Protein AF-A0A6S7LS67-F1 (afdb_monomer)

Radius of gyration: 45.43 Å; Cα contacts (8 Å, |Δi|>4): 1052; chains: 1; bounding box: 84×125×100 Å

Organism: Paramuricea clavata (NCBI:txid317549)

InterPro domains:
  IPR006612 THAP-type zinc finger [PF05485] (11-89)
  IPR006612 THAP-type zinc finger [PS50950] (1-91)
  IPR006612 THAP-type zinc finger [SM00980] (9-97)
  IPR036691 Endonuclease/exonuclease/phosphatase superfamily [SSF56219] (691-821)
  IPR048365 Transposable element P transposase-like, RNase H domain, N-terminal [PF21787] (461-597)

Nearest PDB structures (foldseek):
  3mpr-assembly2_D  TM=6.914E-01  e=7.877E-04  Bacteroides thetaiotaomicron
  6bt2-assembly1_A  TM=7.097E-01  e=1.365E-03  Homo sapiens
  3mpr-assembly2_C  TM=7.191E-01  e=2.119E-03  Bacteroides thetaiotaomicron
  6bt1-assembly1_A  TM=6.677E-01  e=7.099E-03  Homo sapiens
  6bt2-assembly2_B  TM=6.216E-01  e=4.329E-03  Homo sapiens

Secondary structure (DSSP, 8-state):
-PPP--TT----EEEPPPP----S-HHHHHHHHHHHHHHHHHHHHS---HHHHHHHHTT--EEEGGGS-GGGEEEETTEEEE-TT----S---SSPPPPPP-----S-------------PPP--TT----------HHHHHHHHHHHPPTT-EEEEEETTEEEEEEE-TTBSSEEEEEEEETTS-EEEEETTEEPPTT-HHHHHTTT---HHHHHHHHHHHHTTSEEEP-TTGGGHHHHHHHTT-TT-TTSSS-TTSEEEEEEPBP--SSS----EEEEEETT--SEEETTS-SSSS-HHHHHHHHHHHHHHHHHHHHHHSPPPTT--GGGS-HHHIIIIIHHHHHHHHHHHHHHHHHHHHHHHHH-----HHHHHHHHHHHHH------HHHHHHHHHHHHHHHS-TTS----HHHHHHHHHHHHH-HHHHHHHHHTSSS----HHHHHHHHTTS-PPSB--HHHHHHHHHHHHT--GGGGEEEEEEEEEE-----EE-TTT--EE-B-B-SSHHHHSTT-SS--PBP-EEEEEEEEESSS--EEEEEEEEESS--HHHHHHHHHHHHHIIIIII--EEEEEEE-S-HHHHHHHHHTHHHH---TTS---EEEETTEEEEEEEEEE-HHHHHHHHHHHHHTTTTTTS---S---TTHHHHHHHHHHH----------S--EEE--HHHHTS-TTSEEEEEEEE-SSGGG-EEEEEEE-----HHHHHHHHHHHHHHHHHHHHH--SEEEEEEE----SSS--HHHHHHHHHHHHTT-EE---S-SBTTTB--EEEEES-GGGEEEEEEE--TTT-SB-EEEEEE----PPPP-PPPPPP-GGG--HHHHHHHHHTS-GGGGGG---HHHHHHHH-

Mean predicted aligned error: 24.57 Å

Solvent-accessible surface area (backbone atoms only — not comparable to full-atom values): 52464 Å² total; per-residue (Å²): 128,88,72,83,77,63,88,89,69,92,80,55,72,46,66,63,57,69,92,67,80,92,81,83,50,70,74,56,52,40,38,41,52,26,33,53,50,45,49,52,55,51,59,72,43,32,76,92,42,73,66,57,54,50,31,62,75,68,63,66,47,70,46,52,54,86,32,36,58,71,92,44,49,49,79,49,102,88,49,74,44,69,46,94,52,58,62,69,75,51,91,61,74,64,71,81,83,80,74,78,78,83,76,76,82,68,95,70,84,83,88,80,88,81,85,86,84,84,88,79,82,84,88,79,54,101,80,80,58,87,73,81,80,74,84,74,46,50,84,57,32,55,60,52,38,65,74,63,62,57,87,80,53,45,78,44,76,78,54,103,52,34,41,37,39,35,32,73,42,89,66,33,72,47,43,45,37,35,42,37,34,36,60,84,31,34,59,51,50,23,49,63,82,42,72,56,51,90,85,37,66,72,42,60,76,44,71,46,43,58,51,45,68,51,48,50,52,50,54,47,41,62,70,72,54,48,45,41,67,40,56,45,45,57,96,44,44,71,68,53,55,64,55,73,75,53,91,80,58,82,85,52,96,68,60,80,82,54,51,40,79,49,71,44,53,48,45,86,73,89,84,93,70,98,65,46,53,72,35,38,28,34,68,75,42,56,56,58,40,56,57,87,81,50,102,57,64,50,42,67,59,31,49,55,50,48,54,52,53,54,56,46,54,56,49,52,62,54,60,56,69,48,63,69,60,92,89,59,62,70,92,78,52,56,70,64,33,49,64,52,49,39,47,49,55,49,51,52,51,49,53,54,49,52,52,49,51,51,52,50,51,53,46,50,63,71,71,50,77,77,78,52,76,63,57,61,50,47,53,51,46,57,65,67,67,51,87,62,93,61,52,74,64,55,52,54,51,51,54,50,43,53,55,49,67,75,36,55,89,90,68,61,79,82,52,69,69,57,50,51,52,50,44,55,44,35,74,75,35,54,65,61,42,47,50,44,39,73,70,60,81,40,92,62,83,54,69,67,58,50,47,55,65,67,54,67,65,77,88,61,67,21,78,44,70,70,58,51,51,54,50,27,59,61,42,69,78,44,61,78,71,41,29,33,26,32,40,38,44,56,75,42,83,51,82,71,54,79,46,75,40,85,84,82,71,46,78,45,36,50,51,34,66,64,40,70,73,76,56,57,72,82,53,89,90,63,86,55,62,15,35,27,36,39,37,37,34,39,35,32,73,69,39,90,51,72,47,76,61,30,36,28,32,25,68,72,77,46,31,78,61,48,51,59,53,51,50,54,51,51,45,46,34,48,71,73,40,60,33,43,70,41,34,38,36,31,57,85,46,73,39,53,54,47,38,40,52,68,36,28,88,71,41,45,58,46,97,87,71,51,42,51,44,29,55,31,92,89,46,71,93,40,57,31,34,57,43,64,41,60,70,58,51,51,52,49,50,47,45,44,36,71,63,64,38,36,91,87,56,91,53,94,62,72,46,76,71,56,60,70,65,55,56,65,53,41,74,76,65,82,58,92,80,91,85,89,76,84,66,60,77,56,60,76,45,72,59,67,83,63,60,74,74,55,85,85,60,57,63,48,60,43,36,39,40,39,97,46,81,78,51,21,35,38,39,37,38,40,50,47,86,66,88,49,69,71,57,44,52,57,49,48,57,52,50,51,52,52,49,53,56,47,62,75,73,52,90,44,48,44,36,37,35,38,42,54,71,47,44,74,78,54,93,40,79,65,38,55,51,51,53,50,53,31,53,75,69,54,36,41,76,65,67,85,62,45,25,33,79,78,70,40,29,26,57,46,41,31,27,57,56,67,90,34,53,77,47,64,52,67,45,86,33,84,93,82,37,70,48,31,50,71,50,75,41,67,60,84,75,75,79,77,82,76,90,78,87,80,87,78,88,74,71,89,78,69,55,68,70,61,54,53,49,58,56,71,70,54,72,64,68,63,44,71,74,52,87,54,71,68,59,33,53,57,74,75,103

pLDDT: mean 71.91, std 17.72, range [23.47, 96.38]

Foldseek 3Di:
DDDPDPPDDDWDKDFQQDQDDPPPDPLNVLSNVQNVQQCVLVPVQEDPDPVVVVCVVVSNDIDIPVQFDPVQWDDDPPDIDGHRNTHRHDRDHHDDDDDDPPDPDDPDDDDDDDDDDDDDDDDDDPPGDDDDPPPQFPVNLVVLLVVLDDPPWDWDDPDPFKIKIFACDQFFPATQWIWMATRQQFIWIAGLNRTADPPAPLCVVCVRHAGSVRVSVVVVCVVVCQKFFAQFPVVCVVVVVVCVPDQPPPVDPDHPQQKDWDWTFTDDDDDDDRDTDTGIHGPPFSRIDGCPPDVHSHDPSRVVVNVVVVVVVVVVVVVLPDADDPPDDPVPHDPCNCPPDHVVVVVVVVVVVVVVVVVVVVVCVVVDDPPDPVVVVVVVCVVVVDPPVQPPLRVVQVVLQVVQVPDDPVGRDDDVSLLVVLLVVCVVPVPVSCCCCVVVVTPHDDVVVNVCVVVVDPDDAAADPVQLVVLLVVLVPDDDLQLEKEKEKDKAFDDFDWDQDPVVRDIDFFWFLPDPCLQPPDDDPDGDGFGIKMWIWIQGPPDRDTGTRGMTGHNDDALVSVQVSVLVSLCSSCPPSVRHAAEYEYAPDPRVQVNQLVQCVAQNADPVSGRFWGQRPVHRVGIYGYYHDVVNVVVVVCCCQPPVCDPPDDRDGFADPDPPVVVVVCVVPVDDDDDDDTDHDWDKDQPPVLCPLDVPFPKGWIWTDDPDLQLIEIEMEGDDDDPDPVVLVVNLVVVLVSLVVCLVPHPYKYKYWYQSVDFPVDDDPSNVSNVVSCVVSCKDWDEDFPFAQRPGNGITIIINCPVQWPDWDWAQDVVNDSTTRTDTDGHSDDDDDDDDDDDDDDCPPPDVVVVVVVVVPQPLVVLVVDDDPVVSVVSVD

Structure (mmCIF, N/CA/C/O backbone):
data_AF-A0A6S7LS67-F1
#
_entry.id   AF-A0A6S7LS67-F1
#
loop_
_atom_site.group_PDB
_atom_site.id
_atom_site.type_symbol
_atom_site.label_atom_id
_atom_site.label_alt_id
_atom_site.label_comp_id
_atom_site.label_asym_id
_atom_site.label_entity_id
_atom_site.label_seq_id
_atom_site.pdbx_PDB_ins_code
_atom_site.Cartn_x
_atom_site.Cartn_y
_atom_site.Cartn_z
_atom_site.occupancy
_atom_site.B_iso_or_equiv
_atom_site.auth_seq_id
_atom_site.auth_comp_id
_atom_site.auth_asym_id
_atom_site.auth_atom_id
_atom_site.pdbx_PDB_model_num
ATOM 1 N N . MET A 1 1 ? 5.496 38.142 -1.225 1.00 28.14 1 MET A N 1
ATOM 2 C CA . MET A 1 1 ? 6.024 38.949 -2.343 1.00 28.14 1 MET A CA 1
ATOM 3 C C . MET A 1 1 ? 5.472 40.348 -2.179 1.00 28.14 1 MET A C 1
ATOM 5 O O . MET A 1 1 ? 4.275 40.529 -2.359 1.00 28.14 1 MET A O 1
ATOM 9 N N . ALA A 1 2 ? 6.316 41.277 -1.734 1.00 23.47 2 ALA A N 1
ATOM 10 C CA . ALA A 1 2 ? 6.026 42.700 -1.813 1.00 23.47 2 ALA A CA 1
ATOM 11 C C . ALA A 1 2 ? 5.934 43.073 -3.298 1.00 23.47 2 ALA A C 1
ATOM 13 O O . ALA A 1 2 ? 6.828 42.735 -4.071 1.00 23.47 2 ALA A O 1
ATOM 14 N N . VAL A 1 3 ? 4.818 43.677 -3.687 1.00 25.31 3 VAL A N 1
ATOM 15 C CA . VAL A 1 3 ? 4.699 44.409 -4.946 1.00 25.31 3 VAL A CA 1
ATOM 16 C C . VAL A 1 3 ? 5.182 45.816 -4.615 1.00 25.31 3 VAL A C 1
ATOM 18 O O . VAL A 1 3 ? 4.707 46.391 -3.635 1.00 25.31 3 VAL A O 1
ATOM 21 N N . GLU A 1 4 ? 6.161 46.325 -5.361 1.00 27.48 4 GLU A N 1
ATOM 22 C CA . GLU A 1 4 ? 6.509 47.746 -5.339 1.00 27.48 4 GLU A CA 1
ATOM 23 C C . GLU A 1 4 ? 5.219 48.552 -5.505 1.00 27.48 4 GLU A C 1
ATOM 25 O O . GLU A 1 4 ? 4.473 48.366 -6.468 1.00 27.48 4 GLU A O 1
ATOM 30 N N . GLN A 1 5 ? 4.921 49.390 -4.513 1.00 27.31 5 GLN A N 1
ATOM 31 C CA . GLN A 1 5 ? 3.849 50.363 -4.608 1.00 27.31 5 GLN A CA 1
ATOM 32 C C . GLN A 1 5 ? 4.203 51.320 -5.744 1.00 27.31 5 GLN A C 1
ATOM 34 O O . GLN A 1 5 ? 5.010 52.228 -5.579 1.00 27.31 5 GLN A O 1
ATOM 39 N N . VAL A 1 6 ? 3.567 51.120 -6.895 1.00 30.20 6 VAL A N 1
ATOM 40 C CA . VAL A 1 6 ? 3.140 52.258 -7.700 1.00 30.20 6 VAL A CA 1
ATOM 41 C C . VAL A 1 6 ? 2.162 53.022 -6.810 1.00 30.20 6 VAL A C 1
ATOM 43 O O . VAL A 1 6 ? 1.200 52.439 -6.299 1.00 30.20 6 VAL A O 1
ATOM 46 N N . GLU A 1 7 ? 2.482 54.278 -6.525 1.00 34.25 7 GLU A N 1
ATOM 47 C CA . GLU A 1 7 ? 1.733 55.148 -5.622 1.00 34.25 7 GLU A CA 1
ATOM 48 C C . GLU A 1 7 ? 0.216 55.067 -5.886 1.00 34.25 7 GLU A C 1
ATOM 50 O O . GLU A 1 7 ? -0.257 55.303 -6.996 1.00 34.25 7 GLU A O 1
ATOM 55 N N . GLY A 1 8 ? -0.556 54.713 -4.850 1.00 40.22 8 GLY A N 1
ATOM 56 C CA . GLY A 1 8 ? -1.996 54.994 -4.792 1.00 40.22 8 GLY A CA 1
ATOM 57 C C . GLY A 1 8 ? -3.000 53.853 -5.017 1.00 40.22 8 GLY A C 1
ATOM 58 O O . GLY A 1 8 ? -4.190 54.110 -4.852 1.00 40.22 8 GLY A O 1
ATOM 59 N N . VAL A 1 9 ? -2.612 52.602 -5.320 1.00 42.06 9 VAL A N 1
ATOM 60 C CA . VAL A 1 9 ? -3.598 51.510 -5.549 1.00 42.06 9 VAL A CA 1
ATOM 61 C C . VAL A 1 9 ? -3.317 50.264 -4.693 1.00 42.06 9 VAL A C 1
ATOM 63 O O . VAL A 1 9 ? -2.388 49.503 -4.951 1.00 42.06 9 VAL A O 1
ATOM 66 N N . SER A 1 10 ? -4.145 50.006 -3.669 1.00 54.41 10 SER A N 1
ATOM 67 C CA . SER A 1 10 ? -4.054 48.791 -2.839 1.00 54.41 10 SER A CA 1
ATOM 68 C C . SER A 1 10 ? -4.706 47.587 -3.536 1.00 54.41 10 SER A C 1
ATOM 70 O O . SER A 1 10 ? -5.931 47.451 -3.521 1.00 54.41 10 SER A O 1
ATOM 72 N N . LEU A 1 11 ? -3.898 46.703 -4.125 1.00 65.38 11 LEU A N 1
ATOM 73 C CA . LEU A 1 11 ? -4.381 45.496 -4.805 1.00 65.38 11 LEU A CA 1
ATOM 74 C C . LEU A 1 11 ? -4.604 44.327 -3.833 1.00 65.38 11 LEU A C 1
ATOM 76 O O . LEU A 1 11 ? -3.712 43.954 -3.070 1.00 65.38 11 LEU A O 1
ATOM 80 N N . SER A 1 12 ? -5.783 43.702 -3.889 1.00 75.00 12 SER A N 1
ATOM 81 C CA . SER A 1 12 ? -6.094 42.485 -3.120 1.00 75.00 12 SER A CA 1
ATOM 82 C C . SER A 1 12 ? -5.545 41.217 -3.788 1.00 75.00 12 SER A C 1
ATOM 84 O O . SER A 1 12 ? -5.610 41.069 -5.008 1.00 75.00 12 SER A O 1
ATOM 86 N N . LEU A 1 13 ? -5.020 40.283 -2.986 1.00 78.44 13 LEU A N 1
ATOM 87 C CA . LEU A 1 13 ? -4.517 38.979 -3.439 1.00 78.44 13 LEU A CA 1
ATOM 88 C C . LEU A 1 13 ? -5.443 37.845 -2.979 1.00 78.44 13 LEU A C 1
ATOM 90 O O . LEU A 1 13 ? -5.731 37.709 -1.790 1.00 78.44 13 LEU A O 1
ATOM 94 N N . PHE A 1 14 ? -5.849 36.985 -3.910 1.00 81.06 14 PHE A N 1
ATOM 95 C CA . PHE A 1 14 ? -6.697 35.822 -3.667 1.00 81.06 14 PHE A CA 1
ATOM 96 C C . PHE A 1 14 ? -5.894 34.526 -3.763 1.00 81.06 14 PHE A C 1
ATOM 98 O O . PHE A 1 14 ? -5.186 34.284 -4.740 1.00 81.06 14 PHE A O 1
ATOM 105 N N . LYS A 1 15 ? -5.999 33.679 -2.736 1.00 82.00 15 LYS A N 1
ATOM 106 C CA . LYS A 1 15 ? -5.326 32.376 -2.674 1.00 82.00 15 LYS A CA 1
ATOM 107 C C . LYS A 1 15 ? -6.132 31.321 -3.430 1.00 82.00 15 LYS A C 1
ATOM 109 O O . LYS A 1 15 ? -7.355 31.298 -3.313 1.00 82.00 15 LYS A O 1
ATOM 114 N N . ILE A 1 16 ? -5.450 30.421 -4.138 1.00 80.12 16 ILE A N 1
ATOM 115 C CA . ILE A 1 16 ? -6.113 29.304 -4.823 1.00 80.12 16 ILE A CA 1
ATOM 116 C C . ILE A 1 16 ? -6.926 28.432 -3.830 1.00 80.12 16 ILE A C 1
ATOM 118 O O . ILE A 1 16 ? -6.422 28.149 -2.735 1.00 80.12 16 ILE A O 1
ATOM 122 N N . PRO A 1 17 ? -8.158 27.989 -4.170 1.00 77.69 17 PRO A N 1
ATOM 123 C CA . PRO A 1 17 ? -8.986 27.177 -3.271 1.00 77.69 17 PRO A CA 1
ATOM 124 C C . PRO A 1 17 ? -8.310 25.857 -2.868 1.00 77.69 17 PRO A C 1
ATOM 126 O O . PRO A 1 17 ? -7.596 25.261 -3.671 1.00 77.69 17 PRO A O 1
ATOM 129 N N . PHE A 1 18 ? -8.529 25.379 -1.638 1.00 71.81 18 PHE A N 1
ATOM 130 C CA . PHE A 1 18 ? -7.940 24.126 -1.136 1.00 71.81 18 PHE A CA 1
ATOM 131 C C . PHE A 1 18 ? -8.537 22.879 -1.823 1.00 71.81 18 PHE A C 1
ATOM 133 O O . PHE A 1 18 ? -9.718 22.889 -2.164 1.00 71.81 18 PHE A O 1
ATOM 140 N N . PRO A 1 19 ? -7.760 21.791 -1.999 1.00 62.00 19 PRO A N 1
ATOM 141 C CA . PRO A 1 19 ? -8.287 20.521 -2.486 1.00 62.00 19 PRO A CA 1
ATOM 142 C C . PRO A 1 19 ? -9.201 19.908 -1.418 1.00 62.00 19 PRO A C 1
ATOM 144 O O . PRO A 1 19 ? -8.767 19.676 -0.290 1.00 62.00 19 PRO A O 1
ATOM 147 N N . ALA A 1 20 ? -10.461 19.664 -1.767 1.00 62.62 20 ALA A N 1
ATOM 148 C CA . ALA A 1 20 ? -11.433 19.010 -0.897 1.00 62.62 20 ALA A CA 1
ATOM 149 C C . ALA A 1 20 ? -11.747 17.592 -1.401 1.00 62.62 20 ALA A C 1
ATOM 151 O O . ALA A 1 20 ? -11.623 17.322 -2.597 1.00 62.62 20 ALA A O 1
ATOM 152 N N . ARG A 1 21 ? -12.117 16.685 -0.485 1.00 54.84 21 ARG A N 1
ATOM 153 C CA . ARG A 1 21 ? -12.666 15.363 -0.827 1.00 54.84 21 ARG A CA 1
ATOM 154 C C . ARG A 1 21 ? -14.152 15.523 -1.157 1.00 54.84 21 ARG A C 1
ATOM 156 O O . ARG A 1 21 ? -14.821 16.368 -0.566 1.00 54.84 21 ARG A O 1
ATOM 163 N N . ASP A 1 22 ? -14.608 14.796 -2.172 1.00 52.28 22 ASP A N 1
ATOM 164 C CA . ASP A 1 22 ? -15.964 14.917 -2.706 1.00 52.28 22 ASP A CA 1
ATOM 165 C C . ASP A 1 22 ? -16.938 14.146 -1.804 1.00 52.28 22 ASP A C 1
ATOM 167 O O . ASP A 1 22 ? -17.139 12.944 -1.957 1.00 52.28 22 ASP A O 1
ATOM 171 N N . ASP A 1 23 ? -17.466 14.842 -0.797 1.00 50.75 23 ASP A N 1
ATOM 172 C CA . ASP A 1 23 ? -18.316 14.265 0.251 1.00 50.75 23 ASP A CA 1
ATOM 173 C C . ASP A 1 23 ? -19.825 14.502 -0.023 1.00 50.75 23 ASP A C 1
ATOM 175 O O . ASP A 1 23 ? -20.658 14.277 0.854 1.00 50.75 23 ASP A O 1
ATOM 179 N N . GLY A 1 24 ? -20.191 14.966 -1.230 1.00 54.31 24 GLY A N 1
ATOM 180 C CA . GLY A 1 24 ? -21.584 15.199 -1.652 1.00 54.31 24 GLY A CA 1
ATOM 181 C C . GLY A 1 24 ? -22.171 16.583 -1.324 1.00 54.31 24 GLY A C 1
ATOM 182 O O . GLY A 1 24 ? -23.358 16.800 -1.549 1.00 54.31 24 GLY A O 1
ATOM 183 N N . ASP A 1 25 ? -21.367 17.526 -0.816 1.00 62.59 25 ASP A N 1
ATOM 184 C CA . ASP A 1 25 ? -21.768 18.923 -0.567 1.00 62.59 25 ASP A CA 1
ATOM 185 C C . ASP A 1 25 ? -21.530 19.798 -1.815 1.00 62.59 25 ASP A C 1
ATOM 187 O O . ASP A 1 25 ? -20.404 19.948 -2.303 1.00 62.59 25 ASP A O 1
ATOM 191 N N . GLU A 1 26 ? -22.599 20.408 -2.326 1.00 62.31 26 GLU A N 1
ATOM 192 C CA . GLU A 1 26 ? -22.621 21.219 -3.549 1.00 62.31 26 GLU A CA 1
ATOM 193 C C . GLU A 1 26 ? -21.647 22.415 -3.490 1.00 62.31 26 GLU A C 1
ATOM 195 O O . GLU A 1 26 ? -20.997 22.762 -4.480 1.00 62.31 26 GLU A O 1
ATOM 200 N N . THR A 1 27 ? -21.427 22.988 -2.301 1.00 59.75 27 THR A N 1
ATOM 201 C CA . THR A 1 27 ? -20.481 24.101 -2.107 1.00 59.75 27 THR A CA 1
ATOM 202 C C . THR A 1 27 ? -19.014 23.664 -2.136 1.00 59.75 27 THR A C 1
ATOM 204 O O . THR A 1 27 ? -18.122 24.457 -2.465 1.00 59.75 27 THR A O 1
ATOM 207 N N . VAL A 1 28 ? -18.744 22.400 -1.802 1.00 64.06 28 VAL A N 1
ATOM 208 C CA . VAL A 1 28 ? -17.410 21.792 -1.849 1.00 64.06 28 VAL A CA 1
ATOM 209 C C . VAL A 1 28 ? -17.049 21.436 -3.289 1.00 64.06 28 VAL A C 1
ATOM 211 O O . VAL A 1 28 ? -15.925 21.708 -3.724 1.00 64.06 28 VAL A O 1
ATOM 214 N N . LYS A 1 29 ? -18.027 20.936 -4.053 1.00 67.31 29 LYS A N 1
ATOM 215 C CA . LYS A 1 29 ? -17.901 20.653 -5.486 1.00 67.31 29 LYS A CA 1
ATOM 216 C C . LYS A 1 29 ? -17.548 21.912 -6.284 1.00 67.31 29 LYS A C 1
ATOM 218 O O . LYS A 1 29 ? -16.528 21.932 -6.971 1.00 67.31 29 LYS A O 1
ATOM 223 N N . LEU A 1 30 ? -18.267 23.016 -6.054 1.00 65.50 30 LEU A N 1
ATOM 224 C CA . LEU A 1 30 ? -17.998 24.318 -6.685 1.00 65.50 30 LEU A CA 1
ATOM 225 C C . LEU A 1 30 ? -16.577 24.849 -6.409 1.00 65.50 30 LEU A C 1
ATOM 227 O O . LEU A 1 30 ? -15.935 25.417 -7.292 1.00 65.50 30 LEU A O 1
ATOM 231 N N . LYS A 1 31 ? -16.036 24.642 -5.200 1.00 68.19 31 LYS A N 1
ATOM 232 C CA . LYS A 1 31 ? -14.656 25.043 -4.854 1.00 68.19 31 LYS A CA 1
ATOM 233 C C . LYS A 1 31 ? -13.598 24.138 -5.487 1.00 68.19 31 LYS A C 1
ATOM 235 O O . LYS A 1 31 ? -12.523 24.621 -5.845 1.00 68.19 31 LYS A O 1
ATOM 240 N N . SER A 1 32 ? -13.892 22.845 -5.612 1.00 73.38 32 SER A N 1
ATOM 241 C CA . SER A 1 32 ? -13.029 21.871 -6.288 1.00 73.38 32 SER A CA 1
ATOM 242 C C . SER A 1 32 ? -12.934 22.166 -7.786 1.00 73.38 32 SER A C 1
ATOM 244 O O . SER A 1 32 ? -11.836 22.192 -8.348 1.00 73.38 32 SER A O 1
ATOM 246 N N . ASP A 1 33 ? -14.060 22.496 -8.416 1.00 74.44 33 ASP A N 1
ATOM 247 C CA . ASP A 1 33 ? -14.115 22.842 -9.834 1.00 74.44 33 ASP A CA 1
ATOM 248 C C . ASP A 1 33 ? -13.475 24.210 -10.109 1.00 74.44 33 ASP A C 1
ATOM 250 O O . ASP A 1 33 ? -12.658 24.328 -11.025 1.00 74.44 33 ASP A O 1
ATOM 254 N N . ALA A 1 34 ? -13.679 25.198 -9.228 1.00 73.38 34 ALA A N 1
ATOM 255 C CA . ALA A 1 34 ? -12.944 26.463 -9.279 1.00 73.38 34 ALA A CA 1
ATOM 256 C C . ALA A 1 34 ? -11.423 26.253 -9.184 1.00 73.38 34 ALA A C 1
ATOM 258 O O . ALA A 1 34 ? -10.662 26.853 -9.940 1.00 73.38 34 ALA A O 1
ATOM 259 N N . ARG A 1 35 ? -10.945 25.359 -8.304 1.00 81.69 35 ARG A N 1
ATOM 260 C CA . ARG A 1 35 ? -9.511 25.038 -8.202 1.00 81.69 35 ARG A CA 1
ATOM 261 C C . ARG A 1 35 ? -8.964 24.454 -9.506 1.00 81.69 35 ARG A C 1
ATOM 263 O O . ARG A 1 35 ? -7.878 24.852 -9.931 1.00 81.69 35 ARG A O 1
ATOM 270 N N . LYS A 1 36 ? -9.681 23.506 -10.121 1.00 80.00 36 LYS A N 1
ATOM 271 C CA . LYS A 1 36 ? -9.275 22.895 -11.398 1.00 80.00 36 LYS A CA 1
ATOM 272 C C . LYS A 1 36 ? -9.177 23.949 -12.497 1.00 80.00 36 LYS A C 1
ATOM 274 O O . LYS A 1 36 ? -8.191 23.959 -13.231 1.00 80.00 36 LYS A O 1
ATOM 279 N N . GLU A 1 37 ? -10.136 24.867 -12.555 1.00 77.44 37 GLU A N 1
ATOM 280 C CA . GLU A 1 37 ? -10.159 25.908 -13.578 1.00 77.44 37 GLU A CA 1
ATOM 281 C C . GLU A 1 37 ? -9.065 26.965 -13.369 1.00 77.44 37 GLU A C 1
ATOM 283 O O . GLU A 1 37 ? -8.381 27.344 -14.317 1.00 77.44 37 GLU A O 1
ATOM 288 N N . TRP A 1 38 ? -8.780 27.358 -12.121 1.00 83.25 38 TRP A N 1
ATOM 289 C CA . TRP A 1 38 ? -7.640 28.234 -11.818 1.00 83.25 38 TRP A CA 1
ATOM 290 C C . TRP A 1 38 ? -6.313 27.602 -12.246 1.00 83.25 38 TRP A C 1
ATOM 292 O O . TRP A 1 38 ? -5.482 28.272 -12.858 1.00 83.25 38 TRP A O 1
ATOM 302 N N . LEU A 1 39 ? -6.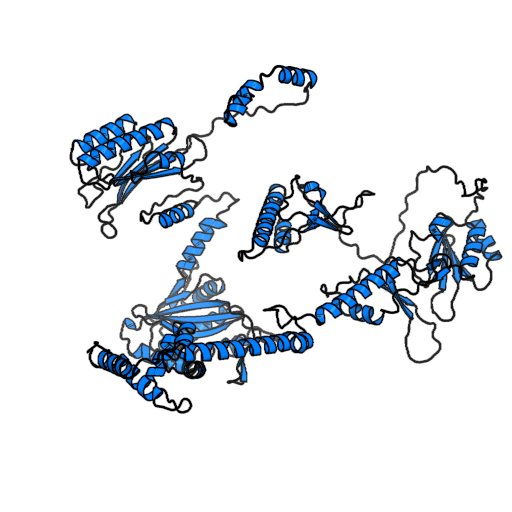102 26.311 -11.955 1.00 79.81 39 LEU A N 1
ATOM 303 C CA . LEU A 1 39 ? -4.893 25.598 -12.380 1.00 79.81 39 LEU A CA 1
ATOM 304 C C . LEU A 1 39 ? -4.813 25.472 -13.903 1.00 79.81 39 LEU A C 1
ATOM 306 O O . LEU A 1 39 ? -3.729 25.656 -14.453 1.00 79.81 39 LEU A O 1
ATOM 310 N N . ARG A 1 40 ? -5.937 25.218 -14.586 1.00 78.81 40 ARG A N 1
ATOM 311 C CA . ARG A 1 40 ? -6.010 25.182 -16.053 1.00 78.81 40 ARG A CA 1
ATOM 312 C C . ARG A 1 40 ? -5.570 26.516 -16.659 1.00 78.81 40 ARG A C 1
ATOM 314 O O . ARG A 1 40 ? -4.726 26.512 -17.551 1.00 78.81 40 ARG A O 1
ATOM 321 N N . VAL A 1 41 ? -6.069 27.646 -16.152 1.00 75.75 41 VAL A N 1
ATOM 322 C CA . VAL A 1 41 ? -5.686 28.986 -16.635 1.00 75.75 41 VAL A CA 1
ATOM 323 C C . VAL A 1 41 ? -4.212 29.288 -16.338 1.00 75.75 41 VAL A C 1
ATOM 325 O O . VAL A 1 41 ? -3.478 29.689 -17.239 1.00 75.75 41 VAL A O 1
ATOM 328 N N . ILE A 1 42 ? -3.735 29.017 -15.117 1.00 76.00 42 ILE A N 1
ATOM 329 C CA . ILE A 1 42 ? -2.338 29.270 -14.720 1.00 76.00 42 ILE A CA 1
ATOM 330 C C . ILE A 1 42 ? -1.357 28.454 -15.572 1.00 76.00 42 ILE A C 1
ATOM 332 O O . ILE A 1 42 ? -0.395 29.017 -16.098 1.00 76.00 42 ILE A O 1
ATOM 336 N N . LEU A 1 43 ? -1.607 27.151 -15.736 1.00 74.81 43 LEU A N 1
ATOM 337 C CA . LEU A 1 43 ? -0.745 26.239 -16.496 1.00 74.81 43 LEU A CA 1
ATOM 338 C C . LEU A 1 43 ? -0.825 26.462 -18.012 1.00 74.81 43 LEU A C 1
ATOM 340 O O . LEU A 1 43 ? 0.104 26.093 -18.721 1.00 74.81 43 LEU A O 1
ATOM 344 N N . ARG A 1 44 ? -1.897 27.086 -18.517 1.00 72.19 44 ARG A N 1
ATOM 345 C CA . ARG A 1 44 ? -2.008 27.485 -19.929 1.00 72.19 44 ARG A CA 1
ATOM 346 C C . ARG A 1 44 ? -1.073 28.645 -20.278 1.00 72.19 44 ARG A C 1
ATOM 348 O O . ARG A 1 44 ? -0.590 28.718 -21.401 1.00 72.19 44 ARG A O 1
ATOM 355 N N . THR A 1 45 ? -0.839 29.552 -19.331 1.00 63.72 45 THR A N 1
ATOM 356 C CA . THR A 1 45 ? -0.076 30.799 -19.548 1.00 63.72 45 THR A CA 1
ATOM 357 C C . THR A 1 45 ? 1.363 30.781 -19.016 1.00 63.72 45 THR A C 1
ATOM 359 O O . THR A 1 45 ? 2.131 31.685 -19.337 1.00 63.72 45 THR A O 1
ATOM 362 N N . ARG A 1 46 ? 1.747 29.785 -18.200 1.00 68.75 46 ARG A N 1
ATOM 363 C CA . ARG A 1 46 ? 3.072 29.696 -17.555 1.00 68.75 46 ARG A CA 1
ATOM 364 C C . ARG A 1 46 ? 3.817 28.418 -17.925 1.00 68.75 46 ARG A C 1
ATOM 366 O O . ARG A 1 46 ? 3.214 27.357 -18.052 1.00 68.75 46 ARG A O 1
ATOM 373 N N . GLU A 1 47 ? 5.143 28.507 -18.010 1.00 64.25 47 GLU A N 1
ATOM 374 C CA . GLU A 1 47 ? 6.006 27.333 -18.164 1.00 64.25 47 GLU A CA 1
ATOM 375 C C . GLU A 1 47 ? 5.945 26.430 -16.920 1.00 64.25 47 GLU A C 1
ATOM 377 O O . GLU A 1 47 ? 5.915 26.895 -15.778 1.00 64.25 47 GLU A O 1
ATOM 382 N N . ASN A 1 48 ? 5.921 25.114 -17.140 1.00 67.50 48 ASN A N 1
ATOM 383 C CA . ASN A 1 48 ? 5.747 24.109 -16.092 1.00 67.50 48 ASN A CA 1
ATOM 384 C C . ASN A 1 48 ? 7.062 23.822 -15.339 1.00 67.50 48 ASN A C 1
ATOM 386 O O . ASN A 1 48 ? 7.635 22.736 -15.463 1.00 67.50 48 ASN A O 1
ATOM 390 N N . THR A 1 49 ? 7.552 24.802 -14.578 1.00 73.19 49 THR A N 1
ATOM 391 C CA . THR A 1 49 ? 8.815 24.703 -13.830 1.00 73.19 49 THR A CA 1
ATOM 392 C C . THR A 1 49 ? 8.686 23.877 -12.534 1.00 73.19 49 THR A C 1
ATOM 394 O O . THR A 1 49 ? 7.590 23.773 -11.962 1.00 73.19 49 THR A O 1
ATOM 397 N N . PRO A 1 50 ? 9.785 23.278 -12.026 1.00 66.75 50 PRO A N 1
ATOM 398 C CA . PRO A 1 50 ? 9.799 22.553 -10.749 1.00 66.75 50 PRO A CA 1
ATOM 399 C C . PRO A 1 50 ? 9.308 23.396 -9.560 1.00 66.75 50 PRO A C 1
ATOM 401 O O . PRO A 1 50 ? 8.595 22.894 -8.689 1.00 66.75 50 PRO A O 1
ATOM 404 N N . GLU A 1 51 ? 9.621 24.691 -9.548 1.00 68.25 51 GLU A N 1
ATOM 405 C CA . GLU A 1 51 ? 9.228 25.642 -8.507 1.00 68.25 51 GLU A CA 1
ATOM 406 C C . GLU A 1 51 ? 7.717 25.891 -8.523 1.00 68.25 51 GLU A C 1
ATOM 408 O O . GLU A 1 51 ? 7.084 25.948 -7.465 1.00 68.25 51 GLU A O 1
ATOM 413 N N . LEU A 1 52 ? 7.108 25.990 -9.713 1.00 72.69 52 LEU A N 1
ATOM 414 C CA . LEU A 1 52 ? 5.660 26.128 -9.846 1.00 72.69 52 LEU A CA 1
ATOM 415 C C . LEU A 1 52 ? 4.950 24.867 -9.339 1.00 72.69 52 LEU A C 1
ATOM 417 O O . LEU A 1 52 ? 4.002 24.983 -8.564 1.00 72.69 52 LEU A O 1
ATOM 421 N N . LYS A 1 53 ? 5.447 23.670 -9.684 1.00 74.19 53 LYS A N 1
ATOM 422 C CA . LYS A 1 53 ? 4.915 22.396 -9.162 1.00 74.19 53 LYS A CA 1
ATOM 423 C C . LYS A 1 53 ? 5.007 22.320 -7.638 1.00 74.19 53 LYS A C 1
ATOM 425 O O . LYS A 1 53 ? 4.030 21.947 -6.989 1.00 74.19 53 LYS A O 1
ATOM 430 N N . LYS A 1 54 ? 6.138 22.735 -7.056 1.00 76.69 54 LYS A N 1
ATOM 431 C CA . LYS A 1 54 ? 6.317 22.810 -5.599 1.00 76.69 54 LYS A CA 1
ATOM 432 C C . LYS A 1 54 ? 5.289 23.750 -4.956 1.00 76.69 54 LYS A C 1
ATOM 434 O O . LYS A 1 54 ? 4.604 23.349 -4.020 1.00 76.69 54 LYS A O 1
ATOM 439 N N . ARG A 1 55 ? 5.077 24.946 -5.519 1.00 76.06 55 ARG A N 1
ATOM 440 C CA . ARG A 1 55 ? 4.078 25.913 -5.020 1.00 76.06 55 ARG A CA 1
ATOM 441 C C . ARG A 1 55 ? 2.630 25.442 -5.184 1.00 76.06 55 ARG A C 1
ATOM 443 O O . ARG A 1 55 ? 1.808 25.760 -4.325 1.00 76.06 55 ARG A O 1
ATOM 450 N N . ILE A 1 56 ? 2.306 24.694 -6.246 1.00 77.44 56 ILE A N 1
ATOM 451 C CA . ILE A 1 56 ? 0.986 24.055 -6.425 1.00 77.44 56 ILE A CA 1
ATOM 452 C C . ILE A 1 56 ? 0.756 23.017 -5.317 1.00 77.44 56 ILE A C 1
ATOM 454 O O . ILE A 1 56 ? -0.305 23.025 -4.689 1.00 77.44 56 ILE A O 1
ATOM 458 N N . ASN A 1 57 ? 1.755 22.171 -5.046 1.00 74.69 57 ASN A N 1
ATOM 459 C CA . ASN A 1 57 ? 1.685 21.130 -4.017 1.00 74.69 57 ASN A CA 1
ATOM 460 C C . ASN A 1 57 ? 1.579 21.721 -2.601 1.00 74.69 57 ASN A C 1
ATOM 462 O O . ASN A 1 57 ? 0.815 21.224 -1.780 1.00 74.69 57 ASN A O 1
ATOM 466 N N . GLU A 1 58 ? 2.278 22.826 -2.337 1.00 77.62 58 GLU A N 1
ATOM 467 C CA . GLU A 1 58 ? 2.240 23.559 -1.062 1.00 77.62 58 GLU A CA 1
ATOM 468 C C . GLU A 1 58 ? 1.022 24.500 -0.928 1.00 77.62 58 GLU A C 1
ATOM 470 O O . GLU A 1 58 ? 0.879 25.200 0.076 1.00 77.62 58 GLU A O 1
ATOM 475 N N . ASN A 1 59 ? 0.123 24.550 -1.924 1.00 74.44 59 ASN A N 1
ATOM 476 C CA . ASN A 1 59 ? -1.011 25.486 -1.986 1.00 74.44 59 ASN A CA 1
ATOM 477 C C . ASN A 1 59 ? -0.618 26.962 -1.816 1.00 74.44 59 ASN A C 1
ATOM 479 O O . ASN A 1 59 ? -1.384 27.763 -1.281 1.00 74.44 59 ASN A O 1
ATOM 483 N N . ASN A 1 60 ? 0.567 27.350 -2.276 1.00 75.31 60 ASN A N 1
ATOM 484 C CA . ASN A 1 60 ? 1.143 28.670 -2.034 1.00 75.31 60 ASN A CA 1
ATOM 485 C C . ASN A 1 60 ? 1.123 29.552 -3.297 1.00 75.31 60 ASN A C 1
ATOM 487 O O . ASN A 1 60 ? 2.150 30.075 -3.754 1.00 75.31 60 ASN A O 1
ATOM 491 N N . ILE A 1 61 ? -0.068 29.675 -3.895 1.00 79.69 61 ILE A N 1
ATOM 492 C CA . ILE A 1 61 ? -0.322 30.451 -5.115 1.00 79.69 61 ILE A CA 1
ATOM 493 C C . ILE A 1 61 ? -1.404 31.490 -4.847 1.00 79.69 61 ILE A C 1
ATOM 495 O O . ILE A 1 61 ? -2.475 31.170 -4.326 1.00 79.69 61 ILE A O 1
ATOM 499 N N . PHE A 1 62 ? -1.107 32.725 -5.249 1.00 80.69 62 PHE A N 1
ATOM 500 C CA . PHE A 1 62 ? -1.991 33.875 -5.137 1.00 80.69 62 PHE A CA 1
ATOM 501 C C . PHE A 1 62 ? -2.130 34.554 -6.497 1.00 80.69 62 PHE A C 1
ATOM 503 O O . PHE A 1 62 ? -1.148 34.660 -7.235 1.00 80.69 62 PHE A O 1
ATOM 510 N N . LEU A 1 63 ? -3.334 35.027 -6.801 1.00 79.75 63 LEU A N 1
ATOM 511 C CA . LEU A 1 63 ? -3.640 35.861 -7.959 1.00 79.75 63 LEU A CA 1
ATOM 512 C C . LEU A 1 63 ? -4.148 37.216 -7.474 1.00 79.75 63 LEU A C 1
ATOM 514 O O . LEU A 1 63 ? -4.887 37.277 -6.494 1.00 79.75 63 LEU A O 1
ATOM 518 N N . CYS A 1 64 ? -3.740 38.302 -8.127 1.00 77.56 64 CYS A N 1
ATOM 519 C CA . CYS A 1 64 ? -4.260 39.621 -7.792 1.00 77.56 64 CYS A CA 1
ATOM 520 C C . CYS A 1 64 ? -5.674 39.823 -8.343 1.00 77.56 64 CYS A C 1
ATOM 522 O O . CYS A 1 64 ? -6.095 39.160 -9.292 1.00 77.56 64 CYS A O 1
ATOM 524 N N . GLU A 1 65 ? -6.397 40.762 -7.739 1.00 78.12 65 GLU A N 1
ATOM 525 C CA . GLU A 1 65 ? -7.772 41.083 -8.110 1.00 78.12 65 GLU A CA 1
ATOM 526 C C . GLU A 1 65 ? -7.945 41.554 -9.559 1.00 78.12 65 GLU A C 1
ATOM 528 O O . GLU A 1 65 ? -9.008 41.340 -10.127 1.00 78.12 65 GLU A O 1
ATOM 533 N N . LEU A 1 66 ? -6.894 42.089 -10.194 1.00 76.69 66 LEU A N 1
ATOM 534 C CA . LEU A 1 66 ? -6.922 42.512 -11.602 1.00 76.69 66 LEU A CA 1
ATOM 535 C C . LEU A 1 66 ? -7.206 41.354 -12.570 1.00 76.69 66 LEU A C 1
ATOM 537 O O . LEU A 1 66 ? -7.668 41.582 -13.681 1.00 76.69 66 LEU A O 1
ATOM 541 N N . HIS A 1 67 ? -6.942 40.109 -12.161 1.00 78.50 67 HIS A N 1
ATOM 542 C CA . HIS A 1 67 ? -7.159 38.937 -13.008 1.00 78.50 67 HIS A CA 1
ATOM 543 C C . HIS A 1 67 ? -8.592 38.395 -12.966 1.00 78.50 67 HIS A C 1
ATOM 545 O O . HIS A 1 67 ? -8.887 37.422 -13.660 1.00 78.50 67 HIS A O 1
ATOM 551 N N . PHE A 1 68 ? -9.478 39.012 -12.186 1.00 79.75 68 PHE A N 1
ATOM 552 C CA . PHE A 1 68 ? -10.887 38.648 -12.081 1.00 79.75 68 PHE A CA 1
ATOM 553 C C . PHE A 1 68 ? -11.749 39.794 -12.595 1.00 79.7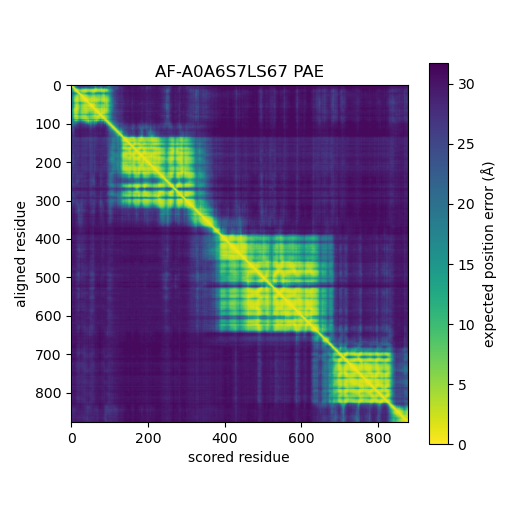5 68 PHE A C 1
ATOM 555 O O . PHE A 1 68 ? -11.384 40.964 -12.479 1.00 79.75 68 PHE A O 1
ATOM 562 N N . LYS A 1 69 ? -12.913 39.472 -13.164 1.00 78.94 69 LYS A N 1
ATOM 563 C CA . LYS A 1 69 ? -13.872 40.514 -13.526 1.00 78.94 69 LYS A CA 1
ATOM 564 C C . LYS A 1 69 ? -14.343 41.250 -12.259 1.00 78.94 69 LYS A C 1
ATOM 566 O O . LYS A 1 69 ? -14.622 40.574 -11.265 1.00 78.94 69 LYS A O 1
ATOM 571 N N . PRO A 1 70 ? -14.486 42.589 -12.285 1.00 75.69 70 PRO A N 1
ATOM 572 C CA . PRO A 1 70 ? -14.937 43.367 -11.128 1.00 75.69 70 PRO A CA 1
ATOM 573 C C . PRO A 1 70 ? -16.271 42.887 -10.538 1.00 75.69 70 PRO A C 1
ATOM 575 O O . PRO A 1 70 ? -16.442 42.901 -9.326 1.00 75.69 70 PRO A O 1
ATOM 578 N N . GLU A 1 71 ? -17.177 42.396 -11.388 1.00 77.81 71 GLU A N 1
ATOM 579 C CA . GLU A 1 71 ? -18.486 41.836 -11.012 1.00 77.81 71 GLU A CA 1
ATOM 580 C C . GLU A 1 71 ? -18.410 40.579 -10.130 1.00 77.81 71 GLU A C 1
ATOM 582 O O . GLU A 1 71 ? -19.340 40.301 -9.384 1.00 77.81 71 GLU A O 1
ATOM 587 N N . LEU A 1 72 ? -17.285 39.855 -10.155 1.00 77.44 72 LEU A N 1
ATOM 588 C CA . LEU A 1 72 ? -17.069 38.642 -9.357 1.00 77.44 72 LEU A CA 1
ATOM 589 C C . LEU A 1 72 ? -16.402 38.934 -8.003 1.00 77.44 72 LEU A C 1
ATOM 591 O O . LEU A 1 72 ? -16.089 38.003 -7.253 1.00 77.44 72 LEU A O 1
ATOM 595 N N . ILE A 1 73 ? -16.131 40.208 -7.695 1.00 79.62 73 ILE A N 1
ATOM 596 C CA . ILE A 1 73 ? -15.452 40.645 -6.474 1.00 79.62 73 ILE A CA 1
ATOM 597 C C . ILE A 1 73 ? -16.448 41.372 -5.568 1.00 79.62 73 ILE A C 1
ATOM 599 O O . ILE A 1 73 ? -16.851 42.504 -5.818 1.00 79.62 73 ILE A O 1
ATOM 603 N N . TYR A 1 74 ? -16.762 40.758 -4.433 1.00 78.31 74 TYR A N 1
ATOM 604 C CA . TYR A 1 74 ? -17.539 41.380 -3.370 1.00 78.31 74 TYR A CA 1
ATOM 605 C C . TYR A 1 74 ? -16.626 42.183 -2.441 1.00 78.31 74 TYR A C 1
ATOM 607 O O . TYR A 1 74 ? -15.745 41.636 -1.767 1.00 78.31 74 TYR A O 1
ATOM 615 N N . GLN A 1 75 ? -16.837 43.498 -2.382 1.00 77.75 75 GLN A N 1
ATOM 616 C CA . GLN A 1 75 ? -16.099 44.389 -1.492 1.00 77.75 75 GLN A CA 1
ATOM 617 C C . GLN A 1 75 ? -16.819 44.529 -0.147 1.00 77.75 75 GLN A C 1
ATOM 619 O O . GLN A 1 75 ? -17.900 45.099 -0.046 1.00 77.75 75 GLN A O 1
ATOM 624 N N . HIS A 1 76 ? -16.191 44.028 0.915 1.00 74.44 76 HIS A N 1
ATOM 625 C CA . HIS A 1 76 ? -16.616 44.246 2.294 1.00 74.44 76 HIS A CA 1
ATOM 626 C C . HIS A 1 76 ? -15.773 45.351 2.942 1.00 74.44 76 HIS A C 1
ATOM 628 O O . HIS A 1 76 ? -14.644 45.609 2.529 1.00 74.44 76 HIS A O 1
ATOM 634 N N . ALA A 1 77 ? -16.270 45.935 4.037 1.00 59.19 77 ALA A N 1
ATOM 635 C CA . ALA A 1 77 ? -15.668 47.090 4.718 1.00 59.19 77 ALA A CA 1
ATOM 636 C C . ALA A 1 77 ? -14.167 46.968 5.078 1.00 59.19 77 ALA A C 1
ATOM 638 O O . ALA A 1 77 ? -13.515 47.980 5.308 1.00 59.19 77 ALA A O 1
ATOM 639 N N . LYS A 1 78 ? -13.608 45.750 5.160 1.00 58.44 78 LYS A N 1
ATOM 640 C CA . LYS A 1 78 ? -12.182 45.504 5.472 1.00 58.44 78 LYS A CA 1
ATOM 641 C C . LYS A 1 78 ? -11.488 44.489 4.556 1.00 58.44 78 LYS A C 1
ATOM 643 O O . LYS A 1 78 ? -10.324 44.175 4.786 1.00 58.44 78 LYS A O 1
ATOM 648 N N . ARG A 1 79 ? -12.191 43.905 3.580 1.00 68.69 79 ARG A N 1
ATOM 649 C CA . ARG A 1 79 ? -11.638 42.870 2.690 1.00 68.69 79 ARG A CA 1
ATOM 650 C C . ARG A 1 79 ? -12.460 42.740 1.420 1.00 68.69 79 ARG A C 1
ATOM 652 O O . ARG A 1 79 ? -13.673 42.910 1.460 1.00 68.69 79 ARG A O 1
ATOM 659 N N . LYS A 1 80 ? -11.821 42.327 0.336 1.00 79.12 80 LYS A N 1
ATOM 660 C CA . LYS A 1 80 ? -12.505 41.865 -0.871 1.00 79.12 80 LYS A CA 1
ATOM 661 C C . LYS A 1 80 ? -12.562 40.337 -0.856 1.00 79.12 80 LYS A C 1
ATOM 663 O O . LYS A 1 80 ? -11.641 39.694 -0.350 1.00 79.12 80 LYS A O 1
ATOM 668 N N . THR A 1 81 ? -13.639 39.748 -1.358 1.00 81.38 81 THR A N 1
ATOM 669 C CA . THR A 1 81 ? -13.789 38.295 -1.520 1.00 81.38 81 THR A CA 1
ATOM 670 C C . THR A 1 81 ? -14.340 37.984 -2.898 1.00 81.38 81 THR A C 1
ATOM 672 O O . THR A 1 81 ? -15.155 38.739 -3.411 1.00 81.38 81 THR A O 1
ATOM 675 N N . LEU A 1 82 ? -13.912 36.871 -3.483 1.00 80.88 82 LEU A N 1
ATOM 676 C CA . LEU A 1 82 ? -14.451 36.405 -4.754 1.00 80.88 82 LEU A CA 1
ATOM 677 C C . LEU A 1 82 ? -15.762 35.648 -4.551 1.00 80.88 82 LEU A C 1
ATOM 679 O O . LEU A 1 82 ? -15.948 34.982 -3.528 1.00 80.88 82 LEU A O 1
ATOM 683 N N . GLU A 1 83 ? -16.634 35.727 -5.548 1.00 79.00 83 GLU A N 1
ATOM 684 C CA . GLU A 1 83 ? -17.805 34.869 -5.658 1.00 79.00 83 GLU A CA 1
ATOM 685 C C . GLU A 1 83 ? -17.418 33.381 -5.646 1.00 79.00 83 GLU A C 1
ATOM 687 O O . GLU A 1 83 ? -16.348 32.976 -6.116 1.00 79.00 83 GLU A O 1
ATOM 692 N N . THR A 1 84 ? -18.289 32.543 -5.080 1.00 70.25 84 THR A N 1
ATOM 693 C CA . THR A 1 84 ? -18.040 31.099 -5.007 1.00 70.25 84 THR A CA 1
ATOM 694 C C . THR A 1 84 ? -18.079 30.519 -6.418 1.00 70.25 84 THR A C 1
ATOM 696 O O . THR A 1 84 ? -19.131 30.508 -7.042 1.00 70.25 84 THR A O 1
ATOM 699 N N . GLY A 1 85 ? -16.938 30.037 -6.916 1.00 67.62 85 GLY A N 1
ATOM 700 C CA . GLY A 1 85 ? -16.821 29.535 -8.290 1.00 67.62 85 GLY A CA 1
ATOM 701 C C . GLY A 1 85 ? -16.158 30.503 -9.276 1.00 67.62 85 GLY A C 1
ATOM 702 O O . GLY A 1 85 ? -15.959 30.125 -10.425 1.00 67.62 85 GLY A O 1
ATOM 703 N N . ALA A 1 86 ? -15.777 31.717 -8.854 1.00 74.94 86 ALA A N 1
ATOM 704 C CA . ALA A 1 86 ? -15.152 32.705 -9.734 1.00 74.94 86 ALA A CA 1
ATOM 705 C C . ALA A 1 86 ? -13.862 32.177 -10.384 1.00 74.94 86 ALA A C 1
ATOM 707 O O . ALA A 1 86 ? -13.012 31.596 -9.707 1.00 74.94 86 ALA A O 1
ATOM 708 N N . VAL A 1 87 ? -13.689 32.430 -11.684 1.00 75.19 87 VAL A N 1
ATOM 709 C CA . VAL A 1 87 ? -12.539 31.991 -12.493 1.00 75.19 87 VAL A CA 1
ATOM 710 C C . VAL A 1 87 ? -11.740 33.218 -12.960 1.00 75.19 87 VAL A C 1
ATOM 712 O O . VAL A 1 87 ? -12.355 34.232 -13.291 1.00 75.19 87 VAL A O 1
ATOM 715 N N . PRO A 1 88 ? -10.392 33.177 -13.001 1.00 76.06 88 PRO A N 1
ATOM 716 C CA . PRO A 1 88 ? -9.592 34.283 -13.511 1.00 76.06 88 PRO A CA 1
ATOM 717 C C . PRO A 1 88 ? -9.802 34.418 -15.022 1.00 76.06 88 PRO A C 1
ATOM 719 O O . PRO A 1 88 ? -9.669 33.444 -15.760 1.00 76.06 88 PRO A O 1
ATOM 722 N N . THR A 1 89 ? -10.116 35.622 -15.490 1.00 67.19 89 THR A N 1
ATOM 723 C CA . THR A 1 89 ? -10.529 35.881 -16.878 1.00 67.19 89 THR A CA 1
ATOM 724 C C . THR A 1 89 ? -9.470 36.578 -17.729 1.00 67.19 89 THR A C 1
ATOM 726 O O . THR A 1 89 ? -9.660 36.689 -18.936 1.00 67.19 89 THR A O 1
ATOM 729 N N . GLN A 1 90 ? -8.368 37.064 -17.146 1.00 57.59 90 GLN A N 1
ATOM 730 C CA . GLN A 1 90 ? -7.325 37.795 -17.882 1.00 57.59 90 GLN A CA 1
ATOM 731 C C . GLN A 1 90 ? -6.023 36.995 -18.034 1.00 57.59 90 GLN A C 1
ATOM 733 O O . GLN A 1 90 ? -5.616 36.269 -17.126 1.00 57.59 90 GLN A O 1
ATOM 738 N N . ASN A 1 91 ? -5.352 37.172 -19.180 1.00 55.84 91 ASN A N 1
ATOM 739 C CA . ASN A 1 91 ? -4.061 36.559 -19.503 1.00 55.84 91 ASN A CA 1
ATOM 740 C C . ASN A 1 91 ? -3.018 36.871 -18.419 1.00 55.84 91 ASN A C 1
ATOM 742 O O . ASN A 1 91 ? -2.620 38.020 -18.229 1.00 55.84 91 ASN A O 1
ATOM 746 N N . LEU A 1 92 ? -2.571 35.836 -17.707 1.00 65.44 92 LEU A N 1
ATOM 747 C CA . LEU A 1 92 ? -1.532 35.955 -16.689 1.00 65.44 92 LEU A CA 1
ATOM 748 C C . LEU A 1 92 ? -0.164 36.215 -17.353 1.00 65.44 92 LEU A C 1
ATOM 750 O O . LEU A 1 92 ? 0.110 35.652 -18.415 1.00 65.44 92 LEU A O 1
ATOM 754 N N . PRO A 1 93 ? 0.728 37.007 -16.731 1.00 59.97 93 PRO A N 1
ATOM 755 C CA . PRO A 1 93 ? 2.081 37.211 -17.243 1.00 59.97 93 PRO A CA 1
ATOM 756 C C . PRO A 1 93 ? 2.899 35.907 -17.229 1.00 59.97 93 PRO A C 1
ATOM 758 O O . PRO A 1 93 ? 2.759 35.075 -16.324 1.00 59.97 93 PRO A O 1
ATOM 761 N N . SER A 1 94 ? 3.779 35.749 -18.225 1.00 56.78 94 SER A N 1
ATOM 762 C CA . SER A 1 94 ? 4.524 34.512 -18.514 1.00 56.78 94 SER A CA 1
ATOM 763 C C . SER A 1 94 ? 5.666 34.197 -17.534 1.00 56.78 94 SER A C 1
ATOM 765 O O . SER A 1 94 ? 6.095 33.046 -17.464 1.00 56.78 94 SER A O 1
ATOM 767 N N . LYS A 1 95 ? 6.137 35.169 -16.734 1.00 54.34 95 LYS A N 1
ATOM 768 C CA . LYS A 1 95 ? 7.171 34.986 -15.693 1.00 54.34 95 LYS A CA 1
ATOM 769 C C . LYS A 1 95 ? 6.783 35.681 -14.383 1.00 54.34 95 LYS A C 1
ATOM 771 O O . LYS A 1 95 ? 6.178 36.749 -14.398 1.00 54.34 95 LYS A O 1
ATOM 776 N N . SER A 1 96 ? 7.125 35.080 -13.241 1.00 53.66 96 SER A N 1
ATOM 777 C CA . SER A 1 96 ? 7.001 35.715 -11.920 1.00 53.66 96 SER A CA 1
ATOM 778 C C . SER A 1 96 ? 8.243 36.549 -11.612 1.00 53.66 96 SER A C 1
ATOM 780 O O . SER A 1 96 ? 9.346 36.037 -11.764 1.00 53.66 96 SER A O 1
ATOM 782 N N . HIS A 1 97 ? 8.075 37.789 -11.146 1.00 47.28 97 HIS A N 1
ATOM 783 C CA . HIS A 1 97 ? 9.188 38.587 -10.625 1.00 47.28 97 HIS A CA 1
ATOM 784 C C . HIS A 1 97 ? 9.820 37.902 -9.406 1.00 47.28 97 HIS A C 1
ATOM 786 O O . HIS A 1 97 ? 9.103 37.475 -8.493 1.00 47.28 97 HIS A O 1
ATOM 792 N N . ASP A 1 98 ? 11.150 37.821 -9.388 1.00 35.59 98 ASP A N 1
ATOM 793 C CA . ASP A 1 98 ? 11.904 37.324 -8.242 1.00 35.59 98 ASP A CA 1
ATOM 794 C C . ASP A 1 98 ? 11.781 38.295 -7.063 1.00 35.59 98 ASP A C 1
ATOM 796 O O . ASP A 1 98 ? 11.980 39.504 -7.191 1.00 35.59 98 ASP A O 1
ATOM 800 N N . SER A 1 99 ? 11.474 37.769 -5.878 1.00 39.47 99 SER A N 1
ATOM 801 C CA . SER A 1 99 ? 11.644 38.526 -4.641 1.00 39.47 99 SER A CA 1
ATOM 802 C C . SER A 1 99 ? 13.134 38.620 -4.322 1.00 39.47 99 SER A C 1
ATOM 804 O O . SER A 1 99 ? 13.771 37.583 -4.126 1.00 39.47 99 SER A O 1
ATOM 806 N N . LYS A 1 100 ? 13.681 39.841 -4.229 1.00 32.34 100 LYS A N 1
ATOM 807 C CA . LYS A 1 100 ? 15.054 40.058 -3.744 1.00 32.34 100 LYS A CA 1
ATOM 808 C C . LYS A 1 100 ? 15.258 39.347 -2.390 1.00 32.34 100 LYS A C 1
ATOM 810 O O . LYS A 1 100 ? 14.367 39.431 -1.537 1.00 32.34 100 LYS A O 1
ATOM 815 N N . PRO A 1 101 ? 16.405 38.677 -2.163 1.00 31.22 101 PRO A N 1
ATOM 816 C CA . PRO A 1 101 ? 16.729 38.120 -0.857 1.00 31.22 101 PRO A CA 1
ATOM 817 C C . PRO A 1 101 ? 16.769 39.238 0.188 1.00 31.22 101 PRO A C 1
ATOM 819 O O . PRO A 1 101 ? 17.292 40.321 -0.076 1.00 31.22 101 PRO A O 1
ATOM 822 N N . SER A 1 102 ? 16.235 38.977 1.384 1.00 29.88 102 SER A N 1
ATOM 823 C CA . SER A 1 102 ? 16.349 39.898 2.513 1.00 29.88 102 SER A CA 1
ATOM 824 C C . SER A 1 102 ? 17.827 40.114 2.834 1.00 29.88 102 SER A C 1
ATOM 826 O O . SER A 1 102 ? 18.506 39.191 3.292 1.00 29.88 102 SER A O 1
ATOM 828 N N . SER A 1 103 ? 18.337 41.323 2.610 1.00 29.53 103 SER A N 1
ATOM 829 C CA . SER A 1 103 ? 19.667 41.690 3.077 1.00 29.53 103 SER A CA 1
ATOM 830 C C . SER A 1 103 ? 19.681 41.597 4.603 1.00 29.53 103 SER A C 1
ATOM 832 O O . SER A 1 103 ? 19.007 42.380 5.279 1.00 29.53 103 SER A O 1
ATOM 834 N N . ARG A 1 104 ? 20.467 40.668 5.160 1.00 27.48 104 ARG A N 1
ATOM 835 C CA . ARG A 1 104 ? 20.997 40.840 6.518 1.00 27.48 104 ARG A CA 1
ATOM 836 C C . ARG A 1 104 ? 21.624 42.232 6.556 1.00 27.48 104 ARG A C 1
ATOM 838 O O . ARG A 1 104 ? 22.487 42.527 5.731 1.00 27.48 104 ARG A O 1
ATOM 845 N N . ARG A 1 105 ? 21.158 43.102 7.458 1.00 28.97 105 ARG A N 1
ATOM 846 C CA . ARG A 1 105 ? 21.800 44.399 7.691 1.00 28.97 105 ARG A CA 1
ATOM 847 C C . ARG A 1 105 ? 23.244 44.136 8.110 1.00 28.97 105 ARG A C 1
ATOM 849 O O . ARG A 1 105 ? 23.496 43.668 9.215 1.00 28.97 105 ARG A O 1
ATOM 856 N N . SER A 1 106 ? 24.160 44.430 7.195 1.00 26.64 106 SER A N 1
ATOM 857 C CA . SER A 1 106 ? 25.547 44.749 7.497 1.00 26.64 106 SER A CA 1
ATOM 858 C C . SER A 1 106 ? 25.556 45.928 8.472 1.00 26.64 106 SER A C 1
ATOM 860 O O . SER A 1 106 ? 25.033 47.000 8.161 1.00 26.64 106 SER A O 1
ATOM 862 N N . LEU A 1 107 ? 26.111 45.718 9.663 1.00 30.67 107 LEU A N 1
ATOM 863 C CA . LEU A 1 107 ? 26.561 46.787 10.549 1.00 30.67 107 LEU A CA 1
ATOM 864 C C . LEU A 1 107 ? 27.873 47.325 9.975 1.00 30.67 107 LEU A C 1
ATOM 866 O O . LEU A 1 107 ? 28.923 46.900 10.419 1.00 30.67 107 LEU A O 1
ATOM 870 N N . VAL A 1 108 ? 27.779 48.159 8.940 1.00 27.31 108 VAL A N 1
ATOM 871 C CA . VAL A 1 108 ? 28.727 49.195 8.481 1.00 27.31 108 VAL A CA 1
ATOM 872 C C . VAL A 1 108 ? 28.099 49.746 7.197 1.00 27.31 108 VAL A C 1
ATOM 874 O O . VAL A 1 108 ? 27.842 48.989 6.258 1.00 27.31 108 VAL A O 1
ATOM 877 N N . ARG A 1 109 ? 27.799 51.049 7.160 1.00 31.19 109 ARG A N 1
ATOM 878 C CA . ARG A 1 109 ? 27.405 51.749 5.931 1.00 31.19 109 ARG A CA 1
ATOM 879 C C . ARG A 1 109 ? 28.560 52.656 5.526 1.00 31.19 109 ARG A C 1
ATOM 881 O O . ARG A 1 109 ? 28.803 53.670 6.172 1.00 31.19 109 ARG A O 1
ATOM 888 N N . GLU A 1 110 ? 29.264 52.250 4.476 1.00 26.98 110 GLU A N 1
ATOM 889 C CA . GLU A 1 110 ? 30.109 53.138 3.684 1.00 26.98 110 GLU A CA 1
ATOM 890 C C . GLU A 1 110 ? 29.229 54.184 2.991 1.00 26.98 110 GLU A C 1
ATOM 892 O O . GLU A 1 110 ? 28.135 53.887 2.502 1.00 26.98 110 GLU A O 1
ATOM 897 N N . ILE A 1 111 ? 29.709 55.425 2.995 1.00 31.45 111 ILE A N 1
ATOM 898 C CA . ILE A 1 111 ? 29.095 56.571 2.333 1.00 31.45 111 ILE A CA 1
ATOM 899 C C . ILE A 1 111 ? 29.631 56.592 0.901 1.00 31.45 111 ILE A C 1
ATOM 901 O O . ILE A 1 111 ? 30.802 56.896 0.690 1.00 31.45 111 ILE A O 1
ATOM 905 N N . SER A 1 112 ? 28.782 56.304 -0.083 1.00 27.89 112 SER A N 1
ATOM 906 C CA . SER A 1 112 ? 29.047 56.627 -1.487 1.00 27.89 112 SER A CA 1
ATOM 907 C C . SER A 1 112 ? 28.085 57.728 -1.915 1.00 27.89 112 SER A C 1
ATOM 909 O O . SER A 1 112 ? 26.867 57.545 -1.880 1.00 27.89 112 SER A O 1
ATOM 911 N N . GLY A 1 113 ? 28.654 58.889 -2.228 1.00 28.78 113 GLY A N 1
ATOM 912 C CA . GLY A 1 113 ? 27.920 60.091 -2.585 1.00 28.78 113 GLY A CA 1
ATOM 913 C C . GLY A 1 113 ? 27.319 60.037 -3.980 1.00 28.78 113 GLY A C 1
ATOM 914 O O . GLY A 1 113 ? 27.864 59.395 -4.866 1.00 28.78 113 GLY A O 1
ATOM 915 N N . GLU A 1 114 ? 26.234 60.783 -4.152 1.00 27.67 114 GLU A N 1
ATOM 916 C CA . GLU A 1 114 ? 25.790 61.327 -5.429 1.00 27.67 114 GLU A CA 1
ATOM 917 C C . GLU A 1 114 ? 24.939 62.580 -5.157 1.00 27.67 114 GLU A C 1
ATOM 919 O O . GLU A 1 114 ? 24.128 62.643 -4.232 1.00 27.67 114 GLU A O 1
ATOM 924 N N . THR A 1 115 ? 25.240 63.620 -5.924 1.00 25.47 115 THR A N 1
ATOM 925 C CA . THR A 1 115 ? 24.770 65.012 -5.860 1.00 25.47 115 THR A CA 1
ATOM 926 C C . THR A 1 115 ? 23.296 65.195 -6.264 1.00 25.47 115 THR A C 1
ATOM 928 O O . THR A 1 115 ? 22.875 64.570 -7.235 1.00 25.47 115 THR A O 1
ATOM 931 N N . PRO A 1 116 ? 22.524 66.114 -5.641 1.00 29.11 116 PRO A N 1
ATOM 932 C CA . PRO A 1 116 ? 21.169 66.444 -6.084 1.00 29.11 116 PRO A CA 1
ATOM 933 C C . PRO A 1 116 ? 21.153 67.614 -7.088 1.00 29.11 116 PRO A C 1
ATOM 935 O O . PRO A 1 116 ? 21.586 68.726 -6.786 1.00 29.11 116 PRO A O 1
ATOM 938 N N . SER A 1 117 ? 20.594 67.382 -8.277 1.00 27.92 117 SER A N 1
ATOM 939 C CA . SER A 1 117 ? 20.244 68.416 -9.257 1.00 27.92 117 SER A CA 1
ATOM 940 C C . SER A 1 117 ? 18.881 69.046 -8.932 1.00 27.92 117 SER A C 1
ATOM 942 O O . SER A 1 117 ? 17.834 68.433 -9.116 1.00 27.92 117 SER A O 1
ATOM 944 N N . THR A 1 118 ? 18.941 70.273 -8.414 1.00 27.48 118 THR A N 1
ATOM 945 C CA . THR A 1 118 ? 18.062 71.443 -8.639 1.00 27.48 118 THR A CA 1
ATOM 946 C C . THR A 1 118 ? 16.684 71.252 -9.302 1.00 27.48 118 THR A C 1
ATOM 948 O O . THR A 1 118 ? 16.616 71.055 -10.511 1.00 27.48 118 THR A O 1
ATOM 951 N N . SER A 1 119 ? 15.606 71.530 -8.552 1.00 29.81 119 SER A N 1
ATOM 952 C CA . SER A 1 119 ? 14.585 72.552 -8.888 1.00 29.81 119 SER A CA 1
ATOM 953 C C . SER A 1 119 ? 13.490 72.596 -7.806 1.00 29.81 119 SER A C 1
ATOM 955 O O . SER A 1 119 ? 12.577 71.774 -7.811 1.00 29.81 119 SER A O 1
ATOM 957 N N . ALA A 1 120 ? 13.549 73.556 -6.881 1.00 31.84 120 ALA A N 1
ATOM 958 C CA . ALA A 1 120 ? 12.410 73.890 -6.024 1.00 31.84 120 ALA A CA 1
ATOM 959 C C . ALA A 1 120 ? 12.374 75.405 -5.770 1.00 31.84 120 ALA A C 1
ATOM 961 O O . ALA A 1 120 ? 13.380 76.005 -5.396 1.00 31.84 120 ALA A O 1
ATOM 962 N N . LEU A 1 121 ? 11.207 75.997 -6.034 1.00 36.06 121 LEU A N 1
ATOM 963 C CA . LEU A 1 121 ? 10.825 77.393 -5.779 1.00 36.06 121 LEU A CA 1
ATOM 964 C C . LEU A 1 121 ? 10.986 77.770 -4.285 1.00 36.06 121 LEU A C 1
ATOM 966 O O . LEU A 1 121 ? 10.983 76.873 -3.436 1.00 36.06 121 LEU A O 1
ATOM 970 N N . PRO A 1 122 ? 11.126 79.066 -3.932 1.00 31.44 122 PRO A N 1
ATOM 971 C CA . PRO A 1 122 ? 11.445 79.473 -2.562 1.00 31.44 122 PRO A CA 1
ATOM 972 C C . PRO A 1 122 ? 10.283 79.211 -1.576 1.00 31.44 122 PRO A C 1
ATOM 974 O O . PRO A 1 122 ? 9.123 79.190 -1.993 1.00 31.44 122 PRO A O 1
ATOM 977 N N . PRO A 1 123 ? 10.555 79.015 -0.267 1.00 36.56 123 PRO A N 1
ATOM 978 C CA . PRO A 1 123 ? 9.527 78.692 0.723 1.00 36.56 123 PRO A CA 1
ATOM 979 C C . PRO A 1 123 ? 8.666 79.908 1.098 1.00 36.56 123 PRO A C 1
ATOM 981 O O . PRO A 1 123 ? 9.184 81.007 1.277 1.00 36.56 123 PRO A O 1
ATOM 984 N N . VAL A 1 124 ? 7.368 79.676 1.301 1.00 34.25 124 VAL A N 1
ATOM 985 C CA . VAL A 1 124 ? 6.415 80.592 1.949 1.00 34.25 124 VAL A CA 1
ATOM 986 C C . VAL A 1 124 ? 5.910 79.903 3.222 1.00 34.25 124 VAL A C 1
ATOM 988 O O . VAL A 1 124 ? 5.589 78.713 3.166 1.00 34.25 124 VAL A O 1
ATOM 991 N N . ASP A 1 125 ? 5.856 80.625 4.345 1.00 39.31 125 ASP A N 1
ATOM 992 C CA . ASP A 1 125 ? 5.287 80.143 5.613 1.00 39.31 125 ASP A CA 1
ATOM 993 C C . ASP A 1 125 ? 3.786 80.452 5.742 1.00 39.31 125 ASP A C 1
ATOM 995 O O . ASP A 1 125 ? 3.226 81.281 5.020 1.00 39.31 125 ASP A O 1
ATOM 999 N N . ILE A 1 126 ? 3.144 79.778 6.701 1.00 50.78 126 ILE A N 1
ATOM 1000 C CA . ILE A 1 126 ? 1.687 79.653 6.909 1.00 50.78 126 ILE A CA 1
ATOM 1001 C C . ILE A 1 126 ? 0.981 80.987 7.277 1.00 50.78 126 ILE A C 1
ATOM 1003 O O . ILE A 1 126 ? -0.243 81.039 7.331 1.00 50.78 126 ILE A O 1
ATOM 1007 N N . GLU A 1 127 ? 1.711 82.102 7.400 1.00 46.84 127 GLU A N 1
ATOM 1008 C CA . GLU A 1 127 ? 1.147 83.454 7.602 1.00 46.84 127 GLU A CA 1
ATOM 1009 C C . GLU A 1 127 ? 1.561 84.495 6.537 1.00 46.84 127 GLU A C 1
ATOM 1011 O O . GLU A 1 127 ? 1.355 85.696 6.715 1.00 46.84 127 GLU A O 1
ATOM 1016 N N . GLY A 1 128 ? 2.121 84.076 5.396 1.00 42.19 128 GLY A N 1
ATOM 1017 C CA . GLY A 1 128 ? 2.257 84.952 4.221 1.00 42.19 128 GLY A CA 1
ATOM 1018 C C . GLY A 1 128 ? 3.231 86.135 4.356 1.00 42.19 128 GLY A C 1
ATOM 1019 O O . GLY A 1 128 ? 3.112 87.108 3.612 1.00 42.19 128 GLY A O 1
ATOM 1020 N N . LYS A 1 129 ? 4.220 86.064 5.257 1.00 37.03 129 LYS A N 1
ATOM 1021 C CA . LYS A 1 129 ? 5.366 86.993 5.304 1.00 37.03 129 LYS A CA 1
ATOM 1022 C C . LYS A 1 129 ? 6.648 86.298 4.838 1.00 37.03 129 LYS A C 1
ATOM 1024 O O . LYS A 1 129 ? 6.897 85.145 5.173 1.00 37.03 129 LYS A O 1
ATOM 1029 N N . SER A 1 130 ? 7.461 87.012 4.058 1.00 31.69 130 SER A N 1
ATOM 1030 C CA . SER A 1 130 ? 8.751 86.547 3.541 1.00 31.69 130 SER A CA 1
ATOM 1031 C C . SER A 1 130 ? 9.747 86.321 4.681 1.00 31.69 130 SER A C 1
ATOM 1033 O O . SER A 1 130 ? 10.208 87.286 5.296 1.00 31.69 130 SER A O 1
ATOM 1035 N N . VAL A 1 131 ? 10.107 85.068 4.957 1.00 37.41 131 VAL A N 1
ATOM 1036 C CA . VAL A 1 131 ? 11.226 84.764 5.855 1.00 37.41 131 VAL A CA 1
ATOM 1037 C C . VAL A 1 131 ? 12.517 85.016 5.084 1.00 37.41 131 VAL A C 1
ATOM 1039 O O . VAL A 1 131 ? 12.797 84.357 4.083 1.00 37.41 131 VAL A O 1
ATOM 1042 N N . ASN A 1 132 ? 13.296 85.997 5.540 1.00 36.59 132 ASN A N 1
ATOM 1043 C CA . ASN A 1 132 ? 14.675 86.172 5.106 1.00 36.59 132 ASN A CA 1
ATOM 1044 C C . ASN A 1 132 ? 15.425 84.871 5.410 1.00 36.59 132 ASN A C 1
ATOM 1046 O O . ASN A 1 132 ? 15.678 84.558 6.572 1.00 36.59 132 ASN A O 1
ATOM 1050 N N . VAL A 1 133 ? 15.757 84.106 4.369 1.00 43.53 133 VAL A N 1
ATOM 1051 C CA . VAL A 1 133 ? 16.643 82.948 4.481 1.00 43.53 133 VAL A CA 1
ATOM 1052 C C . VAL A 1 133 ? 18.025 83.490 4.829 1.00 43.53 133 VAL A C 1
ATOM 1054 O O . VAL A 1 133 ? 18.810 83.858 3.958 1.00 43.53 133 VAL A O 1
ATOM 1057 N N . VAL A 1 134 ? 18.310 83.593 6.124 1.00 48.19 134 VAL A N 1
ATOM 1058 C CA . VAL A 1 134 ? 19.682 83.692 6.605 1.00 48.19 134 VAL A CA 1
ATOM 1059 C C . VAL A 1 134 ? 20.324 82.360 6.226 1.00 48.19 134 VAL A C 1
ATOM 1061 O O . VAL A 1 134 ? 19.982 81.323 6.790 1.00 48.19 134 VAL A O 1
ATOM 1064 N N . ASN A 1 135 ? 21.192 82.370 5.211 1.00 56.16 135 ASN A N 1
ATOM 1065 C CA . ASN A 1 135 ? 22.055 81.236 4.882 1.00 56.16 135 ASN A CA 1
ATOM 1066 C C . ASN A 1 135 ? 23.099 81.098 5.998 1.00 56.16 135 ASN A C 1
ATOM 1068 O O . ASN A 1 135 ? 24.250 81.480 5.825 1.00 56.16 135 ASN A O 1
ATOM 1072 N N . GLU A 1 136 ? 22.670 80.620 7.163 1.00 68.44 136 GLU A N 1
ATOM 1073 C CA . GLU A 1 136 ? 23.564 80.258 8.255 1.00 68.44 136 GLU A CA 1
ATOM 1074 C C . GLU A 1 136 ? 24.421 79.073 7.800 1.00 68.44 136 GLU A C 1
ATOM 1076 O O . GLU A 1 136 ? 23.901 78.078 7.295 1.00 68.44 136 GLU A O 1
ATOM 1081 N N . SER A 1 137 ? 25.741 79.196 7.915 1.00 75.50 137 SER A N 1
ATOM 1082 C CA . SER A 1 137 ? 26.674 78.098 7.650 1.00 75.50 137 SER A CA 1
ATOM 1083 C C . SER A 1 137 ? 26.824 77.213 8.891 1.00 75.50 137 SER A C 1
ATOM 1085 O O . SER A 1 137 ? 26.521 77.631 10.011 1.00 75.50 137 SER A O 1
ATOM 1087 N N . PHE A 1 138 ? 27.304 75.979 8.723 1.00 78.19 138 PHE A N 1
ATOM 1088 C CA . PHE A 1 138 ? 27.579 75.103 9.866 1.00 78.19 138 PHE A CA 1
ATOM 1089 C C . PHE A 1 138 ? 28.606 75.742 10.814 1.00 78.19 138 PHE A C 1
ATOM 1091 O O . PHE A 1 138 ? 28.452 75.687 12.031 1.00 78.19 138 PHE A O 1
ATOM 1098 N N . GLU A 1 139 ? 29.600 76.437 10.261 1.00 78.62 139 GLU A N 1
ATOM 1099 C CA . GLU A 1 139 ? 30.627 77.176 10.991 1.00 78.62 139 GLU A CA 1
ATOM 1100 C C . GLU A 1 139 ? 30.054 78.334 11.828 1.00 78.62 139 GLU A C 1
ATOM 1102 O O . GLU A 1 139 ? 30.596 78.642 12.890 1.00 78.62 139 GLU A O 1
ATOM 1107 N N . GLU A 1 140 ? 28.942 78.940 11.398 1.00 78.12 140 GLU A N 1
ATOM 1108 C CA . GLU A 1 140 ? 28.204 79.961 12.155 1.00 78.12 140 GLU A CA 1
ATOM 1109 C C . GLU A 1 140 ? 27.246 79.362 13.198 1.00 78.12 140 GLU A C 1
ATOM 1111 O O . GLU A 1 140 ? 27.070 79.939 14.275 1.00 78.12 140 GLU A O 1
ATOM 1116 N N . LEU A 1 141 ? 26.652 78.197 12.915 1.00 81.38 141 LEU A N 1
ATOM 1117 C CA . LEU A 1 141 ? 25.685 77.536 13.796 1.00 81.38 141 LEU A CA 1
ATOM 1118 C C . LEU A 1 141 ? 26.333 77.040 15.097 1.00 81.38 141 LEU A C 1
ATOM 1120 O O . LEU A 1 141 ? 25.779 77.242 16.179 1.00 81.38 141 LEU A O 1
ATOM 1124 N N . VAL A 1 142 ? 27.511 76.408 15.018 1.00 80.25 142 VAL A N 1
ATOM 1125 C CA . VAL A 1 142 ? 28.187 75.797 16.181 1.00 80.25 142 VAL A CA 1
ATOM 1126 C C . VAL A 1 142 ? 28.447 76.784 17.332 1.00 80.25 142 VAL A C 1
ATOM 1128 O O . VAL A 1 142 ? 28.063 76.467 18.462 1.00 80.25 142 VAL A O 1
ATOM 1131 N N . PRO A 1 143 ? 29.083 77.956 17.124 1.00 80.00 143 PRO A N 1
ATOM 1132 C CA . PRO A 1 143 ? 29.326 78.906 18.210 1.00 80.00 143 PRO A CA 1
ATOM 1133 C C . PRO A 1 143 ? 28.026 79.504 18.768 1.00 80.00 143 PRO A C 1
ATOM 1135 O O . PRO A 1 143 ? 27.890 79.598 19.985 1.00 80.00 143 PRO A O 1
ATOM 1138 N N . ARG A 1 144 ? 27.035 79.812 17.919 1.00 81.12 144 ARG A N 1
ATOM 1139 C CA . ARG A 1 144 ? 25.739 80.367 18.358 1.00 81.12 144 ARG A CA 1
ATOM 1140 C C . ARG A 1 144 ? 24.947 79.400 19.230 1.00 81.12 144 ARG A C 1
ATOM 1142 O O . ARG A 1 144 ? 24.393 79.795 20.254 1.00 81.12 144 ARG A O 1
ATOM 1149 N N . VAL A 1 145 ? 24.923 78.123 18.853 1.00 80.88 145 VAL A N 1
ATOM 1150 C CA . VAL A 1 145 ? 24.298 77.068 19.658 1.00 80.88 145 VAL A CA 1
ATOM 1151 C C . VAL A 1 145 ? 25.086 76.858 20.955 1.00 80.88 145 VAL A C 1
ATOM 1153 O O . VAL A 1 145 ? 24.477 76.733 22.012 1.00 80.88 145 VAL A O 1
ATOM 1156 N N . LYS A 1 146 ? 26.426 76.914 20.925 1.00 81.25 146 LYS A N 1
ATOM 1157 C CA . LYS A 1 146 ? 27.260 76.821 22.138 1.00 81.25 146 LYS A CA 1
ATOM 1158 C C . LYS A 1 146 ? 26.950 77.908 23.166 1.00 81.25 146 LYS A C 1
ATOM 1160 O O . LYS A 1 146 ? 26.939 77.615 24.355 1.00 81.25 146 LYS A O 1
ATOM 1165 N N . GLU A 1 147 ? 26.740 79.139 22.708 1.00 81.44 147 GLU A N 1
ATOM 1166 C CA . GLU A 1 147 ? 26.426 80.288 23.565 1.00 81.44 147 GLU A CA 1
ATOM 1167 C C . GLU A 1 147 ? 24.983 80.260 24.086 1.00 81.44 147 GLU A C 1
ATOM 1169 O O . GLU A 1 147 ? 24.715 80.775 25.168 1.00 81.44 147 GLU A O 1
ATOM 1174 N N . SER A 1 148 ? 24.065 79.634 23.342 1.00 78.62 148 SER A N 1
ATOM 1175 C CA . SER A 1 148 ? 22.624 79.650 23.633 1.00 78.62 148 SER A CA 1
ATOM 1176 C C . SER A 1 148 ? 22.108 78.403 24.362 1.00 78.62 148 SER A C 1
ATOM 1178 O O . SER A 1 148 ? 20.954 78.379 24.790 1.00 78.62 148 SER A O 1
ATOM 1180 N N . ILE A 1 149 ? 22.919 77.348 24.498 1.00 79.06 149 ILE A N 1
ATOM 1181 C CA . ILE A 1 149 ? 22.527 76.131 25.216 1.00 79.06 149 ILE A CA 1
ATOM 1182 C C . ILE A 1 149 ? 22.459 76.396 26.727 1.00 79.06 149 ILE A C 1
ATOM 1184 O O . ILE A 1 149 ? 23.451 76.753 27.361 1.00 79.06 149 ILE A O 1
ATOM 1188 N N . ALA A 1 150 ? 21.287 76.148 27.314 1.00 75.75 150 ALA A N 1
ATOM 1189 C CA . ALA A 1 150 ? 21.078 76.162 28.757 1.00 75.75 150 ALA A CA 1
ATOM 1190 C C . ALA A 1 150 ? 21.332 74.778 29.387 1.00 75.75 150 ALA A C 1
ATOM 1192 O O . ALA A 1 150 ? 21.111 73.736 28.764 1.00 75.75 150 ALA A O 1
ATOM 1193 N N . LEU A 1 151 ? 21.755 74.758 30.658 1.00 71.31 151 LEU A N 1
ATOM 1194 C CA . LEU A 1 151 ? 21.791 73.528 31.462 1.00 71.31 151 LEU A CA 1
ATOM 1195 C C . LEU A 1 151 ? 20.375 72.914 31.529 1.00 71.31 151 LEU A C 1
ATOM 1197 O O . LEU A 1 151 ? 19.418 73.668 31.724 1.00 71.31 151 LEU A O 1
ATOM 1201 N N . PRO A 1 152 ? 20.220 71.579 31.377 1.00 79.19 152 PRO A N 1
ATOM 1202 C CA . PRO A 1 152 ? 21.222 70.518 31.578 1.00 79.19 152 PRO A CA 1
ATOM 1203 C C . PRO A 1 152 ? 21.870 69.967 30.293 1.00 79.19 152 PRO A C 1
ATOM 1205 O O . PRO A 1 152 ? 22.518 68.919 30.332 1.00 79.19 152 PRO A O 1
ATOM 1208 N N . TRP A 1 153 ? 21.682 70.620 29.147 1.00 84.44 153 TRP A N 1
ATOM 1209 C CA . TRP A 1 153 ? 22.167 70.113 27.865 1.00 84.44 153 TRP A CA 1
ATOM 1210 C C . TRP A 1 153 ? 23.688 70.245 27.726 1.00 84.44 153 TRP A C 1
ATOM 1212 O O . TRP A 1 153 ? 24.283 71.265 28.069 1.00 84.44 153 TRP A O 1
ATOM 1222 N N . VAL A 1 154 ? 24.322 69.211 27.172 1.00 84.56 154 VAL A N 1
ATOM 1223 C CA . VAL A 1 154 ? 25.768 69.164 26.927 1.00 84.56 154 VAL A CA 1
ATOM 1224 C C . VAL A 1 154 ? 26.022 69.021 25.434 1.00 84.56 154 VAL A C 1
ATOM 1226 O O . VAL A 1 154 ? 25.673 68.006 24.833 1.00 84.56 154 VAL A O 1
ATOM 1229 N N . MET A 1 155 ? 26.669 70.018 24.832 1.00 83.94 155 MET A N 1
ATOM 1230 C CA . MET A 1 155 ? 27.103 69.943 23.438 1.00 83.94 155 MET A CA 1
ATOM 1231 C C . MET A 1 155 ? 28.519 69.377 23.331 1.00 83.94 155 MET A C 1
ATOM 1233 O O . MET A 1 155 ? 29.462 69.888 23.936 1.00 83.94 155 MET A O 1
ATOM 1237 N N . LYS A 1 156 ? 28.675 68.348 22.504 1.00 82.88 156 LYS A N 1
ATOM 1238 C CA . LYS A 1 156 ? 29.946 67.744 22.113 1.00 82.88 156 LYS A CA 1
ATOM 1239 C C . LYS A 1 156 ? 30.140 67.945 20.613 1.00 82.88 156 LYS A C 1
ATOM 1241 O O . LYS A 1 156 ? 29.270 67.608 19.812 1.00 82.88 156 LYS A O 1
ATOM 1246 N N . LYS A 1 157 ? 31.299 68.473 20.221 1.00 76.56 157 LYS A N 1
ATOM 1247 C CA . LYS A 1 157 ? 31.729 68.435 18.819 1.00 76.56 157 LYS A CA 1
ATOM 1248 C C . LYS A 1 157 ? 32.272 67.032 18.559 1.00 76.56 157 LYS A C 1
ATOM 1250 O O . LYS A 1 157 ? 33.253 66.652 19.193 1.00 76.56 157 LYS A O 1
ATOM 1255 N N . CYS A 1 158 ? 31.611 66.258 17.701 1.00 70.44 158 CYS A N 1
ATOM 1256 C CA . CYS A 1 158 ? 32.049 64.894 17.402 1.00 70.44 158 CYS A CA 1
ATOM 1257 C C . CYS A 1 158 ? 33.189 64.906 16.380 1.00 70.44 158 CYS A C 1
ATOM 1259 O O . CYS A 1 158 ? 34.211 64.285 16.638 1.00 70.44 158 CYS A O 1
ATOM 1261 N N . ASN A 1 159 ? 33.043 65.672 15.291 1.00 69.50 159 ASN A N 1
ATOM 1262 C CA . ASN A 1 159 ? 34.042 65.899 14.238 1.00 69.50 159 ASN A CA 1
ATOM 1263 C C . ASN A 1 159 ? 33.828 67.290 13.597 1.00 69.50 159 ASN A C 1
ATOM 1265 O O . ASN A 1 159 ? 32.881 67.994 13.942 1.00 69.50 159 ASN A O 1
ATOM 1269 N N . ASP A 1 160 ? 34.649 67.695 12.619 1.00 70.38 160 ASP A N 1
ATOM 1270 C CA . ASP A 1 160 ? 34.447 68.953 11.862 1.00 70.38 160 ASP A CA 1
ATOM 1271 C C . ASP A 1 160 ? 33.183 68.967 10.982 1.00 70.38 160 ASP A C 1
ATOM 1273 O O . ASP A 1 160 ? 32.879 69.975 10.354 1.00 70.38 160 ASP A O 1
ATOM 1277 N N . LEU A 1 161 ? 32.432 67.864 10.946 1.00 74.00 161 LEU A N 1
ATOM 1278 C CA . LEU A 1 161 ? 31.272 67.672 10.075 1.00 74.00 161 LEU A CA 1
ATOM 1279 C C . LEU A 1 161 ? 29.947 67.509 10.840 1.00 74.00 161 LEU A C 1
ATOM 1281 O O . LEU A 1 161 ? 28.907 67.408 10.193 1.00 74.00 161 LEU A O 1
ATOM 1285 N N . GLU A 1 162 ? 29.966 67.441 12.178 1.00 83.19 162 GLU A N 1
ATOM 1286 C CA . GLU A 1 162 ? 28.764 67.207 12.994 1.00 83.19 162 GLU A CA 1
ATOM 1287 C C . GLU A 1 162 ? 28.900 67.698 14.447 1.00 83.19 162 GLU A C 1
ATOM 1289 O O . GLU A 1 162 ? 29.958 67.591 15.080 1.00 83.19 162 GLU A O 1
ATOM 1294 N N . ILE A 1 163 ? 27.789 68.190 14.998 1.00 86.88 163 ILE A N 1
ATOM 1295 C CA . ILE A 1 163 ? 27.627 68.477 16.426 1.00 86.88 163 ILE A CA 1
ATOM 1296 C C . ILE A 1 163 ? 26.579 67.562 17.050 1.00 86.88 163 ILE A C 1
ATOM 1298 O O . ILE A 1 163 ? 25.591 67.185 16.419 1.00 86.88 163 ILE A O 1
ATOM 1302 N N . ARG A 1 164 ? 26.799 67.225 18.321 1.00 88.31 164 ARG A N 1
ATOM 1303 C CA . ARG A 1 164 ? 25.922 66.372 19.115 1.00 88.31 164 ARG A CA 1
ATOM 1304 C C . ARG A 1 164 ? 25.552 67.079 20.411 1.00 88.31 164 ARG A C 1
ATOM 1306 O O . ARG A 1 164 ? 26.433 67.386 21.209 1.00 88.31 164 ARG A O 1
ATOM 1313 N N . THR A 1 165 ? 24.265 67.287 20.649 1.00 89.00 165 THR A N 1
ATOM 1314 C CA . THR A 1 165 ? 23.747 67.888 21.885 1.00 89.00 165 THR A CA 1
ATOM 1315 C C . THR A 1 165 ? 22.970 66.838 22.669 1.00 89.00 165 THR A C 1
ATOM 1317 O O . THR A 1 165 ? 22.036 66.230 22.150 1.00 89.00 165 THR A O 1
ATOM 1320 N N . GLU A 1 166 ? 23.386 66.579 23.906 1.00 90.00 166 GLU A N 1
ATOM 1321 C CA . GLU A 1 166 ? 22.896 65.478 24.739 1.00 90.00 166 GLU A CA 1
ATOM 1322 C C . GLU A 1 166 ? 22.200 66.011 25.998 1.00 90.00 166 GLU A C 1
ATOM 1324 O O . GLU A 1 166 ? 22.741 66.879 26.683 1.00 90.00 166 GLU A O 1
ATOM 1329 N N . LEU A 1 167 ? 21.045 65.438 26.342 1.00 88.69 167 LEU A N 1
ATOM 1330 C CA . LEU A 1 167 ? 20.406 65.578 27.651 1.00 88.69 167 LEU A CA 1
ATOM 1331 C C . LEU A 1 167 ? 20.452 64.232 28.370 1.00 88.69 167 LEU A C 1
ATOM 1333 O O . LEU A 1 167 ? 19.963 63.230 27.843 1.00 88.69 167 LEU A O 1
ATOM 1337 N N . TRP A 1 168 ? 21.015 64.207 29.574 1.00 85.12 168 TRP A N 1
ATOM 1338 C CA . TRP A 1 168 ? 21.155 62.993 30.377 1.00 85.12 168 TRP A CA 1
ATOM 1339 C C . TRP A 1 168 ? 20.051 62.886 31.431 1.00 85.12 168 TRP A C 1
ATOM 1341 O O . TRP A 1 168 ? 19.617 63.885 31.997 1.00 85.12 168 TRP A O 1
ATOM 1351 N N . ASP A 1 169 ? 19.603 61.657 31.685 1.00 80.81 169 ASP A N 1
ATOM 1352 C CA . ASP A 1 169 ? 18.739 61.310 32.814 1.00 80.81 169 ASP A CA 1
ATOM 1353 C C . ASP A 1 169 ? 19.563 60.437 33.763 1.00 80.81 169 ASP A C 1
ATOM 1355 O O . ASP A 1 169 ? 20.056 59.383 33.359 1.00 80.81 169 ASP A O 1
ATOM 1359 N N . ASN A 1 170 ? 19.728 60.880 35.012 1.00 76.69 170 ASN A N 1
ATOM 1360 C CA . ASN A 1 170 ? 20.598 60.230 35.996 1.00 76.69 170 ASN A CA 1
ATOM 1361 C C . ASN A 1 170 ? 20.173 58.795 36.338 1.00 76.69 170 ASN A C 1
ATOM 1363 O O . ASN A 1 170 ? 20.964 58.079 36.942 1.00 76.69 170 ASN A O 1
ATOM 1367 N N . ASN A 1 171 ? 18.968 58.363 35.949 1.00 78.06 171 ASN A N 1
ATOM 1368 C CA . ASN A 1 171 ? 18.462 57.007 36.172 1.00 78.06 171 ASN A CA 1
ATOM 1369 C C . ASN A 1 171 ? 18.931 55.981 35.126 1.00 78.06 171 ASN A C 1
ATOM 1371 O O . ASN A 1 171 ? 18.757 54.775 35.327 1.00 78.06 171 ASN A O 1
ATOM 1375 N N . TYR A 1 172 ? 19.488 56.425 33.994 1.00 81.75 172 TYR A N 1
ATOM 1376 C CA . TYR A 1 172 ? 19.821 55.558 32.863 1.00 81.75 172 TYR A CA 1
ATOM 1377 C C . TYR A 1 172 ? 21.252 55.775 32.371 1.00 81.75 172 TYR A C 1
ATOM 1379 O O . TYR A 1 172 ? 21.795 56.872 32.416 1.00 81.75 172 TYR A O 1
ATOM 1387 N N . SER A 1 173 ? 21.875 54.718 31.846 1.00 80.12 173 SER A N 1
ATOM 1388 C CA . SER A 1 173 ? 23.234 54.786 31.280 1.00 80.12 173 SER A CA 1
ATOM 1389 C C . SER A 1 173 ? 23.281 55.369 29.862 1.00 80.12 173 SER A C 1
ATOM 1391 O O . SER A 1 173 ? 24.342 55.388 29.241 1.00 80.12 173 SER A O 1
ATOM 1393 N N . LEU A 1 174 ? 22.137 55.799 29.321 1.00 84.38 174 LEU A N 1
ATOM 1394 C CA . LEU A 1 174 ? 22.007 56.386 27.991 1.00 84.38 174 LEU A CA 1
ATOM 1395 C C . LEU A 1 174 ? 21.437 57.805 28.104 1.00 84.38 174 LEU A C 1
ATOM 1397 O O . LEU A 1 174 ? 20.536 58.021 28.918 1.00 84.38 174 LEU A O 1
ATOM 1401 N N . PRO A 1 175 ? 21.889 58.751 27.261 1.00 85.50 175 PRO A N 1
ATOM 1402 C CA . PRO A 1 175 ? 21.274 60.070 27.191 1.00 85.50 175 PRO A CA 1
ATOM 1403 C C . PRO A 1 175 ? 19.792 59.944 26.807 1.00 85.50 175 PRO A C 1
ATOM 1405 O O . PRO A 1 175 ? 19.434 59.208 25.880 1.00 85.50 175 PRO A O 1
ATOM 1408 N N . LYS A 1 176 ? 18.934 60.673 27.530 1.00 85.69 176 LYS A N 1
ATOM 1409 C CA . LYS A 1 176 ? 17.481 60.725 27.321 1.00 85.69 176 LYS A CA 1
ATOM 1410 C C . LYS A 1 176 ? 17.163 61.276 25.937 1.00 85.69 176 LYS A C 1
ATOM 1412 O O . LYS A 1 176 ? 16.415 60.639 25.199 1.00 85.69 176 LYS A O 1
ATOM 1417 N N . PHE A 1 177 ? 17.788 62.394 25.568 1.00 89.25 177 PHE A N 1
ATOM 1418 C CA . PHE A 1 177 ? 17.689 62.991 24.238 1.00 89.25 177 PHE A CA 1
ATOM 1419 C C . PHE A 1 177 ? 19.072 63.242 23.653 1.00 89.25 177 PHE A C 1
ATOM 1421 O O . PHE A 1 177 ? 19.986 63.681 24.350 1.00 89.25 177 PHE A O 1
ATOM 1428 N N . VAL A 1 178 ? 19.216 62.982 22.358 1.00 88.94 178 VAL A N 1
ATOM 1429 C CA . VAL A 1 178 ? 20.423 63.290 21.596 1.00 88.94 178 VAL A CA 1
ATOM 1430 C C . VAL A 1 178 ? 20.018 63.905 20.270 1.00 88.94 178 VAL A C 1
ATOM 1432 O O . VAL A 1 178 ? 19.421 63.232 19.430 1.00 88.94 178 VAL A O 1
ATOM 1435 N N . LEU A 1 179 ? 20.366 65.170 20.081 1.00 88.88 179 LEU A N 1
ATOM 1436 C CA . LEU A 1 179 ? 20.209 65.876 18.821 1.00 88.88 179 LEU A CA 1
ATOM 1437 C C . LEU A 1 179 ? 21.544 65.859 18.076 1.00 88.88 179 LEU A C 1
ATOM 1439 O O . LEU A 1 179 ? 22.539 66.384 18.572 1.00 88.88 179 LEU A O 1
ATOM 1443 N N . HIS A 1 180 ? 21.561 65.253 16.896 1.00 87.75 180 HIS A N 1
ATOM 1444 C CA . HIS A 1 180 ? 22.678 65.333 15.960 1.00 87.75 180 HIS A CA 1
ATOM 1445 C C . HIS A 1 180 ? 22.352 66.370 14.892 1.00 87.75 180 HIS A C 1
ATOM 1447 O O . HIS A 1 180 ? 21.240 66.344 14.370 1.00 87.75 180 HIS A O 1
ATOM 1453 N N . VAL A 1 181 ? 23.302 67.248 14.569 1.00 85.81 181 VAL A N 1
ATOM 1454 C CA . VAL A 1 181 ? 23.208 68.190 13.444 1.00 85.81 181 VAL A CA 1
ATOM 1455 C C . VAL A 1 181 ? 24.475 68.076 12.605 1.00 85.81 181 VAL A C 1
ATOM 1457 O O . VAL A 1 181 ? 25.581 68.199 13.135 1.00 85.81 181 VAL A O 1
ATOM 1460 N N . ASP A 1 182 ? 24.319 67.830 11.308 1.00 85.06 182 ASP A N 1
ATOM 1461 C CA . ASP A 1 182 ? 25.431 67.687 10.370 1.00 85.06 182 ASP A CA 1
ATOM 1462 C C . ASP A 1 182 ? 25.818 69.014 9.688 1.00 85.06 182 ASP A C 1
ATOM 1464 O O . ASP A 1 182 ? 25.146 70.041 9.816 1.00 85.06 182 ASP A O 1
ATOM 1468 N N . LYS A 1 183 ? 26.906 68.987 8.910 1.00 80.44 183 LYS A N 1
ATOM 1469 C CA . LYS A 1 183 ? 27.395 70.127 8.113 1.00 80.44 183 LYS A CA 1
ATOM 1470 C C . LYS A 1 183 ? 26.397 70.676 7.086 1.00 80.44 183 LYS A C 1
ATOM 1472 O O . LYS A 1 183 ? 26.568 71.789 6.599 1.00 80.44 183 LYS A O 1
ATOM 1477 N N . CYS A 1 184 ? 25.387 69.895 6.708 1.00 79.19 184 CYS A N 1
ATOM 1478 C CA . CYS A 1 184 ? 24.320 70.297 5.794 1.00 79.19 184 CYS A CA 1
ATOM 1479 C C . CYS A 1 184 ? 23.123 70.920 6.540 1.00 79.19 184 CYS A C 1
ATOM 1481 O O . CYS A 1 184 ? 22.116 71.267 5.908 1.00 79.19 184 CYS A O 1
ATOM 1483 N N . LEU A 1 185 ? 23.257 71.108 7.861 1.00 81.50 185 LEU A N 1
ATOM 1484 C CA . LEU A 1 185 ? 22.230 71.545 8.808 1.00 81.50 185 LEU A CA 1
ATOM 1485 C C . LEU A 1 185 ? 21.073 70.551 8.946 1.00 81.50 185 LEU A C 1
ATOM 1487 O O . LEU A 1 185 ? 20.009 70.914 9.452 1.00 81.50 185 LEU A O 1
ATOM 1491 N N . GLN A 1 186 ? 21.244 69.314 8.476 1.00 83.19 186 GLN A N 1
ATOM 1492 C CA . GLN A 1 186 ? 20.262 68.263 8.690 1.00 83.19 186 GLN A CA 1
ATOM 1493 C C . GLN A 1 186 ? 20.386 67.758 10.116 1.00 83.19 186 GLN A C 1
ATOM 1495 O O . GLN A 1 186 ? 21.491 67.628 10.642 1.00 83.19 186 GLN A O 1
ATOM 1500 N N . PHE A 1 187 ? 19.247 67.478 10.745 1.00 87.06 187 PHE A N 1
ATOM 1501 C CA . PHE A 1 187 ? 19.228 67.021 12.124 1.00 87.06 187 PHE A CA 1
ATOM 1502 C C . PHE A 1 187 ? 18.501 65.693 12.288 1.00 87.06 187 PHE A C 1
ATOM 1504 O O . PHE A 1 187 ? 17.518 65.411 11.600 1.00 87.06 187 PHE A O 1
ATOM 1511 N N . SER A 1 188 ? 18.971 64.901 13.247 1.00 87.38 188 SER A N 1
ATOM 1512 C CA . SER A 1 188 ? 18.330 63.664 13.681 1.00 87.38 188 SER A CA 1
ATOM 1513 C C . SER A 1 188 ? 18.243 63.609 15.201 1.00 87.38 188 SER A C 1
ATOM 1515 O O . SER A 1 188 ? 19.217 63.882 15.904 1.00 87.38 188 SER A O 1
ATOM 1517 N N . LEU A 1 189 ? 17.071 63.234 15.713 1.00 88.44 189 LEU A N 1
ATOM 1518 C CA . LEU A 1 189 ? 16.803 63.124 17.142 1.00 88.44 189 LEU A CA 1
ATOM 1519 C C . LEU A 1 189 ? 16.775 61.652 17.561 1.00 88.44 189 LEU A C 1
ATOM 1521 O O . LEU A 1 189 ? 16.049 60.844 16.978 1.00 88.44 189 LEU A O 1
ATOM 1525 N N . HIS A 1 190 ? 17.535 61.310 18.598 1.00 88.31 190 HIS A N 1
ATOM 1526 C CA . HIS A 1 190 ? 17.502 59.999 19.236 1.00 88.31 190 HIS A CA 1
ATOM 1527 C C . HIS A 1 190 ? 16.980 60.112 20.668 1.00 88.31 190 HIS A C 1
ATOM 1529 O O . HIS A 1 190 ? 17.407 60.984 21.424 1.00 88.31 190 HIS A O 1
ATOM 1535 N N . ILE A 1 191 ? 16.096 59.194 21.056 1.00 88.31 191 ILE A N 1
ATOM 1536 C CA . ILE A 1 191 ? 15.526 59.096 22.402 1.00 88.31 191 ILE A CA 1
ATOM 1537 C C . ILE A 1 191 ? 15.980 57.776 23.015 1.00 88.31 191 ILE A C 1
ATOM 1539 O O . ILE A 1 191 ? 15.615 56.719 22.502 1.00 88.31 191 ILE A O 1
ATOM 1543 N N . PHE A 1 192 ? 16.803 57.809 24.066 1.00 85.94 192 PHE A N 1
ATOM 1544 C CA . PHE A 1 192 ? 17.469 56.613 24.610 1.00 85.94 192 PHE A CA 1
ATOM 1545 C C . PHE A 1 192 ? 18.106 55.733 23.514 1.00 85.94 192 PHE A C 1
ATOM 1547 O O . PHE A 1 192 ? 17.923 54.520 23.463 1.00 85.94 192 PHE A O 1
ATOM 1554 N N . ASN A 1 193 ? 18.846 56.371 22.600 1.00 84.00 193 ASN A N 1
ATOM 1555 C CA . ASN A 1 193 ? 19.480 55.756 21.424 1.00 84.00 193 ASN A CA 1
ATOM 1556 C C . ASN A 1 193 ? 18.515 55.227 20.335 1.00 84.00 193 ASN A C 1
ATOM 1558 O O . ASN A 1 193 ? 18.954 54.652 19.340 1.00 84.00 193 ASN A O 1
ATOM 1562 N N . TRP A 1 194 ? 17.209 55.461 20.466 1.00 85.31 194 TRP A N 1
ATOM 1563 C CA . TRP A 1 194 ? 16.227 55.152 19.431 1.00 85.31 194 TRP A CA 1
ATOM 1564 C C . TRP A 1 194 ? 16.052 56.326 18.466 1.00 85.31 194 TRP A C 1
ATOM 1566 O O . TRP A 1 194 ? 15.591 57.389 18.876 1.00 85.31 194 TRP A O 1
ATOM 1576 N N . LEU A 1 195 ? 16.389 56.133 17.188 1.00 84.75 195 LEU A N 1
ATOM 1577 C CA . LEU A 1 195 ? 16.227 57.154 16.148 1.00 84.75 195 LEU A CA 1
ATOM 1578 C C . LEU A 1 195 ? 14.741 57.440 15.888 1.00 84.75 195 LEU A C 1
ATOM 1580 O O . LEU A 1 195 ? 13.960 56.520 15.634 1.00 84.75 195 LEU A O 1
ATOM 1584 N N . LEU A 1 196 ? 14.362 58.715 15.937 1.00 84.19 196 LEU A N 1
ATOM 1585 C CA . LEU A 1 196 ? 13.003 59.156 15.642 1.00 84.19 196 LEU A CA 1
ATOM 1586 C C . LEU A 1 196 ? 12.622 58.794 14.190 1.00 84.19 196 LEU A C 1
ATOM 1588 O O . LEU A 1 196 ? 13.451 58.997 13.301 1.00 84.19 196 LEU A O 1
ATOM 1592 N N . PRO A 1 197 ? 11.404 58.279 13.922 1.00 82.25 197 PRO A N 1
ATOM 1593 C CA . PRO A 1 197 ? 11.002 57.892 12.572 1.00 82.25 197 PRO A CA 1
ATOM 1594 C C . PRO A 1 197 ? 11.060 59.044 11.568 1.00 82.25 197 PRO A C 1
ATOM 1596 O O . PRO A 1 197 ? 10.694 60.174 11.879 1.00 82.25 197 PRO A O 1
ATOM 1599 N N . ASP A 1 198 ? 11.438 58.721 10.335 1.00 78.94 198 ASP A N 1
ATOM 1600 C CA . ASP A 1 198 ? 11.591 59.649 9.213 1.00 78.94 198 ASP A CA 1
ATOM 1601 C C . ASP A 1 198 ? 10.374 60.552 8.939 1.00 78.94 198 ASP A C 1
ATOM 1603 O O . ASP A 1 198 ? 10.549 61.688 8.495 1.00 78.94 198 ASP A O 1
ATOM 1607 N N . GLU A 1 199 ? 9.167 60.052 9.210 1.00 76.50 199 GLU A N 1
ATOM 1608 C CA . GLU A 1 199 ? 7.878 60.726 8.985 1.00 76.50 199 GLU A CA 1
ATOM 1609 C C . GLU A 1 199 ? 7.386 61.527 10.206 1.00 76.50 199 GLU A C 1
ATOM 1611 O O . GLU A 1 199 ? 6.255 62.008 10.231 1.00 76.50 199 GLU A O 1
ATOM 1616 N N . HIS A 1 200 ? 8.196 61.656 11.262 1.00 81.75 200 HIS A N 1
ATOM 1617 C CA . HIS A 1 200 ? 7.770 62.341 12.479 1.00 81.75 200 HIS A CA 1
ATOM 1618 C C . HIS A 1 200 ? 7.490 63.838 12.238 1.00 81.75 200 HIS A C 1
ATOM 1620 O O . HIS A 1 200 ? 8.184 64.514 11.469 1.00 81.75 200 HIS A O 1
ATOM 1626 N N . SER A 1 201 ? 6.493 64.385 12.943 1.00 78.62 201 SER A N 1
ATOM 1627 C CA . SER A 1 201 ? 6.032 65.773 12.784 1.00 78.62 201 SER A CA 1
ATOM 1628 C C . SER A 1 201 ? 7.145 66.803 12.995 1.00 78.62 201 SER A C 1
ATOM 1630 O O . SER A 1 201 ? 7.210 67.775 12.255 1.00 78.62 201 SER A O 1
ATOM 1632 N N . ILE A 1 202 ? 8.069 66.547 13.927 1.00 81.88 202 ILE A N 1
ATOM 1633 C CA . ILE A 1 202 ? 9.274 67.369 14.165 1.00 81.88 202 ILE A CA 1
ATOM 1634 C C . ILE A 1 202 ? 10.118 67.536 12.889 1.00 81.88 202 ILE A C 1
ATOM 1636 O O . ILE A 1 202 ? 10.500 68.651 12.542 1.00 81.88 202 ILE A O 1
ATOM 1640 N N . TYR A 1 203 ? 10.385 66.456 12.146 1.00 82.81 203 TYR A N 1
ATOM 1641 C CA . TYR A 1 203 ? 11.165 66.555 10.908 1.00 82.81 203 TYR A CA 1
ATOM 1642 C C . TYR A 1 203 ? 10.410 67.290 9.805 1.00 82.81 203 TYR A C 1
ATOM 1644 O O . TYR A 1 203 ? 11.023 68.007 9.014 1.00 82.81 203 TYR A O 1
ATOM 1652 N N . THR A 1 204 ? 9.086 67.132 9.773 1.00 78.75 204 THR A N 1
ATOM 1653 C CA . THR A 1 204 ? 8.215 67.812 8.808 1.00 78.75 204 THR A CA 1
ATOM 1654 C C . THR A 1 204 ? 8.136 69.314 9.097 1.00 78.75 204 THR A C 1
ATOM 1656 O O . THR A 1 204 ? 8.275 70.112 8.174 1.00 78.75 204 THR A O 1
ATOM 1659 N N . ALA A 1 205 ? 8.000 69.702 10.370 1.00 77.12 205 ALA A N 1
ATOM 1660 C CA . ALA A 1 205 ? 7.923 71.095 10.814 1.00 77.12 205 ALA A CA 1
ATOM 1661 C C . ALA A 1 205 ? 9.178 71.893 10.434 1.00 77.12 205 ALA A C 1
ATOM 1663 O O . ALA A 1 205 ? 9.075 72.993 9.904 1.00 77.12 205 ALA A O 1
ATOM 1664 N N . HIS A 1 206 ? 10.359 71.299 10.613 1.00 72.75 206 HIS A N 1
ATOM 1665 C CA . HIS A 1 206 ? 11.635 71.934 10.273 1.00 72.75 206 HIS A CA 1
ATOM 1666 C C . HIS A 1 206 ? 12.156 71.554 8.870 1.00 72.75 206 HIS A C 1
ATOM 1668 O O . HIS A 1 206 ? 13.297 71.847 8.535 1.00 72.75 206 HIS A O 1
ATOM 1674 N N . ARG A 1 207 ? 11.373 70.853 8.031 1.00 72.19 207 ARG A N 1
ATOM 1675 C CA . ARG A 1 207 ? 11.792 70.354 6.697 1.00 72.19 207 ARG A CA 1
ATOM 1676 C C . ARG A 1 207 ? 13.183 69.685 6.679 1.00 72.19 207 ARG A C 1
ATOM 1678 O O . ARG A 1 207 ? 13.938 69.830 5.717 1.00 72.19 207 ARG A O 1
ATOM 1685 N N . ARG A 1 208 ? 13.531 68.968 7.755 1.00 72.44 208 ARG A N 1
ATOM 1686 C CA . ARG A 1 208 ? 14.846 68.330 7.983 1.00 72.44 208 ARG A CA 1
ATOM 1687 C C . ARG A 1 208 ? 16.063 69.265 7.862 1.00 72.44 208 ARG A C 1
ATOM 1689 O O . ARG A 1 208 ? 17.158 68.782 7.589 1.00 72.44 208 ARG A O 1
ATOM 1696 N N . ARG A 1 209 ? 15.910 70.575 8.074 1.00 77.62 209 ARG A N 1
ATOM 1697 C CA . ARG A 1 209 ? 17.025 71.525 8.219 1.00 77.62 209 ARG A CA 1
ATOM 1698 C C . ARG A 1 209 ? 16.777 72.420 9.424 1.00 77.62 209 ARG A C 1
ATOM 1700 O O . ARG A 1 209 ? 15.657 72.869 9.625 1.00 77.62 209 ARG A O 1
ATOM 1707 N N . ILE A 1 210 ? 17.800 72.681 10.226 1.00 80.00 210 ILE A N 1
ATOM 1708 C CA . ILE A 1 210 ? 17.644 73.446 11.466 1.00 80.00 210 ILE A CA 1
ATOM 1709 C C . ILE A 1 210 ? 18.603 74.636 11.498 1.00 80.00 210 ILE A C 1
ATOM 1711 O O . ILE A 1 210 ? 19.755 74.525 11.089 1.00 80.00 210 ILE A O 1
ATOM 1715 N N . THR A 1 211 ? 18.110 75.786 11.950 1.00 82.75 211 THR A N 1
ATOM 1716 C CA . THR A 1 211 ? 18.922 76.981 12.231 1.00 82.75 211 THR A CA 1
ATOM 1717 C C . THR A 1 211 ? 19.337 76.982 13.700 1.00 82.75 211 THR A C 1
ATOM 1719 O O . THR A 1 211 ? 18.757 76.255 14.504 1.00 82.75 211 THR A O 1
ATOM 1722 N N . SER A 1 212 ? 20.293 77.817 14.096 1.00 77.56 212 SER A N 1
ATOM 1723 C CA . SER A 1 212 ? 20.690 77.980 15.500 1.00 77.56 212 SER A CA 1
ATOM 1724 C C . SER A 1 212 ? 19.502 78.338 16.403 1.00 77.56 212 SER A C 1
ATOM 1726 O O . SER A 1 212 ? 19.350 77.739 17.466 1.00 77.56 212 SER A O 1
ATOM 1728 N N . ALA A 1 213 ? 18.603 79.220 15.948 1.00 77.50 213 ALA A N 1
ATOM 1729 C CA . ALA A 1 213 ? 17.350 79.533 16.641 1.00 77.50 213 ALA A CA 1
ATOM 1730 C C . ALA A 1 213 ? 16.418 78.312 16.742 1.00 77.50 213 ALA A C 1
ATOM 1732 O O . ALA A 1 213 ? 15.896 78.029 17.817 1.00 77.50 213 ALA A O 1
ATOM 1733 N N . GLY A 1 214 ? 16.277 77.543 15.655 1.00 80.25 214 GLY A N 1
ATOM 1734 C CA . GLY A 1 214 ? 15.478 76.316 15.646 1.00 80.25 214 GLY A CA 1
ATOM 1735 C C . GLY A 1 214 ? 16.045 75.217 16.549 1.00 80.25 214 GLY A C 1
ATOM 1736 O O . GLY A 1 214 ? 15.279 74.473 17.151 1.00 80.25 214 GLY A O 1
ATOM 1737 N N . VAL A 1 215 ? 17.375 75.125 16.694 1.00 82.06 215 VAL A N 1
ATOM 1738 C CA . VAL A 1 215 ? 18.017 74.210 17.651 1.00 82.06 215 VAL A CA 1
ATOM 1739 C C . VAL A 1 215 ? 17.624 74.606 19.068 1.00 82.06 215 VAL A C 1
ATOM 1741 O O . VAL A 1 215 ? 17.176 73.754 19.825 1.00 82.06 215 VAL A O 1
ATOM 1744 N N . VAL A 1 216 ? 17.749 75.884 19.429 1.00 82.12 216 VAL A N 1
ATOM 1745 C CA . VAL A 1 216 ? 17.416 76.364 20.780 1.00 82.12 216 VAL A CA 1
ATOM 1746 C C . VAL A 1 216 ? 15.933 76.158 21.094 1.00 82.12 216 VAL A C 1
ATOM 1748 O O . VAL A 1 216 ? 15.615 75.631 22.158 1.00 82.12 216 VAL A O 1
ATOM 1751 N N . GLU A 1 217 ? 15.040 76.485 20.158 1.00 82.38 217 GLU A N 1
ATOM 1752 C CA . GLU A 1 217 ? 13.592 76.273 20.295 1.00 82.38 217 GLU A CA 1
ATOM 1753 C C . GLU A 1 217 ? 13.247 74.786 20.468 1.00 82.38 217 GLU A C 1
ATOM 1755 O O . GLU A 1 217 ? 12.490 74.414 21.366 1.00 82.38 217 GLU A O 1
ATOM 1760 N N . LEU A 1 218 ? 13.857 73.904 19.668 1.00 83.81 218 LEU A N 1
ATOM 1761 C CA . LEU A 1 218 ? 13.642 72.464 19.781 1.00 83.81 218 LEU A CA 1
ATOM 1762 C C . LEU A 1 218 ? 14.145 71.926 21.129 1.00 83.81 218 LEU A C 1
ATOM 1764 O O . LEU A 1 218 ? 13.439 71.150 21.772 1.00 83.81 218 LEU A O 1
ATOM 1768 N N . LEU A 1 219 ? 15.328 72.347 21.586 1.00 85.38 219 LEU A N 1
ATOM 1769 C CA . LEU A 1 219 ? 15.879 71.935 22.882 1.00 85.38 219 LEU A CA 1
ATOM 1770 C C . LEU A 1 219 ? 15.015 72.422 24.056 1.00 85.38 219 LEU A C 1
ATOM 1772 O O . LEU A 1 219 ? 14.809 71.657 24.998 1.00 85.38 219 LEU A O 1
ATOM 1776 N N . GLN A 1 220 ? 14.472 73.643 23.977 1.00 83.06 220 GLN A N 1
ATOM 1777 C CA . GLN A 1 220 ? 13.518 74.176 24.956 1.00 83.06 220 GLN A CA 1
ATOM 1778 C C . GLN A 1 220 ? 12.214 73.371 24.954 1.00 83.06 220 GLN A C 1
ATOM 1780 O O . GLN A 1 220 ? 11.819 72.874 26.001 1.00 83.06 220 GLN A O 1
ATOM 1785 N N . SER A 1 221 ? 11.619 73.100 23.787 1.00 82.69 221 SER A N 1
ATOM 1786 C CA . SER A 1 221 ? 10.383 72.301 23.700 1.00 82.69 221 SER A CA 1
ATOM 1787 C C . SER A 1 221 ? 10.541 70.867 24.239 1.00 82.69 221 SER A C 1
ATOM 1789 O O . SER A 1 221 ? 9.618 70.296 24.821 1.00 82.69 221 SER A O 1
ATOM 1791 N N . LEU A 1 222 ? 11.728 70.267 24.084 1.00 83.69 222 LEU A N 1
ATOM 1792 C CA . LEU A 1 222 ? 12.049 68.951 24.649 1.00 83.69 222 LEU A CA 1
ATOM 1793 C C . LEU A 1 222 ? 12.288 69.000 26.166 1.00 83.69 222 LEU A C 1
ATOM 1795 O O . LEU A 1 222 ? 12.123 67.979 26.835 1.00 83.69 222 LEU A O 1
ATOM 1799 N N . GLN A 1 223 ? 12.705 70.151 26.695 1.00 82.25 223 GLN A N 1
ATOM 1800 C CA . GLN A 1 223 ? 12.939 70.376 28.120 1.00 82.25 223 GLN A CA 1
ATOM 1801 C C . GLN A 1 223 ? 11.653 70.760 28.869 1.00 82.25 223 GLN A C 1
ATOM 1803 O O . GLN A 1 223 ? 11.475 70.318 30.001 1.00 82.25 223 GLN A O 1
ATOM 1808 N N . ASP A 1 224 ? 10.743 71.497 28.229 1.00 78.31 224 ASP A N 1
ATOM 1809 C CA . ASP A 1 224 ? 9.468 71.966 28.796 1.00 78.31 224 ASP A CA 1
ATOM 1810 C C . ASP A 1 224 ? 8.355 70.888 28.780 1.00 78.31 224 ASP A C 1
ATOM 1812 O O . ASP A 1 224 ? 7.188 71.157 29.078 1.00 78.31 224 ASP A O 1
ATOM 1816 N N . ASP A 1 225 ? 8.714 69.634 28.469 1.00 72.12 225 ASP A N 1
ATOM 1817 C CA . ASP A 1 225 ? 7.816 68.474 28.363 1.00 72.12 225 ASP A CA 1
ATOM 1818 C C . ASP A 1 225 ? 6.630 68.686 27.390 1.00 72.12 225 ASP A C 1
ATOM 1820 O O . ASP A 1 225 ? 5.564 68.072 27.541 1.00 72.12 225 ASP A O 1
ATOM 1824 N N . ASP A 1 226 ? 6.804 69.503 26.340 1.00 78.69 226 ASP A N 1
ATOM 1825 C CA . ASP A 1 226 ? 5.830 69.611 25.237 1.00 78.69 226 ASP A CA 1
ATOM 1826 C C . ASP A 1 226 ? 5.675 68.285 24.480 1.00 78.69 226 ASP A C 1
ATOM 1828 O O . ASP A 1 226 ? 4.663 68.024 23.817 1.00 78.69 226 ASP A O 1
ATOM 1832 N N . PHE A 1 227 ? 6.680 67.424 24.612 1.00 81.56 227 PHE A N 1
ATOM 1833 C CA . PHE A 1 227 ? 6.765 66.112 24.011 1.00 81.56 227 PHE A CA 1
ATOM 1834 C C . PHE A 1 227 ? 6.908 65.021 25.080 1.00 81.56 227 PHE A C 1
ATOM 1836 O O . PHE A 1 227 ? 7.854 65.006 25.862 1.00 81.56 227 PHE A O 1
ATOM 1843 N N . LEU A 1 228 ? 5.992 64.055 25.074 1.00 83.94 228 LEU A N 1
ATOM 1844 C CA . LEU A 1 228 ? 5.996 62.893 25.958 1.00 83.94 228 LEU A CA 1
ATOM 1845 C C . LEU A 1 228 ? 6.604 61.676 25.254 1.00 83.94 228 LEU A C 1
ATOM 1847 O O . LEU A 1 228 ? 6.311 61.396 24.089 1.00 83.94 228 LEU A O 1
ATOM 1851 N N . ILE A 1 229 ? 7.425 60.907 25.974 1.00 85.38 229 ILE A N 1
ATOM 1852 C CA . ILE A 1 229 ? 7.947 59.631 25.475 1.00 85.38 229 ILE A CA 1
ATOM 1853 C C . ILE A 1 229 ? 6.830 58.593 25.563 1.00 85.38 229 ILE A C 1
ATOM 1855 O O . ILE A 1 229 ? 6.273 58.355 26.629 1.00 85.38 229 ILE A O 1
ATOM 1859 N N . CYS A 1 230 ? 6.527 57.933 24.448 1.00 86.38 230 CYS A N 1
ATOM 1860 C CA . CYS A 1 230 ? 5.486 56.918 24.395 1.00 86.38 230 CYS A CA 1
ATOM 1861 C C . CYS A 1 230 ? 5.771 55.779 25.398 1.00 86.38 230 CYS A C 1
ATOM 1863 O O . CYS A 1 230 ? 6.877 55.237 25.410 1.00 86.38 230 CYS A O 1
ATOM 1865 N N . GLU A 1 231 ? 4.781 55.335 26.171 1.00 82.75 231 GLU A N 1
ATOM 1866 C CA . GLU A 1 231 ? 4.931 54.225 27.135 1.00 82.75 231 GLU A CA 1
ATOM 1867 C C . GLU A 1 231 ? 4.905 52.822 26.500 1.00 82.75 231 GLU A C 1
ATOM 1869 O O . GLU A 1 231 ? 5.174 51.818 27.160 1.00 82.75 231 GLU A O 1
ATOM 1874 N N . GLY A 1 232 ? 4.591 52.724 25.205 1.00 84.88 232 GLY A N 1
ATOM 1875 C CA . GLY A 1 232 ? 4.509 51.450 24.489 1.00 84.88 232 GLY A CA 1
ATOM 1876 C C . GLY A 1 232 ? 3.404 50.523 25.016 1.00 84.88 232 GLY A C 1
ATOM 1877 O O . GLY A 1 232 ? 2.338 50.971 25.422 1.00 84.88 232 GLY A O 1
ATOM 1878 N N . LEU A 1 233 ? 3.650 49.212 24.967 1.00 81.19 233 LEU A N 1
ATOM 1879 C CA . LEU A 1 233 ? 2.718 48.130 25.316 1.00 81.19 233 LEU A CA 1
ATOM 1880 C C . LEU A 1 233 ? 3.015 47.526 26.703 1.00 81.19 233 LEU A C 1
ATOM 1882 O O . LEU A 1 233 ? 2.977 46.306 26.875 1.00 81.19 233 LEU A O 1
ATOM 1886 N N . HIS A 1 234 ? 3.343 48.356 27.695 1.00 74.50 234 HIS A N 1
ATOM 1887 C CA . HIS A 1 234 ? 3.807 47.893 29.009 1.00 74.50 234 HIS A CA 1
ATOM 1888 C C . HIS A 1 234 ? 2.799 46.973 29.733 1.00 74.50 234 HIS A C 1
ATOM 1890 O O . HIS A 1 234 ? 3.201 45.968 30.312 1.00 74.50 234 HIS A O 1
ATOM 1896 N N . GLN A 1 235 ? 1.489 47.232 29.615 1.00 73.94 235 GLN A N 1
ATOM 1897 C CA . GLN A 1 235 ? 0.422 46.420 30.236 1.00 73.94 235 GLN A CA 1
ATOM 1898 C C . GLN A 1 235 ? 0.337 44.982 29.697 1.00 73.94 235 GLN A C 1
ATOM 1900 O O . GLN A 1 235 ? -0.295 44.121 30.304 1.00 73.94 235 GLN A O 1
ATOM 1905 N N . HIS A 1 236 ? 0.968 44.707 28.554 1.00 74.81 236 HIS A N 1
ATOM 1906 C CA . HIS A 1 236 ? 1.000 43.385 27.933 1.00 74.81 236 HIS A CA 1
ATOM 1907 C C . HIS A 1 236 ? 2.414 42.793 27.897 1.00 74.81 236 HIS A C 1
ATOM 1909 O O . HIS A 1 236 ? 2.648 41.827 27.175 1.00 74.81 236 HIS A O 1
ATOM 1915 N N . ALA A 1 237 ? 3.361 43.338 28.669 1.00 69.31 237 ALA A N 1
ATOM 1916 C CA . ALA A 1 237 ? 4.757 42.907 28.650 1.00 69.31 237 ALA A CA 1
ATOM 1917 C C . ALA A 1 237 ? 4.931 41.408 28.964 1.00 69.31 237 ALA A C 1
ATOM 1919 O O . ALA A 1 237 ? 5.693 40.739 28.272 1.00 69.31 237 ALA A O 1
ATOM 1920 N N . GLU A 1 238 ? 4.199 40.841 29.929 1.00 69.19 238 GLU A N 1
ATOM 1921 C CA . GLU A 1 238 ? 4.262 39.398 30.239 1.00 69.19 238 GLU A CA 1
ATOM 1922 C C . GLU A 1 238 ? 3.741 38.523 29.087 1.00 69.19 238 GLU A C 1
ATOM 1924 O O . GLU A 1 238 ? 4.368 37.528 28.707 1.00 69.19 238 GLU A O 1
ATOM 1929 N N . TYR A 1 239 ? 2.627 38.942 28.479 1.00 70.75 239 TYR A N 1
ATOM 1930 C CA . TYR A 1 239 ? 2.046 38.291 27.304 1.00 70.75 239 TYR A CA 1
ATOM 1931 C C . TYR A 1 239 ? 2.989 38.363 26.094 1.00 70.75 239 TYR A C 1
ATOM 1933 O O . TYR A 1 239 ? 3.114 37.400 25.353 1.00 70.75 239 TYR A O 1
ATOM 1941 N N . LEU A 1 240 ? 3.708 39.473 25.910 1.00 68.75 240 LEU A N 1
ATOM 1942 C CA . LEU A 1 240 ? 4.681 39.631 24.824 1.00 68.75 240 LEU A CA 1
ATOM 1943 C C . LEU A 1 240 ? 6.006 38.896 25.101 1.00 68.75 240 LEU A C 1
ATOM 1945 O O . LEU A 1 240 ? 6.665 38.431 24.173 1.00 68.75 240 LEU A O 1
ATOM 1949 N N . THR A 1 241 ? 6.388 38.731 26.369 1.00 65.19 241 THR A N 1
ATOM 1950 C CA . THR A 1 241 ? 7.623 38.030 26.767 1.00 65.19 241 THR A CA 1
ATOM 1951 C C . THR A 1 241 ? 7.512 36.513 26.591 1.00 65.19 241 THR A C 1
ATOM 1953 O O . THR A 1 241 ? 8.514 35.852 26.327 1.00 65.19 241 THR A O 1
ATOM 1956 N N . THR A 1 242 ? 6.305 35.947 26.688 1.00 62.66 242 THR A N 1
ATOM 1957 C CA . THR A 1 242 ? 6.057 34.528 26.373 1.00 62.66 242 THR A CA 1
ATOM 1958 C C . THR A 1 242 ? 6.196 34.230 24.877 1.00 62.66 242 THR A C 1
ATOM 1960 O O . THR A 1 242 ? 6.694 33.164 24.531 1.00 62.66 242 THR A O 1
ATOM 1963 N N . ILE A 1 243 ? 5.871 35.190 24.003 1.00 60.19 243 ILE A N 1
ATOM 1964 C CA . ILE A 1 243 ? 6.024 35.081 22.537 1.00 60.19 243 ILE A CA 1
ATOM 1965 C C . ILE A 1 243 ? 7.506 35.049 22.128 1.00 60.19 243 ILE A C 1
ATOM 1967 O O . ILE A 1 243 ? 7.886 34.334 21.210 1.00 60.19 243 ILE A O 1
ATOM 1971 N N . ALA A 1 244 ? 8.370 35.792 22.826 1.00 51.09 244 ALA A N 1
ATOM 1972 C CA . ALA A 1 244 ? 9.790 35.918 22.482 1.00 51.09 244 ALA A CA 1
ATOM 1973 C C . ALA A 1 244 ? 10.649 34.667 22.783 1.00 51.09 244 ALA A C 1
ATOM 1975 O O . ALA A 1 244 ? 11.845 34.682 22.492 1.00 51.09 244 ALA A O 1
ATOM 1976 N N . LYS A 1 245 ? 10.084 33.612 23.394 1.00 52.09 245 LYS A N 1
ATOM 1977 C CA . LYS A 1 245 ? 10.823 32.389 23.763 1.00 52.09 245 LYS A CA 1
ATOM 1978 C C . LYS A 1 245 ? 10.915 31.348 22.643 1.00 52.09 245 LYS A C 1
ATOM 1980 O O . LYS A 1 245 ? 11.802 30.506 22.722 1.00 52.09 245 LYS A O 1
ATOM 1985 N N . ASP A 1 246 ? 10.054 31.417 21.629 1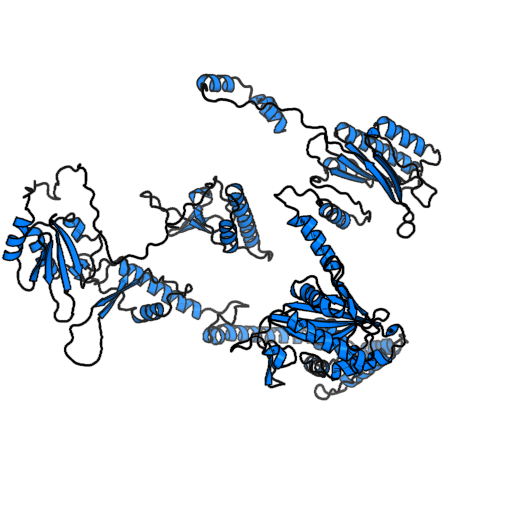.00 50.47 246 ASP A N 1
ATOM 1986 C CA . ASP A 1 246 ? 10.080 30.504 20.480 1.00 50.47 246 ASP A CA 1
ATOM 1987 C C . ASP A 1 246 ? 9.760 31.271 19.177 1.00 50.47 246 ASP A C 1
ATOM 1989 O O . ASP A 1 246 ? 8.592 31.481 18.843 1.00 50.47 246 ASP A O 1
ATOM 1993 N N . PRO A 1 247 ? 10.784 31.777 18.463 1.00 50.53 247 PRO A N 1
ATOM 1994 C CA . PRO A 1 247 ? 10.594 32.582 17.258 1.00 50.53 247 PRO A CA 1
ATOM 1995 C C . PRO A 1 247 ? 10.025 31.806 16.057 1.00 50.53 247 PRO A C 1
ATOM 1997 O O . PRO A 1 247 ? 9.593 32.446 15.097 1.00 50.53 247 PRO A O 1
ATOM 2000 N N . ASP A 1 248 ? 10.021 30.468 16.099 1.00 46.56 248 ASP A N 1
ATOM 2001 C CA . ASP A 1 248 ? 9.618 29.599 14.985 1.00 46.56 248 ASP A CA 1
ATOM 2002 C C . ASP A 1 248 ? 8.166 29.085 15.096 1.00 46.56 248 ASP A C 1
ATOM 2004 O O . ASP A 1 248 ? 7.670 28.414 14.181 1.00 46.56 248 ASP A O 1
ATOM 2008 N N . ASP A 1 249 ? 7.433 29.439 16.161 1.00 50.47 249 ASP A N 1
ATOM 2009 C CA . ASP A 1 249 ? 6.022 29.070 16.309 1.00 50.47 249 ASP A CA 1
ATOM 2010 C C . ASP A 1 249 ? 5.104 29.903 15.389 1.00 50.47 249 ASP A C 1
ATOM 2012 O O . ASP A 1 249 ? 4.516 30.923 15.761 1.00 50.47 249 ASP A O 1
ATOM 2016 N N . GLN A 1 250 ? 4.922 29.417 14.158 1.00 48.88 250 GLN A N 1
ATOM 2017 C CA . GLN A 1 250 ? 4.014 29.992 13.154 1.00 48.88 250 GLN A CA 1
ATOM 2018 C C . GLN A 1 250 ? 2.524 29.914 13.535 1.00 48.88 250 GLN A C 1
ATOM 2020 O O . GLN A 1 250 ? 1.674 30.427 12.801 1.00 48.88 250 GLN A O 1
ATOM 2025 N N . SER A 1 251 ? 2.169 29.251 14.641 1.00 46.16 251 SER A N 1
ATOM 2026 C CA . SER A 1 251 ? 0.788 29.197 15.128 1.00 46.16 251 SER A CA 1
ATOM 2027 C C . SER A 1 251 ? 0.395 30.438 15.937 1.00 46.16 251 SER A C 1
ATOM 2029 O O . SER A 1 251 ? -0.801 30.675 16.153 1.00 46.16 251 SER A O 1
ATOM 2031 N N . HIS A 1 252 ? 1.373 31.270 16.324 1.00 50.94 252 HIS A N 1
ATOM 2032 C CA . HIS A 1 252 ? 1.126 32.481 17.088 1.00 50.94 252 HIS A CA 1
ATOM 2033 C C . HIS A 1 252 ? 0.645 33.644 16.181 1.00 50.94 252 HIS A C 1
ATOM 2035 O O . HIS A 1 252 ? 1.318 34.000 15.216 1.00 50.94 252 HIS A O 1
ATOM 2041 N N . PRO A 1 253 ? -0.505 34.295 16.451 1.00 51.91 253 PRO A N 1
ATOM 2042 C CA . PRO A 1 253 ? -1.111 35.248 15.502 1.00 51.91 253 PRO A CA 1
ATOM 2043 C C . PRO A 1 253 ? -0.476 36.652 15.420 1.00 51.91 253 PRO A C 1
ATOM 2045 O O . PRO A 1 253 ? -0.984 37.494 14.679 1.00 51.91 253 PRO A O 1
ATOM 2048 N N . LEU A 1 254 ? 0.586 36.919 16.184 1.00 55.59 254 LEU A N 1
ATOM 2049 C CA . LEU A 1 254 ? 1.385 38.153 16.137 1.00 55.59 254 LEU A CA 1
ATOM 2050 C C . LEU A 1 254 ? 2.779 37.783 15.643 1.00 55.59 254 LEU A C 1
ATOM 2052 O O . LEU A 1 254 ? 3.429 36.946 16.270 1.00 55.59 254 LEU A O 1
ATOM 2056 N N . HIS A 1 255 ? 3.225 38.381 14.538 1.00 59.62 255 HIS A N 1
ATOM 2057 C CA . HIS A 1 255 ? 4.541 38.076 13.989 1.00 59.62 255 HIS A CA 1
ATOM 2058 C C . HIS A 1 255 ? 5.617 38.754 14.857 1.00 59.62 255 HIS A C 1
ATOM 2060 O O . HIS A 1 255 ? 5.435 39.918 15.229 1.00 59.62 255 HIS A O 1
ATOM 2066 N N . PRO A 1 256 ? 6.772 38.114 15.133 1.00 58.78 256 PRO A N 1
ATOM 2067 C CA . PRO A 1 256 ? 7.885 38.748 15.855 1.00 58.78 256 PRO A CA 1
ATOM 2068 C C . PRO A 1 256 ? 8.362 40.069 15.227 1.00 58.78 256 PRO A C 1
ATOM 2070 O O . PRO A 1 256 ? 9.039 40.863 15.867 1.00 58.78 256 PRO A O 1
ATOM 2073 N N . SER A 1 257 ? 7.999 40.313 13.966 1.00 63.12 257 SER A N 1
ATOM 2074 C CA . SER A 1 257 ? 8.315 41.536 13.225 1.00 63.12 257 SER A CA 1
ATOM 2075 C C . SER A 1 257 ? 7.371 42.708 13.478 1.00 63.12 257 SER A C 1
ATOM 2077 O O . SER A 1 257 ? 7.631 43.756 12.905 1.00 63.12 257 SER A O 1
ATOM 2079 N N . ASP A 1 258 ? 6.304 42.557 14.271 1.00 72.31 258 ASP A N 1
ATOM 2080 C CA . ASP A 1 258 ? 5.341 43.636 14.564 1.00 72.31 258 ASP A CA 1
ATOM 2081 C C . ASP A 1 258 ? 5.682 44.410 15.856 1.00 72.31 258 ASP A C 1
ATOM 2083 O O . ASP A 1 258 ? 5.228 45.541 16.060 1.00 72.31 258 ASP A O 1
ATOM 2087 N N . VAL A 1 259 ? 6.500 43.817 16.732 1.00 76.88 259 VAL A N 1
ATOM 2088 C CA . VAL A 1 259 ? 6.869 44.359 18.046 1.00 76.88 259 VAL A CA 1
ATOM 2089 C C . VAL A 1 259 ? 8.387 44.401 18.175 1.00 76.88 259 VAL A C 1
ATOM 2091 O O . VAL A 1 259 ? 9.075 43.449 17.825 1.00 76.88 259 VAL A O 1
ATOM 2094 N N . VAL A 1 260 ? 8.918 45.479 18.745 1.00 79.44 260 VAL A N 1
ATOM 2095 C CA . VAL A 1 260 ? 10.337 45.598 19.088 1.00 79.44 260 VAL A CA 1
ATOM 2096 C C . VAL A 1 260 ? 10.489 45.863 20.581 1.00 79.44 260 VAL A C 1
ATOM 2098 O O . VAL A 1 260 ? 9.755 46.658 21.172 1.00 79.44 260 VAL A O 1
ATOM 2101 N N . ARG A 1 261 ? 11.465 45.197 21.202 1.00 82.00 261 ARG A N 1
ATOM 2102 C CA . ARG A 1 261 ? 11.853 45.425 22.597 1.00 82.00 261 ARG A CA 1
ATOM 2103 C C . ARG A 1 261 ? 12.893 46.545 22.664 1.00 82.00 261 ARG A C 1
ATOM 2105 O O . ARG A 1 261 ? 14.032 46.354 22.253 1.00 82.00 261 ARG A O 1
ATOM 2112 N N . HIS A 1 262 ? 12.505 47.697 23.199 1.00 83.00 262 HIS A N 1
ATOM 2113 C CA . HIS A 1 262 ? 13.404 48.806 23.507 1.00 83.00 262 HIS A CA 1
ATOM 2114 C C . HIS A 1 262 ? 13.930 48.627 24.939 1.00 83.00 262 HIS A C 1
ATOM 2116 O O . HIS A 1 262 ? 13.190 48.823 25.901 1.00 83.00 262 HIS A O 1
ATOM 2122 N N . SER A 1 263 ? 15.193 48.218 25.078 1.00 81.25 263 SER A N 1
ATOM 2123 C CA . SER A 1 263 ? 15.851 48.010 26.375 1.00 81.25 263 SER A CA 1
ATOM 2124 C C . SER A 1 263 ? 16.712 49.217 26.746 1.00 81.25 263 SER A C 1
ATOM 2126 O O . SER A 1 263 ? 17.665 49.522 26.034 1.00 81.25 263 SER A O 1
ATOM 2128 N N . ILE A 1 264 ? 16.402 49.867 27.868 1.00 81.81 264 ILE A N 1
ATOM 2129 C CA . ILE A 1 264 ? 17.112 51.039 28.390 1.00 81.81 264 ILE A CA 1
ATOM 2130 C C . ILE A 1 264 ? 17.858 50.616 29.667 1.00 81.81 264 ILE A C 1
ATOM 2132 O O . ILE A 1 264 ? 17.215 50.301 30.675 1.00 81.81 264 ILE A O 1
ATOM 2136 N N . PRO A 1 265 ? 19.200 50.553 29.652 1.00 78.94 265 PRO A N 1
ATOM 2137 C CA . PRO A 1 265 ? 19.986 50.195 30.830 1.00 78.94 265 PRO A CA 1
ATOM 2138 C C . PRO A 1 265 ? 19.873 51.273 31.914 1.00 78.94 265 PRO A C 1
ATOM 2140 O O . PRO A 1 265 ? 20.012 52.461 31.616 1.00 78.94 265 PRO A O 1
ATOM 2143 N N . LYS A 1 266 ? 19.637 50.867 33.166 1.00 78.31 266 LYS A N 1
ATOM 2144 C CA . LYS A 1 266 ? 19.694 51.776 34.321 1.00 78.31 266 LYS A CA 1
ATOM 2145 C C . LYS A 1 266 ? 21.145 52.077 34.701 1.00 78.31 266 LYS A C 1
ATOM 2147 O O . LYS A 1 266 ? 21.990 51.190 34.597 1.00 78.31 266 LYS A O 1
ATOM 2152 N N . SER A 1 267 ? 21.415 53.303 35.144 1.00 69.69 267 SER A N 1
ATOM 2153 C CA . SER A 1 267 ? 22.692 53.674 35.765 1.00 69.69 267 SER A CA 1
ATOM 2154 C C . SER A 1 267 ? 22.847 52.905 37.085 1.00 69.69 267 SER A C 1
ATOM 2156 O O . SER A 1 267 ? 21.911 52.796 37.873 1.00 69.69 267 SER A O 1
ATOM 2158 N N . VAL A 1 268 ? 23.999 52.264 37.286 1.00 63.62 268 VAL A N 1
ATOM 2159 C CA . VAL A 1 268 ? 24.224 51.362 38.425 1.00 63.62 268 VAL A CA 1
ATOM 2160 C C . VAL A 1 268 ? 24.746 52.167 39.613 1.00 63.62 268 VAL A C 1
ATOM 2162 O O . VAL A 1 268 ? 25.906 52.569 39.608 1.00 63.62 268 VAL A O 1
ATOM 2165 N N . GLU A 1 269 ? 23.923 52.334 40.645 1.00 53.19 269 GLU A N 1
ATOM 2166 C CA . GLU A 1 269 ? 24.397 52.330 42.033 1.00 53.19 269 GLU A CA 1
ATOM 2167 C C . GLU A 1 269 ? 23.960 51.002 42.673 1.00 53.19 269 GLU A C 1
ATOM 2169 O O . GLU A 1 269 ? 22.995 50.376 42.239 1.00 53.19 269 GLU A O 1
ATOM 2174 N N . MET A 1 270 ? 24.778 50.515 43.600 1.00 45.69 270 MET A N 1
ATOM 2175 C CA . MET A 1 270 ? 24.926 49.118 44.016 1.00 45.69 270 MET A CA 1
ATOM 2176 C C . MET A 1 270 ? 23.627 48.359 44.382 1.00 45.69 270 MET A C 1
ATOM 2178 O O . MET A 1 270 ? 22.671 48.921 44.900 1.00 45.69 270 MET A O 1
ATOM 2182 N N . ASP A 1 271 ? 23.699 47.037 44.165 1.00 41.81 271 ASP A N 1
ATOM 2183 C CA . ASP A 1 271 ? 22.865 45.945 44.702 1.00 41.81 271 ASP A CA 1
ATOM 2184 C C . ASP A 1 271 ? 21.718 45.344 43.851 1.00 41.81 271 ASP A C 1
ATOM 2186 O O . ASP A 1 271 ? 20.560 45.749 43.838 1.00 41.81 271 ASP A O 1
ATOM 2190 N N . THR A 1 272 ? 22.060 44.197 43.241 1.00 46.22 272 THR A N 1
ATOM 2191 C CA . THR A 1 272 ? 21.199 43.016 43.011 1.00 46.22 272 THR A CA 1
ATOM 2192 C C . THR A 1 272 ? 19.939 43.180 42.149 1.00 46.22 272 THR A C 1
ATOM 2194 O O . THR A 1 272 ? 18.834 42.868 42.573 1.00 46.22 272 THR A O 1
ATOM 2197 N N . ASN A 1 273 ? 20.110 43.593 40.891 1.00 47.06 273 ASN A N 1
ATOM 2198 C CA . ASN A 1 273 ? 19.428 43.046 39.702 1.00 47.06 273 ASN A CA 1
ATOM 2199 C C . ASN A 1 273 ? 19.876 43.857 38.476 1.00 47.06 273 ASN A C 1
ATOM 2201 O O . ASN A 1 273 ? 19.742 45.077 38.476 1.00 47.06 273 ASN A O 1
ATOM 2205 N N . PHE A 1 274 ? 20.356 43.214 37.402 1.00 48.84 274 PHE A N 1
ATOM 2206 C CA . PHE A 1 274 ? 20.554 43.865 36.091 1.00 48.84 274 PHE A CA 1
ATOM 2207 C C . PHE A 1 274 ? 19.180 44.199 35.467 1.00 48.84 274 PHE A C 1
ATOM 2209 O O . PHE A 1 274 ? 18.742 43.600 34.486 1.00 48.84 274 PHE A O 1
ATOM 2216 N N . GLY A 1 275 ? 18.445 45.117 36.093 1.00 56.62 275 GLY A N 1
ATOM 2217 C CA . GLY A 1 275 ? 17.094 45.521 35.728 1.00 56.62 275 GLY A CA 1
ATOM 2218 C C . GLY A 1 275 ? 17.111 46.731 34.804 1.00 56.62 275 GLY A C 1
ATOM 2219 O O . GLY A 1 275 ? 16.903 47.853 35.257 1.00 56.62 275 GLY A O 1
ATOM 2220 N N . GLY A 1 276 ? 17.343 46.520 33.508 1.00 65.38 276 GLY A N 1
ATOM 2221 C CA . GLY A 1 276 ? 17.054 47.539 32.493 1.00 65.38 276 GLY A CA 1
ATOM 2222 C C . GLY A 1 276 ? 15.542 47.722 32.309 1.00 65.38 276 GLY A C 1
ATOM 2223 O O . GLY A 1 276 ? 14.780 46.759 32.423 1.00 65.38 276 GLY A O 1
ATOM 2224 N N . LEU A 1 277 ? 15.088 48.941 32.004 1.00 74.31 277 LEU A N 1
ATOM 2225 C CA . LEU A 1 277 ? 13.698 49.176 31.610 1.00 74.31 277 LEU A CA 1
ATOM 2226 C C . LEU A 1 277 ? 13.490 48.599 30.202 1.00 74.31 277 LEU A C 1
ATOM 2228 O O . LEU A 1 277 ? 14.068 49.087 29.235 1.00 74.31 277 LEU A O 1
ATOM 2232 N N . ALA A 1 278 ? 12.682 47.547 30.078 1.00 76.19 278 ALA A N 1
ATOM 2233 C CA . ALA A 1 278 ? 12.324 46.961 28.790 1.00 76.19 278 ALA A CA 1
ATOM 2234 C C . ALA A 1 278 ? 10.913 47.399 28.389 1.00 76.19 278 ALA A C 1
ATOM 2236 O O . ALA A 1 278 ? 9.927 46.930 28.952 1.00 76.19 278 ALA A O 1
ATOM 2237 N N . VAL A 1 279 ? 10.820 48.272 27.388 1.00 80.62 279 VAL A N 1
ATOM 2238 C CA . VAL A 1 279 ? 9.544 48.739 26.838 1.00 80.62 279 VAL A CA 1
ATOM 2239 C C . VAL A 1 279 ? 9.291 48.055 25.501 1.00 80.62 279 VAL A C 1
ATOM 2241 O O . VAL A 1 279 ? 10.069 48.202 24.558 1.00 80.62 279 VAL A O 1
ATOM 2244 N N . PHE A 1 280 ? 8.187 47.319 25.388 1.00 83.38 280 PHE A N 1
ATOM 2245 C CA . PHE A 1 280 ? 7.743 46.769 24.107 1.00 83.38 280 PHE A CA 1
ATOM 2246 C C . PHE A 1 280 ? 7.005 47.841 23.308 1.00 83.38 280 PHE A C 1
ATOM 2248 O O . PHE A 1 280 ? 6.096 48.492 23.819 1.00 83.38 280 PHE A O 1
ATOM 2255 N N . ARG A 1 281 ? 7.396 48.040 22.052 1.00 85.00 281 ARG A N 1
ATOM 2256 C CA . ARG A 1 281 ? 6.857 49.076 21.162 1.00 85.00 281 ARG A CA 1
ATOM 2257 C C . ARG A 1 281 ? 6.436 48.450 19.837 1.00 85.00 281 ARG A C 1
ATOM 2259 O O . ARG A 1 281 ? 7.004 47.445 19.424 1.00 85.00 281 ARG A O 1
ATOM 2266 N N . CYS A 1 282 ? 5.464 49.052 19.157 1.00 83.00 282 CYS A N 1
ATOM 2267 C CA . CYS A 1 282 ? 5.214 48.743 17.748 1.00 83.00 282 CYS A CA 1
ATOM 2268 C C . CYS A 1 282 ? 6.455 49.113 16.916 1.00 83.00 282 CYS A C 1
ATOM 2270 O O . CYS A 1 282 ? 7.140 50.082 17.245 1.00 83.00 282 CYS A O 1
ATOM 2272 N N . VAL A 1 283 ? 6.732 48.399 15.824 1.00 82.75 283 VAL A N 1
ATOM 2273 C CA . VAL A 1 283 ? 7.857 48.732 14.918 1.00 82.75 283 VAL A CA 1
ATOM 2274 C C . VAL A 1 283 ? 7.737 50.151 14.359 1.00 82.75 283 VAL A C 1
ATOM 2276 O O . VAL A 1 283 ? 8.735 50.840 14.186 1.00 82.75 283 VAL A O 1
ATOM 2279 N N . THR A 1 284 ? 6.506 50.610 14.137 1.00 81.56 284 THR A N 1
ATOM 2280 C CA . THR A 1 284 ? 6.172 51.957 13.650 1.00 81.56 284 THR A CA 1
ATOM 2281 C C . THR A 1 284 ? 5.867 52.947 14.782 1.00 81.56 284 THR A C 1
ATOM 2283 O O . THR A 1 284 ? 5.171 53.939 14.583 1.00 81.56 284 THR A O 1
ATOM 2286 N N . CYS A 1 285 ? 6.334 52.674 16.005 1.00 84.62 285 CYS A N 1
ATOM 2287 C CA . CYS A 1 285 ? 6.148 53.562 17.151 1.00 84.62 285 CYS A CA 1
ATOM 2288 C C . CYS A 1 285 ? 6.776 54.937 16.885 1.00 84.62 285 CYS A C 1
ATOM 2290 O O . CYS A 1 285 ? 7.949 55.026 16.533 1.00 84.62 285 CYS A O 1
ATOM 2292 N N . GLN A 1 286 ? 6.018 56.007 17.140 1.00 82.12 286 GLN A N 1
ATOM 2293 C CA . GLN A 1 286 ? 6.498 57.389 16.994 1.00 82.12 286 GLN A CA 1
ATOM 2294 C C . GLN A 1 286 ? 7.536 57.774 18.056 1.00 82.12 286 GLN A C 1
ATOM 2296 O O . GLN A 1 286 ? 8.310 58.694 17.837 1.00 82.12 286 GLN A O 1
ATOM 2301 N N . VAL A 1 287 ? 7.596 57.022 19.167 1.00 84.38 287 VAL A N 1
ATOM 2302 C CA . VAL A 1 287 ? 8.511 57.170 20.322 1.00 84.38 287 VAL A CA 1
ATOM 2303 C C . VAL A 1 287 ? 8.308 58.456 21.111 1.00 84.38 287 VAL A C 1
ATOM 2305 O O . VAL A 1 287 ? 8.304 58.388 22.336 1.00 84.38 287 VAL A O 1
ATOM 2308 N N . LEU A 1 288 ? 8.061 59.569 20.438 1.00 85.19 288 LEU A N 1
ATOM 2309 C CA . LEU A 1 288 ? 7.780 60.873 20.997 1.00 85.19 288 LEU A CA 1
ATOM 2310 C C . LEU A 1 288 ? 6.386 61.327 20.524 1.00 85.19 288 LEU A C 1
ATOM 2312 O O . LEU A 1 288 ? 6.007 61.071 19.385 1.00 85.19 288 LEU A O 1
ATOM 2316 N N . VAL A 1 289 ? 5.585 61.921 21.407 1.00 82.62 289 VAL A N 1
ATOM 2317 C CA . VAL A 1 289 ? 4.199 62.339 21.130 1.00 82.62 289 VAL A CA 1
ATOM 2318 C C . VAL A 1 289 ? 3.996 63.742 21.685 1.00 82.62 289 VAL A C 1
ATOM 2320 O O . VAL A 1 289 ? 4.399 64.013 22.811 1.00 82.62 289 VAL A O 1
ATOM 2323 N N . ARG A 1 290 ? 3.379 64.648 20.922 1.00 77.81 290 ARG A N 1
ATOM 2324 C CA . ARG A 1 290 ? 3.114 66.015 21.390 1.00 77.81 290 ARG A CA 1
ATOM 2325 C C . ARG A 1 290 ? 1.985 66.007 22.424 1.00 77.81 290 ARG A C 1
ATOM 2327 O O . ARG A 1 290 ? 0.945 65.393 22.195 1.00 77.81 290 ARG A O 1
ATOM 2334 N N . ARG A 1 291 ? 2.157 66.719 23.542 1.00 73.69 291 ARG A N 1
ATOM 2335 C CA . ARG A 1 291 ? 1.206 66.749 24.673 1.00 73.69 291 ARG A CA 1
ATOM 2336 C C . ARG A 1 291 ? -0.208 67.213 24.275 1.00 73.69 291 ARG A C 1
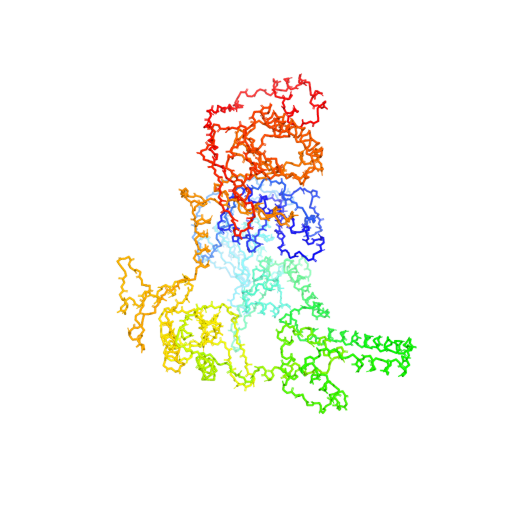ATOM 2338 O O . ARG A 1 291 ? -1.175 66.839 24.930 1.00 73.69 291 ARG A O 1
ATOM 2345 N N . GLN A 1 292 ? -0.342 67.989 23.199 1.00 63.12 292 GLN A N 1
ATOM 2346 C CA . GLN A 1 292 ? -1.622 68.532 22.726 1.00 63.12 292 GLN A CA 1
ATOM 2347 C C . GLN A 1 292 ? -2.485 67.525 21.932 1.00 63.12 292 GLN A C 1
ATOM 2349 O O . GLN A 1 292 ? -3.688 67.744 21.811 1.00 63.12 292 GLN A O 1
ATOM 2354 N N . ASP A 1 293 ? -1.925 66.408 21.442 1.00 58.22 293 ASP A N 1
ATOM 2355 C CA . ASP A 1 293 ? -2.600 65.558 20.442 1.00 58.22 293 ASP A CA 1
ATOM 2356 C C . ASP A 1 293 ? -3.452 64.406 21.013 1.00 58.22 293 ASP A C 1
ATOM 2358 O O . ASP A 1 293 ? -4.167 63.764 20.243 1.00 58.22 293 ASP A O 1
ATOM 2362 N N . GLN A 1 294 ? -3.413 64.133 22.328 1.00 53.59 294 GLN A N 1
ATOM 2363 C CA . GLN A 1 294 ? -4.323 63.238 23.077 1.00 53.59 294 GLN A CA 1
ATOM 2364 C C . GLN A 1 294 ? -3.817 63.090 24.523 1.00 53.59 294 GLN A C 1
ATOM 2366 O O . GLN A 1 294 ? -2.629 62.869 24.723 1.00 53.59 294 GLN A O 1
ATOM 2371 N N . GLY A 1 295 ? -4.695 63.113 25.532 1.00 57.03 295 GLY A N 1
ATOM 2372 C CA . GLY A 1 295 ? -4.341 62.918 26.955 1.00 57.03 295 GLY A CA 1
ATOM 2373 C C . GLY A 1 295 ? -3.769 61.538 27.337 1.00 57.03 295 GLY A C 1
ATOM 2374 O O . GLY A 1 295 ? -3.708 61.218 28.519 1.00 57.03 295 GLY A O 1
ATOM 2375 N N . ASP A 1 296 ? -3.349 60.728 26.363 1.00 60.41 296 ASP A N 1
ATOM 2376 C CA . ASP A 1 296 ? -2.790 59.391 26.551 1.00 60.41 296 ASP A CA 1
ATOM 2377 C C . ASP A 1 296 ? -1.297 59.370 26.187 1.00 60.41 296 ASP A C 1
ATOM 2379 O O . ASP A 1 296 ? -0.908 59.760 25.087 1.00 60.41 296 ASP A O 1
ATOM 2383 N N . VAL A 1 297 ? -0.466 58.776 27.046 1.00 75.00 297 VAL A N 1
ATOM 2384 C CA . VAL A 1 297 ? 1.000 58.649 26.879 1.00 75.00 297 VAL A CA 1
ATOM 2385 C C . VAL A 1 297 ? 1.399 57.579 25.831 1.00 75.00 297 VAL A C 1
ATOM 2387 O O . VAL A 1 297 ? 2.549 57.154 25.737 1.00 75.00 297 VAL A O 1
ATOM 2390 N N . ILE A 1 298 ? 0.464 57.087 25.012 1.00 82.12 298 ILE A N 1
ATOM 2391 C CA . ILE A 1 298 ? 0.691 56.012 24.029 1.00 82.12 298 ILE A CA 1
ATOM 2392 C C . ILE A 1 298 ? 0.404 56.537 22.616 1.00 82.12 298 ILE A C 1
ATOM 2394 O O . ILE A 1 298 ? -0.684 57.035 22.350 1.00 82.12 298 ILE A O 1
ATOM 2398 N N . CYS A 1 299 ? 1.351 56.389 21.682 1.00 84.75 299 CYS A N 1
ATOM 2399 C CA . CYS A 1 299 ? 1.141 56.794 20.286 1.00 84.75 299 CYS A CA 1
ATOM 2400 C C . CYS A 1 299 ? 0.080 55.924 19.581 1.00 84.75 299 CYS A C 1
ATOM 2402 O O . CYS A 1 299 ? -0.090 54.744 19.905 1.00 84.75 299 CYS A O 1
ATOM 2404 N N . GLU A 1 300 ? -0.599 56.476 18.571 1.00 83.19 300 GLU A N 1
ATOM 2405 C CA . GLU A 1 300 ? -1.676 55.783 17.845 1.00 83.19 300 GLU A CA 1
ATOM 2406 C C . GLU A 1 300 ? -1.249 54.424 17.239 1.00 83.19 300 GLU A C 1
ATOM 2408 O O . GLU A 1 300 ? -1.995 53.454 17.401 1.00 83.19 300 GLU A O 1
ATOM 2413 N N . PRO A 1 301 ? -0.044 54.257 16.645 1.00 84.88 301 PRO A N 1
ATOM 2414 C CA . PRO A 1 301 ? 0.425 52.941 16.197 1.00 84.88 301 PRO A CA 1
ATOM 2415 C C . PRO A 1 301 ? 0.465 51.888 17.317 1.00 84.88 301 PRO A C 1
ATOM 2417 O O . PRO A 1 301 ? 0.032 50.747 17.129 1.00 84.88 301 PRO A O 1
ATOM 2420 N N . CYS A 1 302 ? 0.927 52.268 18.512 1.00 84.25 302 CYS A N 1
ATOM 2421 C CA . CYS A 1 302 ? 0.936 51.382 19.676 1.00 84.25 302 CYS A CA 1
ATOM 2422 C C . CYS A 1 302 ? -0.489 51.099 20.183 1.00 84.25 302 CYS A C 1
ATOM 2424 O O . CYS A 1 302 ? -0.790 49.946 20.494 1.00 84.25 302 CYS A O 1
ATOM 2426 N N . LYS A 1 303 ? -1.397 52.088 20.183 1.00 84.38 303 LYS A N 1
ATOM 2427 C CA . LYS A 1 303 ? -2.817 51.883 20.538 1.00 84.38 303 LYS A CA 1
ATOM 2428 C C . LYS A 1 303 ? -3.512 50.901 19.596 1.00 84.38 303 LYS A C 1
ATOM 2430 O O . LYS A 1 303 ? -4.257 50.026 20.039 1.00 84.38 303 LYS A O 1
ATOM 2435 N N . GLN A 1 304 ? -3.269 51.005 18.290 1.00 83.69 304 GLN A N 1
ATOM 2436 C CA . GLN A 1 304 ? -3.852 50.089 17.306 1.00 83.69 304 GLN A CA 1
ATOM 2437 C C . GLN A 1 304 ? -3.393 48.649 17.531 1.00 83.69 304 GLN A C 1
ATOM 2439 O O . GLN A 1 304 ? -4.209 47.723 17.468 1.00 83.69 304 GLN A O 1
ATOM 2444 N N . LEU A 1 305 ? -2.108 48.454 17.831 1.00 82.38 305 LEU A N 1
ATOM 2445 C CA . LEU A 1 305 ? -1.573 47.136 18.148 1.00 82.38 305 LEU A CA 1
ATOM 2446 C C . LEU A 1 305 ? -2.132 46.600 19.477 1.00 82.38 305 LEU A C 1
ATOM 2448 O O . LEU A 1 305 ? -2.532 45.439 19.542 1.00 82.38 305 LEU A O 1
ATOM 2452 N N . GLN A 1 306 ? -2.283 47.455 20.492 1.00 83.81 306 GLN A N 1
ATOM 2453 C CA . GLN A 1 306 ? -2.925 47.103 21.762 1.00 83.81 306 GLN A CA 1
ATOM 2454 C C . GLN A 1 306 ? -4.369 46.616 21.562 1.00 83.81 306 GLN A C 1
ATOM 2456 O O . GLN A 1 306 ? -4.745 45.555 22.061 1.00 83.81 306 GLN A O 1
ATOM 2461 N N . ARG A 1 307 ? -5.176 47.329 20.760 1.00 83.12 307 ARG A N 1
ATOM 2462 C CA . ARG A 1 307 ? -6.557 46.918 20.441 1.00 83.12 307 ARG A CA 1
ATOM 2463 C C . ARG A 1 307 ? -6.604 45.542 19.767 1.00 83.12 307 ARG A C 1
ATOM 2465 O O . ARG A 1 307 ? -7.504 44.754 20.060 1.00 83.12 307 ARG A O 1
ATOM 2472 N N . LYS A 1 308 ? -5.639 45.230 18.889 1.00 79.88 308 LYS A N 1
ATOM 2473 C CA . LYS A 1 308 ? -5.522 43.902 18.256 1.00 79.88 308 LYS A CA 1
ATOM 2474 C C . LYS A 1 308 ? -5.218 42.809 19.286 1.00 79.88 308 LYS A C 1
ATOM 2476 O O . LYS A 1 308 ? -5.895 41.782 19.269 1.00 79.88 308 LYS A O 1
ATOM 2481 N N . ILE A 1 309 ? -4.270 43.053 20.196 1.00 78.81 309 ILE A N 1
ATOM 2482 C CA . ILE A 1 309 ? -3.900 42.119 21.274 1.00 78.81 309 ILE A CA 1
ATOM 2483 C C . ILE A 1 309 ? -5.122 41.799 22.150 1.00 78.81 309 ILE A C 1
ATOM 2485 O O . ILE A 1 309 ? -5.469 40.630 22.326 1.00 78.81 309 ILE A O 1
ATOM 2489 N N . VAL A 1 310 ? -5.842 42.822 22.619 1.00 80.38 310 VAL A N 1
ATOM 2490 C CA . VAL A 1 310 ? -7.020 42.654 23.490 1.00 80.38 310 VAL A CA 1
ATOM 2491 C C . VAL A 1 310 ? -8.159 41.911 22.779 1.00 80.38 310 VAL A C 1
ATOM 2493 O O . VAL A 1 310 ? -8.749 40.980 23.332 1.00 80.38 310 VAL A O 1
ATOM 2496 N N . ALA A 1 311 ? -8.464 42.269 21.527 1.00 75.81 311 ALA A N 1
ATOM 2497 C CA . ALA A 1 311 ? -9.502 41.588 20.750 1.00 75.81 311 ALA A CA 1
ATOM 2498 C C . ALA A 1 311 ? -9.198 40.091 20.557 1.00 75.81 311 ALA A C 1
ATOM 2500 O O . ALA A 1 311 ? -10.108 39.256 20.560 1.00 75.81 311 ALA A O 1
ATOM 2501 N N . GLN A 1 312 ? -7.921 39.740 20.414 1.00 69.88 312 GLN A N 1
ATOM 2502 C CA . GLN A 1 312 ? -7.478 38.363 20.257 1.00 69.88 312 GLN A CA 1
ATOM 2503 C C . GLN A 1 312 ? -7.535 37.573 21.566 1.00 69.88 312 GLN A C 1
ATOM 2505 O O . GLN A 1 312 ? -8.034 36.446 21.557 1.00 69.88 312 GLN A O 1
ATOM 2510 N N . GLN A 1 313 ? -7.090 38.158 22.681 1.00 70.69 313 GLN A N 1
ATOM 2511 C CA . GLN A 1 313 ? -7.224 37.544 24.005 1.00 70.69 313 GLN A CA 1
ATOM 2512 C C . GLN A 1 313 ? -8.695 37.208 24.288 1.00 70.69 313 GLN A C 1
ATOM 2514 O O . GLN A 1 313 ? -9.020 36.063 24.597 1.00 70.69 313 GLN A O 1
ATOM 2519 N N . ASN A 1 314 ? -9.607 38.142 24.004 1.00 73.38 314 ASN A N 1
ATOM 2520 C CA . ASN A 1 314 ? -11.050 37.919 24.122 1.00 73.38 314 ASN A CA 1
ATOM 2521 C C . ASN A 1 314 ? -11.575 36.800 23.202 1.00 73.38 314 ASN A C 1
ATOM 2523 O O . ASN A 1 314 ? -12.487 36.057 23.576 1.00 73.38 314 ASN A O 1
ATOM 2527 N N . ARG A 1 315 ? -11.014 36.643 21.996 1.00 65.00 315 ARG A N 1
ATOM 2528 C CA . ARG A 1 315 ? -11.386 35.562 21.068 1.00 65.00 315 ARG A CA 1
ATOM 2529 C C . ARG A 1 315 ? -10.907 34.193 21.553 1.00 65.00 315 ARG A C 1
ATOM 2531 O O . ARG A 1 315 ? -11.657 33.226 21.422 1.00 65.00 315 ARG A O 1
ATOM 2538 N N . SER A 1 316 ? -9.705 34.116 22.122 1.00 62.03 316 SER A N 1
ATOM 2539 C CA . SER A 1 316 ? -9.146 32.885 22.695 1.00 62.03 316 SER A CA 1
ATOM 2540 C C . SER A 1 316 ? -10.000 32.381 23.865 1.00 62.03 316 SER A C 1
ATOM 2542 O O . SER A 1 316 ? -10.442 31.232 23.861 1.00 62.03 316 SER A O 1
ATOM 2544 N N . THR A 1 317 ? -10.378 33.276 24.786 1.00 63.28 317 THR A N 1
ATOM 2545 C CA . THR A 1 317 ? -11.258 32.963 25.929 1.00 63.28 317 THR A CA 1
ATOM 2546 C C . THR A 1 317 ? -12.654 32.487 25.495 1.00 63.28 317 THR A C 1
ATOM 2548 O O . THR A 1 317 ? -13.269 31.630 26.131 1.00 63.28 317 THR A O 1
ATOM 2551 N N . ARG A 1 318 ? -13.172 32.990 24.366 1.00 62.72 318 ARG A N 1
ATOM 2552 C CA . ARG A 1 318 ? -14.437 32.502 23.779 1.00 62.72 318 ARG A CA 1
ATOM 2553 C C . ARG A 1 318 ? -14.300 31.134 23.098 1.00 62.72 318 ARG A C 1
ATOM 2555 O O . ARG A 1 318 ? -15.254 30.365 23.070 1.00 62.72 318 ARG A O 1
ATOM 2562 N N . GLN A 1 319 ? -13.139 30.804 22.533 1.00 59.28 319 GLN A N 1
ATOM 2563 C CA . GLN A 1 319 ? -12.913 29.509 21.873 1.00 59.28 319 GLN A CA 1
ATOM 2564 C C . GLN A 1 319 ? -12.652 28.355 22.849 1.00 59.28 319 GLN A C 1
ATOM 2566 O O . GLN A 1 319 ? -12.931 27.198 22.506 1.00 59.28 319 GLN A O 1
ATOM 2571 N N . SER A 1 320 ? -12.130 28.641 24.043 1.00 57.06 320 SER A N 1
ATOM 2572 C CA . SER A 1 320 ? -11.930 27.646 25.101 1.00 57.06 320 SER A CA 1
ATOM 2573 C C . SER A 1 320 ? -13.237 27.229 25.791 1.00 57.06 320 SER A C 1
ATOM 2575 O O . SER A 1 320 ? -13.329 26.094 26.248 1.00 57.06 320 SER A O 1
ATOM 2577 N N . SER A 1 321 ? -14.257 28.096 25.802 1.00 57.59 321 SER A N 1
ATOM 2578 C CA . SER A 1 321 ? -15.558 27.863 26.456 1.00 57.59 321 SER A CA 1
ATOM 2579 C C . SER A 1 321 ? -16.614 27.162 25.581 1.00 57.59 321 SER A C 1
ATOM 2581 O O . SER A 1 321 ? -17.539 26.554 26.114 1.00 57.59 321 SER A O 1
ATOM 2583 N N . ALA A 1 322 ? -16.488 27.190 24.251 1.00 60.50 322 ALA A N 1
ATOM 2584 C CA . ALA A 1 322 ? -17.425 26.514 23.343 1.00 60.50 322 ALA A CA 1
ATOM 2585 C C . ALA A 1 322 ? -17.224 24.977 23.313 1.00 60.50 322 ALA A C 1
ATOM 2587 O O . ALA A 1 322 ? -16.082 24.533 23.420 1.00 60.50 322 ALA A O 1
ATOM 2588 N N . PRO A 1 323 ? -18.268 24.146 23.107 1.00 61.66 323 PRO A N 1
ATOM 2589 C CA . PRO A 1 323 ? -18.121 22.690 22.988 1.00 61.66 323 PRO A CA 1
ATOM 2590 C C . PRO A 1 323 ? -17.199 22.269 21.834 1.00 61.66 323 PRO A C 1
ATOM 2592 O O . PRO A 1 323 ? -17.084 22.957 20.812 1.00 61.66 323 PRO A O 1
ATOM 2595 N N . ALA A 1 324 ? -16.509 21.135 21.988 1.00 64.06 324 ALA A N 1
ATOM 2596 C CA . ALA A 1 324 ? -15.731 20.556 20.896 1.00 64.06 324 ALA A CA 1
ATOM 2597 C C . ALA A 1 324 ? -16.670 20.000 19.812 1.00 64.06 324 ALA A C 1
ATOM 2599 O O . ALA A 1 324 ? -17.717 19.435 20.113 1.00 64.06 324 ALA A O 1
ATOM 2600 N N . LYS A 1 325 ? -16.294 20.158 18.539 1.00 63.44 325 LYS A N 1
ATOM 2601 C CA . LYS A 1 325 ? -17.053 19.577 17.423 1.00 63.44 325 LYS A CA 1
ATOM 2602 C C . LYS A 1 325 ? -16.935 18.050 17.438 1.00 63.44 325 LYS A C 1
ATOM 2604 O O . LYS A 1 325 ? -15.888 17.520 17.816 1.00 63.44 325 LYS A O 1
ATOM 2609 N N . ASP A 1 326 ? -17.967 17.361 16.953 1.00 54.28 326 ASP A N 1
ATOM 2610 C CA . ASP A 1 326 ? -17.935 15.906 16.780 1.00 54.28 326 ASP A CA 1
ATOM 2611 C C . ASP A 1 326 ? -16.707 15.483 15.954 1.00 54.28 326 ASP A C 1
ATOM 2613 O O . ASP A 1 326 ? -16.426 16.047 14.895 1.00 54.28 326 ASP A O 1
ATOM 2617 N N . LYS A 1 327 ? -15.961 14.488 16.463 1.00 61.25 327 LYS A N 1
ATOM 2618 C CA . LYS A 1 327 ? -14.689 13.967 15.911 1.00 61.25 327 LYS A CA 1
ATOM 2619 C C . LYS A 1 327 ? -13.496 14.941 15.931 1.00 61.25 327 LYS A C 1
ATOM 2621 O O . LYS A 1 327 ? -12.532 14.737 15.192 1.00 61.25 327 LYS A O 1
ATOM 2626 N N . ALA A 1 328 ? -13.510 15.976 16.773 1.00 59.72 328 ALA A N 1
ATOM 2627 C CA . ALA A 1 328 ? -12.334 16.825 16.956 1.00 59.72 328 ALA A CA 1
ATOM 2628 C C . ALA A 1 328 ? -11.115 16.010 17.463 1.00 59.72 328 ALA A C 1
ATOM 2630 O O . ALA A 1 328 ? -11.274 15.161 18.344 1.00 59.72 328 ALA A O 1
ATOM 2631 N N . PRO A 1 329 ? -9.890 16.257 16.950 1.00 57.78 329 PRO A N 1
ATOM 2632 C CA . PRO A 1 329 ? -8.692 15.554 17.404 1.00 57.78 329 PRO A CA 1
ATOM 2633 C C . PRO A 1 329 ? -8.428 15.815 18.891 1.00 57.78 329 PRO A C 1
ATOM 2635 O O . PRO A 1 329 ? -8.306 16.969 19.311 1.00 57.78 329 PRO A O 1
ATOM 2638 N N . LEU A 1 330 ? -8.283 14.745 19.679 1.00 57.06 330 LEU A N 1
ATOM 2639 C CA . LEU A 1 330 ? -8.015 14.827 21.123 1.00 57.06 330 LEU A CA 1
ATOM 2640 C C . LEU A 1 330 ? -6.690 15.535 21.433 1.00 57.06 330 LEU A C 1
ATOM 2642 O O . LEU A 1 330 ? -6.590 16.240 22.428 1.00 57.06 330 LEU A O 1
ATOM 2646 N N . THR A 1 331 ? -5.709 15.422 20.538 1.00 56.44 331 THR A N 1
ATOM 2647 C CA . THR A 1 331 ? -4.403 16.092 20.636 1.00 56.44 331 THR A CA 1
ATOM 2648 C C . THR A 1 331 ? -4.483 17.617 20.567 1.00 56.44 331 THR A C 1
ATOM 2650 O O . THR A 1 331 ? -3.526 18.287 20.934 1.00 56.44 331 THR A O 1
ATOM 2653 N N . ARG A 1 332 ? -5.607 18.181 20.101 1.00 54.78 332 ARG A N 1
ATOM 2654 C CA . ARG A 1 332 ? -5.811 19.632 19.949 1.00 54.78 332 ARG A CA 1
ATOM 2655 C C . ARG A 1 332 ? -6.889 20.201 20.876 1.00 54.78 332 ARG A C 1
ATOM 2657 O O . ARG A 1 332 ? -7.234 21.373 20.749 1.00 54.78 332 ARG A O 1
ATOM 2664 N N . CYS A 1 333 ? -7.451 19.395 21.778 1.00 57.00 333 CYS A N 1
ATOM 2665 C CA . CYS A 1 333 ? -8.488 19.834 22.714 1.00 57.00 333 CYS A CA 1
ATOM 2666 C C . CYS A 1 333 ? -7.921 19.904 24.134 1.00 57.00 333 CYS A C 1
ATOM 2668 O O . CYS A 1 333 ? -7.348 18.932 24.617 1.00 57.00 333 CYS A O 1
ATOM 2670 N N . SER A 1 334 ? -8.100 21.035 24.821 1.00 62.88 334 SER A N 1
ATOM 2671 C CA . SER A 1 334 ? -7.679 21.155 26.219 1.00 62.88 334 SER A CA 1
ATOM 2672 C C . SER A 1 334 ? -8.518 20.255 27.132 1.00 62.88 334 SER A C 1
ATOM 2674 O O . SER A 1 334 ? -9.696 19.984 26.868 1.00 62.88 334 SER A O 1
ATOM 2676 N N . ALA A 1 335 ? -7.912 19.802 28.232 1.00 59.72 335 ALA A N 1
ATOM 2677 C CA . ALA A 1 335 ? -8.564 18.927 29.204 1.00 59.72 335 ALA A CA 1
ATOM 2678 C C . ALA A 1 335 ? -9.857 19.541 29.773 1.00 59.72 335 ALA A C 1
ATOM 2680 O O . ALA A 1 335 ? -10.849 18.830 29.937 1.00 59.72 335 ALA A O 1
ATOM 2681 N N . ASP A 1 336 ? -9.878 20.857 29.991 1.00 59.88 336 ASP A N 1
ATOM 2682 C CA . ASP A 1 336 ? -11.045 21.570 30.522 1.00 59.88 336 ASP A CA 1
ATOM 2683 C C . ASP A 1 336 ? -12.202 21.633 29.516 1.00 59.88 336 ASP A C 1
ATOM 2685 O O . ASP A 1 336 ? -13.361 21.442 29.884 1.00 59.88 336 ASP A O 1
ATOM 2689 N N . LYS A 1 337 ? -11.896 21.786 28.220 1.00 62.00 337 LYS A N 1
ATOM 2690 C CA . LYS A 1 337 ? -12.887 21.782 27.129 1.00 62.00 337 LYS A CA 1
ATOM 2691 C C . LYS A 1 337 ? -13.555 20.413 26.950 1.00 62.00 337 LYS A C 1
ATOM 2693 O O . LYS A 1 337 ? -14.730 20.319 26.588 1.00 62.00 337 LYS A O 1
ATOM 2698 N N . LEU A 1 338 ? -12.806 19.343 27.220 1.00 61.25 338 LEU A N 1
ATOM 2699 C CA . LEU A 1 338 ? -13.313 17.971 27.203 1.00 61.25 338 LEU A CA 1
ATOM 2700 C C . LEU A 1 338 ? -14.166 17.672 28.443 1.00 61.25 338 LEU A C 1
ATOM 2702 O O . LEU A 1 338 ? -15.257 17.124 28.307 1.00 61.25 338 LEU A O 1
ATOM 2706 N N . ARG A 1 339 ? -13.698 18.046 29.643 1.00 60.03 339 ARG A N 1
ATOM 2707 C CA . ARG A 1 339 ? -14.386 17.744 30.913 1.00 60.03 339 ARG A CA 1
ATOM 2708 C C . ARG A 1 339 ? -15.640 18.589 31.150 1.00 60.03 339 ARG A C 1
ATOM 2710 O O . ARG A 1 339 ? -16.585 18.069 31.734 1.00 60.03 339 ARG A O 1
ATOM 2717 N N . GLY A 1 340 ? -15.643 19.850 30.712 1.00 60.56 340 GLY A N 1
ATOM 2718 C CA . GLY A 1 340 ? -16.717 20.815 30.956 1.00 60.56 340 GLY A CA 1
ATOM 2719 C C . GLY A 1 340 ? -17.949 20.604 30.073 1.00 60.56 340 GLY A C 1
ATOM 2720 O O . GLY A 1 340 ? -18.886 19.919 30.465 1.00 60.56 340 GLY A O 1
ATOM 2721 N N . SER A 1 341 ? -17.980 21.204 28.880 1.00 57.16 341 SER A N 1
ATOM 2722 C CA . SER A 1 341 ? -19.195 21.261 28.047 1.00 57.16 341 SER A CA 1
ATOM 2723 C C . SER A 1 341 ? -19.473 19.969 27.273 1.00 57.16 341 SER A C 1
ATOM 2725 O O . SER A 1 341 ? -20.596 19.473 27.283 1.00 57.16 341 SER A O 1
ATOM 2727 N N . THR A 1 342 ? -18.447 19.361 26.668 1.00 59.31 342 THR A N 1
ATOM 2728 C CA . THR A 1 342 ? -18.625 18.223 25.744 1.00 59.31 342 THR A CA 1
ATOM 2729 C C . THR A 1 342 ? -19.133 16.955 26.449 1.00 59.31 342 THR A C 1
ATOM 2731 O O . THR A 1 342 ? -20.071 16.307 25.980 1.00 59.31 342 THR A O 1
ATOM 2734 N N . VAL A 1 343 ? -18.545 16.584 27.596 1.00 62.44 343 VAL A N 1
ATOM 2735 C CA . VAL A 1 343 ? -18.952 15.381 28.351 1.00 62.44 343 VAL A CA 1
ATOM 2736 C C . VAL A 1 343 ? -20.299 15.577 29.045 1.00 62.44 343 VAL A C 1
ATOM 2738 O O . VAL A 1 343 ? -21.091 14.635 29.099 1.00 62.44 343 VAL A O 1
ATOM 2741 N N . VAL A 1 344 ? -20.587 16.777 29.553 1.00 66.06 344 VAL A N 1
ATOM 2742 C CA . VAL A 1 344 ? -21.860 17.069 30.226 1.00 66.06 344 VAL A CA 1
ATOM 2743 C C . VAL A 1 344 ? -23.020 17.049 29.229 1.00 66.06 344 VAL A C 1
ATOM 2745 O O . VAL A 1 344 ? -23.987 16.325 29.461 1.00 66.06 344 VAL A O 1
ATOM 2748 N N . GLU A 1 345 ? -22.904 17.726 28.082 1.00 64.19 345 GLU A N 1
ATOM 2749 C CA . GLU A 1 345 ? -23.929 17.688 27.026 1.00 64.19 345 GLU A CA 1
ATOM 2750 C C . GLU A 1 345 ? -24.135 16.269 26.481 1.00 64.19 345 GLU A C 1
ATOM 2752 O O . GLU A 1 345 ? -25.272 15.823 26.304 1.00 64.19 345 GLU A O 1
ATOM 2757 N N . SER A 1 346 ? -23.047 15.514 26.296 1.00 64.19 346 SER A N 1
ATOM 2758 C CA . SER A 1 346 ? -23.125 14.118 25.853 1.00 64.19 346 SER A CA 1
ATOM 2759 C C . SER A 1 346 ? -23.848 13.230 26.869 1.00 64.19 346 SER A C 1
ATOM 2761 O O . SER A 1 346 ? -24.678 12.413 26.481 1.00 64.19 346 SER A O 1
ATOM 2763 N N . ARG A 1 347 ? -23.597 13.404 28.175 1.00 73.75 347 ARG A N 1
ATOM 2764 C CA . ARG A 1 347 ? -24.289 12.652 29.238 1.00 73.75 347 ARG A CA 1
ATOM 2765 C C . ARG A 1 347 ? -25.782 12.968 29.288 1.00 73.75 347 ARG A C 1
ATOM 2767 O O . ARG A 1 347 ? -26.586 12.049 29.425 1.00 73.75 347 ARG A O 1
ATOM 2774 N N . VAL A 1 348 ? -26.157 14.237 29.130 1.00 74.50 348 VAL A N 1
ATOM 2775 C CA . VAL A 1 348 ? -27.568 14.658 29.074 1.00 74.50 348 VAL A CA 1
ATOM 2776 C C . VAL A 1 348 ? -28.261 14.060 27.848 1.00 74.50 348 VAL A C 1
ATOM 2778 O O . VAL A 1 348 ? -29.352 13.501 27.965 1.00 74.50 348 VAL A O 1
ATOM 2781 N N . LYS A 1 349 ? -27.604 14.091 26.682 1.00 75.00 349 LYS A N 1
ATOM 2782 C CA . LYS A 1 349 ? -28.127 13.496 25.445 1.00 75.00 349 LYS A CA 1
ATOM 2783 C C . LYS A 1 349 ? -28.270 11.973 25.548 1.00 75.00 349 LYS A C 1
ATOM 2785 O O . LYS A 1 349 ? -29.298 11.444 25.132 1.00 75.00 349 LYS A O 1
ATOM 2790 N N . CYS A 1 350 ? -27.295 11.277 26.138 1.00 71.81 350 CYS A N 1
ATOM 2791 C CA . CYS A 1 350 ? -27.389 9.838 26.403 1.00 71.81 350 CYS A CA 1
ATOM 2792 C C . CYS A 1 350 ? -28.551 9.513 27.346 1.00 71.81 350 CYS A C 1
ATOM 2794 O O . CYS A 1 350 ? -29.339 8.630 27.032 1.00 71.81 350 CYS A O 1
ATOM 2796 N N . SER A 1 351 ? -28.723 10.271 28.433 1.00 76.81 351 SER A N 1
ATOM 2797 C CA . SER A 1 351 ? -29.835 10.083 29.376 1.00 76.81 351 SER A CA 1
ATOM 2798 C C . SER A 1 351 ? -31.209 10.241 28.702 1.00 76.81 351 SER A C 1
ATOM 2800 O O . SER A 1 351 ? -32.097 9.403 28.870 1.00 76.81 351 SER A O 1
ATOM 2802 N N . LEU A 1 352 ? -31.375 11.262 27.852 1.00 80.69 352 LEU A N 1
ATOM 2803 C CA . LEU A 1 352 ? -32.600 11.474 27.067 1.00 80.69 352 LEU A CA 1
ATOM 2804 C C . LEU A 1 352 ? -32.873 10.331 26.079 1.00 80.69 352 LEU A C 1
ATOM 2806 O O . LEU A 1 352 ? -34.012 9.879 25.945 1.00 80.69 352 LEU A O 1
ATOM 2810 N N . LEU A 1 353 ? -31.838 9.852 25.385 1.00 76.81 353 LEU A N 1
ATOM 2811 C CA . LEU A 1 353 ? -31.961 8.736 24.446 1.00 76.81 353 LEU A CA 1
ATOM 2812 C C . LEU A 1 353 ? -32.270 7.420 25.166 1.00 76.81 353 LEU A C 1
ATOM 2814 O O . LEU A 1 353 ? -33.130 6.677 24.704 1.00 76.81 353 LEU A O 1
ATOM 2818 N N . GLU A 1 354 ? -31.648 7.152 26.314 1.00 78.25 354 GLU A N 1
ATOM 2819 C CA . GLU A 1 354 ? -31.941 5.983 27.151 1.00 78.25 354 GLU A CA 1
ATOM 2820 C C . GLU A 1 354 ? -33.385 5.999 27.667 1.00 78.25 354 GLU A C 1
ATOM 2822 O O . GLU A 1 354 ? -34.065 4.970 27.636 1.00 78.25 354 GLU A O 1
ATOM 2827 N N . ALA A 1 355 ? -33.890 7.167 28.078 1.00 81.62 355 ALA A N 1
ATOM 2828 C CA . ALA A 1 355 ? -35.289 7.338 28.460 1.00 81.62 355 ALA A CA 1
ATOM 2829 C C . ALA A 1 355 ? -36.234 7.067 27.277 1.00 81.62 355 ALA A C 1
ATOM 2831 O O . ALA A 1 355 ? -37.236 6.363 27.426 1.00 81.62 355 ALA A O 1
ATOM 2832 N N . LYS A 1 356 ? -35.886 7.552 26.078 1.00 83.62 356 LYS A N 1
ATOM 2833 C CA . LYS A 1 356 ? -36.670 7.319 24.859 1.00 83.62 356 LYS A CA 1
ATOM 2834 C C . LYS A 1 356 ? -36.657 5.848 24.439 1.00 83.62 356 LYS A C 1
ATOM 2836 O O . LYS A 1 356 ? -37.719 5.307 24.142 1.00 83.62 356 LYS A O 1
ATOM 2841 N N . VAL A 1 357 ? -35.505 5.177 24.496 1.00 80.38 357 VAL A N 1
ATOM 2842 C CA . VAL A 1 357 ? -35.376 3.732 24.240 1.00 80.38 357 VAL A CA 1
ATOM 2843 C C . VAL A 1 357 ? -36.207 2.931 25.237 1.00 80.38 357 VAL A C 1
ATOM 2845 O O . VAL A 1 357 ? -36.945 2.049 24.814 1.00 80.38 357 VAL A O 1
ATOM 2848 N N . LYS A 1 358 ? -36.170 3.262 26.534 1.00 81.00 358 LYS A N 1
ATOM 2849 C CA . LYS A 1 358 ? -37.051 2.631 27.530 1.00 81.00 358 LYS A CA 1
ATOM 2850 C C . LYS A 1 358 ? -38.527 2.838 27.203 1.00 81.00 358 LYS A C 1
ATOM 2852 O O . LYS A 1 358 ? -39.288 1.880 27.283 1.00 81.00 358 LYS A O 1
ATOM 2857 N N . SER A 1 359 ? -38.930 4.047 26.803 1.00 82.31 359 SER A N 1
ATOM 2858 C CA . SER A 1 359 ? -40.325 4.313 26.423 1.00 82.31 359 SER A CA 1
ATOM 2859 C C . SER A 1 359 ? -40.755 3.474 25.216 1.00 82.31 359 SER A C 1
ATOM 2861 O O . SER A 1 359 ? -41.797 2.829 25.265 1.00 82.31 359 SER A O 1
ATOM 2863 N N . LEU A 1 360 ? -39.900 3.376 24.192 1.00 79.81 360 LEU A N 1
ATOM 2864 C CA . LEU A 1 360 ? -40.147 2.574 22.997 1.00 79.81 360 LEU A CA 1
ATOM 2865 C C . LEU A 1 360 ? -40.154 1.077 23.311 1.00 79.81 360 LEU A C 1
ATOM 2867 O O . LEU A 1 360 ? -40.990 0.357 22.789 1.00 79.81 360 LEU A O 1
ATOM 2871 N N . GLN A 1 361 ? -39.278 0.596 24.195 1.00 78.62 361 GLN A N 1
ATOM 2872 C CA . GLN A 1 361 ? -39.285 -0.797 24.645 1.00 78.62 361 GLN A CA 1
ATOM 2873 C C . GLN A 1 361 ? -40.566 -1.144 25.403 1.00 78.62 361 GLN A C 1
ATOM 2875 O O . GLN A 1 361 ? -41.118 -2.217 25.187 1.00 78.62 361 GLN A O 1
ATOM 2880 N N . VAL A 1 362 ? -41.051 -0.250 26.270 1.00 81.88 362 VAL A N 1
ATOM 2881 C CA . VAL A 1 362 ? -42.333 -0.424 26.971 1.00 81.88 362 VAL A CA 1
ATOM 2882 C C . VAL A 1 362 ? -43.491 -0.431 25.977 1.00 81.88 362 VAL A C 1
ATOM 2884 O O . VAL A 1 362 ? -44.389 -1.257 26.104 1.00 81.88 362 VAL A O 1
ATOM 2887 N N . GLN A 1 363 ? -43.444 0.438 24.968 1.00 79.12 363 GLN A N 1
ATOM 2888 C CA . GLN A 1 363 ? -44.460 0.525 23.925 1.00 79.12 363 GLN A CA 1
ATOM 2889 C C . GLN A 1 363 ? -44.467 -0.727 23.036 1.00 79.12 363 GLN A C 1
ATOM 2891 O O . GLN A 1 363 ? -45.508 -1.348 22.884 1.00 79.12 363 GLN A O 1
ATOM 2896 N N . ILE A 1 364 ? -43.299 -1.207 22.595 1.00 74.56 364 ILE A N 1
ATOM 2897 C CA . ILE A 1 364 ? -43.145 -2.482 21.876 1.00 74.56 364 ILE A CA 1
ATOM 2898 C C . ILE A 1 364 ? -43.667 -3.650 22.712 1.00 74.56 364 ILE A C 1
ATOM 2900 O O . ILE A 1 364 ? -44.310 -4.531 22.167 1.00 74.56 364 ILE A O 1
ATOM 2904 N N . LYS A 1 365 ? -43.431 -3.668 24.029 1.00 70.69 365 LYS A N 1
ATOM 2905 C CA . LYS A 1 365 ? -43.939 -4.727 24.919 1.00 70.69 365 LYS A CA 1
ATOM 2906 C C . LYS A 1 365 ? -45.455 -4.670 25.127 1.00 70.69 365 LYS A C 1
ATOM 2908 O O . LYS A 1 365 ? -46.061 -5.680 25.465 1.00 70.69 365 LYS A O 1
ATOM 2913 N N . LYS A 1 366 ? -46.043 -3.479 24.995 1.00 75.31 366 LYS A N 1
ATOM 2914 C CA . LYS A 1 366 ? -47.487 -3.238 25.092 1.00 75.31 366 LYS A CA 1
ATOM 2915 C C . LYS A 1 366 ? -48.197 -3.573 23.777 1.00 75.31 366 LYS A C 1
ATOM 2917 O O . LYS A 1 366 ? -49.303 -4.098 23.816 1.00 75.31 366 LYS A O 1
ATOM 2922 N N . ASP A 1 367 ? -47.532 -3.311 22.655 1.00 67.50 367 ASP A N 1
ATOM 2923 C CA . ASP A 1 367 ? -48.031 -3.546 21.298 1.00 67.50 367 ASP A CA 1
ATOM 2924 C C . ASP A 1 367 ? -47.627 -4.933 20.758 1.00 67.50 367 ASP A C 1
ATOM 2926 O O . ASP A 1 367 ? -48.096 -5.365 19.706 1.00 67.50 367 ASP A O 1
ATOM 2930 N N . SER A 1 368 ? -46.764 -5.665 21.473 1.00 49.41 368 SER A N 1
ATOM 2931 C CA . SER A 1 368 ? -46.397 -7.034 21.127 1.00 49.41 368 SER A CA 1
ATOM 2932 C C . SER A 1 368 ? -47.519 -7.991 21.496 1.00 49.41 368 SER A C 1
ATOM 2934 O O . SER A 1 368 ? -47.868 -8.139 22.668 1.00 49.41 368 SER A O 1
ATOM 2936 N N . ILE A 1 369 ? -48.022 -8.703 20.496 1.00 55.69 369 ILE A N 1
ATOM 2937 C CA . ILE A 1 369 ? -48.892 -9.857 20.688 1.00 55.69 369 ILE A CA 1
ATOM 2938 C C . ILE A 1 369 ? -48.010 -11.018 21.148 1.00 55.69 369 ILE A C 1
ATOM 2940 O O . ILE A 1 369 ? -47.042 -11.379 20.474 1.00 55.69 369 ILE A O 1
ATOM 2944 N N . THR A 1 370 ? -48.322 -11.598 22.305 1.00 52.44 370 THR A N 1
ATOM 2945 C CA . THR A 1 370 ? -47.683 -12.828 22.771 1.00 52.44 370 THR A CA 1
ATOM 2946 C C . THR A 1 370 ? -48.026 -13.933 21.782 1.00 52.44 370 THR A C 1
ATOM 2948 O O . THR A 1 370 ? -49.179 -14.349 21.675 1.00 52.44 370 THR A O 1
ATOM 2951 N N . VAL A 1 371 ? -47.026 -14.383 21.030 1.00 47.53 371 VAL A N 1
ATOM 2952 C CA . VAL A 1 371 ? -47.134 -15.585 20.207 1.00 47.53 371 VAL A CA 1
ATOM 2953 C C . VAL A 1 371 ? -47.540 -16.727 21.142 1.00 47.53 371 VAL A C 1
ATOM 2955 O O . VAL A 1 371 ? -46.862 -16.980 22.136 1.00 47.53 371 VAL A O 1
ATOM 2958 N N . SER A 1 372 ? -48.695 -17.339 20.884 1.00 49.56 372 SER A N 1
ATOM 2959 C CA . SER A 1 372 ? -49.269 -18.374 21.741 1.00 49.56 372 SER A CA 1
ATOM 2960 C C . SER A 1 372 ? -48.296 -19.546 21.915 1.00 49.56 372 SER A C 1
ATOM 2962 O O . SER A 1 372 ? -47.590 -19.908 20.974 1.00 49.56 372 SER A O 1
ATOM 2964 N N . GLU A 1 373 ? -48.294 -20.182 23.095 1.00 54.62 373 GLU A N 1
ATOM 2965 C CA . GLU A 1 373 ? -47.487 -21.383 23.417 1.00 54.62 373 GLU A CA 1
ATOM 2966 C C . GLU A 1 373 ? -47.602 -22.508 22.368 1.00 54.62 373 GLU A C 1
ATOM 2968 O O . GLU A 1 373 ? -46.739 -23.383 22.282 1.00 54.62 373 GLU A O 1
ATOM 2973 N N . THR A 1 374 ? -48.662 -22.494 21.558 1.00 54.88 374 THR A N 1
ATOM 2974 C CA . THR A 1 374 ? -48.862 -23.396 20.423 1.00 54.88 374 THR A CA 1
ATOM 2975 C C . THR A 1 374 ? -47.862 -23.164 19.289 1.00 54.88 374 THR A C 1
ATOM 2977 O O . THR A 1 374 ? -47.307 -24.138 18.797 1.00 54.88 374 THR A O 1
ATOM 2980 N N . LEU A 1 375 ? -47.518 -21.920 18.935 1.00 52.09 375 LEU A N 1
ATOM 2981 C CA . LEU A 1 375 ? -46.602 -21.652 17.818 1.00 52.09 375 LEU A CA 1
ATOM 2982 C C . LEU A 1 375 ? -45.135 -21.940 18.182 1.00 52.09 375 LEU A C 1
ATOM 2984 O O . LEU A 1 375 ? -44.349 -22.333 17.327 1.00 52.09 375 LEU A O 1
ATOM 2988 N N . GLU A 1 376 ? -44.753 -21.781 19.452 1.00 52.69 376 GLU A N 1
ATOM 2989 C CA . GLU A 1 376 ? -43.411 -22.149 19.928 1.00 52.69 376 GLU A CA 1
ATOM 2990 C C . GLU A 1 376 ? -43.223 -23.677 19.902 1.00 52.69 376 GLU A C 1
ATOM 2992 O O . GLU A 1 376 ? -42.168 -24.172 19.498 1.00 52.69 376 GLU A O 1
ATOM 2997 N N . LYS A 1 377 ? -44.285 -24.434 20.220 1.00 55.03 377 LYS A N 1
ATOM 2998 C CA . LYS A 1 377 ? -44.335 -25.888 20.017 1.00 55.03 377 LYS A CA 1
ATOM 2999 C C . LYS A 1 377 ? -44.359 -26.264 18.538 1.00 55.03 377 LYS A C 1
ATOM 3001 O O . LYS A 1 377 ? -43.668 -27.210 18.175 1.00 55.03 377 LYS A O 1
ATOM 3006 N N . ASP A 1 378 ? -45.053 -25.522 17.680 1.00 54.28 378 ASP A N 1
ATOM 3007 C CA . ASP A 1 378 ? -45.078 -25.787 16.237 1.00 54.28 378 ASP A CA 1
ATOM 3008 C C . ASP A 1 378 ? -43.716 -25.520 15.586 1.00 54.28 378 ASP A C 1
ATOM 3010 O O . ASP A 1 378 ? -43.251 -26.337 14.801 1.00 54.28 378 ASP A O 1
ATOM 3014 N N . VAL A 1 379 ? -42.998 -24.459 15.971 1.00 53.72 379 VAL A N 1
ATOM 3015 C CA . VAL A 1 379 ? -41.627 -24.195 15.495 1.00 53.72 379 VAL A CA 1
ATOM 3016 C C . VAL A 1 379 ? -40.654 -25.276 15.976 1.00 53.72 379 VAL A C 1
ATOM 3018 O O . VAL A 1 379 ? -39.822 -25.737 15.195 1.00 53.72 379 VAL A O 1
ATOM 3021 N N . LEU A 1 380 ? -40.778 -25.742 17.224 1.00 52.44 380 LEU A N 1
ATOM 3022 C CA . LEU A 1 380 ? -39.995 -26.873 17.738 1.00 52.44 380 LEU A CA 1
ATOM 3023 C C . LEU A 1 380 ? -40.350 -28.196 17.039 1.00 52.44 380 LEU A C 1
ATOM 3025 O O . LEU A 1 380 ? -39.464 -29.013 16.800 1.00 52.44 380 LEU A O 1
ATOM 3029 N N . THR A 1 381 ? -41.614 -28.392 16.659 1.00 56.59 381 THR A N 1
ATOM 3030 C CA . THR A 1 381 ? -42.091 -29.586 15.942 1.00 56.59 381 THR A CA 1
ATOM 3031 C C . THR A 1 381 ? -41.680 -29.555 14.467 1.00 56.59 381 THR A C 1
ATOM 3033 O O . THR A 1 381 ? -41.287 -30.580 13.924 1.00 56.59 381 THR A O 1
ATOM 3036 N N . ILE A 1 382 ? -41.655 -28.381 13.832 1.00 55.12 382 ILE A N 1
ATOM 3037 C CA . ILE A 1 382 ? -41.155 -28.173 12.464 1.00 55.12 382 ILE A CA 1
ATOM 3038 C C . ILE A 1 382 ? -39.627 -28.328 12.419 1.00 55.12 382 ILE A C 1
ATOM 3040 O O . ILE A 1 382 ? -39.097 -28.954 11.502 1.00 55.12 382 ILE A O 1
ATOM 3044 N N . MET A 1 383 ? -38.903 -27.836 13.432 1.00 51.41 383 MET A N 1
ATOM 3045 C CA . MET A 1 383 ? -37.452 -28.037 13.542 1.00 51.41 383 MET A CA 1
ATOM 3046 C C . MET A 1 383 ? -37.056 -29.457 13.971 1.00 51.41 383 MET A C 1
ATOM 3048 O O . MET A 1 383 ? -35.964 -29.903 13.626 1.00 51.41 383 MET A O 1
ATOM 3052 N N . GLY A 1 384 ? -37.919 -30.172 14.698 1.00 50.84 384 GLY A N 1
ATOM 3053 C CA . GLY A 1 384 ? -37.712 -31.572 15.082 1.00 50.84 384 GLY A CA 1
ATOM 3054 C C . GLY A 1 384 ? -38.198 -32.592 14.044 1.00 50.84 384 GLY A C 1
ATOM 3055 O O . GLY A 1 384 ? -37.698 -33.713 14.018 1.00 50.84 384 GLY A O 1
ATOM 3056 N N . GLY A 1 385 ? -39.157 -32.213 13.192 1.00 49.12 385 GLY A N 1
ATOM 3057 C CA . GLY A 1 385 ? -39.846 -33.098 12.246 1.00 49.12 385 GLY A CA 1
ATOM 3058 C C . GLY A 1 385 ? -39.221 -33.178 10.853 1.00 49.12 385 GLY A C 1
ATOM 3059 O O . GLY A 1 385 ? -39.506 -34.114 10.109 1.00 49.12 385 GLY A O 1
ATOM 3060 N N . HIS A 1 386 ? -38.328 -32.253 10.496 1.00 47.66 386 HIS A N 1
ATOM 3061 C CA . HIS A 1 386 ? -37.533 -32.386 9.282 1.00 47.66 386 HIS A CA 1
ATOM 3062 C C . HIS A 1 386 ? -36.216 -33.096 9.594 1.00 47.66 386 HIS A C 1
ATOM 3064 O O . HIS A 1 386 ? -35.320 -32.536 10.226 1.00 47.66 386 HIS A O 1
ATOM 3070 N N . ASN A 1 387 ? -36.062 -34.303 9.042 1.00 52.16 387 ASN A N 1
ATOM 3071 C CA . ASN A 1 387 ? -34.763 -34.853 8.652 1.00 52.16 387 ASN A CA 1
ATOM 3072 C C . ASN A 1 387 ? -34.125 -33.909 7.608 1.00 52.16 387 ASN A C 1
ATOM 3074 O O . ASN A 1 387 ? -33.996 -34.236 6.433 1.00 52.16 387 ASN A O 1
ATOM 3078 N N . LEU A 1 388 ? -33.745 -32.697 8.017 1.00 51.50 388 LEU A N 1
ATOM 3079 C CA . LEU A 1 388 ? -32.707 -31.954 7.328 1.00 51.50 388 LEU A CA 1
ATOM 3080 C C . LEU A 1 388 ? -31.468 -32.832 7.433 1.00 51.50 388 LEU A C 1
ATOM 3082 O O . LEU A 1 388 ? -31.100 -33.212 8.550 1.00 51.50 388 LEU A O 1
ATOM 3086 N N . GLU A 1 389 ? -30.844 -33.155 6.302 1.00 54.09 389 GLU A N 1
ATOM 3087 C CA . GLU A 1 389 ? -29.499 -33.728 6.223 1.00 54.09 389 GLU A CA 1
ATOM 3088 C C . GLU A 1 389 ? -28.510 -32.778 6.914 1.00 54.09 389 GLU A C 1
ATOM 3090 O O . GLU A 1 389 ? -27.790 -31.978 6.324 1.00 54.09 389 GLU A O 1
ATOM 3095 N N . SER A 1 390 ? -28.550 -32.787 8.236 1.00 56.50 390 SER A N 1
ATOM 3096 C CA . SER A 1 390 ? -27.834 -31.879 9.098 1.00 56.50 390 SER A CA 1
ATOM 3097 C C . SER A 1 390 ? -26.512 -32.555 9.381 1.00 56.50 390 SER A C 1
ATOM 3099 O O . SER A 1 390 ? -26.456 -33.630 9.985 1.00 56.50 390 SER A O 1
ATOM 3101 N N . THR A 1 391 ? -25.438 -31.935 8.892 1.00 73.06 391 THR A N 1
ATOM 3102 C CA . THR A 1 391 ? -24.085 -32.438 9.121 1.00 73.06 391 THR A CA 1
ATOM 3103 C C . THR A 1 391 ? -23.868 -32.676 10.623 1.00 73.06 391 THR A C 1
ATOM 3105 O O . THR A 1 391 ? -24.413 -31.927 11.446 1.00 73.06 391 THR A O 1
ATOM 3108 N N . PRO A 1 392 ? -23.051 -33.668 11.021 1.00 75.69 392 PRO A N 1
ATOM 3109 C CA . PRO A 1 392 ? -22.752 -33.917 12.434 1.00 75.69 392 PRO A CA 1
ATOM 3110 C C . PRO A 1 392 ? -22.297 -32.654 13.183 1.00 75.69 392 PRO A C 1
ATOM 3112 O O . PRO A 1 392 ? -22.612 -32.466 14.355 1.00 75.69 392 PRO A O 1
ATOM 3115 N N . HIS A 1 393 ? -21.615 -31.741 12.481 1.00 77.00 393 HIS A N 1
ATOM 3116 C CA . HIS A 1 393 ? -21.206 -30.447 13.019 1.00 77.00 393 HIS A CA 1
ATOM 3117 C C . HIS A 1 393 ? -22.388 -29.516 13.336 1.00 77.00 393 HIS A C 1
ATOM 3119 O O . HIS A 1 393 ? -22.387 -28.881 14.387 1.00 77.00 393 HIS A O 1
ATOM 3125 N N . MET A 1 394 ? -23.401 -29.448 12.465 1.00 75.25 394 MET A N 1
ATOM 3126 C CA . MET A 1 394 ? -24.612 -28.649 12.693 1.00 75.25 394 MET A CA 1
ATOM 3127 C C . MET A 1 394 ? -25.410 -29.167 13.888 1.00 75.25 394 MET A C 1
ATOM 3129 O O . MET A 1 394 ? -25.815 -28.369 14.729 1.00 75.25 394 MET A O 1
ATOM 3133 N N . LYS A 1 395 ? -25.585 -30.490 13.997 1.00 77.94 395 LYS A N 1
ATOM 3134 C CA . LYS A 1 395 ? -26.269 -31.111 15.144 1.00 77.94 395 LYS A CA 1
ATOM 3135 C C . LYS A 1 395 ? -25.552 -30.776 16.451 1.00 77.94 395 LYS A C 1
ATOM 3137 O O . LYS A 1 395 ? -26.153 -30.193 17.348 1.00 77.94 395 LYS A O 1
ATOM 3142 N N . PHE A 1 396 ? -24.237 -31.005 16.492 1.00 82.56 396 PHE A N 1
ATOM 3143 C CA . PHE A 1 396 ? -23.410 -30.672 17.651 1.00 82.56 396 PHE A CA 1
ATOM 3144 C C . PHE A 1 396 ? -23.467 -29.178 18.011 1.00 82.56 396 PHE A C 1
ATOM 3146 O O . PHE A 1 396 ? -23.541 -28.813 19.184 1.00 82.56 396 PHE A O 1
ATOM 3153 N N . PHE A 1 397 ? -23.430 -28.284 17.017 1.00 85.94 397 PHE A N 1
ATOM 3154 C CA . PHE A 1 397 ? -23.525 -26.845 17.257 1.00 85.94 397 PHE A CA 1
ATOM 3155 C C . PHE A 1 397 ? -24.853 -26.472 17.928 1.00 85.94 397 PHE A C 1
ATOM 3157 O O . PHE A 1 397 ? -24.842 -25.760 18.935 1.00 85.94 397 PHE A O 1
ATOM 3164 N N . TRP A 1 398 ? -25.977 -26.983 17.420 1.00 81.56 398 TRP A N 1
ATOM 3165 C CA . TRP A 1 398 ? -27.298 -26.708 17.983 1.00 81.56 398 TRP A CA 1
ATOM 3166 C C . TRP A 1 398 ? -27.487 -27.312 19.377 1.00 81.56 398 TRP A C 1
ATOM 3168 O O . TRP A 1 398 ? -27.993 -26.624 20.263 1.00 81.56 398 TRP A O 1
ATOM 3178 N N . GLU A 1 399 ? -26.983 -28.521 19.628 1.00 83.38 399 GLU A N 1
ATOM 3179 C CA . GLU A 1 399 ? -26.939 -29.113 20.973 1.00 83.38 399 GLU A CA 1
ATOM 3180 C C . GLU A 1 399 ? -26.195 -28.207 21.968 1.00 83.38 399 GLU A C 1
ATOM 3182 O O . GLU A 1 399 ? -26.672 -27.946 23.078 1.00 83.38 399 GLU A O 1
ATOM 3187 N N . GLN A 1 400 ? -25.042 -27.657 21.564 1.00 86.00 400 GLN A N 1
ATOM 3188 C CA . GLN A 1 400 ? -24.305 -26.708 22.399 1.00 86.00 400 GLN A CA 1
ATOM 3189 C C . GLN A 1 400 ? -25.077 -25.400 22.610 1.00 86.00 400 GLN A C 1
ATOM 3191 O O . GLN A 1 400 ? -25.052 -24.869 23.720 1.00 86.00 400 GLN A O 1
ATOM 3196 N N . GLN A 1 401 ? -25.781 -24.880 21.599 1.00 87.31 401 GLN A N 1
ATOM 3197 C CA . GLN A 1 401 ? -26.608 -23.675 21.742 1.00 87.31 401 GLN A CA 1
ATOM 3198 C C . GLN A 1 401 ? -27.743 -23.876 22.755 1.00 87.31 401 GLN A C 1
ATOM 3200 O O . GLN A 1 401 ? -27.935 -23.024 23.626 1.00 87.31 401 GLN A O 1
ATOM 3205 N N . VAL A 1 402 ? -28.436 -25.019 22.706 1.00 83.19 402 VAL A N 1
ATOM 3206 C CA . VAL A 1 402 ? -29.488 -25.374 23.675 1.00 83.19 402 VAL A CA 1
ATOM 3207 C C . VAL A 1 402 ? -28.915 -25.422 25.093 1.00 83.19 402 VAL A C 1
ATOM 3209 O O . VAL A 1 402 ? -29.432 -24.753 25.992 1.00 83.19 402 VAL A O 1
ATOM 3212 N N . ARG A 1 403 ? -27.781 -26.111 25.288 1.00 85.38 403 ARG A N 1
ATOM 3213 C CA . ARG A 1 403 ? -27.099 -26.187 26.591 1.00 85.38 403 ARG A CA 1
ATOM 3214 C C . ARG A 1 403 ? -26.697 -24.808 27.122 1.00 85.38 403 ARG A C 1
ATOM 3216 O O . ARG A 1 403 ? -26.862 -24.511 28.303 1.00 85.38 403 ARG A O 1
ATOM 3223 N N . LEU A 1 404 ? -26.160 -23.948 26.258 1.00 86.44 404 LEU A N 1
ATOM 3224 C CA . LEU A 1 404 ? -25.725 -22.596 26.625 1.00 86.44 404 LEU A CA 1
ATOM 3225 C C . LEU A 1 404 ? -26.901 -21.668 26.954 1.00 86.44 404 LEU A C 1
ATOM 3227 O O . LEU A 1 404 ? -26.735 -20.737 27.748 1.00 86.44 404 LEU A O 1
ATOM 3231 N N . ARG A 1 405 ? -28.075 -21.914 26.363 1.00 83.00 405 ARG A N 1
ATOM 3232 C CA . ARG A 1 405 ? -29.304 -21.164 26.644 1.00 83.00 405 ARG A CA 1
ATOM 3233 C C . ARG A 1 405 ? -29.895 -21.531 28.003 1.00 83.00 405 ARG A C 1
ATOM 3235 O O . ARG A 1 405 ? -30.350 -20.632 28.701 1.00 83.00 405 ARG A O 1
ATOM 3242 N N . GLN A 1 406 ? -29.804 -22.802 28.396 1.00 80.56 406 GLN A N 1
ATOM 3243 C CA . GLN A 1 406 ? -30.203 -23.290 29.723 1.00 80.56 406 GLN A CA 1
ATOM 3244 C C . GLN A 1 406 ? -29.219 -22.879 30.834 1.00 80.56 406 GLN A C 1
ATOM 3246 O O . GLN A 1 406 ? -29.601 -22.748 31.994 1.00 80.56 406 GLN A O 1
ATOM 3251 N N . ALA A 1 407 ? -27.949 -22.646 30.493 1.00 82.62 407 ALA A N 1
ATOM 3252 C CA . ALA A 1 407 ? -26.943 -22.187 31.443 1.00 82.62 407 ALA A CA 1
ATOM 3253 C C . ALA A 1 407 ? -27.082 -20.690 31.778 1.00 82.62 407 ALA A C 1
ATOM 3255 O O . ALA A 1 407 ? -27.312 -19.842 30.906 1.00 82.62 407 ALA A O 1
ATOM 3256 N N . ASN A 1 408 ? -26.836 -20.347 33.048 1.00 83.50 408 ASN A N 1
ATOM 3257 C CA . ASN A 1 408 ? -26.801 -18.960 33.510 1.00 83.50 408 ASN A CA 1
ATOM 3258 C C . ASN A 1 408 ? -25.759 -18.141 32.720 1.00 83.50 408 ASN A C 1
ATOM 3260 O O . ASN A 1 408 ? -24.678 -18.642 32.404 1.00 83.50 408 ASN A O 1
ATOM 3264 N N . LYS A 1 409 ? -26.056 -16.865 32.439 1.00 78.00 409 LYS A N 1
ATOM 3265 C CA . LYS A 1 409 ? -25.246 -15.965 31.596 1.00 78.00 409 LYS A CA 1
ATOM 3266 C C . LYS A 1 409 ? -23.768 -15.924 32.005 1.00 78.00 409 LYS A C 1
ATOM 3268 O O . LYS A 1 409 ? -22.909 -15.917 31.129 1.00 78.00 409 LYS A O 1
ATOM 3273 N N . PHE A 1 410 ? -23.477 -15.958 33.307 1.00 79.94 410 PHE A N 1
ATOM 3274 C CA . PHE A 1 410 ? -22.115 -15.902 33.857 1.00 79.94 410 PHE A CA 1
ATOM 3275 C C . PHE A 1 410 ? -21.430 -17.276 34.012 1.00 79.94 410 PHE A C 1
ATOM 3277 O O . PHE A 1 410 ? -20.245 -17.331 34.317 1.00 79.94 410 PHE A O 1
ATOM 3284 N N . GLY A 1 411 ? -22.149 -18.384 33.795 1.00 79.69 411 GLY A N 1
ATOM 3285 C CA . GLY A 1 411 ? -21.645 -19.759 33.951 1.00 79.69 411 GLY A CA 1
ATOM 3286 C C . GLY A 1 411 ? -21.423 -20.509 32.633 1.00 79.69 411 GLY A C 1
ATOM 3287 O O . GLY A 1 411 ? -21.152 -21.709 32.639 1.00 79.69 411 GLY A O 1
ATOM 3288 N N . ARG A 1 412 ? -21.568 -19.833 31.489 1.00 85.50 412 ARG A N 1
ATOM 3289 C CA . ARG A 1 412 ? -21.468 -20.449 30.159 1.00 85.50 412 ARG A CA 1
ATOM 3290 C C . ARG A 1 412 ? -20.033 -20.875 29.852 1.00 85.50 412 ARG A C 1
ATOM 3292 O O . ARG A 1 412 ? -19.145 -20.038 29.714 1.00 85.50 412 ARG A O 1
ATOM 3299 N N . ARG A 1 413 ? -19.822 -22.184 29.680 1.00 85.94 413 ARG A N 1
ATOM 3300 C CA . ARG A 1 413 ? -18.558 -22.769 29.206 1.00 85.94 413 ARG A CA 1
ATOM 3301 C C . ARG A 1 413 ? -18.707 -23.250 27.767 1.00 85.94 413 ARG A C 1
ATOM 3303 O O . ARG A 1 413 ? -19.510 -24.144 27.485 1.00 85.94 413 ARG A O 1
ATOM 3310 N N . PHE A 1 414 ? -17.929 -22.654 26.869 1.00 88.69 414 PHE A N 1
ATOM 3311 C CA . PHE A 1 414 ? -17.955 -22.969 25.445 1.00 88.69 414 PHE A CA 1
ATOM 3312 C C . PHE A 1 414 ? -17.083 -24.183 25.134 1.00 88.69 414 PHE A C 1
ATOM 3314 O O . PHE A 1 414 ? -15.957 -24.294 25.612 1.00 88.69 414 PHE A O 1
ATOM 3321 N N . HIS A 1 415 ? -17.601 -25.085 24.306 1.00 89.38 415 HIS A N 1
ATOM 3322 C CA . HIS A 1 415 ? -16.828 -26.211 23.801 1.00 89.38 415 HIS A CA 1
ATOM 3323 C C . HIS A 1 415 ? -15.817 -25.744 22.728 1.00 89.38 415 HIS A C 1
ATOM 3325 O O . HIS A 1 415 ? -16.175 -24.878 21.922 1.00 89.38 415 HIS A O 1
ATOM 3331 N N . PRO A 1 416 ? -14.603 -26.330 22.625 1.00 88.88 416 PRO A N 1
ATOM 3332 C CA . PRO A 1 416 ? -13.581 -25.909 21.656 1.00 88.88 416 PRO A CA 1
ATOM 3333 C C . PRO A 1 416 ? -14.056 -25.846 20.199 1.00 88.88 416 PRO A C 1
ATOM 3335 O O . PRO A 1 416 ? -13.666 -24.948 19.461 1.00 88.88 416 PRO A O 1
ATOM 3338 N N . GLN A 1 417 ? -14.953 -26.744 19.783 1.00 86.19 417 GLN A N 1
ATOM 3339 C CA . GLN A 1 417 ? -15.539 -26.717 18.432 1.00 86.19 417 GLN A CA 1
ATOM 3340 C C . GLN A 1 417 ? -16.410 -25.474 18.178 1.00 86.19 417 GLN A C 1
ATOM 3342 O O . GLN A 1 417 ? -16.375 -24.922 17.082 1.00 86.19 417 GLN A O 1
ATOM 3347 N N . VAL A 1 418 ? -17.137 -24.989 19.193 1.00 88.62 418 VAL A N 1
ATOM 3348 C CA . VAL A 1 418 ? -17.925 -23.746 19.103 1.00 88.62 418 VAL A CA 1
ATOM 3349 C C . VAL A 1 418 ? -16.993 -22.542 19.027 1.00 88.62 418 VAL A C 1
ATOM 3351 O O . VAL A 1 418 ? -17.233 -21.629 18.245 1.00 88.62 418 VAL A O 1
ATOM 3354 N N . ILE A 1 419 ? -15.894 -22.559 19.788 1.00 90.75 419 ILE A N 1
ATOM 3355 C CA . ILE A 1 419 ? -14.860 -21.517 19.730 1.00 90.75 419 ILE A CA 1
ATOM 3356 C C . ILE A 1 419 ? -14.200 -21.504 18.348 1.00 90.75 419 ILE A C 1
ATOM 3358 O O . ILE A 1 419 ? -14.032 -20.438 17.767 1.00 90.75 419 ILE A O 1
ATOM 3362 N N . ARG A 1 420 ? -13.894 -22.673 17.775 1.00 89.94 420 ARG A N 1
ATOM 3363 C CA . ARG A 1 420 ? -13.323 -22.793 16.426 1.00 89.94 420 ARG A CA 1
ATOM 3364 C C . ARG A 1 420 ? -14.270 -22.260 15.350 1.00 89.94 420 ARG A C 1
ATOM 3366 O O . ARG A 1 420 ? -13.835 -21.541 14.454 1.00 89.94 420 ARG A O 1
ATOM 3373 N N . PHE A 1 421 ? -15.560 -22.570 15.459 1.00 89.56 421 PHE A N 1
ATOM 3374 C CA . PHE A 1 421 ? -16.593 -22.030 14.574 1.00 89.56 421 PHE A CA 1
ATOM 3375 C C . PHE A 1 421 ? -16.727 -20.505 14.718 1.00 89.56 421 PHE A C 1
ATOM 3377 O O . PHE A 1 421 ? -16.705 -19.782 13.723 1.00 89.56 421 PHE A O 1
ATOM 3384 N N . ALA A 1 422 ? -16.761 -20.004 15.955 1.00 91.94 422 ALA A N 1
ATOM 3385 C CA . ALA A 1 422 ? -16.805 -18.577 16.259 1.00 91.94 422 ALA A CA 1
ATOM 3386 C C . ALA A 1 422 ? -15.575 -17.827 15.720 1.00 91.94 422 ALA A C 1
ATOM 3388 O O . ALA A 1 422 ? -15.727 -16.782 15.091 1.00 91.94 422 ALA A O 1
ATOM 3389 N N . LEU A 1 423 ? -14.370 -18.389 15.882 1.00 91.75 423 LEU A N 1
ATOM 3390 C CA . LEU A 1 423 ? -13.138 -17.874 15.278 1.00 91.75 423 LEU A CA 1
ATOM 3391 C C . LEU A 1 423 ? -13.242 -17.833 13.754 1.00 91.75 423 LEU A C 1
ATOM 3393 O O . LEU A 1 423 ? -12.892 -16.822 13.154 1.00 91.75 423 LEU A O 1
ATOM 3397 N N . SER A 1 424 ? -13.767 -18.887 13.121 1.00 90.81 424 SER A N 1
ATOM 3398 C CA . SER A 1 424 ? -13.930 -18.919 11.665 1.00 90.81 424 SER A CA 1
ATOM 3399 C C . SER A 1 424 ? -14.865 -17.823 11.152 1.00 90.81 424 SER A C 1
ATOM 3401 O O . SER A 1 424 ? -14.574 -17.244 10.107 1.00 90.81 424 SER A O 1
ATOM 3403 N N . ILE A 1 425 ? -15.976 -17.542 11.841 1.00 90.44 425 ILE A N 1
ATOM 3404 C CA . ILE A 1 425 ? -16.887 -16.450 11.463 1.00 90.44 425 ILE A CA 1
ATOM 3405 C C . ILE A 1 425 ? -16.207 -15.106 11.710 1.00 90.44 425 ILE A C 1
ATOM 3407 O O . ILE A 1 425 ? -16.176 -14.269 10.815 1.00 90.44 425 ILE A O 1
ATOM 3411 N N . HIS A 1 426 ? -15.607 -14.918 12.886 1.00 93.69 426 HIS A N 1
ATOM 3412 C CA . HIS A 1 426 ? -14.940 -13.674 13.256 1.00 93.69 426 HIS A CA 1
ATOM 3413 C C . HIS A 1 426 ? -13.778 -13.324 12.308 1.00 93.69 426 HIS A C 1
ATOM 3415 O O . HIS A 1 426 ? -13.606 -12.161 11.952 1.00 93.69 426 HIS A O 1
ATOM 3421 N N . CYS A 1 427 ? -12.998 -14.313 11.856 1.00 89.75 427 CYS A N 1
ATOM 3422 C CA . CYS A 1 427 ? -11.932 -14.128 10.866 1.00 89.75 427 CYS A CA 1
ATOM 3423 C C . CYS A 1 427 ? -12.458 -13.731 9.480 1.00 89.75 427 CYS A C 1
ATOM 3425 O O . CYS A 1 427 ? -11.760 -13.024 8.761 1.00 89.75 427 CYS A O 1
ATOM 3427 N N . LYS A 1 428 ? -13.668 -14.169 9.106 1.00 92.00 428 LYS A N 1
ATOM 3428 C CA . LYS A 1 428 ? -14.319 -13.766 7.850 1.00 92.00 428 LYS A CA 1
ATOM 3429 C C . LYS A 1 428 ? -14.966 -12.384 7.964 1.00 92.00 428 LYS A C 1
ATOM 3431 O O . LYS A 1 428 ? -14.837 -11.573 7.057 1.00 92.00 428 LYS A O 1
ATOM 3436 N N . SER A 1 429 ? -15.667 -12.116 9.066 1.00 93.56 429 SER A N 1
ATOM 3437 C CA . SER A 1 429 ? -16.284 -10.821 9.358 1.00 93.56 429 SER A CA 1
ATOM 3438 C C . SER A 1 429 ? -16.525 -10.643 10.858 1.00 93.56 429 SER A C 1
ATOM 3440 O O . SER A 1 429 ? -17.470 -11.185 11.437 1.00 93.56 429 SER A O 1
ATOM 3442 N N . ALA A 1 430 ? -15.698 -9.809 11.491 1.00 93.06 430 ALA A N 1
ATOM 3443 C CA . ALA A 1 430 ? -15.876 -9.427 12.890 1.00 93.06 430 ALA A CA 1
ATOM 3444 C C . ALA A 1 430 ? -17.171 -8.622 13.116 1.00 93.06 430 ALA A C 1
ATOM 3446 O O . ALA A 1 430 ? -17.759 -8.677 14.195 1.00 93.06 430 ALA A O 1
ATOM 3447 N N . SER A 1 431 ? -17.645 -7.886 12.102 1.00 93.00 431 SER A N 1
ATOM 3448 C CA . SER A 1 431 ? -18.897 -7.127 12.199 1.00 93.00 431 SER A CA 1
ATOM 3449 C C . SER A 1 431 ? -20.115 -8.044 12.223 1.00 93.00 431 SER A C 1
ATOM 3451 O O . SER A 1 431 ? -20.922 -7.937 13.140 1.00 93.00 431 SER A O 1
ATOM 3453 N N . ALA A 1 432 ? -20.194 -8.997 11.288 1.00 91.44 432 ALA A N 1
ATOM 3454 C CA . ALA A 1 432 ? -21.276 -9.980 11.272 1.00 91.44 432 ALA A CA 1
ATOM 3455 C C . ALA A 1 432 ? -21.263 -10.838 12.546 1.00 91.44 432 ALA A C 1
ATOM 3457 O O . ALA A 1 432 ? -22.310 -11.129 13.113 1.00 91.44 432 ALA A O 1
ATOM 3458 N N . TYR A 1 433 ? -20.074 -11.193 13.050 1.00 94.12 433 TYR A N 1
ATOM 3459 C CA . TYR A 1 433 ? -19.948 -11.900 14.324 1.00 94.12 433 TYR A CA 1
ATOM 3460 C C . TYR A 1 433 ? -20.541 -11.109 15.501 1.00 94.12 433 TYR A C 1
ATOM 3462 O O . TYR A 1 433 ? -21.269 -11.677 16.317 1.00 94.12 433 TYR A O 1
ATOM 3470 N N . ARG A 1 434 ? -20.244 -9.804 15.590 1.00 93.38 434 ARG A N 1
ATOM 3471 C CA . ARG A 1 434 ? -20.809 -8.921 16.621 1.00 93.38 434 ARG A CA 1
ATOM 3472 C C . ARG A 1 434 ? -22.318 -8.836 16.514 1.00 93.38 434 ARG A C 1
ATOM 3474 O O . ARG A 1 434 ? -22.990 -9.038 17.512 1.00 93.38 434 ARG A O 1
ATOM 3481 N N . GLU A 1 435 ? -22.844 -8.629 15.316 1.00 93.19 435 GLU A N 1
ATOM 3482 C CA . GLU A 1 435 ? -24.285 -8.547 15.089 1.00 93.19 435 GLU A CA 1
ATOM 3483 C C . GLU A 1 435 ? -25.009 -9.850 15.466 1.00 93.19 435 GLU A C 1
ATOM 3485 O O . GLU A 1 435 ? -25.997 -9.822 16.198 1.00 93.19 435 GLU A O 1
ATOM 3490 N N . LEU A 1 436 ? -24.473 -11.012 15.077 1.00 91.31 436 LEU A N 1
ATOM 3491 C CA . LEU A 1 436 ? -25.022 -12.324 15.447 1.00 91.31 436 LEU A CA 1
ATOM 3492 C C . LEU A 1 436 ? -25.005 -12.577 16.961 1.00 91.31 436 LEU A C 1
ATOM 3494 O O . LEU A 1 436 ? -25.908 -13.225 17.494 1.00 91.31 436 LEU A O 1
ATOM 3498 N N . ARG A 1 437 ? -23.979 -12.080 17.658 1.00 91.62 437 ARG A N 1
ATOM 3499 C CA . ARG A 1 437 ? -23.856 -12.198 19.115 1.00 91.62 437 ARG A CA 1
ATOM 3500 C C . ARG A 1 437 ? -24.775 -11.216 19.843 1.00 91.62 437 ARG A C 1
ATOM 3502 O O . ARG A 1 437 ? -25.461 -11.606 20.785 1.00 91.62 437 ARG A O 1
ATOM 3509 N N . ASP A 1 438 ? -24.769 -9.955 19.429 1.00 90.88 438 ASP A N 1
ATOM 3510 C CA . ASP A 1 438 ? -25.424 -8.847 20.126 1.00 90.88 438 ASP A CA 1
ATOM 3511 C C . ASP A 1 438 ? -26.943 -8.840 19.868 1.00 90.88 438 ASP A C 1
ATOM 3513 O O . ASP A 1 438 ? -27.710 -8.486 20.762 1.00 90.88 438 ASP A O 1
ATOM 3517 N N . SER A 1 439 ? -27.395 -9.339 18.708 1.00 88.62 439 SER A N 1
ATOM 3518 C CA . SER A 1 439 ? -28.816 -9.626 18.436 1.00 88.62 439 SER A CA 1
ATOM 3519 C C . SER A 1 439 ? -29.400 -10.717 19.341 1.00 88.62 439 SER A C 1
ATOM 3521 O O . SER A 1 439 ? -30.616 -10.861 19.437 1.00 88.62 439 SER A O 1
ATOM 3523 N N . GLY A 1 440 ? -28.552 -11.517 19.999 1.00 81.88 440 GLY A N 1
ATOM 3524 C CA . GLY A 1 440 ? -28.979 -12.649 20.819 1.00 81.88 440 GLY A CA 1
ATOM 3525 C C . GLY A 1 440 ? -29.519 -13.837 20.015 1.00 81.88 440 GLY A C 1
ATOM 3526 O O . GLY A 1 440 ? -29.995 -14.801 20.624 1.00 81.88 440 GLY A O 1
ATOM 3527 N N . ALA A 1 441 ? -29.418 -13.794 18.679 1.00 81.12 441 ALA A N 1
ATOM 3528 C CA . ALA A 1 441 ? -29.790 -14.895 17.796 1.00 81.12 441 ALA A CA 1
ATOM 3529 C C . ALA A 1 441 ? -28.962 -16.153 18.099 1.00 81.12 441 ALA A C 1
ATOM 3531 O O . ALA A 1 441 ? -29.506 -17.256 18.153 1.00 81.12 441 ALA A O 1
ATOM 3532 N N . LEU A 1 442 ? -27.662 -15.981 18.372 1.00 87.06 442 LEU A N 1
ATOM 3533 C CA . LEU A 1 442 ? -26.753 -17.052 18.777 1.00 87.06 442 LEU A CA 1
ATOM 3534 C C . LEU A 1 442 ? -26.020 -16.698 20.075 1.00 87.06 442 LEU A C 1
ATOM 3536 O O . LEU A 1 442 ? -25.565 -15.574 20.283 1.00 87.06 442 LEU A O 1
ATOM 3540 N N . ILE A 1 443 ? -25.836 -17.692 20.944 1.00 88.62 443 ILE A N 1
ATOM 3541 C CA . ILE A 1 443 ? -25.012 -17.566 22.146 1.00 88.62 443 ILE A CA 1
ATOM 3542 C C . ILE A 1 443 ? -23.571 -17.895 21.765 1.00 88.62 443 ILE A C 1
ATOM 3544 O O . ILE A 1 443 ? -23.171 -19.061 21.695 1.00 88.62 443 ILE A O 1
ATOM 3548 N N . LEU A 1 444 ? -22.792 -16.845 21.515 1.00 91.12 444 LEU A N 1
ATOM 3549 C CA . LEU A 1 444 ? -21.410 -16.939 21.050 1.00 91.12 444 LEU A CA 1
ATOM 3550 C C . LEU A 1 444 ? -20.416 -16.373 22.083 1.00 91.12 444 LEU A C 1
ATOM 3552 O O . LEU A 1 444 ? -20.794 -15.529 22.904 1.00 91.12 444 LEU A O 1
ATOM 3556 N N . PRO A 1 445 ? -19.143 -16.819 22.066 1.00 91.81 445 PRO A N 1
ATOM 3557 C CA . PRO A 1 445 ? -18.095 -16.268 22.922 1.00 91.81 445 PRO A CA 1
ATOM 3558 C C . PRO A 1 445 ? -17.909 -14.753 22.761 1.00 91.81 445 PRO A C 1
ATOM 3560 O O . PRO A 1 445 ? -18.171 -14.166 21.707 1.00 91.81 445 PRO A O 1
ATOM 3563 N N . SER A 1 446 ? -17.379 -14.099 23.791 1.00 89.88 446 SER A N 1
ATOM 3564 C CA . SER A 1 446 ? -16.947 -12.709 23.642 1.00 89.88 446 SER A CA 1
ATOM 3565 C C . SER A 1 446 ? -15.714 -12.623 22.737 1.00 89.88 446 SER A C 1
ATOM 3567 O O . SER A 1 446 ? -14.905 -13.549 22.664 1.00 89.88 446 SER A O 1
ATOM 3569 N N . GLU A 1 447 ? -15.529 -11.483 22.073 1.00 90.69 447 GLU A N 1
ATOM 3570 C CA . GLU A 1 447 ? -14.327 -11.238 21.260 1.00 90.69 447 GLU A CA 1
ATOM 3571 C C . GLU A 1 447 ? -13.039 -11.294 22.079 1.00 90.69 447 GLU A C 1
ATOM 3573 O O . GLU A 1 447 ? -11.995 -11.667 21.552 1.00 90.69 447 GLU A O 1
ATOM 3578 N N . ARG A 1 448 ? -13.108 -10.980 23.380 1.00 88.06 448 ARG A N 1
ATOM 3579 C CA . ARG A 1 448 ? -11.973 -11.156 24.289 1.00 88.06 448 ARG A CA 1
ATOM 3580 C C . ARG A 1 448 ? -11.538 -12.618 24.339 1.00 88.06 448 ARG A C 1
ATOM 3582 O O . ARG A 1 448 ? -10.369 -12.889 24.107 1.00 88.06 448 ARG A O 1
ATOM 3589 N N . VAL A 1 449 ? -12.482 -13.537 24.555 1.00 87.69 449 VAL A N 1
ATOM 3590 C CA . VAL A 1 449 ? -12.197 -14.980 24.555 1.00 87.69 449 VAL A CA 1
ATOM 3591 C C . VAL A 1 449 ? -11.622 -15.398 23.204 1.00 87.69 449 VAL A C 1
ATOM 3593 O O . VAL A 1 449 ? -10.600 -16.070 23.162 1.00 87.69 449 VAL A O 1
ATOM 3596 N N . LEU A 1 450 ? -12.210 -14.953 22.089 1.00 90.50 450 LEU A N 1
ATOM 3597 C CA . LEU A 1 450 ? -11.668 -15.271 20.763 1.00 90.50 450 LEU A CA 1
ATOM 3598 C C . LEU A 1 450 ? -10.230 -14.770 20.577 1.00 90.50 450 LEU A C 1
ATOM 3600 O O . LEU A 1 450 ? -9.404 -15.484 20.015 1.00 90.50 450 LEU A O 1
ATOM 3604 N N . ARG A 1 451 ? -9.913 -13.566 21.060 1.00 87.06 451 ARG A N 1
ATOM 3605 C CA . ARG A 1 451 ? -8.559 -13.010 21.001 1.00 87.06 451 ARG A CA 1
ATOM 3606 C C . ARG A 1 451 ? -7.573 -13.827 21.831 1.00 87.06 451 ARG A C 1
ATOM 3608 O O . ARG A 1 451 ? -6.475 -14.076 21.350 1.00 87.06 451 ARG A O 1
ATOM 3615 N N . ASP A 1 452 ? -7.973 -14.272 23.017 1.00 84.56 452 ASP A N 1
ATOM 3616 C CA . ASP A 1 452 ? -7.126 -15.090 23.889 1.00 84.56 452 ASP A CA 1
ATOM 3617 C C . ASP A 1 452 ? -6.800 -16.445 23.226 1.00 84.56 452 ASP A C 1
ATOM 3619 O O . ASP A 1 452 ? -5.650 -16.872 23.226 1.00 84.56 452 ASP A O 1
ATOM 3623 N N . TYR A 1 453 ? -7.778 -17.076 22.561 1.00 85.38 453 TYR A N 1
ATOM 3624 C CA . TYR A 1 453 ? -7.550 -18.304 21.783 1.00 85.38 453 TYR A CA 1
ATOM 3625 C C . TYR A 1 453 ? -6.736 -18.071 20.503 1.00 85.38 453 TYR A C 1
ATOM 3627 O O . TYR A 1 453 ? -5.941 -18.924 20.116 1.00 85.38 453 TYR A O 1
ATOM 3635 N N . ARG A 1 454 ? -6.922 -16.929 19.830 1.00 82.19 454 ARG A N 1
ATOM 3636 C CA . ARG A 1 454 ? -6.155 -16.568 18.629 1.00 82.19 454 ARG A CA 1
ATOM 3637 C C . ARG A 1 454 ? -4.685 -16.302 18.954 1.00 82.19 454 ARG A C 1
ATOM 3639 O O . ARG A 1 454 ? -3.819 -16.699 18.184 1.00 82.19 454 ARG A O 1
ATOM 3646 N N . ASN A 1 455 ? -4.418 -15.648 20.079 1.00 76.31 455 ASN A N 1
ATOM 3647 C CA . ASN A 1 455 ? -3.078 -15.259 20.516 1.00 76.31 455 ASN A CA 1
ATOM 3648 C C . ASN A 1 455 ? -2.415 -16.326 21.405 1.00 76.31 455 ASN A C 1
ATOM 3650 O O . ASN A 1 455 ? -1.509 -16.005 22.171 1.00 76.31 455 ASN A O 1
ATOM 3654 N N . TYR A 1 456 ? -2.873 -17.582 21.331 1.00 75.12 456 TYR A N 1
ATOM 3655 C CA . TYR A 1 456 ? -2.272 -18.692 22.073 1.00 75.12 456 TYR A CA 1
ATOM 3656 C C . TYR A 1 456 ? -0.792 -18.872 21.711 1.00 75.12 456 TYR A C 1
ATOM 3658 O O . TYR A 1 456 ? 0.051 -19.036 22.590 1.00 75.12 456 TYR A O 1
ATOM 3666 N N . PHE A 1 457 ? -0.472 -18.762 20.420 1.00 69.19 457 PHE A N 1
ATOM 3667 C CA . PHE A 1 457 ? 0.903 -18.640 19.954 1.00 69.19 457 PHE A CA 1
ATOM 3668 C C . PHE A 1 457 ? 1.292 -17.164 19.933 1.00 69.19 457 PHE A C 1
ATOM 3670 O O . PHE A 1 457 ? 0.592 -16.346 19.334 1.00 69.19 457 PHE A O 1
ATOM 3677 N N . LYS A 1 458 ? 2.414 -16.831 20.577 1.00 70.81 458 LYS A N 1
ATOM 3678 C CA . LYS A 1 458 ? 3.023 -15.502 20.506 1.00 70.81 458 LYS A CA 1
ATOM 3679 C C . LYS A 1 458 ? 4.098 -15.520 19.418 1.00 70.81 458 LYS A C 1
ATOM 3681 O O . LYS A 1 458 ? 5.188 -16.027 19.676 1.00 70.81 458 LYS A O 1
ATOM 3686 N N . PRO A 1 459 ? 3.808 -15.039 18.199 1.00 69.06 459 PRO A N 1
ATOM 3687 C CA . PRO A 1 459 ? 4.832 -14.942 17.174 1.00 69.06 459 PRO A CA 1
ATOM 3688 C C . PRO A 1 459 ? 5.856 -13.882 17.602 1.00 69.06 459 PRO A C 1
ATOM 3690 O O . PRO A 1 459 ? 5.495 -12.735 17.862 1.00 69.06 459 PRO A O 1
ATOM 3693 N N . GLY A 1 460 ? 7.115 -14.295 17.727 1.00 77.81 460 GLY A N 1
ATOM 3694 C CA . GLY A 1 460 ? 8.266 -13.404 17.857 1.00 77.81 460 GLY A CA 1
ATOM 3695 C C . GLY A 1 460 ? 8.904 -13.147 16.494 1.00 77.81 460 GLY A C 1
ATOM 3696 O O . GLY A 1 460 ? 8.708 -13.934 15.562 1.00 77.81 460 GLY A O 1
ATOM 3697 N N . ALA A 1 461 ? 9.661 -12.055 16.375 1.00 83.56 461 ALA A N 1
ATOM 3698 C CA . ALA A 1 461 ? 10.464 -11.814 15.184 1.00 83.56 461 ALA A CA 1
ATOM 3699 C C . ALA A 1 461 ? 11.537 -12.908 15.031 1.00 83.56 461 ALA A C 1
ATOM 3701 O O . ALA A 1 461 ? 12.087 -13.434 15.998 1.00 83.56 461 ALA A O 1
ATOM 3702 N N . GLY A 1 462 ? 11.815 -13.270 13.787 1.00 87.00 462 GLY A N 1
ATOM 3703 C CA . GLY A 1 462 ? 12.741 -14.317 13.395 1.00 87.00 462 GLY A CA 1
ATOM 3704 C C . GLY A 1 462 ? 12.127 -15.708 13.291 1.00 87.00 462 GLY A C 1
ATOM 3705 O O . GLY A 1 462 ? 10.953 -15.882 12.960 1.00 87.00 462 GLY A O 1
ATOM 3706 N N . ILE A 1 463 ? 12.980 -16.719 13.468 1.00 87.31 463 ILE A N 1
ATOM 3707 C CA . ILE A 1 463 ? 12.608 -18.131 13.354 1.00 87.31 463 ILE A CA 1
ATOM 3708 C C . ILE A 1 463 ? 12.203 -18.623 14.743 1.00 87.31 463 ILE A C 1
ATOM 3710 O O . ILE A 1 463 ? 13.057 -18.849 15.598 1.00 87.31 463 ILE A O 1
ATOM 3714 N N . THR A 1 464 ? 10.905 -18.816 14.958 1.00 86.69 464 THR A N 1
ATOM 3715 C CA . THR A 1 464 ? 10.370 -19.360 16.210 1.00 86.69 464 THR A CA 1
ATOM 3716 C C . THR A 1 464 ? 10.295 -20.884 16.167 1.00 86.69 464 THR A C 1
ATOM 3718 O O . THR A 1 464 ? 9.968 -21.488 15.141 1.00 86.69 464 THR A O 1
ATOM 3721 N N . LYS A 1 465 ? 10.603 -21.531 17.294 1.00 87.12 465 LYS A N 1
ATOM 3722 C CA . LYS A 1 465 ? 10.673 -22.995 17.390 1.00 87.12 465 LYS A CA 1
ATOM 3723 C C . LYS A 1 465 ? 9.312 -23.641 17.127 1.00 87.12 465 LYS A C 1
ATOM 3725 O O . LYS A 1 465 ? 9.225 -24.603 16.371 1.00 87.12 465 LYS A O 1
ATOM 3730 N N . GLU A 1 466 ? 8.257 -23.060 17.682 1.00 87.25 466 GLU A N 1
ATOM 3731 C CA . GLU A 1 466 ? 6.874 -23.526 17.566 1.00 87.25 466 GLU A CA 1
ATOM 3732 C C . GLU A 1 466 ? 6.413 -23.512 16.101 1.00 87.25 466 GLU A C 1
ATOM 3734 O O . GLU A 1 466 ? 5.788 -24.456 15.622 1.00 87.25 466 GLU A O 1
ATOM 3739 N N . ASN A 1 467 ? 6.792 -22.470 15.354 1.00 88.56 467 ASN A N 1
ATOM 3740 C CA . ASN A 1 467 ? 6.456 -22.340 13.937 1.00 88.56 467 ASN A CA 1
ATOM 3741 C C . ASN A 1 467 ? 7.196 -23.372 13.069 1.00 88.56 467 ASN A C 1
ATOM 3743 O O . ASN A 1 467 ? 6.638 -23.921 12.116 1.00 88.56 467 ASN A O 1
ATOM 3747 N N . VAL A 1 468 ? 8.455 -23.665 13.409 1.00 90.69 468 VAL A N 1
ATOM 3748 C CA . VAL A 1 468 ? 9.247 -24.707 12.740 1.00 90.69 468 VAL A CA 1
ATOM 3749 C C . VAL A 1 468 ? 8.679 -26.097 13.026 1.00 90.69 468 VAL A C 1
ATOM 3751 O O . VAL A 1 468 ? 8.635 -26.929 12.119 1.00 90.69 468 VAL A O 1
ATOM 3754 N N . GLU A 1 469 ? 8.218 -26.357 14.249 1.00 91.62 469 GLU A N 1
ATOM 3755 C CA . GLU A 1 469 ? 7.569 -27.618 14.622 1.00 91.62 469 GLU A CA 1
ATOM 3756 C C . GLU A 1 469 ? 6.256 -27.832 13.857 1.00 91.62 469 GLU A C 1
ATOM 3758 O O . GLU A 1 469 ? 6.063 -28.903 13.278 1.00 91.62 469 GLU A O 1
ATOM 3763 N N . GLU A 1 470 ? 5.409 -26.803 13.742 1.00 89.75 470 GLU A N 1
ATOM 3764 C CA . GLU A 1 470 ? 4.183 -26.869 12.934 1.00 89.75 470 GLU A CA 1
ATOM 3765 C C . GLU A 1 470 ? 4.501 -27.152 11.455 1.00 89.75 470 GLU A C 1
ATOM 3767 O O . GLU A 1 470 ? 3.872 -27.995 10.803 1.00 89.75 470 GLU A O 1
ATOM 3772 N N . LEU A 1 471 ? 5.514 -26.475 10.907 1.00 92.19 471 LEU A N 1
ATOM 3773 C CA . LEU A 1 471 ? 5.944 -26.699 9.532 1.00 92.19 471 LEU A CA 1
ATOM 3774 C C . LEU A 1 471 ? 6.501 -28.115 9.334 1.00 92.19 471 LEU A C 1
ATOM 3776 O O . LEU A 1 471 ? 6.237 -28.737 8.304 1.00 92.19 471 LEU A O 1
ATOM 3780 N N . LYS A 1 472 ? 7.228 -28.653 10.319 1.00 93.12 472 LYS A N 1
ATOM 3781 C CA . LYS A 1 472 ? 7.739 -30.029 10.311 1.00 93.12 472 LYS A CA 1
ATOM 3782 C C . LYS A 1 472 ? 6.607 -31.051 10.335 1.00 93.12 472 LYS A C 1
ATOM 3784 O O . LYS A 1 472 ? 6.662 -32.028 9.589 1.00 93.12 472 LYS A O 1
ATOM 3789 N N . GLU A 1 473 ? 5.558 -30.818 11.119 1.00 92.81 473 GLU A N 1
ATOM 3790 C CA . GLU A 1 473 ? 4.375 -31.681 11.132 1.00 92.81 473 GLU A CA 1
ATOM 3791 C C . GLU A 1 473 ? 3.678 -31.685 9.764 1.00 92.81 473 GLU A C 1
ATOM 3793 O O . GLU A 1 473 ? 3.357 -32.749 9.228 1.00 92.81 473 GLU A O 1
ATOM 3798 N N . LYS A 1 474 ? 3.519 -30.516 9.130 1.00 90.75 474 LYS A N 1
ATOM 3799 C CA . LYS A 1 474 ? 2.990 -30.424 7.757 1.00 90.75 474 LYS A CA 1
ATOM 3800 C C . LYS A 1 474 ? 3.893 -31.141 6.753 1.00 90.75 474 LYS A C 1
ATOM 3802 O O . LYS A 1 474 ? 3.391 -31.883 5.912 1.00 90.75 474 LYS A O 1
ATOM 3807 N N . ALA A 1 475 ? 5.207 -30.957 6.864 1.00 90.69 475 ALA A N 1
ATOM 3808 C CA . ALA A 1 475 ? 6.193 -31.557 5.972 1.00 90.69 475 ALA A CA 1
ATOM 3809 C C . ALA A 1 475 ? 6.285 -33.084 6.105 1.00 90.69 475 ALA A C 1
ATOM 3811 O O . ALA A 1 475 ? 6.581 -33.759 5.120 1.00 90.69 475 ALA A O 1
ATOM 3812 N N . SER A 1 476 ? 5.983 -33.641 7.285 1.00 91.19 476 SER A N 1
ATOM 3813 C CA . SER A 1 476 ? 5.981 -35.093 7.524 1.00 91.19 476 SER A CA 1
ATOM 3814 C C . SER A 1 476 ? 5.013 -35.856 6.613 1.00 91.19 476 SER A C 1
ATOM 3816 O O . SER A 1 476 ? 5.245 -37.020 6.296 1.00 91.19 476 SER A O 1
ATOM 3818 N N . LYS A 1 477 ? 3.964 -35.177 6.132 1.00 91.19 477 LYS A N 1
ATOM 3819 C CA . LYS A 1 477 ? 2.947 -35.727 5.227 1.00 91.19 477 LYS A CA 1
ATOM 3820 C C . LYS A 1 477 ? 3.417 -35.794 3.771 1.00 91.19 477 LYS A C 1
ATOM 3822 O O . LYS A 1 477 ? 2.724 -36.371 2.938 1.00 91.19 477 LYS A O 1
ATOM 3827 N N . PHE A 1 478 ? 4.559 -35.191 3.441 1.00 91.25 478 PHE A N 1
ATOM 3828 C CA . PHE A 1 478 ? 5.075 -35.116 2.077 1.00 91.25 478 PHE A CA 1
ATOM 3829 C C . PHE A 1 478 ? 6.188 -36.138 1.841 1.00 91.25 478 PHE A C 1
ATOM 3831 O O . PHE A 1 478 ? 7.095 -36.305 2.658 1.00 91.25 478 PHE A O 1
ATOM 3838 N N . SER A 1 479 ? 6.165 -36.783 0.676 1.00 89.44 479 SER A N 1
ATOM 3839 C CA . SER A 1 479 ? 7.178 -37.744 0.234 1.00 89.44 479 SER A CA 1
ATOM 3840 C C . SER A 1 479 ? 7.706 -37.394 -1.161 1.00 89.44 479 SER A C 1
ATOM 3842 O O . SER A 1 479 ? 7.014 -36.775 -1.972 1.00 89.44 479 SER A O 1
ATOM 3844 N N . GLY A 1 480 ? 8.966 -37.757 -1.427 1.00 89.75 480 GLY A N 1
ATOM 3845 C CA . GLY A 1 480 ? 9.616 -37.565 -2.727 1.00 89.75 480 GLY A CA 1
ATOM 3846 C C . GLY A 1 480 ? 9.494 -36.137 -3.268 1.00 89.75 480 GLY A C 1
ATOM 3847 O O . GLY A 1 480 ? 9.924 -35.178 -2.626 1.00 89.75 480 GLY A O 1
ATOM 3848 N N . ILE A 1 481 ? 8.875 -36.008 -4.445 1.00 88.81 481 ILE A N 1
ATOM 3849 C CA . ILE A 1 481 ? 8.744 -34.749 -5.194 1.00 88.81 481 ILE A CA 1
ATOM 3850 C C . ILE A 1 481 ? 7.935 -33.691 -4.418 1.00 88.81 481 ILE A C 1
ATOM 3852 O O . ILE A 1 481 ? 8.169 -32.490 -4.547 1.00 88.81 481 ILE A O 1
ATOM 3856 N N . HIS A 1 482 ? 7.031 -34.105 -3.530 1.00 90.06 482 HIS A N 1
ATOM 3857 C CA . HIS A 1 482 ? 6.220 -33.180 -2.733 1.00 90.06 482 HIS A CA 1
ATOM 3858 C C . HIS A 1 482 ? 7.028 -32.377 -1.700 1.00 90.06 482 HIS A C 1
ATOM 3860 O O . HIS A 1 482 ? 6.512 -31.406 -1.145 1.00 90.06 482 HIS A O 1
ATOM 3866 N N . LYS A 1 483 ? 8.292 -32.750 -1.452 1.00 92.69 483 LYS A N 1
ATOM 3867 C CA . LYS A 1 483 ? 9.207 -32.022 -0.561 1.00 92.69 483 LYS A CA 1
ATOM 3868 C C . LYS A 1 483 ? 9.896 -30.832 -1.227 1.00 92.69 483 LYS A C 1
ATOM 3870 O O . LYS A 1 483 ? 10.521 -30.050 -0.514 1.00 92.69 483 LYS A O 1
ATOM 3875 N N . TYR A 1 484 ? 9.801 -30.681 -2.550 1.00 93.75 484 TYR A N 1
ATOM 3876 C CA . TYR A 1 484 ? 10.405 -29.550 -3.251 1.00 93.75 484 TYR A CA 1
ATOM 3877 C C . TYR A 1 484 ? 9.637 -28.252 -3.008 1.00 93.75 484 TYR A C 1
ATOM 3879 O O . TYR A 1 484 ? 8.418 -28.168 -3.208 1.00 93.75 484 TYR A O 1
ATOM 3887 N N . VAL A 1 485 ? 10.376 -27.222 -2.603 1.00 95.88 485 VAL A N 1
ATOM 3888 C CA . VAL A 1 485 ? 9.833 -25.919 -2.233 1.00 95.88 485 VAL A CA 1
ATOM 3889 C C . VAL A 1 485 ? 10.624 -24.763 -2.840 1.00 95.88 485 VAL A C 1
ATOM 3891 O O . VAL A 1 485 ? 11.816 -24.872 -3.144 1.00 95.88 485 VAL A O 1
ATOM 3894 N N . ALA A 1 486 ? 9.937 -23.634 -2.976 1.00 95.69 486 ALA A N 1
ATOM 3895 C CA . ALA A 1 486 ? 10.515 -22.331 -3.251 1.00 95.69 486 ALA A CA 1
ATOM 3896 C C . ALA A 1 486 ? 10.423 -21.444 -2.003 1.00 95.69 486 ALA A C 1
ATOM 3898 O O . ALA A 1 486 ? 9.415 -21.468 -1.289 1.00 95.69 486 ALA A O 1
ATOM 3899 N N . VAL A 1 487 ? 11.464 -20.653 -1.760 1.00 96.38 487 VAL A N 1
ATOM 3900 C CA . VAL A 1 487 ? 11.481 -19.599 -0.741 1.00 96.38 487 VAL A CA 1
ATOM 3901 C C . VAL A 1 487 ? 11.170 -18.277 -1.431 1.00 96.38 487 VAL A C 1
ATOM 3903 O O . VAL A 1 487 ? 11.822 -17.915 -2.402 1.00 96.38 487 VAL A O 1
ATOM 3906 N N . ILE A 1 488 ? 10.166 -17.565 -0.947 1.00 94.94 488 ILE A N 1
ATOM 3907 C CA . ILE A 1 488 ? 9.744 -16.259 -1.446 1.00 94.94 488 ILE A CA 1
ATOM 3908 C C . ILE A 1 488 ? 10.048 -15.247 -0.347 1.00 94.94 488 ILE A C 1
ATOM 3910 O O . ILE A 1 488 ? 9.674 -15.480 0.805 1.00 94.94 488 ILE A O 1
ATOM 3914 N N . MET A 1 489 ? 10.724 -14.153 -0.685 1.00 93.00 489 MET A N 1
ATOM 3915 C CA . MET A 1 489 ? 11.021 -13.080 0.262 1.00 93.00 489 MET A CA 1
ATOM 3916 C C . MET A 1 489 ? 10.482 -11.763 -0.275 1.00 93.00 489 MET A C 1
ATOM 3918 O O . MET A 1 489 ? 10.660 -11.449 -1.452 1.00 93.00 489 MET A O 1
ATOM 3922 N N . ASP A 1 490 ? 9.833 -11.001 0.596 1.00 90.62 490 ASP A N 1
ATOM 3923 C CA . ASP A 1 490 ? 9.367 -9.658 0.270 1.00 90.62 490 ASP A CA 1
ATOM 3924 C C . ASP A 1 490 ? 9.371 -8.774 1.519 1.00 90.62 490 ASP A C 1
ATOM 3926 O O . ASP A 1 490 ? 9.215 -9.261 2.646 1.00 90.62 490 ASP A O 1
ATOM 3930 N N . GLU A 1 491 ? 9.574 -7.478 1.312 1.00 89.31 491 GLU A N 1
ATOM 3931 C CA . GLU A 1 491 ? 9.611 -6.464 2.360 1.00 89.31 491 GLU A CA 1
ATOM 3932 C C . GLU A 1 491 ? 8.368 -5.574 2.243 1.00 89.31 491 GLU A C 1
ATOM 3934 O O . GLU A 1 491 ? 8.095 -4.984 1.201 1.00 89.31 491 GLU A O 1
ATOM 3939 N N . MET A 1 492 ? 7.594 -5.466 3.324 1.00 90.06 492 MET A N 1
ATOM 3940 C CA . MET A 1 492 ? 6.393 -4.629 3.364 1.00 90.06 492 MET A CA 1
ATOM 3941 C C . MET A 1 492 ? 6.615 -3.390 4.225 1.00 90.06 492 MET A C 1
ATOM 3943 O O . MET A 1 492 ? 7.164 -3.482 5.320 1.00 90.06 492 MET A O 1
ATOM 3947 N N . LYS A 1 493 ? 6.146 -2.224 3.769 1.00 88.88 493 LYS A N 1
ATOM 3948 C CA . LYS A 1 493 ? 6.147 -0.998 4.579 1.00 88.88 493 LYS A CA 1
ATOM 3949 C C . LYS A 1 493 ? 5.144 -1.135 5.728 1.00 88.88 493 LYS A C 1
ATOM 3951 O O . LYS A 1 493 ? 3.988 -1.490 5.501 1.00 88.88 493 LYS A O 1
ATOM 3956 N N . ILE A 1 494 ? 5.577 -0.812 6.944 1.00 90.06 494 ILE A N 1
ATOM 3957 C CA . ILE A 1 494 ? 4.734 -0.773 8.145 1.00 90.06 494 ILE A CA 1
ATOM 3958 C C . ILE A 1 494 ? 4.659 0.655 8.697 1.00 90.06 494 ILE A C 1
ATOM 3960 O O . ILE A 1 494 ? 5.434 1.532 8.315 1.00 90.06 494 ILE A O 1
ATOM 3964 N N . GLN A 1 495 ? 3.688 0.909 9.575 1.00 88.31 495 GLN A N 1
ATOM 3965 C CA . GLN A 1 495 ? 3.599 2.187 10.273 1.00 88.31 495 GLN A CA 1
ATOM 3966 C C . GLN A 1 495 ? 4.673 2.252 11.364 1.00 88.31 495 GLN A C 1
ATOM 3968 O O . GLN A 1 495 ? 4.659 1.447 12.291 1.00 88.31 495 GLN A O 1
ATOM 3973 N N . GLU A 1 496 ? 5.558 3.239 11.261 1.00 90.25 496 GLU A N 1
ATOM 3974 C CA . GLU A 1 496 ? 6.616 3.521 12.234 1.00 90.25 496 GLU A CA 1
ATOM 3975 C C . GLU A 1 496 ? 5.988 3.999 13.548 1.00 90.25 496 GLU A C 1
ATOM 3977 O O . GLU A 1 496 ? 5.455 5.108 13.633 1.00 90.25 496 GLU A O 1
ATOM 3982 N N . ASN A 1 497 ? 5.967 3.130 14.557 1.00 87.88 497 ASN A N 1
ATOM 3983 C CA . ASN A 1 497 ? 5.424 3.444 15.872 1.00 87.88 497 ASN A CA 1
ATOM 3984 C C . ASN A 1 497 ? 5.947 2.461 16.926 1.00 87.88 497 ASN A C 1
ATOM 3986 O O . ASN A 1 497 ? 6.296 1.326 16.606 1.00 87.88 497 ASN A O 1
ATOM 3990 N N . LEU A 1 498 ? 5.925 2.882 18.188 1.00 87.19 498 LEU A N 1
ATOM 3991 C CA . LEU A 1 498 ? 6.251 2.039 19.332 1.00 87.19 498 LEU A CA 1
ATOM 3992 C C . LEU A 1 498 ? 4.963 1.582 20.021 1.00 87.19 498 LEU A C 1
ATOM 3994 O O . LEU A 1 498 ? 4.077 2.380 20.336 1.00 87.19 498 LEU A O 1
ATOM 3998 N N . VAL A 1 499 ? 4.855 0.278 20.256 1.00 87.12 499 VAL A N 1
ATOM 3999 C CA . VAL A 1 499 ? 3.709 -0.355 20.906 1.00 87.12 499 VAL A CA 1
ATOM 4000 C C . VAL A 1 499 ? 4.186 -1.042 22.174 1.00 87.12 499 VAL A C 1
ATOM 4002 O O . VAL A 1 499 ? 5.013 -1.947 22.131 1.00 87.12 499 VAL A O 1
ATOM 4005 N N . PHE A 1 500 ? 3.638 -0.629 23.313 1.00 87.00 500 PHE A N 1
ATOM 4006 C CA . PHE A 1 500 ? 3.891 -1.293 24.587 1.00 87.00 500 PHE A CA 1
ATOM 4007 C C . PHE A 1 500 ? 2.966 -2.505 24.741 1.00 87.00 500 PHE A C 1
ATOM 4009 O O . PHE A 1 500 ? 1.749 -2.341 24.915 1.00 87.00 500 PHE A O 1
ATOM 4016 N N . ASP A 1 501 ? 3.520 -3.719 24.685 1.00 81.75 501 ASP A N 1
ATOM 4017 C CA . ASP A 1 501 ? 2.759 -4.924 25.010 1.00 81.75 501 ASP A CA 1
ATOM 4018 C C . ASP A 1 501 ? 2.680 -5.078 26.530 1.00 81.75 501 ASP A C 1
ATOM 4020 O O . ASP A 1 501 ? 3.634 -5.446 27.208 1.00 81.75 501 ASP A O 1
ATOM 4024 N N . LYS A 1 502 ? 1.485 -4.839 27.077 1.00 78.81 502 LYS A N 1
ATOM 4025 C CA . LYS A 1 502 ? 1.201 -4.974 28.514 1.00 78.81 502 LYS A CA 1
ATOM 4026 C C . LYS A 1 502 ? 1.400 -6.399 29.040 1.00 78.81 502 LYS A C 1
ATOM 4028 O O . LYS A 1 502 ? 1.436 -6.583 30.252 1.00 78.81 502 LYS A O 1
ATOM 4033 N N . THR A 1 503 ? 1.445 -7.395 28.156 1.00 74.69 503 THR A N 1
ATOM 4034 C CA . THR A 1 503 ? 1.551 -8.812 28.517 1.00 74.69 503 THR A CA 1
ATOM 4035 C C . THR A 1 503 ? 3.001 -9.256 28.660 1.00 74.69 503 THR A C 1
ATOM 4037 O O . THR A 1 503 ? 3.304 -9.991 29.594 1.00 74.69 503 THR A O 1
ATOM 4040 N N . SER A 1 504 ? 3.878 -8.866 27.729 1.00 73.88 504 SER A N 1
ATOM 4041 C CA . SER A 1 504 ? 5.320 -9.132 27.826 1.00 73.88 504 SER A CA 1
ATOM 4042 C C . SER A 1 504 ? 6.053 -8.085 28.667 1.00 73.88 504 SER A C 1
ATOM 4044 O O . SER A 1 504 ? 7.087 -8.394 29.245 1.00 73.88 504 SER A O 1
ATOM 4046 N N . GLY A 1 505 ? 5.509 -6.867 28.767 1.00 79.12 505 GLY A N 1
ATOM 4047 C CA . GLY A 1 505 ? 6.195 -5.716 29.354 1.00 79.12 505 GLY A CA 1
ATOM 4048 C C . GLY A 1 505 ? 7.235 -5.095 28.418 1.00 79.12 505 GLY A C 1
ATOM 4049 O O . GLY A 1 505 ? 7.992 -4.229 28.848 1.00 79.12 505 GLY A O 1
ATOM 4050 N N . GLU A 1 506 ? 7.278 -5.523 27.155 1.00 80.69 506 GLU A N 1
ATOM 4051 C CA . GLU A 1 506 ? 8.273 -5.088 26.179 1.00 80.69 506 GLU A CA 1
ATOM 4052 C C . GLU A 1 506 ? 7.734 -3.973 25.280 1.00 80.69 506 GLU A C 1
ATOM 4054 O O . GLU A 1 506 ? 6.541 -3.896 24.955 1.00 80.69 506 GLU A O 1
ATOM 4059 N N . LEU A 1 507 ? 8.649 -3.102 24.860 1.00 83.69 507 LEU A N 1
ATOM 4060 C CA . LEU A 1 507 ? 8.377 -2.068 23.876 1.00 83.69 507 LEU A CA 1
ATOM 4061 C C . LEU A 1 507 ? 8.715 -2.609 22.483 1.00 83.69 507 LEU A C 1
ATOM 4063 O O . LEU A 1 507 ? 9.877 -2.838 22.159 1.00 83.69 507 LEU A O 1
ATOM 4067 N N . ILE A 1 508 ? 7.685 -2.824 21.671 1.00 84.12 508 ILE A N 1
ATOM 4068 C CA . ILE A 1 508 ? 7.784 -3.393 20.325 1.00 84.12 508 ILE A CA 1
ATOM 4069 C C . ILE A 1 508 ? 7.803 -2.254 19.306 1.00 84.12 508 ILE A C 1
ATOM 4071 O O . ILE A 1 508 ? 7.059 -1.284 19.446 1.00 84.12 508 ILE A O 1
ATOM 4075 N N . GLY A 1 509 ? 8.610 -2.391 18.255 1.00 83.81 509 GLY A N 1
ATOM 4076 C CA . GLY A 1 509 ? 8.652 -1.441 17.137 1.00 83.81 509 GLY A CA 1
ATOM 4077 C C . GLY A 1 509 ? 10.056 -1.005 16.732 1.00 83.81 509 GLY A C 1
ATOM 4078 O O . GLY A 1 509 ? 10.190 -0.243 15.783 1.00 83.81 509 GLY A O 1
ATOM 4079 N N . PHE A 1 510 ? 11.097 -1.487 17.409 1.00 86.81 510 PHE A N 1
ATOM 4080 C CA . PHE A 1 510 ? 12.486 -1.310 16.982 1.00 86.81 510 PHE A CA 1
ATOM 4081 C C . PHE A 1 510 ? 12.853 -2.262 15.840 1.00 86.81 510 PHE A C 1
ATOM 4083 O O . PHE A 1 510 ? 12.175 -3.268 15.614 1.00 86.81 510 PHE A O 1
ATOM 4090 N N . ILE A 1 511 ? 13.932 -1.946 15.117 1.00 86.12 511 ILE A N 1
ATOM 4091 C CA . ILE A 1 511 ? 14.543 -2.890 14.173 1.00 86.12 511 ILE A CA 1
ATOM 4092 C C . ILE A 1 511 ? 14.957 -4.156 14.930 1.00 86.12 511 ILE A C 1
ATOM 4094 O O . ILE A 1 511 ? 15.691 -4.088 15.912 1.00 86.12 511 ILE A O 1
ATOM 4098 N N . ASP A 1 512 ? 14.504 -5.307 14.437 1.00 84.00 512 ASP A N 1
ATOM 4099 C CA . ASP A 1 512 ? 14.763 -6.615 15.028 1.00 84.00 512 ASP A CA 1
ATOM 4100 C C . ASP A 1 512 ? 14.990 -7.654 13.920 1.00 84.00 512 ASP A C 1
ATOM 4102 O O . ASP A 1 512 ? 14.062 -8.103 13.235 1.00 84.00 512 ASP A O 1
ATOM 4106 N N . LEU A 1 513 ? 16.261 -8.023 13.741 1.00 78.81 513 LEU A N 1
ATOM 4107 C CA . LEU A 1 513 ? 16.706 -9.048 12.795 1.00 78.81 513 LEU A CA 1
ATOM 4108 C C . LEU A 1 513 ? 16.843 -10.438 13.446 1.00 78.81 513 LEU A C 1
ATOM 4110 O O . LEU A 1 513 ? 17.402 -11.355 12.840 1.00 78.81 513 LEU A O 1
ATOM 4114 N N . GLY A 1 514 ? 16.339 -10.615 14.671 1.00 68.31 514 GLY A N 1
ATOM 4115 C CA . GLY A 1 514 ? 16.351 -11.873 15.419 1.00 68.31 514 GLY A CA 1
ATOM 4116 C C . GLY A 1 514 ? 17.724 -12.297 15.953 1.00 68.31 514 GLY A C 1
ATOM 4117 O O . GLY A 1 514 ? 17.842 -13.372 16.536 1.00 68.31 514 GLY A O 1
ATOM 4118 N N . ASP A 1 515 ? 18.774 -11.498 15.740 1.00 65.50 515 ASP A N 1
ATOM 4119 C CA . ASP A 1 515 ? 20.123 -11.742 16.259 1.00 65.50 515 ASP A CA 1
ATOM 4120 C C . ASP A 1 515 ? 20.791 -10.404 16.649 1.00 65.50 515 ASP A C 1
ATOM 4122 O O . ASP A 1 515 ? 20.939 -9.524 15.782 1.00 65.50 515 ASP A O 1
ATOM 4126 N N . PRO A 1 516 ? 21.196 -10.236 17.927 1.00 56.81 516 PRO A N 1
ATOM 4127 C CA . PRO A 1 516 ? 21.855 -9.036 18.438 1.00 56.81 516 PRO A CA 1
ATOM 4128 C C . PRO A 1 516 ? 23.015 -8.566 17.551 1.00 56.81 516 PRO A C 1
ATOM 4130 O O . PRO A 1 516 ? 23.063 -7.407 17.154 1.00 56.81 516 PRO A O 1
ATOM 4133 N N . LEU A 1 517 ? 23.903 -9.471 17.131 1.00 55.12 517 LEU A N 1
ATOM 4134 C CA . LEU A 1 517 ? 25.116 -9.108 16.386 1.00 55.12 517 LEU A CA 1
ATOM 4135 C C . LEU A 1 517 ? 24.812 -8.542 14.992 1.00 55.12 517 LEU A C 1
ATOM 4137 O O . LEU A 1 517 ? 25.497 -7.638 14.523 1.00 55.12 517 LEU A O 1
ATOM 4141 N N . THR A 1 518 ? 23.763 -9.040 14.332 1.00 55.62 518 THR A N 1
ATOM 4142 C CA . THR A 1 518 ? 23.318 -8.507 13.030 1.00 55.62 518 THR A CA 1
ATOM 4143 C C . THR A 1 518 ? 22.515 -7.215 13.150 1.00 55.62 518 THR A C 1
ATOM 4145 O O . THR A 1 518 ? 22.439 -6.451 12.187 1.00 55.62 518 THR A O 1
ATOM 4148 N N . THR A 1 519 ? 21.935 -6.975 14.326 1.00 57.31 519 THR A N 1
ATOM 4149 C CA . THR A 1 519 ? 21.141 -5.782 14.638 1.00 57.31 519 THR A CA 1
ATOM 4150 C C . THR A 1 519 ? 22.056 -4.601 14.989 1.00 57.31 519 THR A C 1
ATOM 4152 O O . THR A 1 519 ? 21.799 -3.489 14.544 1.00 57.31 519 THR A O 1
ATOM 4155 N N . PHE A 1 520 ? 23.179 -4.851 15.676 1.00 53.88 520 PHE A N 1
ATOM 4156 C CA . PHE A 1 520 ? 24.141 -3.826 16.114 1.00 53.88 520 PHE A CA 1
ATOM 4157 C C . PHE A 1 520 ? 25.252 -3.486 15.109 1.00 53.88 520 PHE A C 1
ATOM 4159 O O . PHE A 1 520 ? 26.053 -2.593 15.365 1.00 53.88 520 PHE A O 1
ATOM 4166 N N . ALA A 1 521 ? 25.323 -4.155 13.955 1.00 51.97 521 ALA A N 1
ATOM 4167 C CA . ALA A 1 521 ? 26.431 -3.982 13.011 1.00 51.97 521 ALA A CA 1
ATOM 4168 C C . ALA A 1 521 ? 26.501 -2.597 12.321 1.00 51.97 521 ALA A C 1
ATOM 4170 O O . ALA A 1 521 ? 27.415 -2.392 11.529 1.00 51.97 521 ALA A O 1
ATOM 4171 N N . ASN A 1 522 ? 25.562 -1.670 12.573 1.00 47.78 522 ASN A N 1
ATOM 4172 C CA . ASN A 1 522 ? 25.445 -0.405 11.829 1.00 47.78 522 ASN A CA 1
ATOM 4173 C C . ASN A 1 522 ? 25.025 0.844 12.638 1.00 47.78 522 ASN A C 1
ATOM 4175 O O . ASN A 1 522 ? 24.680 1.842 12.010 1.00 47.78 522 ASN A O 1
ATOM 4179 N N . THR A 1 523 ? 25.026 0.853 13.973 1.00 44.91 523 THR A N 1
ATOM 4180 C CA . THR A 1 523 ? 24.581 2.056 14.709 1.00 44.91 523 THR A CA 1
ATOM 4181 C C . THR A 1 523 ? 25.459 2.375 15.906 1.00 44.91 523 THR A C 1
ATOM 4183 O O . THR A 1 523 ? 25.387 1.701 16.933 1.00 44.91 523 THR A O 1
ATOM 4186 N N . ASP A 1 524 ? 26.218 3.461 15.768 1.00 49.03 524 ASP A N 1
ATOM 4187 C CA . ASP A 1 524 ? 26.555 4.332 16.885 1.00 49.03 524 ASP A CA 1
ATOM 4188 C C . ASP A 1 524 ? 25.229 4.882 17.475 1.00 49.03 524 ASP A C 1
ATOM 4190 O O . ASP A 1 524 ? 24.446 5.548 16.800 1.00 49.03 524 ASP A O 1
ATOM 4194 N N . GLU A 1 525 ? 24.954 4.490 18.718 1.00 53.78 525 GLU A N 1
ATOM 4195 C CA . GLU A 1 525 ? 24.116 5.131 19.753 1.00 53.78 525 GLU A CA 1
ATOM 4196 C C . GLU A 1 525 ? 22.576 5.285 19.672 1.00 53.78 525 GLU A C 1
ATOM 4198 O O . GLU A 1 525 ? 21.999 5.626 20.702 1.00 53.78 525 GLU A O 1
ATOM 4203 N N . GLU A 1 526 ? 21.833 4.909 18.624 1.00 57.72 526 GLU A N 1
ATOM 4204 C CA . GLU A 1 526 ? 20.349 4.875 18.718 1.00 57.72 526 GLU A CA 1
ATOM 4205 C C . GLU A 1 526 ? 19.742 3.581 18.157 1.00 57.72 526 GLU A C 1
ATOM 4207 O O . GLU A 1 526 ? 20.192 3.071 17.136 1.00 57.72 526 GLU A O 1
ATOM 4212 N N . THR A 1 527 ? 18.717 3.024 18.823 1.00 66.19 527 THR A N 1
ATOM 4213 C CA . THR A 1 527 ? 17.928 1.886 18.312 1.00 66.19 527 THR A CA 1
ATOM 4214 C C . THR A 1 527 ? 16.836 2.421 17.379 1.00 66.19 527 THR A C 1
ATOM 4216 O O . THR A 1 527 ? 15.809 2.914 17.852 1.00 66.19 527 THR A O 1
ATOM 4219 N N . PRO A 1 528 ? 17.023 2.383 16.048 1.00 80.44 528 PRO A N 1
ATOM 4220 C CA . PRO A 1 528 ? 16.055 2.954 15.120 1.00 80.44 528 PRO A CA 1
ATOM 4221 C C . PRO A 1 528 ? 14.717 2.208 15.166 1.00 80.44 528 PRO A C 1
ATOM 4223 O O . PRO A 1 528 ? 14.649 0.987 15.349 1.00 80.44 528 PRO A O 1
ATOM 4226 N N . ILE A 1 529 ? 13.640 2.959 14.941 1.00 86.88 529 ILE A N 1
ATOM 4227 C CA . ILE A 1 529 ? 12.286 2.421 14.791 1.00 86.88 529 ILE A CA 1
ATOM 4228 C C . ILE A 1 529 ? 12.196 1.672 13.455 1.00 86.88 529 ILE A C 1
ATOM 4230 O O . ILE A 1 529 ? 12.688 2.131 12.421 1.00 86.88 529 ILE A O 1
ATOM 4234 N N . ALA A 1 530 ? 11.567 0.500 13.473 1.00 88.12 530 ALA A N 1
ATOM 4235 C CA . ALA A 1 530 ? 11.324 -0.291 12.283 1.00 88.12 530 ALA A CA 1
ATOM 4236 C C . ALA A 1 530 ? 10.291 0.383 11.381 1.00 88.12 530 ALA A C 1
ATOM 4238 O O . ALA A 1 530 ? 9.233 0.834 11.822 1.00 88.12 530 ALA A O 1
ATOM 4239 N N . SER A 1 531 ? 10.599 0.402 10.091 1.00 89.81 531 SER A N 1
ATOM 4240 C CA . SER A 1 531 ? 9.772 1.047 9.076 1.00 89.81 531 SER A CA 1
ATOM 4241 C C . SER A 1 531 ? 9.229 0.064 8.040 1.00 89.81 531 SER A C 1
ATOM 4243 O O . SER A 1 531 ? 8.245 0.347 7.356 1.00 89.81 531 SER A O 1
ATOM 4245 N N . HIS A 1 532 ? 9.822 -1.123 7.978 1.00 90.75 532 HIS A N 1
ATOM 4246 C CA . HIS A 1 532 ? 9.453 -2.224 7.114 1.00 90.75 532 HIS A CA 1
ATOM 4247 C C . HIS A 1 532 ? 9.429 -3.550 7.896 1.00 90.75 532 HIS A C 1
ATOM 4249 O O . HIS A 1 532 ? 9.949 -3.658 9.010 1.00 90.75 532 HIS A O 1
ATOM 4255 N N . ALA A 1 533 ? 8.796 -4.565 7.312 1.00 91.44 533 ALA A N 1
ATOM 4256 C CA . ALA A 1 533 ? 8.825 -5.939 7.787 1.00 91.44 533 ALA A CA 1
ATOM 4257 C C . ALA A 1 533 ? 9.184 -6.883 6.632 1.00 91.44 533 ALA A C 1
ATOM 4259 O O . ALA A 1 533 ? 8.471 -6.958 5.632 1.00 91.44 533 ALA A O 1
ATOM 4260 N N . LEU A 1 534 ? 10.286 -7.614 6.777 1.00 92.19 534 LEU A N 1
ATOM 4261 C CA . LEU A 1 534 ? 10.753 -8.619 5.825 1.00 92.19 534 LEU A CA 1
ATOM 4262 C C . LEU A 1 534 ? 10.152 -9.978 6.181 1.00 92.19 534 LEU A C 1
ATOM 4264 O O . LEU A 1 534 ? 10.344 -10.447 7.299 1.00 92.19 534 LEU A O 1
ATOM 4268 N N . ALA A 1 535 ? 9.482 -10.645 5.244 1.00 93.31 535 ALA A N 1
ATOM 4269 C CA . ALA A 1 535 ? 8.893 -11.965 5.470 1.00 93.31 535 ALA A CA 1
ATOM 4270 C C . ALA A 1 535 ? 9.516 -13.037 4.566 1.00 93.31 535 ALA A C 1
ATOM 4272 O O . ALA A 1 535 ? 9.717 -12.820 3.374 1.00 93.31 535 ALA A O 1
ATOM 4273 N N . PHE A 1 536 ? 9.755 -14.224 5.130 1.00 94.88 536 PHE A N 1
ATOM 4274 C CA . PHE A 1 536 ? 10.187 -15.423 4.411 1.00 94.88 536 PHE A CA 1
ATOM 4275 C C . PHE A 1 536 ? 9.027 -16.411 4.320 1.00 94.88 536 PHE A C 1
ATOM 4277 O O . PHE A 1 536 ? 8.643 -17.041 5.308 1.00 94.88 536 PHE A O 1
ATOM 4284 N N . LEU A 1 537 ? 8.474 -16.572 3.124 1.00 95.25 537 LEU A N 1
ATOM 4285 C CA . LEU A 1 537 ? 7.386 -17.495 2.829 1.00 95.25 537 LEU A CA 1
ATOM 4286 C C . LEU A 1 537 ? 7.923 -18.723 2.092 1.00 95.25 537 LEU A C 1
ATOM 4288 O O . LEU A 1 537 ? 8.663 -18.610 1.123 1.00 95.25 537 LEU A O 1
ATOM 4292 N N . VAL A 1 538 ? 7.490 -19.913 2.496 1.00 95.94 538 VAL A N 1
ATOM 4293 C CA . VAL A 1 538 ? 7.759 -21.156 1.771 1.00 95.94 538 VAL A CA 1
ATOM 4294 C C . VAL A 1 538 ? 6.526 -21.583 0.996 1.00 95.94 538 VAL A C 1
ATOM 4296 O O . VAL A 1 538 ? 5.421 -21.681 1.543 1.00 95.94 538 VAL A O 1
ATOM 4299 N N . ARG A 1 539 ? 6.733 -21.872 -0.290 1.00 95.50 539 ARG A N 1
ATOM 4300 C CA . ARG A 1 539 ? 5.716 -22.377 -1.209 1.00 95.50 539 ARG A CA 1
ATOM 4301 C C . ARG A 1 539 ? 6.115 -23.757 -1.718 1.00 95.50 539 ARG A C 1
ATOM 4303 O O . ARG A 1 539 ? 7.201 -23.935 -2.261 1.00 95.50 539 ARG A O 1
ATOM 4310 N N . GLY A 1 540 ? 5.219 -24.729 -1.571 1.00 93.94 540 GLY A N 1
ATOM 4311 C CA . GLY A 1 540 ? 5.358 -26.028 -2.222 1.00 93.94 540 GLY A CA 1
ATOM 4312 C C . GLY A 1 540 ? 5.245 -25.899 -3.737 1.00 93.94 540 GLY A C 1
ATOM 4313 O O . GLY A 1 540 ? 4.351 -25.212 -4.228 1.00 93.94 540 GLY A O 1
ATOM 4314 N N . LEU A 1 541 ? 6.139 -26.556 -4.475 1.00 91.75 541 LEU A N 1
ATOM 4315 C CA . LEU A 1 541 ? 6.083 -26.562 -5.941 1.00 91.75 541 LEU A CA 1
ATOM 4316 C C . LEU A 1 541 ? 5.084 -27.592 -6.463 1.00 91.75 541 LEU A C 1
ATOM 4318 O O . LEU A 1 541 ? 4.325 -27.316 -7.382 1.00 91.75 541 LEU A O 1
ATOM 4322 N N . CYS A 1 542 ? 5.061 -28.763 -5.828 1.00 91.44 542 CYS A N 1
ATOM 4323 C CA . CYS A 1 542 ? 4.148 -29.864 -6.145 1.00 91.44 542 CYS A CA 1
ATOM 4324 C C . CYS A 1 542 ? 3.119 -30.099 -5.027 1.00 91.44 542 CYS A C 1
ATOM 4326 O O . CYS A 1 542 ? 2.541 -31.180 -4.920 1.00 91.44 542 CYS A O 1
ATOM 4328 N N . THR A 1 543 ? 2.936 -29.124 -4.130 1.00 90.69 543 THR A N 1
ATOM 4329 C CA . THR A 1 543 ? 1.968 -29.186 -3.028 1.00 90.69 543 THR A CA 1
ATOM 4330 C C . THR A 1 543 ? 1.328 -27.826 -2.795 1.00 90.69 543 THR A C 1
ATOM 4332 O O . THR A 1 543 ? 1.877 -26.780 -3.135 1.00 90.69 543 THR A O 1
ATOM 4335 N N . ASN A 1 544 ? 0.176 -27.819 -2.126 1.00 88.38 544 ASN A N 1
ATOM 4336 C CA . ASN A 1 544 ? -0.480 -26.582 -1.714 1.00 88.38 544 ASN A CA 1
ATOM 4337 C C . ASN A 1 544 ? 0.125 -25.943 -0.454 1.00 88.38 544 ASN A C 1
ATOM 4339 O O . ASN A 1 544 ? -0.471 -25.009 0.079 1.00 88.38 544 ASN A O 1
ATOM 4343 N N . LEU A 1 545 ? 1.317 -26.368 -0.016 1.00 92.31 545 LEU A N 1
ATOM 4344 C CA . LEU A 1 545 ? 2.010 -25.779 1.129 1.00 92.31 545 LEU A CA 1
ATOM 4345 C C . LEU A 1 545 ? 2.229 -24.272 0.905 1.00 92.31 545 LEU A C 1
ATOM 4347 O O . LEU A 1 545 ? 2.832 -23.870 -0.091 1.00 92.31 545 LEU A O 1
ATOM 4351 N N . LYS A 1 546 ? 1.712 -23.445 1.817 1.00 94.06 546 LYS A N 1
ATOM 4352 C CA . LYS A 1 546 ? 2.045 -22.021 1.985 1.00 94.06 546 LYS A CA 1
ATOM 4353 C C . LYS A 1 546 ? 2.276 -21.813 3.470 1.00 94.06 546 LYS A C 1
ATOM 4355 O O . LYS A 1 546 ? 1.362 -22.075 4.251 1.00 94.06 546 LYS A O 1
ATOM 4360 N N . HIS A 1 547 ? 3.471 -21.397 3.861 1.00 93.06 547 HIS A N 1
ATOM 4361 C CA . HIS A 1 547 ? 3.794 -21.229 5.276 1.00 93.06 547 HIS A CA 1
ATOM 4362 C C . HIS A 1 547 ? 4.851 -20.148 5.459 1.00 93.06 547 HIS A C 1
ATOM 4364 O O . HIS A 1 547 ? 5.882 -20.186 4.792 1.00 93.06 547 HIS A O 1
ATOM 4370 N N . VAL A 1 548 ? 4.593 -19.175 6.331 1.00 93.38 548 VAL A N 1
ATOM 4371 C CA . VAL A 1 548 ? 5.574 -18.132 6.667 1.00 93.38 548 VAL A CA 1
ATOM 4372 C C . VAL A 1 548 ? 6.543 -18.724 7.682 1.00 93.38 548 VAL A C 1
ATOM 4374 O O . VAL A 1 548 ? 6.119 -19.168 8.742 1.00 93.38 548 VAL A O 1
ATOM 4377 N N . VAL A 1 549 ? 7.829 -18.782 7.346 1.00 92.38 549 VAL A N 1
ATOM 4378 C CA . VAL A 1 549 ? 8.865 -19.397 8.191 1.00 92.38 549 VAL A CA 1
ATOM 4379 C C . VAL A 1 549 ? 9.378 -18.414 9.233 1.00 92.38 549 VAL A C 1
ATOM 4381 O O . VAL A 1 549 ? 9.547 -18.779 10.393 1.00 92.38 549 VAL A O 1
ATOM 4384 N N . ALA A 1 550 ? 9.620 -17.177 8.811 1.00 92.00 550 ALA A N 1
ATOM 4385 C CA . ALA A 1 550 ? 10.152 -16.120 9.653 1.00 92.00 550 ALA A CA 1
ATOM 4386 C C . ALA A 1 550 ? 9.711 -14.757 9.130 1.00 92.00 550 ALA A C 1
ATOM 4388 O O . ALA A 1 550 ? 9.451 -14.596 7.934 1.00 92.00 550 ALA A O 1
ATOM 4389 N N . TYR A 1 551 ? 9.673 -13.777 10.023 1.00 92.31 551 TYR A N 1
ATOM 4390 C CA . TYR A 1 551 ? 9.554 -12.370 9.668 1.00 92.31 551 TYR A CA 1
ATOM 4391 C C . TYR A 1 551 ? 10.500 -11.536 10.529 1.00 92.31 551 TYR A C 1
ATOM 4393 O O . TYR A 1 551 ? 10.800 -11.920 11.651 1.00 92.31 551 TYR A O 1
ATOM 4401 N N . TYR A 1 552 ? 10.960 -10.404 10.021 1.00 91.00 552 TYR A N 1
ATOM 4402 C CA . TYR A 1 552 ? 11.928 -9.534 10.683 1.00 91.00 552 TYR A CA 1
ATOM 4403 C C . TYR A 1 552 ? 11.487 -8.083 10.556 1.00 91.00 552 TYR A C 1
ATOM 4405 O O . TYR A 1 552 ? 10.897 -7.713 9.542 1.00 91.00 552 TYR A O 1
ATOM 4413 N N . PHE A 1 553 ? 11.788 -7.261 11.556 1.00 89.94 553 PHE A N 1
ATOM 4414 C CA . PHE A 1 553 ? 11.502 -5.830 11.525 1.00 89.94 553 PHE A CA 1
ATOM 4415 C C . PHE A 1 553 ? 12.734 -5.069 11.043 1.00 89.94 553 PHE A C 1
ATOM 4417 O O . PHE A 1 553 ? 13.825 -5.229 11.585 1.00 89.94 553 PHE A O 1
ATOM 4424 N N . THR A 1 554 ? 12.573 -4.251 10.007 1.00 87.38 554 THR A N 1
ATOM 4425 C CA . THR A 1 554 ? 13.679 -3.639 9.262 1.00 87.38 554 THR A CA 1
ATOM 4426 C C . THR A 1 554 ? 13.464 -2.137 9.072 1.00 87.38 554 THR A C 1
ATOM 4428 O O . THR A 1 554 ? 12.344 -1.637 9.050 1.00 87.38 554 THR A O 1
ATOM 4431 N N . GLY A 1 555 ? 14.551 -1.373 8.954 1.00 82.06 555 GLY A N 1
ATOM 4432 C CA . GLY A 1 555 ? 14.512 0.036 8.541 1.00 82.06 555 GLY A CA 1
ATOM 4433 C C . GLY A 1 555 ? 14.565 0.155 7.019 1.00 82.06 555 GLY A C 1
ATOM 4434 O O . GLY A 1 555 ? 13.757 0.870 6.438 1.00 82.06 555 GLY A O 1
ATOM 4435 N N . ASN A 1 556 ? 15.484 -0.602 6.414 1.00 80.00 556 ASN A N 1
ATOM 4436 C CA . ASN A 1 556 ? 15.611 -0.971 5.003 1.00 80.00 556 ASN A CA 1
ATOM 4437 C C . ASN A 1 556 ? 16.575 -2.166 4.963 1.00 80.00 556 ASN A C 1
ATOM 4439 O O . ASN A 1 556 ? 17.683 -2.056 5.499 1.00 80.00 556 ASN A O 1
ATOM 4443 N N . VAL A 1 557 ? 16.201 -3.300 4.368 1.00 82.44 557 VAL A N 1
ATOM 4444 C CA . VAL A 1 557 ? 17.102 -4.463 4.365 1.00 82.44 557 VAL A CA 1
ATOM 4445 C C . VAL A 1 557 ? 18.297 -4.257 3.423 1.00 82.44 557 VAL A C 1
ATOM 4447 O O . VAL A 1 557 ? 18.156 -3.953 2.237 1.00 82.44 557 VAL A O 1
ATOM 4450 N N . THR A 1 558 ? 19.515 -4.453 3.932 1.00 86.12 558 THR A N 1
ATOM 4451 C CA . THR A 1 558 ? 20.721 -4.472 3.089 1.00 86.12 558 THR A CA 1
ATOM 4452 C C . THR A 1 558 ? 20.989 -5.874 2.540 1.00 86.12 558 THR A C 1
ATOM 4454 O O . THR A 1 558 ? 20.683 -6.882 3.176 1.00 86.12 558 THR A O 1
ATOM 4457 N N . SER A 1 559 ? 21.656 -5.973 1.386 1.00 85.88 559 SER A N 1
ATOM 4458 C CA . SER A 1 559 ? 22.039 -7.272 0.806 1.00 85.88 559 SER A CA 1
ATOM 4459 C C . SER A 1 559 ? 22.925 -8.113 1.739 1.00 85.88 559 SER A C 1
ATOM 4461 O O . SER A 1 559 ? 22.882 -9.340 1.691 1.00 85.88 559 SER A O 1
ATOM 4463 N N . PHE A 1 560 ? 23.730 -7.455 2.581 1.00 85.12 560 PHE A N 1
ATOM 4464 C CA . PHE A 1 560 ? 24.616 -8.102 3.551 1.00 85.12 560 PHE A CA 1
ATOM 4465 C C . PHE A 1 560 ? 23.868 -8.656 4.765 1.00 85.12 560 PHE A C 1
ATOM 4467 O O . PHE A 1 560 ? 24.305 -9.658 5.315 1.00 85.12 560 PHE A O 1
ATOM 4474 N N . GLN A 1 561 ? 22.744 -8.047 5.154 1.00 85.75 561 GLN A N 1
ATOM 4475 C CA . GLN A 1 561 ? 21.842 -8.589 6.176 1.00 85.75 561 GLN A CA 1
ATOM 4476 C C . GLN A 1 561 ? 20.954 -9.696 5.599 1.00 85.75 561 GLN A C 1
ATOM 4478 O O . GLN A 1 561 ? 20.734 -10.712 6.250 1.00 85.75 561 GLN A O 1
ATOM 4483 N N . LEU A 1 562 ? 20.491 -9.549 4.353 1.00 89.62 562 LEU A N 1
ATOM 4484 C CA . LEU A 1 562 ? 19.632 -10.542 3.706 1.00 89.62 562 LEU A CA 1
ATOM 4485 C C . LEU A 1 562 ? 20.340 -11.889 3.496 1.00 89.62 562 LEU A C 1
ATOM 4487 O O . LEU A 1 562 ? 19.730 -12.941 3.670 1.00 89.62 562 LEU A O 1
ATOM 4491 N N . LEU A 1 563 ? 21.633 -11.864 3.158 1.00 89.81 563 LEU A N 1
ATOM 4492 C CA . LEU A 1 563 ? 22.433 -13.064 2.903 1.00 89.81 563 LEU A CA 1
ATOM 4493 C C . LEU A 1 563 ? 22.441 -14.076 4.074 1.00 89.81 563 LEU A C 1
ATOM 4495 O O . LEU A 1 563 ? 22.046 -15.224 3.854 1.00 89.81 563 LEU A O 1
ATOM 4499 N N . PRO A 1 564 ? 22.847 -13.709 5.308 1.00 89.62 564 PRO A N 1
ATOM 4500 C CA . PRO A 1 564 ? 22.826 -14.627 6.443 1.00 89.62 564 PRO A CA 1
ATOM 4501 C C . PRO A 1 564 ? 21.404 -15.024 6.856 1.00 89.62 564 PRO A C 1
ATOM 4503 O O . PRO A 1 564 ? 21.197 -16.178 7.224 1.00 89.62 564 PRO A O 1
ATOM 4506 N N . LEU A 1 565 ? 20.413 -14.127 6.764 1.00 90.75 565 LEU A N 1
ATOM 4507 C CA . LEU A 1 565 ? 19.015 -14.455 7.080 1.00 90.75 565 LEU A CA 1
ATOM 4508 C C . LEU A 1 565 ? 18.456 -15.521 6.130 1.00 90.75 565 LEU A C 1
ATOM 4510 O O . LEU A 1 565 ? 17.862 -16.503 6.578 1.00 90.75 565 LEU A O 1
ATOM 4514 N N . PHE A 1 566 ? 18.722 -15.383 4.830 1.00 93.44 566 PHE A N 1
ATOM 4515 C CA . PHE A 1 566 ? 18.344 -16.371 3.825 1.00 93.44 566 PHE A CA 1
ATOM 4516 C C . PHE A 1 566 ? 18.946 -17.747 4.123 1.00 93.44 566 PHE A C 1
ATOM 4518 O O . PHE A 1 566 ? 18.220 -18.739 4.170 1.00 93.44 566 PHE A O 1
ATOM 4525 N N . TRP A 1 567 ? 20.254 -17.822 4.387 1.00 93.06 567 TRP A N 1
ATOM 4526 C CA . TRP A 1 567 ? 20.901 -19.102 4.677 1.00 93.06 567 TRP A CA 1
ATOM 4527 C C . TRP A 1 567 ? 20.484 -19.699 6.026 1.00 93.06 567 TRP A C 1
ATOM 4529 O O . TRP A 1 567 ? 20.378 -20.922 6.118 1.00 93.06 567 TRP A O 1
ATOM 4539 N N . LYS A 1 568 ? 20.156 -18.881 7.039 1.00 92.12 568 LYS A N 1
ATOM 4540 C CA . LYS A 1 568 ? 19.524 -19.357 8.284 1.00 92.12 568 LYS A CA 1
ATOM 4541 C C . LYS A 1 568 ? 18.190 -20.059 7.979 1.00 92.12 568 LYS A C 1
ATOM 4543 O O . LYS A 1 568 ? 17.970 -21.178 8.440 1.00 92.12 568 LYS A O 1
ATOM 4548 N N . VAL A 1 569 ? 17.336 -19.457 7.147 1.00 93.88 569 VAL A N 1
ATOM 4549 C CA . VAL A 1 569 ? 16.045 -20.046 6.740 1.00 93.88 569 VAL A CA 1
ATOM 4550 C C . VAL A 1 569 ? 16.235 -21.324 5.918 1.00 93.88 569 VAL A C 1
ATOM 4552 O O . VAL A 1 569 ? 15.625 -22.347 6.231 1.00 93.88 569 VAL A O 1
ATOM 4555 N N . VAL A 1 570 ? 17.105 -21.310 4.903 1.00 94.75 570 VAL A N 1
ATOM 4556 C CA . VAL A 1 570 ? 17.402 -22.502 4.084 1.00 94.75 570 VAL A CA 1
ATOM 4557 C C . VAL A 1 570 ? 17.951 -23.639 4.947 1.00 94.75 570 VAL A C 1
ATOM 4559 O O . VAL A 1 570 ? 17.535 -24.786 4.782 1.00 94.75 570 VAL A O 1
ATOM 4562 N N . GLY A 1 571 ? 18.821 -23.323 5.909 1.00 93.50 571 GLY A N 1
ATOM 4563 C CA . GLY A 1 571 ? 19.366 -24.293 6.854 1.00 93.50 571 GLY A CA 1
ATOM 4564 C C . GLY A 1 571 ? 18.279 -24.992 7.653 1.00 93.50 571 GLY A C 1
ATOM 4565 O O . GLY A 1 571 ? 18.252 -26.221 7.697 1.00 93.50 571 GLY A O 1
ATOM 4566 N N . VAL A 1 572 ? 17.333 -24.242 8.221 1.00 94.06 572 VAL A N 1
ATOM 4567 C CA . VAL A 1 572 ? 16.208 -24.815 8.979 1.00 94.06 572 VAL A CA 1
ATOM 4568 C C . VAL A 1 572 ? 15.319 -25.697 8.096 1.00 94.06 572 VAL A C 1
ATOM 4570 O O . VAL A 1 572 ? 14.917 -26.785 8.519 1.00 94.06 572 VAL A O 1
ATOM 4573 N N . LEU A 1 573 ? 15.048 -25.277 6.858 1.00 94.69 573 LEU A N 1
ATOM 4574 C CA . LEU A 1 573 ? 14.210 -26.034 5.925 1.00 94.69 573 LEU A CA 1
ATOM 4575 C C . LEU A 1 573 ? 14.846 -27.370 5.520 1.00 94.69 573 LEU A C 1
ATOM 4577 O O . LEU A 1 573 ? 14.192 -28.410 5.619 1.00 94.69 573 LEU A O 1
ATOM 4581 N N . GLU A 1 574 ? 16.118 -27.362 5.127 1.00 93.56 574 GLU A N 1
ATOM 4582 C CA . GLU A 1 574 ? 16.818 -28.559 4.646 1.00 93.56 574 GLU A CA 1
ATOM 4583 C C . GLU A 1 574 ? 17.190 -29.514 5.791 1.00 93.56 574 GLU A C 1
ATOM 4585 O O . GLU A 1 574 ? 16.996 -30.730 5.690 1.00 93.56 574 GLU A O 1
ATOM 4590 N N . THR A 1 575 ? 17.702 -28.986 6.908 1.00 91.81 575 THR A N 1
ATOM 4591 C CA . THR A 1 575 ? 18.250 -29.818 7.991 1.00 91.81 575 THR A CA 1
ATOM 4592 C C . THR A 1 575 ? 17.176 -30.298 8.966 1.00 91.81 575 THR A C 1
ATOM 4594 O O . THR A 1 575 ? 17.127 -31.501 9.251 1.00 91.81 575 THR A O 1
ATOM 4597 N N . THR A 1 576 ? 16.287 -29.410 9.423 1.00 92.12 576 THR A N 1
ATOM 4598 C CA . THR A 1 576 ? 15.319 -29.686 10.500 1.00 92.12 576 THR A CA 1
ATOM 4599 C C . THR A 1 576 ? 13.971 -30.158 9.964 1.00 92.12 576 THR A C 1
ATOM 4601 O O . THR A 1 576 ? 13.444 -31.176 10.418 1.00 92.12 576 THR A O 1
ATOM 4604 N N . VAL A 1 577 ? 13.411 -29.431 8.994 1.00 91.94 577 VAL A N 1
ATOM 4605 C CA . VAL A 1 577 ? 12.070 -29.696 8.439 1.00 91.94 577 VAL A CA 1
ATOM 4606 C C . VAL A 1 577 ? 12.109 -30.787 7.358 1.00 91.94 577 VAL A C 1
ATOM 4608 O O . VAL A 1 577 ? 11.123 -31.495 7.159 1.00 91.94 577 VAL A O 1
ATOM 4611 N N . LYS A 1 578 ? 13.265 -30.979 6.704 1.00 92.69 578 LYS A N 1
ATOM 4612 C CA . LYS A 1 578 ? 13.475 -31.896 5.567 1.00 92.69 578 LYS A CA 1
ATOM 4613 C C . LYS A 1 578 ? 12.672 -31.510 4.316 1.00 92.69 578 LYS A C 1
ATOM 4615 O O . LYS A 1 578 ? 12.201 -32.392 3.595 1.00 92.69 578 LYS A O 1
ATOM 4620 N N . LEU A 1 579 ? 12.532 -30.210 4.061 1.00 93.88 579 LEU A N 1
ATOM 4621 C CA . LEU A 1 579 ? 12.033 -29.658 2.799 1.00 93.88 579 LEU A CA 1
ATOM 4622 C C . LEU A 1 579 ? 13.202 -29.229 1.915 1.00 93.88 579 LEU A C 1
ATOM 4624 O O . LEU A 1 579 ? 14.209 -28.722 2.396 1.00 93.88 579 LEU A O 1
ATOM 4628 N N . TRP A 1 580 ? 13.048 -29.439 0.615 1.00 94.06 580 TRP A N 1
ATOM 4629 C CA . TRP A 1 580 ? 14.112 -29.302 -0.367 1.00 94.06 580 TRP A CA 1
ATOM 4630 C C . TRP A 1 580 ? 13.968 -28.002 -1.144 1.00 94.06 580 TRP A C 1
ATOM 4632 O O . TRP A 1 580 ? 13.096 -27.877 -2.004 1.00 94.06 580 TRP A O 1
ATOM 4642 N N . VAL A 1 581 ? 14.825 -27.033 -0.842 1.00 95.19 581 VAL A N 1
ATOM 4643 C CA . VAL A 1 581 ? 14.799 -25.709 -1.463 1.00 95.19 581 VAL A CA 1
ATOM 4644 C C . VAL A 1 581 ? 15.488 -25.785 -2.821 1.00 95.19 581 VAL A C 1
ATOM 4646 O O . VAL A 1 581 ? 16.664 -26.138 -2.908 1.00 95.19 581 VAL A O 1
ATOM 4649 N N . ILE A 1 582 ? 14.757 -25.446 -3.884 1.00 93.56 582 ILE A N 1
ATOM 4650 C CA . ILE A 1 582 ? 15.309 -25.385 -5.251 1.00 93.56 582 ILE A CA 1
ATOM 4651 C C . ILE A 1 582 ? 15.196 -24.008 -5.892 1.00 93.56 582 ILE A C 1
ATOM 4653 O O . ILE A 1 582 ? 15.887 -23.737 -6.868 1.00 93.56 582 ILE A O 1
ATOM 4657 N N . ALA A 1 583 ? 14.348 -23.131 -5.364 1.00 93.94 583 ALA A N 1
ATOM 4658 C CA . ALA A 1 583 ? 14.140 -21.805 -5.922 1.00 93.94 583 ALA A CA 1
ATOM 4659 C C . ALA A 1 583 ? 14.054 -20.755 -4.816 1.00 93.94 583 ALA A C 1
ATOM 4661 O O . ALA A 1 583 ? 13.498 -21.014 -3.747 1.00 93.94 583 ALA A O 1
ATOM 4662 N N . ALA A 1 584 ? 14.580 -19.571 -5.101 1.00 94.12 584 ALA A N 1
ATOM 4663 C CA . ALA A 1 584 ? 14.413 -18.378 -4.292 1.00 94.12 584 ALA A CA 1
ATOM 4664 C C . ALA A 1 584 ? 13.855 -17.254 -5.173 1.00 94.12 584 ALA A C 1
ATOM 4666 O O . ALA A 1 584 ? 14.411 -16.971 -6.235 1.00 94.12 584 ALA A O 1
ATOM 4667 N N . VAL A 1 585 ? 12.747 -16.648 -4.750 1.00 92.31 585 VAL A N 1
ATOM 4668 C CA . VAL A 1 585 ? 12.015 -15.625 -5.505 1.00 92.31 585 VAL A CA 1
ATOM 4669 C C . VAL A 1 585 ? 12.019 -14.320 -4.723 1.00 92.31 585 VAL A C 1
ATOM 4671 O O . VAL A 1 585 ? 11.540 -14.301 -3.591 1.00 92.31 585 VAL A O 1
ATOM 4674 N N . ASN A 1 586 ? 12.516 -13.252 -5.345 1.00 87.75 586 ASN A N 1
ATOM 4675 C CA . ASN A 1 586 ? 12.551 -11.902 -4.779 1.00 87.75 586 ASN A CA 1
ATOM 4676 C C . ASN A 1 586 ? 12.017 -10.875 -5.776 1.00 87.75 586 ASN A C 1
ATOM 4678 O O . ASN A 1 586 ? 11.973 -11.121 -6.985 1.00 87.75 586 ASN A O 1
ATOM 4682 N N . ASP A 1 587 ? 11.676 -9.690 -5.282 1.00 83.62 587 ASP A N 1
ATOM 4683 C CA . ASP A 1 587 ? 11.406 -8.549 -6.144 1.00 83.62 587 ASP A CA 1
ATOM 4684 C C . ASP A 1 587 ? 12.677 -8.055 -6.876 1.00 83.62 587 ASP A C 1
ATOM 4686 O O . ASP A 1 587 ? 13.806 -8.525 -6.682 1.00 83.62 587 ASP A O 1
ATOM 4690 N N . GLY A 1 588 ? 12.482 -7.077 -7.756 1.00 76.69 588 GLY A N 1
ATOM 4691 C CA . GLY A 1 588 ? 13.559 -6.478 -8.530 1.00 76.69 588 GLY A CA 1
ATOM 4692 C C . GLY A 1 588 ? 14.344 -5.382 -7.808 1.00 76.69 588 GLY A C 1
ATOM 4693 O O . GLY A 1 588 ? 15.038 -4.653 -8.512 1.00 76.69 588 GLY A O 1
ATOM 4694 N N . ALA A 1 589 ? 14.244 -5.186 -6.488 1.00 82.44 589 ALA A N 1
ATOM 4695 C CA . ALA A 1 589 ? 14.887 -4.070 -5.788 1.00 82.44 589 ALA A CA 1
ATOM 4696 C C . ALA A 1 589 ? 16.425 -4.161 -5.775 1.00 82.44 589 ALA A C 1
ATOM 4698 O O . ALA A 1 589 ? 17.026 -5.228 -5.932 1.00 82.44 589 ALA A O 1
ATOM 4699 N N . SER A 1 590 ? 17.104 -3.021 -5.589 1.00 84.81 590 SER A N 1
ATOM 4700 C CA . SER A 1 590 ? 18.574 -2.971 -5.613 1.00 84.81 590 SER A CA 1
ATOM 4701 C C . SER A 1 590 ? 19.258 -3.863 -4.560 1.00 84.81 590 SER A C 1
ATOM 4703 O O . SER A 1 590 ? 20.241 -4.512 -4.939 1.00 84.81 590 SER A O 1
ATOM 4705 N N . PRO A 1 591 ? 18.768 -3.999 -3.305 1.00 86.69 591 PRO A N 1
ATOM 4706 C CA . PRO A 1 591 ? 19.377 -4.908 -2.333 1.00 86.69 591 PRO A CA 1
ATOM 4707 C C . PRO A 1 591 ? 19.234 -6.376 -2.751 1.00 86.69 591 PRO A C 1
ATOM 4709 O O . PRO A 1 591 ? 20.191 -7.138 -2.626 1.00 86.69 591 PRO A O 1
ATOM 4712 N N . ASN A 1 592 ? 18.096 -6.751 -3.341 1.00 89.31 592 ASN A N 1
ATOM 4713 C CA . ASN A 1 592 ? 17.809 -8.116 -3.790 1.00 89.31 592 ASN A CA 1
ATOM 4714 C C . ASN A 1 592 ? 18.652 -8.521 -5.006 1.00 89.31 592 ASN A C 1
ATOM 4716 O O . ASN A 1 592 ? 19.233 -9.608 -5.031 1.00 89.31 592 ASN A O 1
ATOM 4720 N N . ARG A 1 593 ? 18.842 -7.613 -5.973 1.00 87.12 593 ARG A N 1
ATOM 4721 C CA . ARG A 1 593 ? 19.773 -7.844 -7.094 1.00 87.12 593 ARG A CA 1
ATOM 4722 C C . ARG A 1 593 ? 21.218 -7.996 -6.614 1.00 87.12 593 ARG A C 1
ATOM 4724 O O . ARG A 1 593 ? 21.939 -8.872 -7.089 1.00 87.12 593 ARG A O 1
ATOM 4731 N N . LYS A 1 594 ? 21.647 -7.168 -5.653 1.00 88.12 594 LYS A N 1
ATOM 4732 C CA . LYS A 1 594 ? 22.986 -7.276 -5.054 1.00 88.12 594 LYS A CA 1
ATOM 4733 C C . LYS A 1 594 ? 23.138 -8.566 -4.244 1.00 88.12 594 LYS A C 1
ATOM 4735 O O . LYS A 1 594 ? 24.196 -9.180 -4.301 1.00 88.12 594 LYS A O 1
ATOM 4740 N N . PHE A 1 595 ? 22.090 -9.019 -3.558 1.00 90.00 595 PHE A N 1
ATOM 4741 C CA . PHE A 1 595 ? 22.053 -10.318 -2.883 1.00 90.00 595 PHE A CA 1
ATOM 4742 C C . PHE A 1 595 ? 22.304 -11.484 -3.855 1.00 90.00 595 PHE A C 1
ATOM 4744 O O . PHE A 1 595 ? 23.123 -12.349 -3.545 1.00 90.00 595 PHE A O 1
ATOM 4751 N N . PHE A 1 596 ? 21.716 -11.483 -5.058 1.00 89.06 596 PHE A N 1
ATOM 4752 C CA . PHE A 1 596 ? 22.064 -12.480 -6.084 1.00 89.06 596 PHE A CA 1
ATOM 4753 C C . PHE A 1 596 ? 23.533 -12.364 -6.508 1.00 89.06 596 PHE A C 1
ATOM 4755 O O . PHE A 1 596 ? 24.248 -13.363 -6.527 1.00 89.06 596 PHE A O 1
ATOM 4762 N N . ALA A 1 597 ? 24.022 -11.147 -6.762 1.00 87.12 597 ALA A N 1
ATOM 4763 C CA . ALA A 1 597 ? 25.414 -10.918 -7.156 1.00 87.12 597 ALA A CA 1
ATOM 4764 C C . ALA A 1 597 ? 26.436 -11.379 -6.096 1.00 87.12 597 ALA A C 1
ATOM 4766 O O . ALA A 1 597 ? 27.504 -11.876 -6.451 1.00 87.12 597 ALA A O 1
ATOM 4767 N N . LEU A 1 598 ? 26.115 -11.281 -4.800 1.00 88.62 598 LEU A N 1
ATOM 4768 C CA . LEU A 1 598 ? 26.979 -11.769 -3.715 1.00 88.62 598 LEU A CA 1
ATOM 4769 C C . LEU A 1 598 ? 27.222 -13.289 -3.779 1.00 88.62 598 LEU A C 1
ATOM 4771 O O . LEU A 1 598 ? 28.254 -13.756 -3.299 1.00 88.62 598 LEU A O 1
ATOM 4775 N N . HIS A 1 599 ? 26.338 -14.053 -4.429 1.00 89.25 599 HIS A N 1
ATOM 4776 C CA . HIS A 1 599 ? 26.509 -15.494 -4.637 1.00 89.25 599 HIS A CA 1
ATOM 4777 C C . HIS A 1 599 ? 27.437 -15.849 -5.811 1.00 89.25 599 HIS A C 1
ATOM 4779 O O . HIS A 1 599 ? 27.733 -17.029 -6.004 1.00 89.25 599 HIS A O 1
ATOM 4785 N N . ALA A 1 600 ? 27.957 -14.867 -6.560 1.00 83.50 600 ALA A N 1
ATOM 4786 C CA . ALA A 1 600 ? 28.895 -15.096 -7.667 1.00 83.50 600 ALA A CA 1
ATOM 4787 C C . ALA A 1 600 ? 30.108 -15.944 -7.250 1.00 83.50 600 ALA A C 1
ATOM 4789 O O . ALA A 1 600 ? 30.541 -16.825 -7.989 1.00 83.50 600 ALA A O 1
ATOM 4790 N N . LYS A 1 601 ? 30.630 -15.719 -6.033 1.00 75.75 601 LYS A N 1
ATOM 4791 C CA . LYS A 1 601 ? 31.775 -16.472 -5.492 1.00 75.75 601 LYS A CA 1
ATOM 4792 C C . LYS A 1 601 ? 31.458 -17.944 -5.193 1.00 75.75 601 LYS A C 1
ATOM 4794 O O . LYS A 1 601 ? 32.386 -18.732 -5.074 1.00 75.75 601 LYS A O 1
ATOM 4799 N N . LEU A 1 602 ? 30.179 -18.305 -5.057 1.00 74.69 602 LEU A N 1
ATOM 4800 C CA . LEU A 1 602 ? 29.722 -19.655 -4.711 1.00 74.69 602 LEU A CA 1
ATOM 4801 C C . LEU A 1 602 ? 29.249 -20.444 -5.940 1.00 74.69 602 LEU A C 1
ATOM 4803 O O . LEU A 1 602 ? 29.542 -21.629 -6.055 1.00 74.69 602 LEU A O 1
ATOM 4807 N N . GLY A 1 603 ? 28.497 -19.805 -6.842 1.00 67.69 603 GLY A N 1
ATOM 4808 C CA . GLY A 1 603 ? 27.856 -20.457 -7.996 1.00 67.69 603 GLY A CA 1
ATOM 4809 C C . GLY A 1 603 ? 28.483 -20.155 -9.357 1.00 67.69 603 GLY A C 1
ATOM 4810 O O . GLY A 1 603 ? 28.031 -20.706 -10.364 1.00 67.69 603 GLY A O 1
ATOM 4811 N N . GLY A 1 604 ? 29.501 -19.290 -9.391 1.00 68.19 604 GLY A N 1
ATOM 4812 C CA . GLY A 1 604 ? 30.042 -18.723 -10.621 1.00 68.19 604 GLY A CA 1
ATOM 4813 C C . GLY A 1 604 ? 29.101 -17.694 -11.255 1.00 68.19 604 GLY A C 1
ATOM 4814 O O . GLY A 1 604 ? 27.960 -17.497 -10.833 1.00 68.19 604 GLY A O 1
ATOM 4815 N N . THR A 1 605 ? 29.591 -17.036 -12.301 1.00 72.81 605 THR A N 1
ATOM 4816 C CA . THR A 1 605 ? 28.854 -16.000 -13.033 1.00 72.81 605 THR A CA 1
ATOM 4817 C C . THR A 1 605 ? 28.772 -16.385 -14.503 1.00 72.81 605 THR A C 1
ATOM 4819 O O . THR A 1 605 ? 29.722 -16.941 -15.054 1.00 72.81 605 THR A O 1
ATOM 4822 N N . LEU A 1 606 ? 27.651 -16.087 -15.162 1.00 71.31 606 LEU A N 1
ATOM 4823 C CA . LEU A 1 606 ? 27.595 -16.165 -16.622 1.00 71.31 606 LEU A CA 1
ATOM 4824 C C . LEU A 1 606 ? 28.545 -15.132 -17.260 1.00 71.31 606 LEU A C 1
ATOM 4826 O O . LEU A 1 606 ? 28.842 -14.116 -16.627 1.00 71.31 606 LEU A O 1
ATOM 4830 N N . PRO A 1 607 ? 28.954 -15.314 -18.531 1.00 62.22 607 PRO A N 1
ATOM 4831 C CA . PRO A 1 607 ? 29.779 -14.336 -19.251 1.00 62.22 607 PRO A CA 1
ATOM 4832 C C . PRO A 1 607 ? 29.193 -12.914 -19.262 1.00 62.22 607 PRO A C 1
ATOM 4834 O O . PRO A 1 607 ? 29.928 -11.937 -19.314 1.00 62.22 607 PRO A O 1
ATOM 4837 N N . CYS A 1 608 ? 27.865 -12.790 -19.162 1.00 59.75 608 CYS A N 1
ATOM 4838 C CA . CYS A 1 608 ? 27.148 -11.518 -19.081 1.00 59.75 608 CYS A CA 1
ATOM 4839 C C . CYS A 1 608 ? 27.109 -10.886 -17.673 1.00 59.75 608 CYS A C 1
ATOM 4841 O O . CYS A 1 608 ? 26.416 -9.891 -17.478 1.00 59.75 608 CYS A O 1
ATOM 4843 N N . GLY A 1 609 ? 27.795 -11.455 -16.676 1.00 69.69 609 GLY A N 1
ATOM 4844 C CA . GLY A 1 609 ? 27.806 -10.933 -15.304 1.00 69.69 609 GLY A CA 1
ATOM 4845 C C . GLY A 1 609 ? 26.599 -11.339 -14.444 1.00 69.69 609 GLY A C 1
ATOM 4846 O O . GLY A 1 609 ? 26.501 -10.916 -13.293 1.00 69.69 609 GLY A O 1
ATOM 4847 N N . LEU A 1 610 ? 25.685 -12.169 -14.965 1.00 77.38 610 LEU A N 1
ATOM 4848 C CA . LEU A 1 610 ? 24.467 -12.587 -14.266 1.00 77.38 610 LEU A CA 1
ATOM 4849 C C . LEU A 1 610 ? 24.694 -13.813 -13.367 1.00 77.38 610 LEU A C 1
ATOM 4851 O O . LEU A 1 610 ? 25.195 -14.848 -13.818 1.00 77.38 610 LEU A O 1
ATOM 4855 N N . VAL A 1 611 ? 24.235 -13.717 -12.116 1.00 83.56 611 VAL A N 1
ATOM 4856 C CA . VAL A 1 611 ? 24.150 -14.834 -11.164 1.00 83.56 611 VAL A CA 1
ATOM 4857 C C . VAL A 1 611 ? 22.694 -15.281 -11.061 1.00 83.56 611 VAL A C 1
ATOM 4859 O O . VAL A 1 611 ? 21.847 -14.531 -10.586 1.00 83.56 611 VAL A O 1
ATOM 4862 N N . TYR A 1 612 ? 22.403 -16.501 -11.512 1.00 85.00 612 TYR A N 1
ATOM 4863 C CA . TYR A 1 612 ? 21.041 -17.059 -11.548 1.00 85.00 612 TYR A CA 1
ATOM 4864 C C . TYR A 1 612 ? 20.884 -18.331 -10.704 1.00 85.00 612 TYR A C 1
ATOM 4866 O O . TYR A 1 612 ? 19.782 -18.861 -10.577 1.00 85.00 612 TYR A O 1
ATOM 4874 N N . LYS A 1 613 ? 21.980 -18.846 -10.140 1.00 88.31 613 LYS A N 1
ATOM 4875 C CA . LYS A 1 613 ? 21.977 -20.027 -9.278 1.00 88.31 613 LYS A CA 1
ATOM 4876 C C . LYS A 1 613 ? 23.131 -19.998 -8.284 1.00 88.31 613 LYS A C 1
ATOM 4878 O O . LYS A 1 613 ? 24.147 -19.352 -8.526 1.00 88.31 613 LYS A O 1
ATOM 4883 N N . THR A 1 614 ? 22.989 -20.757 -7.207 1.00 89.56 614 THR A N 1
ATOM 4884 C CA . THR A 1 614 ? 24.048 -21.035 -6.231 1.00 89.56 614 THR A CA 1
ATOM 4885 C C . THR A 1 614 ? 23.961 -22.494 -5.776 1.00 89.56 614 THR A C 1
ATOM 4887 O O . THR A 1 614 ? 22.847 -23.021 -5.685 1.00 89.56 614 THR A O 1
ATOM 4890 N N . PRO A 1 615 ? 25.080 -23.174 -5.463 1.00 89.94 615 PRO A N 1
ATOM 4891 C CA . PRO A 1 615 ? 25.018 -24.443 -4.745 1.00 89.94 615 PRO A CA 1
ATOM 4892 C C . PRO A 1 615 ? 24.391 -24.230 -3.363 1.00 89.94 615 PRO A C 1
ATOM 4894 O O . PRO A 1 615 ? 24.612 -23.196 -2.726 1.00 89.94 615 PRO A O 1
ATOM 4897 N N . ASN A 1 616 ? 23.600 -25.196 -2.901 1.00 91.19 616 ASN A N 1
ATOM 4898 C CA . ASN A 1 616 ? 23.037 -25.182 -1.556 1.00 91.19 616 ASN A CA 1
ATOM 4899 C C . ASN A 1 616 ? 24.126 -25.533 -0.526 1.00 91.19 616 ASN A C 1
ATOM 4901 O O . ASN A 1 616 ? 24.682 -26.628 -0.569 1.00 91.19 616 ASN A O 1
ATOM 4905 N N . LEU A 1 617 ? 24.400 -24.630 0.426 1.00 88.94 617 LEU A N 1
ATOM 4906 C CA . LEU A 1 617 ? 25.436 -24.812 1.457 1.00 88.94 617 LEU A CA 1
ATOM 4907 C C . LEU A 1 617 ? 25.210 -26.036 2.359 1.00 88.94 617 LEU A C 1
ATOM 4909 O O . LEU A 1 617 ? 26.168 -26.572 2.906 1.00 88.94 617 LEU A O 1
ATOM 4913 N N . PHE A 1 618 ? 23.964 -26.491 2.507 1.00 89.50 618 PHE A N 1
ATOM 4914 C CA . PHE A 1 618 ? 23.617 -27.647 3.337 1.00 89.50 618 PHE A CA 1
ATOM 4915 C C . PHE A 1 618 ? 23.549 -28.955 2.536 1.00 89.50 618 PHE A C 1
ATOM 4917 O O . PHE A 1 618 ? 23.627 -30.033 3.121 1.00 89.50 618 PHE A O 1
ATOM 4924 N N . VAL A 1 619 ? 23.406 -28.872 1.205 1.00 87.94 619 VAL A N 1
ATOM 4925 C CA . VAL A 1 619 ? 23.349 -30.021 0.286 1.00 87.94 619 VAL A CA 1
ATOM 4926 C C . VAL A 1 619 ? 23.974 -29.630 -1.060 1.00 87.94 619 VAL A C 1
ATOM 4928 O O . VAL A 1 619 ? 23.275 -29.240 -1.994 1.00 87.94 619 VAL A O 1
ATOM 4931 N N . LEU A 1 620 ? 25.297 -29.764 -1.182 1.00 84.31 620 LEU A N 1
ATOM 4932 C CA . LEU A 1 620 ? 26.061 -29.278 -2.346 1.00 84.31 620 LEU A CA 1
ATOM 4933 C C . LEU A 1 620 ? 25.643 -29.894 -3.693 1.00 84.31 620 LEU A C 1
ATOM 4935 O O . LEU A 1 620 ? 25.890 -29.307 -4.743 1.00 84.31 620 LEU A O 1
ATOM 4939 N N . THR A 1 621 ? 24.987 -31.057 -3.683 1.00 84.94 621 THR A N 1
ATOM 4940 C CA . THR A 1 621 ? 24.477 -31.711 -4.898 1.00 84.94 621 THR A CA 1
ATOM 4941 C C . THR A 1 621 ? 23.266 -30.997 -5.504 1.00 84.94 621 THR A C 1
ATOM 4943 O O . THR A 1 621 ? 22.880 -31.305 -6.631 1.00 84.94 621 THR A O 1
ATOM 4946 N N . ARG A 1 622 ? 22.639 -30.062 -4.776 1.00 88.50 622 ARG A N 1
ATOM 4947 C CA . ARG A 1 622 ? 21.439 -29.341 -5.208 1.00 88.50 622 ARG A CA 1
ATOM 4948 C C . ARG A 1 622 ? 21.743 -27.866 -5.428 1.00 88.50 622 ARG A C 1
ATOM 4950 O O . ARG A 1 622 ? 22.319 -27.196 -4.576 1.00 88.50 622 ARG A O 1
ATOM 4957 N N . MET A 1 623 ? 21.285 -27.356 -6.564 1.00 90.38 623 MET A N 1
ATOM 4958 C CA . MET A 1 623 ? 21.346 -25.934 -6.890 1.00 90.38 623 MET A CA 1
ATOM 4959 C C . MET A 1 623 ? 20.060 -25.233 -6.450 1.00 90.38 623 MET A C 1
ATOM 4961 O O . MET A 1 623 ? 18.968 -25.783 -6.596 1.00 90.38 623 MET A O 1
ATOM 4965 N N . ILE A 1 624 ? 20.201 -24.008 -5.948 1.00 93.44 624 ILE A N 1
ATOM 4966 C CA . ILE A 1 624 ? 19.098 -23.075 -5.717 1.00 93.44 624 ILE A CA 1
ATOM 4967 C C . ILE A 1 624 ? 19.115 -22.057 -6.853 1.00 93.44 624 ILE A C 1
ATOM 4969 O O . ILE A 1 624 ? 20.133 -21.401 -7.077 1.00 93.44 624 ILE A O 1
ATOM 4973 N N . TYR A 1 625 ? 17.997 -21.932 -7.562 1.00 92.31 625 TYR A N 1
ATOM 4974 C CA . TYR A 1 625 ? 17.820 -21.006 -8.676 1.00 92.31 625 TYR A CA 1
ATOM 4975 C C . TYR A 1 625 ? 17.159 -19.709 -8.205 1.00 92.31 625 TYR A C 1
ATOM 4977 O O . TYR A 1 625 ? 16.185 -19.732 -7.453 1.00 92.31 625 TYR A O 1
ATOM 4985 N N . PHE A 1 626 ? 17.685 -18.576 -8.657 1.00 91.56 626 PHE A N 1
ATOM 4986 C CA . PHE A 1 626 ? 17.169 -17.253 -8.328 1.00 91.56 626 PHE A CA 1
ATOM 4987 C C . PHE A 1 626 ? 16.191 -16.782 -9.398 1.00 91.56 626 PHE A C 1
ATOM 4989 O O . PHE A 1 626 ? 16.530 -16.729 -10.580 1.00 91.56 626 PHE A O 1
ATOM 4996 N N . PHE A 1 627 ? 14.992 -16.400 -8.971 1.00 89.62 627 PHE A N 1
ATOM 4997 C CA . PHE A 1 627 ? 13.963 -15.832 -9.829 1.00 89.62 627 PHE A CA 1
ATOM 4998 C C . PHE A 1 627 ? 13.598 -14.434 -9.341 1.00 89.62 627 PHE A C 1
ATOM 5000 O O . PHE A 1 627 ? 13.469 -14.184 -8.142 1.00 89.62 627 PHE A O 1
ATOM 5007 N N . ALA A 1 628 ? 13.418 -13.521 -10.288 1.00 84.88 628 ALA A N 1
ATOM 5008 C CA . ALA A 1 628 ? 12.782 -12.243 -10.016 1.00 84.88 628 ALA A CA 1
ATOM 5009 C C . ALA A 1 628 ? 11.264 -12.389 -10.168 1.00 84.88 628 ALA A C 1
ATOM 5011 O O . ALA A 1 628 ? 10.792 -13.178 -10.991 1.00 84.88 628 ALA A O 1
ATOM 5012 N N . ASP A 1 629 ? 10.505 -11.614 -9.401 1.00 82.62 629 ASP A N 1
ATOM 5013 C CA . ASP A 1 629 ? 9.052 -11.622 -9.499 1.00 82.62 629 ASP A CA 1
ATOM 5014 C C . ASP A 1 629 ? 8.573 -11.157 -10.888 1.00 82.62 629 ASP A C 1
ATOM 5016 O O . ASP A 1 629 ? 8.738 -9.998 -11.284 1.00 82.62 629 ASP A O 1
ATOM 5020 N N . VAL A 1 630 ? 7.976 -12.081 -11.6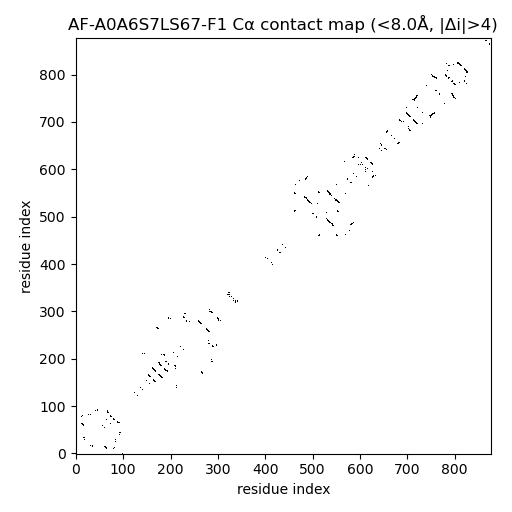43 1.00 77.25 630 VAL A N 1
ATOM 5021 C CA . VAL A 1 630 ? 7.596 -11.883 -13.050 1.00 77.25 630 VAL A CA 1
ATOM 5022 C C . VAL A 1 630 ? 6.557 -10.764 -13.216 1.00 77.25 630 VAL A C 1
ATOM 5024 O O . VAL A 1 630 ? 6.775 -9.897 -14.062 1.00 77.25 630 VAL A O 1
ATOM 5027 N N . PRO A 1 631 ? 5.478 -10.678 -12.411 1.00 76.62 631 PRO A N 1
ATOM 5028 C CA . PRO A 1 631 ? 4.601 -9.510 -12.384 1.00 76.62 631 PRO A CA 1
ATOM 5029 C C . PRO A 1 631 ? 5.335 -8.179 -12.199 1.00 76.62 631 PRO A C 1
ATOM 5031 O O . PRO A 1 631 ? 5.023 -7.212 -12.896 1.00 76.62 631 PRO A O 1
ATOM 5034 N N . HIS A 1 632 ? 6.325 -8.093 -11.303 1.00 69.69 632 HIS A N 1
ATOM 5035 C CA . HIS A 1 632 ? 7.141 -6.883 -11.174 1.00 69.69 632 HIS A CA 1
ATOM 5036 C C . HIS A 1 632 ? 7.966 -6.603 -12.429 1.00 69.69 632 HIS A C 1
ATOM 5038 O O . HIS A 1 632 ? 8.004 -5.452 -12.862 1.00 69.69 632 HIS A O 1
ATOM 5044 N N . LEU A 1 633 ? 8.552 -7.619 -13.065 1.00 72.19 633 LEU A N 1
ATOM 5045 C CA . LEU A 1 633 ? 9.250 -7.450 -14.343 1.00 72.19 633 LEU A CA 1
ATOM 5046 C C . LEU A 1 633 ? 8.317 -6.962 -15.454 1.00 72.19 633 LEU A C 1
ATOM 5048 O O . LEU A 1 633 ? 8.695 -6.067 -16.206 1.00 72.19 633 LEU A O 1
ATOM 5052 N N . ILE A 1 634 ? 7.089 -7.480 -15.534 1.00 71.31 634 ILE A N 1
ATOM 5053 C CA . ILE A 1 634 ? 6.074 -7.015 -16.488 1.00 71.31 634 ILE A CA 1
ATOM 5054 C C . ILE A 1 634 ? 5.691 -5.567 -16.180 1.00 71.31 634 ILE A C 1
ATOM 5056 O O . ILE A 1 634 ? 5.656 -4.750 -17.092 1.00 71.31 634 ILE A O 1
ATOM 5060 N N . LYS A 1 635 ? 5.476 -5.203 -14.907 1.00 63.12 635 LYS A N 1
ATOM 5061 C CA . LYS A 1 635 ? 5.203 -3.811 -14.503 1.00 63.12 635 LYS A CA 1
ATOM 5062 C C . LYS A 1 635 ? 6.363 -2.874 -14.836 1.00 63.12 635 LYS A C 1
ATOM 5064 O O . LYS A 1 635 ? 6.112 -1.762 -15.282 1.00 63.12 635 LYS A O 1
ATOM 5069 N N . ILE A 1 636 ? 7.611 -3.294 -14.626 1.00 64.00 636 ILE A N 1
ATOM 5070 C CA . ILE A 1 636 ? 8.810 -2.510 -14.958 1.00 64.00 636 ILE A CA 1
ATOM 5071 C C . ILE A 1 636 ? 8.948 -2.376 -16.471 1.00 64.00 636 ILE A C 1
ATOM 5073 O O . ILE A 1 636 ? 9.177 -1.274 -16.953 1.00 64.00 636 ILE A O 1
ATOM 5077 N N . THR A 1 637 ? 8.764 -3.465 -17.219 1.00 60.84 637 THR A N 1
ATOM 5078 C CA . THR A 1 637 ? 8.792 -3.467 -18.688 1.00 60.84 637 THR A CA 1
ATOM 5079 C C . THR A 1 637 ? 7.713 -2.544 -19.220 1.00 60.84 637 THR A C 1
ATOM 5081 O O . THR A 1 637 ? 8.019 -1.631 -19.971 1.00 60.84 637 THR A O 1
ATOM 5084 N N . ARG A 1 638 ? 6.478 -2.684 -18.729 1.00 60.09 638 ARG A N 1
ATOM 5085 C CA . ARG A 1 638 ? 5.386 -1.751 -18.978 1.00 60.09 638 ARG A CA 1
ATOM 5086 C C . ARG A 1 638 ? 5.836 -0.330 -18.655 1.00 60.09 638 ARG A C 1
ATOM 5088 O O . ARG A 1 638 ? 5.831 0.500 -19.537 1.00 60.09 638 ARG A O 1
ATOM 5095 N N . ASN A 1 639 ? 6.287 -0.019 -17.446 1.00 57.84 639 ASN A N 1
ATOM 5096 C CA . ASN A 1 639 ? 6.618 1.362 -17.089 1.00 57.84 639 ASN A CA 1
ATOM 5097 C C . ASN A 1 639 ? 7.782 1.946 -17.912 1.00 57.84 639 ASN A C 1
ATOM 5099 O O . ASN A 1 639 ? 7.750 3.121 -18.266 1.00 57.84 639 ASN A O 1
ATOM 5103 N N . ASN A 1 640 ? 8.788 1.142 -18.250 1.00 59.19 640 ASN A N 1
ATOM 5104 C CA . ASN A 1 640 ? 9.918 1.574 -19.066 1.00 59.19 640 ASN A CA 1
ATOM 5105 C C . ASN A 1 640 ? 9.541 1.739 -20.540 1.00 59.19 640 ASN A C 1
ATOM 5107 O O . ASN A 1 640 ? 9.984 2.695 -21.167 1.00 59.19 640 ASN A O 1
ATOM 5111 N N . CYS A 1 641 ? 8.693 0.860 -21.073 1.00 49.88 641 CYS A N 1
ATOM 5112 C CA . CYS A 1 641 ? 8.156 0.965 -22.426 1.00 49.88 641 CYS A CA 1
ATOM 5113 C C . CYS A 1 641 ? 7.062 2.045 -22.549 1.00 49.88 641 CYS A C 1
ATOM 5115 O O . CYS A 1 641 ? 6.941 2.634 -23.615 1.00 49.88 641 CYS A O 1
ATOM 5117 N N . LEU A 1 642 ? 6.287 2.313 -21.487 1.00 48.50 642 LEU A N 1
ATOM 5118 C CA . LEU A 1 642 ? 5.148 3.247 -21.463 1.00 48.50 642 LEU A CA 1
ATOM 5119 C C . LEU A 1 642 ? 5.513 4.674 -21.049 1.00 48.50 642 LEU A C 1
ATOM 5121 O O . LEU A 1 642 ? 5.036 5.622 -21.658 1.00 48.50 642 LEU A O 1
ATOM 5125 N N . TYR A 1 643 ? 6.282 4.835 -19.969 1.00 46.69 643 TYR A N 1
ATOM 5126 C CA . TYR A 1 643 ? 6.471 6.132 -19.308 1.00 46.69 643 TYR A CA 1
ATOM 5127 C C . TYR A 1 643 ? 7.895 6.679 -19.468 1.00 46.69 643 TYR A C 1
ATOM 5129 O O . TYR A 1 643 ? 8.064 7.888 -19.610 1.00 46.69 643 TYR A O 1
ATOM 5137 N N . ASN A 1 644 ? 8.921 5.816 -19.475 1.00 42.22 644 ASN A N 1
ATOM 5138 C CA . ASN A 1 644 ? 10.332 6.242 -19.522 1.00 42.22 644 ASN A CA 1
ATOM 5139 C C . ASN A 1 644 ? 10.989 6.148 -20.910 1.00 42.22 644 ASN A C 1
ATOM 5141 O O . ASN A 1 644 ? 12.138 6.558 -21.058 1.00 42.22 644 ASN A O 1
ATOM 5145 N N . SER A 1 645 ? 10.280 5.687 -21.943 1.00 45.53 645 SER A N 1
ATOM 5146 C CA . SER A 1 645 ? 10.737 5.657 -23.345 1.00 45.53 645 SER A CA 1
ATOM 5147 C C . SER A 1 645 ? 10.826 7.055 -23.991 1.00 45.53 645 SER A C 1
ATOM 5149 O O . SER A 1 645 ? 10.997 7.186 -25.203 1.00 45.53 645 SER A O 1
ATOM 5151 N N . GLY A 1 646 ? 10.783 8.120 -23.187 1.00 43.22 646 GLY A N 1
ATOM 5152 C CA . GLY A 1 646 ? 10.951 9.494 -23.634 1.00 43.22 646 GLY A CA 1
ATOM 5153 C C . GLY A 1 646 ? 9.663 10.084 -24.189 1.00 43.22 646 GLY A C 1
ATOM 5154 O O . GLY A 1 646 ? 9.582 10.386 -25.380 1.00 43.22 646 GLY A O 1
ATOM 5155 N N . TYR A 1 647 ? 8.701 10.383 -23.312 1.00 40.47 647 TYR A N 1
ATOM 5156 C CA . TYR A 1 647 ? 7.751 11.457 -23.598 1.00 40.47 647 TYR A CA 1
ATOM 5157 C C . TYR A 1 647 ? 8.524 12.790 -23.557 1.00 40.47 647 TYR A C 1
ATOM 5159 O O . TYR A 1 647 ? 8.608 13.458 -22.529 1.00 40.47 647 TYR A O 1
ATOM 5167 N N . GLY A 1 648 ? 9.207 13.094 -24.669 1.00 41.09 648 GLY A N 1
ATOM 5168 C CA . GLY A 1 648 ? 10.061 14.273 -24.861 1.00 41.09 648 GLY A CA 1
ATOM 5169 C C . GLY A 1 648 ? 11.404 14.027 -25.567 1.00 41.09 648 GLY A C 1
ATOM 5170 O O . GLY A 1 648 ? 12.006 14.982 -26.044 1.00 41.09 648 GLY A O 1
ATOM 5171 N N . SER A 1 649 ? 11.877 12.784 -25.698 1.00 41.06 649 SER A N 1
ATOM 5172 C CA . SER A 1 649 ? 13.217 12.491 -26.240 1.00 41.06 649 SER A CA 1
ATOM 5173 C C . SER A 1 649 ? 13.228 11.265 -27.156 1.00 41.06 649 SER A C 1
ATOM 5175 O O . SER A 1 649 ? 13.781 10.232 -26.815 1.00 41.06 649 SER A O 1
ATOM 5177 N N . HIS A 1 650 ? 12.597 11.393 -28.328 1.00 39.19 650 HIS A N 1
ATOM 5178 C CA . HIS A 1 650 ? 12.760 10.570 -29.546 1.00 39.19 650 HIS A CA 1
ATOM 5179 C C . HIS A 1 650 ? 13.337 9.137 -29.414 1.00 39.19 650 HIS A C 1
ATOM 5181 O O . HIS A 1 650 ? 14.199 8.746 -30.206 1.00 39.19 650 HIS A O 1
ATOM 5187 N N . SER A 1 651 ? 12.844 8.310 -28.488 1.00 35.94 651 SER A N 1
ATOM 5188 C CA . SER A 1 651 ? 13.180 6.886 -28.457 1.00 35.94 651 SER A CA 1
ATOM 5189 C C . SER A 1 651 ? 12.086 6.093 -29.182 1.00 35.94 651 SER A C 1
ATOM 5191 O O . SER A 1 651 ? 10.903 6.422 -29.138 1.00 35.94 651 SER A O 1
ATOM 5193 N N . ARG A 1 652 ? 12.514 5.118 -29.988 1.00 40.28 652 ARG A N 1
ATOM 5194 C CA . ARG A 1 652 ? 11.775 4.605 -31.154 1.00 40.28 652 ARG A CA 1
ATOM 5195 C C . ARG A 1 652 ? 10.810 3.443 -30.877 1.00 40.28 652 ARG A C 1
ATOM 5197 O O . ARG A 1 652 ? 10.262 2.917 -31.840 1.00 40.28 652 ARG A O 1
ATOM 5204 N N . TYR A 1 653 ? 10.593 3.015 -29.633 1.00 39.03 653 TYR A N 1
ATOM 5205 C CA . TYR A 1 653 ? 10.007 1.691 -29.397 1.00 39.03 653 TYR A CA 1
ATOM 5206 C C . TYR A 1 653 ? 8.943 1.662 -28.288 1.00 39.03 653 TYR A C 1
ATOM 5208 O O . TYR A 1 653 ? 9.254 1.749 -27.106 1.00 39.03 653 TYR A O 1
ATOM 5216 N N . VAL A 1 654 ? 7.710 1.399 -28.740 1.00 37.84 654 VAL A N 1
ATOM 5217 C CA . VAL A 1 654 ? 6.496 0.979 -28.013 1.00 37.84 654 VAL A CA 1
ATOM 5218 C C . VAL A 1 654 ? 5.582 2.109 -27.510 1.00 37.84 654 VAL A C 1
ATOM 5220 O O . VAL A 1 654 ? 5.971 2.983 -26.753 1.00 37.84 654 VAL A O 1
ATOM 5223 N N . LYS A 1 655 ? 4.333 2.042 -27.984 1.00 40.31 655 LYS A N 1
ATOM 5224 C CA . LYS A 1 655 ? 3.326 3.099 -28.087 1.00 40.31 655 LYS A CA 1
ATOM 5225 C C . LYS A 1 655 ? 1.947 2.494 -27.699 1.00 40.31 655 LYS A C 1
ATOM 5227 O O . LYS A 1 655 ? 1.505 1.600 -28.414 1.00 40.31 655 LYS A O 1
ATOM 5232 N N . PHE A 1 656 ? 1.277 2.908 -26.607 1.00 41.16 656 PHE A N 1
ATOM 5233 C CA . PHE A 1 656 ? 0.243 2.085 -25.907 1.00 41.16 656 PHE A CA 1
ATOM 5234 C C . PHE A 1 656 ? -1.151 2.722 -25.673 1.00 41.16 656 PHE A C 1
ATOM 5236 O O . PHE A 1 656 ? -1.867 2.324 -24.756 1.00 41.16 656 PHE A O 1
ATOM 5243 N N . ASN A 1 657 ? -1.600 3.650 -26.522 1.00 39.09 657 ASN A N 1
ATOM 5244 C CA . ASN A 1 657 ? -2.934 4.289 -26.423 1.00 39.09 657 ASN A CA 1
ATOM 5245 C C . ASN A 1 657 ? -4.144 3.372 -26.750 1.00 39.09 657 ASN A C 1
ATOM 5247 O O . ASN A 1 657 ? -5.240 3.856 -27.009 1.00 39.09 657 ASN A O 1
ATOM 5251 N N . ILE A 1 658 ? -3.961 2.051 -26.769 1.00 38.50 658 ILE A N 1
ATOM 5252 C CA . ILE A 1 658 ? -4.918 1.074 -27.319 1.00 38.50 658 ILE A CA 1
ATOM 5253 C C . ILE A 1 658 ? -5.714 0.354 -26.219 1.00 38.50 658 ILE A C 1
ATOM 5255 O O . ILE A 1 658 ? -6.801 -0.147 -26.474 1.00 38.50 658 ILE A O 1
ATOM 5259 N N . PHE A 1 659 ? -5.217 0.337 -24.977 1.00 37.41 659 PHE A N 1
ATOM 5260 C CA . PHE A 1 659 ? -5.818 -0.451 -23.893 1.00 37.41 659 PHE A CA 1
ATOM 5261 C C . PHE A 1 659 ? -6.956 0.265 -23.144 1.00 37.41 659 PHE A C 1
ATOM 5263 O O . PHE A 1 659 ? -7.908 -0.387 -22.726 1.00 37.41 659 PHE A O 1
ATOM 5270 N N . GLU A 1 660 ? -6.892 1.590 -22.972 1.00 36.44 660 GLU A N 1
ATOM 5271 C CA . GLU A 1 660 ? -7.868 2.314 -22.135 1.00 36.44 660 GLU A CA 1
ATOM 5272 C C . GLU A 1 660 ? -9.253 2.443 -22.789 1.00 36.44 660 GLU A C 1
ATOM 5274 O O . GLU A 1 660 ? -10.262 2.335 -22.097 1.00 36.44 660 GLU A O 1
ATOM 5279 N N . ASN A 1 661 ? -9.328 2.561 -24.118 1.00 36.91 661 ASN A N 1
ATOM 5280 C CA . ASN A 1 661 ? -10.613 2.734 -24.807 1.00 36.91 661 ASN A CA 1
ATOM 5281 C C . ASN A 1 661 ? -11.352 1.407 -25.064 1.00 36.91 661 ASN A C 1
ATOM 5283 O O . ASN A 1 661 ? -12.578 1.388 -25.101 1.00 36.91 661 ASN A O 1
ATOM 5287 N N . VAL A 1 662 ? -10.631 0.284 -25.162 1.00 38.38 662 VAL A N 1
ATOM 5288 C CA . VAL A 1 662 ? -11.220 -1.061 -25.320 1.00 38.38 662 VAL A CA 1
ATOM 5289 C C . VAL A 1 662 ? -11.851 -1.548 -24.008 1.00 38.38 662 VAL A C 1
ATOM 5291 O O . VAL A 1 662 ? -12.935 -2.124 -24.014 1.00 38.38 662 VAL A O 1
ATOM 5294 N N . VAL A 1 663 ? -11.228 -1.256 -22.861 1.00 36.66 663 VAL A N 1
ATOM 5295 C CA . VAL A 1 663 ? -11.758 -1.639 -21.538 1.00 36.66 663 VAL A CA 1
ATOM 5296 C C . VAL A 1 663 ? -13.013 -0.842 -21.172 1.00 36.66 663 VAL A C 1
ATOM 5298 O O . VAL A 1 663 ? -13.933 -1.404 -20.581 1.00 36.66 663 VAL A O 1
ATOM 5301 N N . HIS A 1 664 ? -13.084 0.439 -21.548 1.00 39.28 664 HIS A N 1
ATOM 5302 C CA . HIS A 1 664 ? -14.229 1.282 -21.195 1.00 39.28 664 HIS A CA 1
ATOM 5303 C C . HIS A 1 664 ? -15.518 0.894 -21.943 1.00 39.28 664 HIS A C 1
ATOM 5305 O O . HIS A 1 664 ? -16.605 1.109 -21.419 1.00 39.28 664 HIS A O 1
ATOM 5311 N N . TYR A 1 665 ? -15.407 0.276 -23.123 1.00 37.22 665 TYR A N 1
ATOM 5312 C CA . TYR A 1 665 ? -16.553 -0.094 -23.962 1.00 37.22 665 TYR A CA 1
ATOM 5313 C C . TYR A 1 665 ? -17.026 -1.550 -23.753 1.00 37.22 665 TYR A C 1
ATOM 5315 O O . TYR A 1 665 ? -18.223 -1.837 -23.803 1.00 37.22 665 TYR A O 1
ATOM 5323 N N . LEU A 1 666 ? -16.110 -2.474 -23.428 1.00 38.25 666 LEU A N 1
ATOM 5324 C CA . LEU A 1 666 ? -16.437 -3.873 -23.095 1.00 38.25 666 LEU A CA 1
ATOM 5325 C C . LEU A 1 666 ? -17.160 -4.012 -21.742 1.00 38.25 666 LEU A C 1
ATOM 5327 O O . LEU A 1 666 ? -17.942 -4.941 -21.545 1.00 38.25 666 LEU A O 1
ATOM 5331 N N . HIS A 1 667 ? -16.923 -3.083 -20.808 1.00 35.28 667 HIS A N 1
ATOM 5332 C CA . HIS A 1 667 ? -17.560 -3.097 -19.487 1.00 35.28 667 HIS A CA 1
ATOM 5333 C C . HIS A 1 667 ? -19.021 -2.604 -19.511 1.00 35.28 667 HIS A C 1
ATOM 5335 O O . HIS A 1 667 ? -19.777 -2.909 -18.592 1.00 35.28 667 HIS A O 1
ATOM 5341 N N . GLU A 1 668 ? -19.436 -1.871 -20.551 1.00 37.31 668 GLU A N 1
ATOM 5342 C CA . GLU A 1 668 ? -20.812 -1.369 -20.692 1.00 37.31 668 GLU A CA 1
ATOM 5343 C C . GLU A 1 668 ? -21.718 -2.281 -21.539 1.00 37.31 668 GLU A C 1
ATOM 5345 O O . GLU A 1 668 ? -22.936 -2.204 -21.404 1.00 37.31 668 GLU A O 1
ATOM 5350 N N . THR A 1 669 ? -21.165 -3.176 -22.369 1.00 36.84 669 THR A N 1
ATOM 5351 C CA . THR A 1 669 ? -21.942 -3.920 -23.387 1.00 36.84 669 THR A CA 1
ATOM 5352 C C . THR A 1 669 ? -22.023 -5.437 -23.189 1.00 36.84 669 THR A C 1
ATOM 5354 O O . THR A 1 669 ? -22.835 -6.086 -23.840 1.00 36.84 669 THR A O 1
ATOM 5357 N N . GLY A 1 670 ? -21.238 -6.038 -22.286 1.00 31.00 670 GLY A N 1
ATOM 5358 C CA . GLY A 1 670 ? -21.349 -7.472 -21.967 1.00 31.00 670 GLY A CA 1
ATOM 5359 C C . GLY A 1 670 ? -20.966 -8.447 -23.096 1.00 31.00 670 GLY A C 1
ATOM 5360 O O . GLY A 1 670 ? -21.163 -9.650 -22.939 1.00 31.00 670 GLY A O 1
ATOM 5361 N N . LEU A 1 671 ? -20.392 -7.966 -24.203 1.00 34.84 671 LEU A N 1
ATOM 5362 C CA . LEU A 1 671 ? -19.845 -8.774 -25.298 1.00 34.84 671 LEU A CA 1
ATOM 5363 C C . LEU A 1 671 ? -18.327 -8.915 -25.141 1.00 34.84 671 LEU A C 1
ATOM 5365 O O . LEU A 1 671 ? -17.627 -7.931 -24.916 1.00 34.84 671 LEU A O 1
ATOM 5369 N N . LEU A 1 672 ? -17.799 -10.135 -25.266 1.00 31.45 672 LEU A N 1
ATOM 5370 C CA . LEU A 1 672 ? -16.370 -10.427 -25.122 1.00 31.45 672 LEU A CA 1
ATOM 5371 C C . LEU A 1 672 ? -15.731 -10.628 -26.506 1.00 31.45 672 LEU A C 1
ATOM 5373 O O . LEU A 1 672 ? -15.777 -11.718 -27.065 1.00 31.45 672 LEU A O 1
ATOM 5377 N N . LEU A 1 673 ? -15.096 -9.579 -27.040 1.00 38.31 673 LEU A N 1
ATOM 5378 C CA . LEU A 1 673 ? -14.157 -9.654 -28.166 1.00 38.31 673 LEU A CA 1
ATOM 5379 C C . LEU A 1 673 ? -12.891 -8.863 -27.796 1.00 38.31 673 LEU A C 1
ATOM 5381 O O . LEU A 1 673 ? -12.978 -7.702 -27.400 1.00 38.31 673 LEU A O 1
ATOM 5385 N N . THR A 1 674 ? -11.705 -9.475 -27.891 1.00 35.72 674 THR A N 1
ATOM 5386 C CA . THR A 1 674 ? -10.428 -8.819 -27.536 1.00 35.72 674 THR A CA 1
ATOM 5387 C C . THR A 1 674 ? -9.658 -8.463 -28.805 1.00 35.72 674 THR A C 1
ATOM 5389 O O . THR A 1 674 ? -9.177 -9.349 -29.504 1.00 35.72 674 THR A O 1
ATOM 5392 N N . VAL A 1 675 ? -9.517 -7.167 -29.096 1.00 37.56 675 VAL A N 1
ATOM 5393 C CA . VAL A 1 675 ? -8.798 -6.655 -30.277 1.00 37.56 675 VAL A CA 1
ATOM 5394 C C . VAL A 1 675 ? -7.474 -6.020 -29.842 1.00 37.56 675 VAL A C 1
ATOM 5396 O O . VAL A 1 675 ? -7.456 -5.133 -28.990 1.00 37.56 675 VAL A O 1
ATOM 5399 N N . TYR A 1 676 ? -6.355 -6.463 -30.427 1.00 32.59 676 TYR A N 1
ATOM 5400 C CA . TYR A 1 676 ? -5.008 -5.962 -30.129 1.00 32.59 676 TYR A CA 1
ATOM 5401 C C . TYR A 1 676 ? -4.497 -5.113 -31.301 1.00 32.59 676 TYR A C 1
ATOM 5403 O O . TYR A 1 676 ? -4.157 -5.645 -32.355 1.00 32.59 676 TYR A O 1
ATOM 5411 N N . PHE A 1 677 ? -4.414 -3.793 -31.124 1.00 33.12 677 PHE A N 1
ATOM 5412 C CA . PHE A 1 677 ? -3.672 -2.919 -32.038 1.00 33.12 677 PHE A CA 1
ATOM 5413 C C . PHE A 1 677 ? -2.305 -2.562 -31.442 1.00 33.12 677 PHE A C 1
ATOM 5415 O O . PHE A 1 677 ? -2.115 -2.534 -30.228 1.00 33.12 677 PHE A O 1
ATOM 5422 N N . MET A 1 678 ? -1.348 -2.236 -32.307 1.00 30.16 678 MET A N 1
ATOM 5423 C CA . MET A 1 678 ? -0.065 -1.628 -31.954 1.00 30.16 678 MET A CA 1
ATOM 5424 C C . MET A 1 678 ? 0.026 -0.318 -32.749 1.00 30.16 678 MET A C 1
ATOM 5426 O O . MET A 1 678 ? -0.102 -0.410 -33.964 1.00 30.16 678 MET A O 1
ATOM 5430 N N . ILE A 1 679 ? 0.195 0.847 -32.086 1.00 28.73 679 ILE A N 1
ATOM 5431 C CA . ILE A 1 679 ? 0.601 2.204 -32.576 1.00 28.73 679 ILE A CA 1
ATOM 5432 C C . ILE A 1 679 ? -0.131 3.361 -31.826 1.00 28.73 679 ILE A C 1
ATOM 5434 O O . ILE A 1 679 ? -1.341 3.350 -31.640 1.00 28.73 679 ILE A O 1
ATOM 5438 N N . GLU A 1 680 ? 0.620 4.391 -31.394 1.00 31.69 680 GLU A N 1
ATOM 5439 C CA . GLU A 1 680 ? 0.149 5.582 -30.644 1.00 31.69 680 GLU A CA 1
ATOM 5440 C C . GLU A 1 680 ? -0.610 6.575 -31.530 1.00 31.69 680 GLU A C 1
ATOM 5442 O O . GLU A 1 680 ? -0.207 6.829 -32.667 1.00 31.69 680 GLU A O 1
ATOM 5447 N N . LEU A 1 681 ? -1.534 7.281 -30.865 1.00 31.47 681 LEU A N 1
ATOM 5448 C CA . LEU A 1 681 ? -2.232 8.505 -31.278 1.00 31.47 681 LEU A CA 1
ATOM 5449 C C . LEU A 1 681 ? -3.310 8.296 -32.343 1.00 31.47 681 LEU A C 1
ATOM 5451 O O . LEU A 1 681 ? -3.123 8.631 -33.509 1.00 31.47 681 LEU A O 1
ATOM 5455 N N . VAL A 1 682 ? -4.468 7.841 -31.869 1.00 32.56 682 VAL A N 1
ATOM 5456 C CA . VAL A 1 682 ? -5.770 8.059 -32.497 1.00 32.56 682 VAL A CA 1
ATOM 5457 C C . VAL A 1 682 ? -6.716 8.528 -31.387 1.00 32.56 682 VAL A C 1
ATOM 5459 O O . VAL A 1 682 ? -6.764 7.911 -30.321 1.00 32.56 682 VAL A O 1
ATOM 5462 N N . PHE A 1 683 ? -7.406 9.648 -31.600 1.00 31.36 683 PHE A N 1
ATOM 5463 C CA . PHE A 1 683 ? -8.549 10.026 -30.770 1.00 31.36 683 PHE A CA 1
ATOM 5464 C C . PHE A 1 683 ? -9.745 9.182 -31.208 1.00 31.36 683 PHE A C 1
ATOM 5466 O O . PHE A 1 683 ? -10.044 9.113 -32.397 1.00 31.36 683 PHE A O 1
ATOM 5473 N N . PHE A 1 684 ? -10.391 8.522 -30.251 1.00 37.81 684 PHE A N 1
ATOM 5474 C CA . PHE A 1 684 ? -11.591 7.736 -30.503 1.00 37.81 684 PHE A CA 1
ATOM 5475 C C . PHE A 1 684 ? -12.805 8.613 -30.217 1.00 37.81 684 PHE A C 1
ATOM 5477 O O . PHE A 1 684 ? -12.955 9.119 -29.103 1.00 37.81 684 PHE A O 1
ATOM 5484 N N . GLY A 1 685 ? -13.648 8.797 -31.227 1.00 34.31 685 GLY A N 1
ATOM 5485 C CA . GLY A 1 685 ? -14.986 9.353 -31.082 1.00 34.31 685 GLY A CA 1
ATOM 5486 C C . GLY A 1 685 ? -15.999 8.265 -31.411 1.00 34.31 685 GLY A C 1
ATOM 5487 O O . GLY A 1 685 ? -15.909 7.629 -32.460 1.00 34.31 685 GLY A O 1
ATOM 5488 N N . VAL A 1 686 ? -16.964 8.026 -30.524 1.00 38.03 686 VAL A N 1
ATOM 5489 C CA . VAL A 1 686 ? -18.180 7.311 -30.926 1.00 38.03 686 VAL A CA 1
ATOM 5490 C C . VAL A 1 686 ? -18.995 8.313 -31.733 1.00 38.03 686 VAL A C 1
ATOM 5492 O O . VAL A 1 686 ? -19.429 9.325 -31.183 1.00 38.03 686 VAL A O 1
ATOM 5495 N N . SER A 1 687 ? -19.172 8.069 -33.031 1.00 39.84 687 SER A N 1
ATOM 5496 C CA . SER A 1 687 ? -20.023 8.921 -33.861 1.00 39.84 687 SER A CA 1
ATOM 5497 C C . SER A 1 687 ? -21.485 8.665 -33.473 1.00 39.84 687 SER A C 1
ATOM 5499 O O . SER A 1 687 ? -22.107 7.700 -33.922 1.00 39.84 687 SER A O 1
ATOM 5501 N N . GLN A 1 688 ? -22.020 9.489 -32.562 1.00 42.41 688 GLN A N 1
ATOM 5502 C CA . GLN A 1 688 ? -23.404 9.381 -32.080 1.00 42.41 688 GLN A CA 1
ATOM 5503 C C . GLN A 1 688 ? -24.423 9.549 -33.220 1.00 42.41 688 GLN A C 1
ATOM 5505 O O . GLN A 1 688 ? -25.512 8.986 -33.152 1.00 42.41 688 GLN A O 1
ATOM 5510 N N . ASP A 1 689 ? -24.043 10.225 -34.304 1.00 48.16 689 ASP A N 1
ATOM 5511 C CA . ASP A 1 689 ? -24.916 10.568 -35.431 1.00 48.16 689 ASP A CA 1
ATOM 5512 C C . ASP A 1 689 ? -25.354 9.354 -36.272 1.00 48.16 689 ASP A C 1
ATOM 5514 O O . ASP A 1 689 ? -26.375 9.415 -36.956 1.00 48.16 689 ASP A O 1
ATOM 5518 N N . VAL A 1 690 ? -24.601 8.246 -36.234 1.00 50.44 690 VAL A N 1
ATOM 5519 C CA . VAL A 1 690 ? -24.904 7.013 -36.994 1.00 50.44 690 VAL A CA 1
ATOM 5520 C C . VAL A 1 690 ? -25.695 6.005 -36.150 1.00 50.44 690 VAL A C 1
ATOM 5522 O O . VAL A 1 690 ? -26.490 5.235 -36.685 1.00 50.44 690 VAL A O 1
ATOM 5525 N N . TYR A 1 691 ? -25.535 6.034 -34.823 1.00 44.81 691 TYR A N 1
ATOM 5526 C CA . TYR A 1 691 ? -26.203 5.110 -33.897 1.00 44.81 691 TYR A CA 1
ATOM 5527 C C . TYR A 1 691 ? -27.734 5.281 -33.879 1.00 44.81 691 TYR A C 1
ATOM 5529 O O . TYR A 1 691 ? -28.474 4.309 -33.742 1.00 44.81 691 TYR A O 1
ATOM 5537 N N . TYR A 1 692 ? -28.227 6.505 -34.086 1.00 44.31 692 TYR A N 1
ATOM 5538 C CA . TYR A 1 692 ? -29.664 6.803 -34.091 1.00 44.31 692 TYR A CA 1
ATOM 5539 C C . TYR A 1 692 ? -30.387 6.440 -35.396 1.00 44.31 692 TYR A C 1
ATOM 5541 O O . TYR A 1 692 ? -31.605 6.595 -35.469 1.00 44.31 692 TYR A O 1
ATOM 5549 N N . ILE A 1 693 ? -29.678 5.956 -36.424 1.00 50.09 693 ILE A N 1
ATOM 5550 C CA . ILE A 1 693 ? -30.282 5.733 -37.744 1.00 50.09 693 ILE A CA 1
ATOM 5551 C C . ILE A 1 693 ? -31.132 4.446 -37.763 1.00 50.09 693 ILE A C 1
ATOM 5553 O O . ILE A 1 693 ? -32.192 4.472 -38.375 1.00 50.09 693 ILE A O 1
ATOM 5557 N N . TYR A 1 694 ? -30.773 3.374 -37.031 1.00 52.56 694 TYR A N 1
ATOM 5558 C CA . TYR A 1 694 ? -31.634 2.183 -36.853 1.00 52.56 694 TYR A CA 1
ATOM 5559 C C . TYR A 1 694 ? -31.295 1.355 -35.592 1.00 52.56 694 TYR A C 1
ATOM 5561 O O . TYR A 1 694 ? -30.573 0.366 -35.672 1.00 52.56 694 TYR A O 1
ATOM 5569 N N . CYS A 1 695 ? -31.919 1.645 -34.442 1.00 49.47 695 CYS A N 1
ATOM 5570 C CA . CYS A 1 695 ? -31.723 0.906 -33.172 1.00 49.47 695 CYS A CA 1
ATOM 5571 C C . CYS A 1 695 ? -32.180 -0.576 -33.167 1.00 49.47 695 CYS A C 1
ATOM 5573 O O . CYS A 1 695 ? -32.207 -1.202 -32.113 1.00 49.47 695 CYS A O 1
ATOM 5575 N N . ILE A 1 696 ? -32.604 -1.126 -34.310 1.00 55.00 696 ILE A N 1
ATOM 5576 C CA . ILE A 1 696 ? -33.098 -2.510 -34.443 1.00 55.00 696 ILE A CA 1
ATOM 5577 C C . ILE A 1 696 ? -31.968 -3.472 -34.851 1.00 55.00 696 ILE A C 1
ATOM 5579 O O . ILE A 1 696 ? -32.106 -4.678 -34.677 1.00 55.00 696 ILE A O 1
ATOM 5583 N N . LEU A 1 697 ? -30.869 -2.962 -35.415 1.00 62.25 697 LEU A N 1
ATOM 5584 C CA . LEU A 1 697 ? -29.714 -3.770 -35.801 1.00 62.25 697 LEU A CA 1
ATOM 5585 C C . LEU A 1 697 ? -28.672 -3.781 -34.672 1.00 62.25 697 LEU A C 1
ATOM 5587 O O . LEU A 1 697 ? -28.386 -2.742 -34.081 1.00 62.25 697 LEU A O 1
ATOM 5591 N N . GLU A 1 698 ? -28.066 -4.938 -34.406 1.00 67.88 698 GLU A N 1
ATOM 5592 C CA . GLU A 1 698 ? -26.952 -5.050 -33.460 1.00 67.88 698 GLU A CA 1
ATOM 5593 C C . GLU A 1 698 ? -25.649 -4.640 -34.154 1.00 67.88 698 GLU A C 1
ATOM 5595 O O . GLU A 1 698 ? -24.996 -5.442 -34.824 1.00 67.88 698 GLU A O 1
ATOM 5600 N N . HIS A 1 699 ? -25.292 -3.358 -34.051 1.00 66.38 699 HIS A N 1
ATOM 5601 C CA . HIS A 1 699 ? -24.057 -2.837 -34.627 1.00 66.38 699 HIS A CA 1
ATOM 5602 C C . HIS A 1 699 ? -23.436 -1.703 -33.809 1.00 66.38 699 HIS A C 1
ATOM 5604 O O . HIS A 1 699 ? -24.113 -0.978 -33.082 1.00 66.38 699 HIS A O 1
ATOM 5610 N N . ILE A 1 700 ? -22.126 -1.523 -33.965 1.00 62.81 700 ILE A N 1
ATOM 5611 C CA . ILE A 1 700 ? -21.316 -0.503 -33.294 1.00 62.81 700 ILE A CA 1
ATOM 5612 C C . ILE A 1 700 ? -20.435 0.180 -34.338 1.00 62.81 700 ILE A C 1
ATOM 5614 O O . ILE A 1 700 ? -19.807 -0.490 -35.148 1.00 62.81 700 ILE A O 1
ATOM 5618 N N . TRP A 1 701 ? -20.354 1.509 -34.312 1.00 63.97 701 TRP A N 1
ATOM 5619 C CA . TRP A 1 701 ? -19.479 2.281 -35.198 1.00 63.97 701 TRP A CA 1
ATOM 5620 C C . TRP A 1 701 ? -18.422 3.028 -34.386 1.00 63.97 701 TRP A C 1
ATOM 5622 O O . TRP A 1 701 ? -18.741 3.732 -33.429 1.00 63.97 701 TRP A O 1
ATOM 5632 N N . ILE A 1 702 ? -17.160 2.876 -34.774 1.00 63.38 702 ILE A N 1
ATOM 5633 C CA . ILE A 1 702 ? -15.993 3.440 -34.097 1.00 63.38 702 ILE A CA 1
ATOM 5634 C C . ILE A 1 702 ? -15.231 4.297 -35.101 1.00 63.38 702 ILE A C 1
ATOM 5636 O O . ILE A 1 702 ? -14.691 3.780 -36.079 1.00 63.38 702 ILE A O 1
ATOM 5640 N N . GLU A 1 703 ? -15.153 5.601 -34.846 1.00 70.00 703 GLU A N 1
ATOM 5641 C CA . GLU A 1 703 ? -14.281 6.484 -35.610 1.00 70.00 703 GLU A CA 1
ATOM 5642 C C . GLU A 1 703 ? -12.878 6.507 -34.993 1.00 70.00 703 GLU A C 1
ATOM 5644 O O . GLU A 1 703 ? -12.682 6.776 -33.806 1.00 70.00 703 GLU A O 1
ATOM 5649 N N . ILE A 1 704 ? -11.888 6.230 -35.832 1.00 63.88 704 ILE A N 1
ATOM 5650 C CA . ILE A 1 704 ? -10.464 6.212 -35.528 1.00 63.88 704 ILE A CA 1
ATOM 5651 C C . ILE A 1 704 ? -9.854 7.394 -36.289 1.00 63.88 704 ILE A C 1
ATOM 5653 O O . ILE A 1 704 ? -9.462 7.273 -37.451 1.00 63.88 704 ILE A O 1
ATOM 5657 N N . SER A 1 705 ? -9.790 8.565 -35.651 1.00 57.62 705 SER A N 1
ATOM 5658 C CA . SER A 1 705 ? -9.229 9.766 -36.278 1.00 57.62 705 SER A CA 1
ATOM 5659 C C . SER A 1 705 ? -7.704 9.678 -36.416 1.00 57.62 705 SER A C 1
ATOM 5661 O O . SER A 1 705 ? -6.970 9.542 -35.431 1.00 57.62 705 SER A O 1
ATOM 5663 N N . GLY A 1 706 ? -7.210 9.784 -37.647 1.00 54.12 706 GLY A N 1
ATOM 5664 C CA . GLY A 1 706 ? -5.785 9.828 -37.947 1.00 54.12 706 GLY A CA 1
ATOM 5665 C C . GLY A 1 706 ? -5.196 11.240 -37.825 1.00 54.12 706 GLY A C 1
ATOM 5666 O O . GLY A 1 706 ? -5.833 12.184 -37.362 1.00 54.12 706 GLY A O 1
ATOM 5667 N N . LYS A 1 707 ? -3.933 11.420 -38.237 1.00 52.00 707 LYS A N 1
ATOM 5668 C CA . LYS A 1 707 ? -3.226 12.718 -38.131 1.00 52.00 707 LYS A CA 1
ATOM 5669 C C . LYS A 1 707 ? -3.727 13.785 -39.117 1.00 52.00 707 LYS A C 1
ATOM 5671 O O . LYS A 1 707 ? -3.395 14.958 -38.958 1.00 52.00 707 LYS A O 1
ATOM 5676 N N . ASN A 1 708 ? -4.460 13.387 -40.154 1.00 51.09 708 ASN A N 1
ATOM 5677 C CA . ASN A 1 708 ? -5.116 14.254 -41.135 1.00 51.09 708 ASN A CA 1
ATOM 5678 C C . ASN A 1 708 ? -6.490 13.670 -41.534 1.00 51.09 708 ASN A C 1
ATOM 5680 O O . ASN A 1 708 ? -6.711 12.475 -41.345 1.00 51.09 708 ASN A O 1
ATOM 5684 N N . LYS A 1 709 ? -7.388 14.489 -42.111 1.00 48.38 709 LYS A N 1
ATOM 5685 C CA . LYS A 1 709 ? -8.758 14.068 -42.490 1.00 48.38 709 LYS A CA 1
ATOM 5686 C C . LYS A 1 709 ? -8.783 12.797 -43.363 1.00 48.38 709 LYS A C 1
ATOM 5688 O O . LYS A 1 709 ? -9.637 11.945 -43.169 1.00 48.38 709 LYS A O 1
ATOM 5693 N N . ASN A 1 710 ? -7.787 12.612 -44.232 1.00 50.50 710 ASN A N 1
ATOM 5694 C CA . ASN A 1 710 ? -7.696 11.470 -45.157 1.00 50.50 710 ASN A CA 1
ATOM 5695 C C . ASN A 1 710 ? -7.098 10.199 -44.520 1.00 50.50 710 ASN A C 1
ATOM 5697 O O . ASN A 1 710 ? -6.909 9.193 -45.198 1.00 50.50 710 ASN A O 1
ATOM 5701 N N . SER A 1 711 ? -6.746 10.246 -43.234 1.00 57.75 711 SER A N 1
ATOM 5702 C CA . SER A 1 711 ? -6.203 9.115 -42.470 1.00 57.75 711 SER A CA 1
ATOM 5703 C C . SER A 1 711 ? -7.155 8.623 -41.389 1.00 57.75 711 SER A C 1
ATOM 5705 O O . SER A 1 711 ? -6.770 7.787 -40.572 1.00 57.75 711 SER A O 1
ATOM 5707 N N . ASN A 1 712 ? -8.381 9.143 -41.380 1.00 67.50 712 ASN A N 1
ATOM 5708 C CA . ASN A 1 712 ? -9.409 8.656 -40.489 1.00 67.50 712 ASN A CA 1
ATOM 5709 C C . ASN A 1 712 ? -9.921 7.301 -40.995 1.00 67.50 712 ASN A C 1
ATOM 5711 O O . ASN A 1 712 ? -10.156 7.108 -42.193 1.00 67.50 712 ASN A O 1
ATOM 5715 N N . VAL A 1 713 ? -10.089 6.365 -40.068 1.00 74.50 713 VAL A N 1
ATOM 5716 C CA . VAL A 1 713 ? -10.668 5.043 -40.305 1.00 74.50 713 VAL A CA 1
ATOM 5717 C C . VAL A 1 713 ? -12.008 4.984 -39.581 1.00 74.50 713 VAL A C 1
ATOM 5719 O O . VAL A 1 713 ? -12.081 5.310 -38.404 1.00 74.50 713 VAL A O 1
ATOM 5722 N N . LEU A 1 714 ? -13.063 4.554 -40.257 1.00 80.19 714 LEU A N 1
ATOM 5723 C CA . LEU A 1 714 ? -14.351 4.260 -39.645 1.00 80.19 714 LEU A CA 1
ATOM 5724 C C . LEU A 1 714 ? -14.527 2.745 -39.605 1.00 80.19 714 LEU A C 1
ATOM 5726 O O . LEU A 1 714 ? -14.472 2.089 -40.645 1.00 80.19 714 LEU A O 1
ATOM 5730 N N . LEU A 1 715 ? -14.694 2.197 -38.403 1.00 80.06 715 LEU A N 1
ATOM 5731 C CA . LEU A 1 715 ? -14.867 0.771 -38.152 1.00 80.06 715 LEU A CA 1
ATOM 5732 C C . LEU A 1 715 ? -16.310 0.478 -37.731 1.00 80.06 715 LEU A C 1
ATOM 5734 O O . LEU A 1 715 ? -16.731 0.901 -36.659 1.00 80.06 715 LEU A O 1
ATOM 5738 N N . GLY A 1 716 ? -17.050 -0.266 -38.546 1.00 77.81 716 GLY A N 1
ATOM 5739 C CA . GLY A 1 716 ? -18.356 -0.820 -38.192 1.00 77.81 716 GLY A CA 1
ATOM 5740 C C . GLY A 1 716 ? -18.229 -2.260 -37.709 1.00 77.81 716 GLY A C 1
ATOM 5741 O O . GLY A 1 716 ? -17.599 -3.074 -38.373 1.00 77.81 716 GLY A O 1
ATOM 5742 N N . VAL A 1 717 ? -18.831 -2.601 -36.577 1.00 75.44 717 VAL A N 1
ATOM 5743 C CA . VAL A 1 717 ? -18.943 -3.976 -36.086 1.00 75.44 717 VAL A CA 1
ATOM 5744 C C . VAL A 1 717 ? -20.406 -4.383 -36.116 1.00 75.44 717 VAL A C 1
ATOM 5746 O O . VAL A 1 717 ? -21.225 -3.666 -35.554 1.00 75.44 717 VAL A O 1
ATOM 5749 N N . PHE A 1 718 ? -20.740 -5.494 -36.768 1.00 77.62 718 PHE A N 1
ATOM 5750 C CA . PHE A 1 718 ? -22.120 -5.960 -36.935 1.00 77.62 718 PHE A CA 1
ATOM 5751 C C . PHE A 1 718 ? -22.305 -7.374 -36.391 1.00 77.62 718 PHE A C 1
ATOM 5753 O O . PHE A 1 718 ? -21.404 -8.203 -36.495 1.00 77.62 718 PHE A O 1
ATOM 5760 N N . TYR A 1 719 ? -23.499 -7.645 -35.870 1.00 77.25 719 TYR A N 1
ATOM 5761 C CA . TYR A 1 719 ? -23.958 -8.985 -35.537 1.00 77.25 719 TYR A CA 1
ATOM 5762 C C . TYR A 1 719 ? -25.334 -9.261 -36.159 1.00 77.25 719 TYR A C 1
ATOM 5764 O O . TYR A 1 719 ? -26.247 -8.430 -36.101 1.00 77.25 719 TYR A O 1
ATOM 5772 N N . GLN A 1 720 ? -25.481 -10.432 -36.781 1.00 80.56 720 GLN A N 1
ATOM 5773 C CA . GLN A 1 720 ? -26.725 -10.889 -37.399 1.00 80.56 720 GLN A CA 1
ATOM 5774 C C . GLN A 1 720 ? -27.282 -12.104 -36.627 1.00 80.56 720 GLN A C 1
ATOM 5776 O O . GLN A 1 720 ? -26.883 -13.242 -36.877 1.00 80.56 720 GLN A O 1
ATOM 5781 N N . PRO A 1 721 ? -28.229 -11.895 -35.693 1.00 65.88 721 PRO A N 1
ATOM 5782 C CA . PRO A 1 721 ? -28.686 -12.957 -34.793 1.00 65.88 721 PRO A CA 1
ATOM 5783 C C . PRO A 1 721 ? -29.709 -13.923 -35.415 1.00 65.88 721 PRO A C 1
ATOM 5785 O O . PRO A 1 721 ? -29.859 -15.053 -34.948 1.00 65.88 721 PRO A O 1
ATOM 5788 N N . ASP A 1 722 ? -30.466 -13.499 -36.433 1.00 69.25 722 ASP A N 1
ATOM 5789 C CA . ASP A 1 722 ? -31.612 -14.271 -36.931 1.00 69.25 722 ASP A CA 1
ATOM 5790 C C . ASP A 1 722 ? -31.192 -15.388 -37.890 1.00 69.25 722 ASP A C 1
ATOM 5792 O O . ASP A 1 722 ? -30.641 -15.128 -38.952 1.00 69.25 722 ASP A O 1
ATOM 5796 N N . SER A 1 723 ? -31.577 -16.628 -37.599 1.00 67.50 723 SER A N 1
ATOM 5797 C CA . SER A 1 723 ? -31.408 -17.772 -38.507 1.00 67.50 723 SER A CA 1
ATOM 5798 C C . SER A 1 723 ? -32.477 -17.859 -39.611 1.00 67.50 723 SER A C 1
ATOM 5800 O O . SER A 1 723 ? -32.282 -18.585 -40.586 1.00 67.50 723 SER A O 1
ATOM 5802 N N . ASP A 1 724 ? -33.577 -17.105 -39.492 1.00 75.00 724 ASP A N 1
ATOM 5803 C CA . ASP A 1 724 ? -34.706 -17.093 -40.435 1.00 75.00 724 ASP A CA 1
ATOM 5804 C C . ASP A 1 724 ? -34.368 -16.339 -41.745 1.00 75.00 724 ASP A C 1
ATOM 5806 O O . ASP A 1 724 ? -34.063 -15.141 -41.698 1.00 75.00 724 ASP A O 1
ATOM 5810 N N . PRO A 1 725 ? -34.466 -16.982 -42.931 1.00 73.69 725 PRO A N 1
ATOM 5811 C CA . PRO A 1 725 ? -34.170 -16.354 -44.219 1.00 73.69 725 PRO A CA 1
ATOM 5812 C C . PRO A 1 725 ? -34.938 -15.055 -44.497 1.00 73.69 725 PRO A C 1
ATOM 5814 O O . PRO A 1 725 ? -34.365 -14.130 -45.071 1.00 73.69 725 PRO A O 1
ATOM 5817 N N . ALA A 1 726 ? -36.207 -14.951 -44.086 1.00 74.44 726 ALA A N 1
ATOM 5818 C CA . ALA A 1 726 ? -37.008 -13.747 -44.329 1.00 74.44 726 ALA A CA 1
ATOM 5819 C C . ALA A 1 726 ? -36.493 -12.547 -43.515 1.00 74.44 726 ALA A C 1
ATOM 5821 O O . ALA A 1 726 ? -36.385 -11.431 -44.028 1.00 74.44 726 ALA A O 1
ATOM 5822 N N . ARG A 1 727 ? -36.097 -12.790 -42.260 1.00 77.50 727 ARG A N 1
ATOM 5823 C CA . ARG A 1 727 ? -35.496 -11.773 -41.388 1.00 77.50 727 ARG A CA 1
ATOM 5824 C C . ARG A 1 727 ? -34.085 -11.397 -41.819 1.00 77.50 727 ARG A C 1
ATOM 5826 O O . ARG A 1 727 ? -33.738 -10.225 -41.730 1.00 77.50 727 ARG A O 1
ATOM 5833 N N . LYS A 1 728 ? -33.309 -12.340 -42.366 1.00 80.62 728 LYS A N 1
ATOM 5834 C CA . LYS A 1 728 ? -32.000 -12.044 -42.976 1.00 80.62 728 LYS A CA 1
ATOM 5835 C C . LYS A 1 728 ? -32.118 -11.077 -44.151 1.00 80.62 728 LYS A C 1
ATOM 5837 O O . LYS A 1 728 ? -31.310 -10.163 -44.263 1.00 80.62 728 LYS A O 1
ATOM 5842 N N . VAL A 1 729 ? -33.135 -11.228 -45.002 1.00 82.44 729 VAL A N 1
ATOM 5843 C CA . VAL A 1 729 ? -33.370 -10.284 -46.111 1.00 82.44 729 VAL A CA 1
ATOM 5844 C C . VAL A 1 729 ? -33.721 -8.890 -45.583 1.00 82.44 729 VAL A C 1
ATOM 5846 O O . VAL A 1 729 ? -33.129 -7.914 -46.031 1.00 82.44 729 VAL A O 1
ATOM 5849 N N . LEU A 1 730 ? -34.596 -8.792 -44.577 1.00 81.19 730 LEU A N 1
ATOM 5850 C CA . LEU A 1 730 ? -34.924 -7.509 -43.940 1.00 81.19 730 LEU A CA 1
ATOM 5851 C C . LEU A 1 730 ? -33.707 -6.870 -43.242 1.00 81.19 730 LEU A C 1
ATOM 5853 O O . LEU A 1 730 ? -33.560 -5.649 -43.220 1.00 81.19 730 LEU A O 1
ATOM 5857 N N . TRP A 1 731 ? -32.830 -7.690 -42.660 1.00 85.44 731 TRP A N 1
ATOM 5858 C CA . TRP A 1 731 ? -31.568 -7.240 -42.075 1.00 85.44 731 TRP A CA 1
ATOM 5859 C C . TRP A 1 731 ? -30.645 -6.653 -43.152 1.00 85.44 731 TRP A C 1
ATOM 5861 O O . TRP A 1 731 ? -30.087 -5.578 -42.945 1.00 85.44 731 TRP A O 1
ATOM 5871 N N . LEU A 1 732 ? -30.554 -7.292 -44.326 1.00 87.00 732 LEU A N 1
ATOM 5872 C CA . LEU A 1 732 ? -29.753 -6.819 -45.461 1.00 87.00 732 LEU A CA 1
ATOM 5873 C C . LEU A 1 732 ? -30.232 -5.476 -46.026 1.00 87.00 732 LEU A C 1
ATOM 5875 O O . LEU A 1 732 ? -29.401 -4.617 -46.296 1.00 87.00 732 LEU A O 1
ATOM 5879 N N . GLU A 1 733 ? -31.544 -5.259 -46.146 1.00 85.44 733 GLU A N 1
ATOM 5880 C CA . GLU A 1 733 ? -32.108 -3.973 -46.599 1.00 85.44 733 GLU A CA 1
ATOM 5881 C C . GLU A 1 733 ? -31.734 -2.820 -45.649 1.00 85.44 733 GLU A C 1
ATOM 5883 O O . GLU A 1 733 ? -31.378 -1.711 -46.061 1.00 85.44 733 GLU A O 1
ATOM 5888 N N . LYS A 1 734 ? -31.765 -3.089 -44.340 1.00 82.00 734 LYS A N 1
ATOM 5889 C CA . LYS A 1 734 ? -31.357 -2.112 -43.325 1.00 82.00 734 LYS A CA 1
ATOM 5890 C C . LYS A 1 734 ? -29.845 -1.897 -43.319 1.00 82.00 734 LYS A C 1
ATOM 5892 O O . LYS A 1 734 ? -29.399 -0.759 -43.195 1.00 82.00 734 LYS A O 1
ATOM 5897 N N . PHE A 1 735 ? -29.066 -2.965 -43.487 1.00 86.06 735 PHE A N 1
ATOM 5898 C CA . PHE A 1 735 ? -27.613 -2.893 -43.625 1.00 86.06 735 PHE A CA 1
ATOM 5899 C C . PHE A 1 735 ? -27.217 -2.021 -44.826 1.00 86.06 735 PHE A C 1
ATOM 5901 O O . PHE A 1 735 ? -26.417 -1.101 -44.671 1.00 86.06 735 PHE A O 1
ATOM 5908 N N . GLU A 1 736 ? -27.851 -2.220 -45.983 1.00 89.12 736 GLU A N 1
ATOM 5909 C CA . GLU A 1 736 ? -27.673 -1.391 -47.182 1.00 89.12 736 GLU A CA 1
ATOM 5910 C C . GLU A 1 736 ? -27.997 0.087 -46.920 1.00 89.12 736 GLU A C 1
ATOM 5912 O O . GLU A 1 736 ? -27.230 0.971 -47.303 1.00 89.12 736 GLU A O 1
ATOM 5917 N N . THR A 1 737 ? -29.082 0.368 -46.193 1.00 83.00 737 THR A N 1
ATOM 5918 C CA . THR A 1 737 ? -29.467 1.744 -45.840 1.00 83.00 737 THR A CA 1
ATOM 5919 C C . THR A 1 737 ? -28.413 2.431 -44.962 1.00 83.00 737 THR A C 1
ATOM 5921 O O . THR A 1 737 ? -28.089 3.601 -45.177 1.00 83.00 737 THR A O 1
ATOM 5924 N N . ILE A 1 738 ? -27.840 1.712 -43.988 1.00 81.50 738 ILE A N 1
ATOM 5925 C CA . ILE A 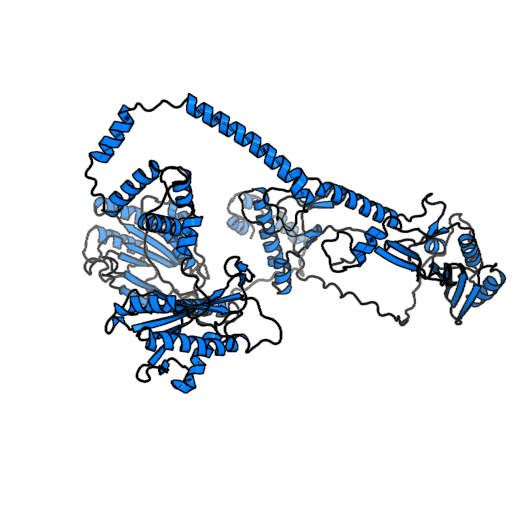1 738 ? -26.757 2.243 -43.145 1.00 81.50 738 ILE A CA 1
ATOM 5926 C C . ILE A 1 738 ? -25.503 2.492 -43.986 1.00 81.50 738 ILE A C 1
ATOM 5928 O O . ILE A 1 738 ? -24.883 3.546 -43.847 1.00 81.50 738 ILE A O 1
ATOM 5932 N N . LEU A 1 739 ? -25.140 1.563 -44.876 1.00 85.75 739 LEU A N 1
ATOM 5933 C CA . LEU A 1 739 ? -23.997 1.749 -45.767 1.00 85.75 739 LEU A CA 1
ATOM 5934 C C . LEU A 1 739 ? -24.171 2.967 -46.671 1.00 85.75 739 LEU A C 1
ATOM 5936 O O . LEU A 1 739 ? -23.225 3.736 -46.808 1.00 85.75 739 LEU A O 1
ATOM 5940 N N . ALA A 1 740 ? -25.368 3.202 -47.211 1.00 84.00 740 ALA A N 1
ATOM 5941 C CA . ALA A 1 740 ? -25.657 4.391 -48.009 1.00 84.00 740 ALA A CA 1
ATOM 5942 C C . ALA A 1 740 ? -25.468 5.687 -47.205 1.00 84.00 740 ALA A C 1
ATOM 5944 O O . ALA A 1 740 ? -24.821 6.626 -47.674 1.00 84.00 740 ALA A O 1
ATOM 5945 N N . ALA A 1 741 ? -25.973 5.724 -45.968 1.00 79.38 741 ALA A N 1
ATOM 5946 C CA . ALA A 1 741 ? -25.813 6.876 -45.086 1.00 79.38 741 ALA A CA 1
ATOM 5947 C C . ALA A 1 741 ? -24.336 7.135 -44.744 1.00 79.38 741 ALA A C 1
ATOM 5949 O O . ALA A 1 741 ? -23.878 8.275 -44.823 1.00 79.38 741 ALA A O 1
ATOM 5950 N N . VAL A 1 742 ? -23.578 6.085 -44.413 1.00 80.50 742 VAL A N 1
ATOM 5951 C CA . VAL A 1 742 ? -22.146 6.188 -44.098 1.00 80.50 742 VAL A CA 1
ATOM 5952 C C . VAL A 1 742 ? -21.344 6.602 -45.329 1.00 80.50 742 VAL A C 1
ATOM 5954 O O . VAL A 1 742 ? -20.537 7.523 -45.243 1.00 80.50 742 VAL A O 1
ATOM 5957 N N . HIS A 1 743 ? -21.607 5.992 -46.483 1.00 81.25 743 HIS A N 1
ATOM 5958 C CA . HIS A 1 743 ? -20.933 6.304 -47.740 1.00 81.25 743 HIS A CA 1
ATOM 5959 C C . HIS A 1 743 ? -21.127 7.769 -48.157 1.00 81.25 743 HIS A C 1
ATOM 5961 O O . HIS A 1 743 ? -20.207 8.373 -48.691 1.00 81.25 743 HIS A O 1
ATOM 5967 N N . SER A 1 744 ? -22.288 8.367 -47.862 1.00 76.19 744 SER A N 1
ATOM 5968 C CA . SER A 1 744 ? -22.550 9.784 -48.163 1.00 76.19 744 SER A CA 1
ATOM 5969 C C . SER A 1 744 ? -21.819 10.779 -47.253 1.00 76.19 744 SER A C 1
ATOM 5971 O O . SER A 1 744 ? -21.686 11.946 -47.613 1.00 76.19 744 SER A O 1
ATOM 5973 N N . LYS A 1 745 ? -21.377 10.344 -46.066 1.00 73.19 745 LYS A N 1
ATOM 5974 C CA . LYS A 1 745 ? -20.799 11.216 -45.028 1.00 73.19 745 LYS A CA 1
ATOM 5975 C C . LYS A 1 745 ? -19.306 10.992 -44.796 1.00 73.19 745 LYS A C 1
ATOM 5977 O O . LYS A 1 745 ? -18.664 11.836 -44.174 1.00 73.19 745 LYS A O 1
ATOM 5982 N N . TRP A 1 746 ? -18.765 9.850 -45.217 1.00 77.25 746 TRP A N 1
ATOM 5983 C CA . TRP A 1 746 ? -17.423 9.416 -44.846 1.00 77.25 746 TRP A CA 1
ATOM 5984 C C . TRP A 1 746 ? -16.486 9.279 -46.046 1.00 77.25 746 TRP A C 1
ATOM 5986 O O . TRP A 1 746 ? -16.575 8.319 -46.808 1.00 77.25 746 TRP A O 1
ATOM 5996 N N . ASP A 1 747 ? -15.500 10.175 -46.125 1.00 70.00 747 ASP A N 1
ATOM 5997 C CA . ASP A 1 747 ? -14.495 10.209 -47.201 1.00 70.00 747 ASP A CA 1
ATOM 5998 C C . ASP A 1 747 ? -13.178 9.471 -46.851 1.00 70.00 747 ASP A C 1
ATOM 6000 O O . ASP A 1 747 ? -12.150 9.647 -47.510 1.00 70.00 747 ASP A O 1
ATOM 6004 N N . GLY A 1 748 ? -13.171 8.659 -45.786 1.00 75.31 748 GLY A N 1
ATOM 6005 C CA . GLY A 1 748 ? -11.982 7.981 -45.255 1.00 75.31 748 GLY A CA 1
ATOM 6006 C C . GLY A 1 748 ? -11.922 6.469 -45.507 1.00 75.31 748 GLY A C 1
ATOM 6007 O O . GLY A 1 748 ? -12.667 5.883 -46.295 1.00 75.31 748 GLY A O 1
ATOM 6008 N N . ILE A 1 749 ? -11.024 5.797 -44.785 1.00 79.25 749 ILE A N 1
ATOM 6009 C CA . ILE A 1 749 ? -10.963 4.330 -44.785 1.00 79.25 749 ILE A CA 1
ATOM 6010 C C . ILE A 1 749 ? -12.218 3.808 -44.081 1.00 79.25 749 ILE A C 1
ATOM 6012 O O . ILE A 1 749 ? -12.508 4.232 -42.967 1.00 79.25 749 ILE A O 1
ATOM 6016 N N . LEU A 1 750 ? -12.941 2.883 -44.706 1.00 85.50 750 LEU A N 1
ATOM 6017 C CA . LEU A 1 750 ? -14.097 2.200 -44.132 1.00 85.50 750 LEU A CA 1
ATOM 6018 C C . LEU A 1 750 ? -13.745 0.725 -43.944 1.00 85.50 750 LEU A C 1
ATOM 6020 O O . LEU A 1 750 ? -13.381 0.043 -44.905 1.00 85.50 750 LEU A O 1
ATOM 6024 N N . ALA A 1 751 ? -13.842 0.250 -42.707 1.00 85.12 751 ALA A N 1
ATOM 6025 C CA . ALA A 1 751 ? -13.673 -1.144 -42.331 1.00 85.12 751 ALA A CA 1
ATOM 6026 C C . ALA A 1 751 ? -14.944 -1.642 -41.640 1.00 85.12 751 ALA A C 1
ATOM 6028 O O . ALA A 1 751 ? -15.518 -0.943 -40.814 1.00 85.12 751 ALA A O 1
ATOM 6029 N N . ILE A 1 752 ? -15.392 -2.846 -41.972 1.00 86.50 752 ILE A N 1
ATOM 6030 C CA . ILE A 1 752 ? -16.551 -3.484 -41.353 1.00 86.50 752 ILE A CA 1
ATOM 6031 C C . ILE A 1 752 ? -16.154 -4.893 -40.935 1.00 86.50 752 ILE A C 1
ATOM 6033 O O . ILE A 1 752 ? -15.542 -5.611 -41.722 1.00 86.50 752 ILE A O 1
ATOM 6037 N N . ALA A 1 753 ? -16.473 -5.287 -39.709 1.00 83.44 753 ALA A N 1
ATOM 6038 C CA . ALA A 1 753 ? -16.166 -6.608 -39.180 1.00 83.44 753 ALA A CA 1
ATOM 6039 C C . ALA A 1 753 ? -17.345 -7.193 -38.391 1.00 83.44 753 ALA A C 1
ATOM 6041 O O . ALA A 1 753 ? -18.204 -6.452 -37.926 1.00 83.44 753 ALA A O 1
ATOM 6042 N N . GLY A 1 754 ? -17.384 -8.509 -38.209 1.00 79.94 754 GLY A N 1
ATOM 6043 C CA . GLY A 1 754 ? -18.312 -9.156 -37.277 1.00 79.94 754 GLY A CA 1
ATOM 6044 C C . GLY A 1 754 ? -18.949 -10.428 -37.819 1.00 79.94 754 GLY A C 1
ATOM 6045 O O . GLY A 1 754 ? -18.685 -10.827 -38.957 1.00 79.94 754 GLY A O 1
ATOM 6046 N N . ASP A 1 755 ? -19.766 -11.059 -36.980 1.00 82.56 755 ASP A N 1
ATOM 6047 C CA . ASP A 1 755 ? -20.493 -12.279 -37.323 1.00 82.56 755 ASP A CA 1
ATOM 6048 C C . ASP A 1 755 ? -21.777 -11.912 -38.074 1.00 82.56 755 ASP A C 1
ATOM 6050 O O . ASP A 1 755 ? -22.785 -11.470 -37.513 1.00 82.56 755 ASP A O 1
ATOM 6054 N N . MET A 1 756 ? -21.693 -12.055 -39.392 1.00 82.69 756 MET A N 1
ATOM 6055 C CA . MET A 1 756 ? -22.772 -11.734 -40.318 1.00 82.69 756 MET A CA 1
ATOM 6056 C C . MET A 1 756 ? -23.738 -12.905 -40.469 1.00 82.69 756 MET A C 1
ATOM 6058 O O . MET A 1 756 ? -24.780 -12.732 -41.099 1.00 82.69 756 MET A O 1
ATOM 6062 N N . ASN A 1 757 ? -23.382 -14.093 -39.955 1.00 82.50 757 ASN A N 1
ATOM 6063 C CA . ASN A 1 757 ? -24.168 -15.319 -40.050 1.00 82.50 757 ASN A CA 1
ATOM 6064 C C . ASN A 1 757 ? -24.665 -15.604 -41.492 1.00 82.50 757 ASN A C 1
ATOM 6066 O O . ASN A 1 757 ? -25.731 -16.186 -41.721 1.00 82.50 757 ASN A O 1
ATOM 6070 N N . ILE A 1 758 ? -23.899 -15.164 -42.497 1.00 85.81 758 ILE A N 1
ATOM 6071 C CA . ILE A 1 758 ? -24.139 -15.354 -43.933 1.00 85.81 758 ILE A CA 1
ATOM 6072 C C . ILE A 1 758 ? -22.960 -16.154 -44.456 1.00 85.81 758 ILE A C 1
ATOM 6074 O O . ILE A 1 758 ? -21.856 -15.633 -44.532 1.00 85.81 758 ILE A O 1
ATOM 6078 N N . ASP A 1 759 ? -23.192 -17.415 -44.807 1.00 87.62 759 ASP A N 1
ATOM 6079 C CA . ASP A 1 759 ? -22.114 -18.279 -45.272 1.00 87.62 759 ASP A CA 1
ATOM 6080 C C . ASP A 1 759 ? -21.722 -17.953 -46.716 1.00 87.62 759 ASP A C 1
ATOM 6082 O O . ASP A 1 759 ? -22.509 -18.168 -47.638 1.00 87.62 759 ASP A O 1
ATOM 6086 N N . LEU A 1 760 ? -20.498 -17.460 -46.909 1.00 86.38 760 LEU A N 1
ATOM 6087 C CA . LEU A 1 760 ? -19.950 -17.158 -48.236 1.00 86.38 760 LEU A CA 1
ATOM 6088 C C . LEU A 1 760 ? -19.281 -18.362 -48.912 1.00 86.38 760 LEU A C 1
ATOM 6090 O O . LEU A 1 760 ? -18.894 -18.274 -50.076 1.00 86.38 760 LEU A O 1
ATOM 6094 N N . LYS A 1 761 ? -19.142 -19.507 -48.228 1.00 82.38 761 LYS A N 1
ATOM 6095 C CA . LYS A 1 761 ? -18.642 -20.735 -48.870 1.00 82.38 761 LYS A CA 1
ATOM 6096 C C . LYS A 1 761 ? -19.705 -21.473 -49.676 1.00 82.38 761 LYS A C 1
ATOM 6098 O O . LYS A 1 761 ? -19.361 -22.130 -50.658 1.00 82.38 761 LYS A O 1
ATOM 6103 N N . ASN A 1 762 ? -20.967 -21.383 -49.267 1.00 78.69 762 ASN A N 1
ATOM 6104 C CA . ASN A 1 762 ? -22.086 -22.045 -49.926 1.00 78.69 762 ASN A CA 1
ATOM 6105 C C . ASN A 1 762 ? -22.971 -20.999 -50.616 1.00 78.69 762 ASN A C 1
ATOM 6107 O O . ASN A 1 762 ? -23.540 -20.131 -49.959 1.00 78.69 762 ASN A O 1
ATOM 6111 N N . SER A 1 763 ? -23.121 -21.090 -51.943 1.00 72.88 763 SER A N 1
ATOM 6112 C CA . SER A 1 763 ? -23.939 -20.138 -52.705 1.00 72.88 763 SER A CA 1
ATOM 6113 C C . SER A 1 763 ? -25.393 -20.171 -52.228 1.00 72.88 763 SER A C 1
ATOM 6115 O O . SER A 1 763 ? -26.046 -21.218 -52.270 1.00 72.88 763 SER A O 1
ATOM 6117 N N . SER A 1 764 ? -25.913 -19.024 -51.805 1.00 82.25 764 SER A N 1
ATOM 6118 C CA . SER A 1 764 ? -27.310 -18.848 -51.415 1.00 82.25 764 SER A CA 1
ATOM 6119 C C . SER A 1 764 ? -27.820 -17.512 -51.936 1.00 82.25 764 SER A C 1
ATOM 6121 O O . SER A 1 764 ? -27.057 -16.558 -52.057 1.00 82.25 764 SER A O 1
ATOM 6123 N N . THR A 1 765 ? -29.131 -17.399 -52.155 1.00 82.19 765 THR A N 1
ATOM 6124 C CA . THR A 1 765 ? -29.752 -16.141 -52.606 1.00 82.19 765 THR A CA 1
ATOM 6125 C C . THR A 1 765 ? -29.470 -14.967 -51.663 1.00 82.19 765 THR A C 1
ATOM 6127 O O . THR A 1 765 ? -29.490 -13.813 -52.080 1.00 82.19 765 THR A O 1
ATOM 6130 N N . THR A 1 766 ? -29.233 -15.248 -50.379 1.00 83.06 766 THR A N 1
ATOM 6131 C CA . THR A 1 766 ? -28.887 -14.251 -49.358 1.00 83.06 766 THR A CA 1
ATOM 6132 C C . THR A 1 766 ? -27.419 -13.837 -49.459 1.00 83.06 766 THR A C 1
ATOM 6134 O O . THR A 1 766 ? -27.129 -12.646 -49.372 1.00 83.06 766 THR A O 1
ATOM 6137 N N . ALA A 1 767 ? -26.511 -14.789 -49.702 1.00 87.19 767 ALA A N 1
ATOM 6138 C CA . ALA A 1 767 ? -25.100 -14.505 -49.962 1.00 87.19 767 ALA A CA 1
ATOM 6139 C C . ALA A 1 767 ? -24.925 -13.678 -51.247 1.00 87.19 767 ALA A C 1
ATOM 6141 O O . ALA A 1 767 ? -24.232 -12.666 -51.220 1.00 87.19 767 ALA A O 1
ATOM 6142 N N . ASP A 1 768 ? -25.639 -14.019 -52.325 1.00 87.38 768 ASP A N 1
ATOM 6143 C CA . ASP A 1 768 ? -25.571 -13.286 -53.597 1.00 87.38 768 ASP A CA 1
ATOM 6144 C C . ASP A 1 768 ? -26.034 -11.827 -53.445 1.00 87.38 768 ASP A C 1
ATOM 6146 O O . ASP A 1 768 ? -25.398 -10.902 -53.955 1.00 87.38 768 ASP A O 1
ATOM 6150 N N . LYS A 1 769 ? -27.129 -11.601 -52.703 1.00 88.44 769 LYS A N 1
ATOM 6151 C CA . LYS A 1 769 ? -27.622 -10.250 -52.383 1.00 88.44 769 LYS A CA 1
ATOM 6152 C C . LYS A 1 769 ? -26.627 -9.468 -51.530 1.00 88.44 769 LYS A C 1
ATOM 6154 O O . LYS A 1 769 ? -26.378 -8.299 -51.804 1.00 88.44 769 LYS A O 1
ATOM 6159 N N . TYR A 1 770 ? -26.052 -10.106 -50.516 1.00 91.06 770 TYR A N 1
ATOM 6160 C CA . TYR A 1 770 ? -25.052 -9.486 -49.655 1.00 91.06 770 TYR A CA 1
ATOM 6161 C C . TYR A 1 770 ? -23.792 -9.092 -50.436 1.00 91.06 770 TYR A C 1
ATOM 6163 O O . TYR A 1 770 ? -23.336 -7.956 -50.332 1.00 91.06 770 TYR A O 1
ATOM 6171 N N . GLU A 1 771 ? -23.272 -9.977 -51.290 1.00 90.25 771 GLU A N 1
ATOM 6172 C CA . GLU A 1 771 ? -22.146 -9.653 -52.167 1.00 90.25 771 GLU A CA 1
ATOM 6173 C C . GLU A 1 771 ? -22.478 -8.525 -53.151 1.00 90.25 771 GLU A C 1
ATOM 6175 O O . GLU A 1 771 ? -21.625 -7.676 -53.415 1.00 90.25 771 GLU A O 1
ATOM 6180 N N . ALA A 1 772 ? -23.706 -8.479 -53.679 1.00 91.31 772 ALA A N 1
ATOM 6181 C CA . ALA A 1 772 ? -24.150 -7.398 -54.555 1.00 91.31 772 ALA A CA 1
ATOM 6182 C C . ALA A 1 772 ? -24.154 -6.038 -53.834 1.00 91.31 772 ALA A C 1
ATOM 6184 O O . ALA A 1 772 ? -23.675 -5.056 -54.403 1.00 91.31 772 ALA A O 1
ATOM 6185 N N . ILE A 1 773 ? -24.612 -5.996 -52.576 1.00 92.19 773 ILE A N 1
ATOM 6186 C CA . ILE A 1 773 ? -24.566 -4.798 -51.722 1.00 92.19 773 ILE A CA 1
ATOM 6187 C C . ILE A 1 773 ? -23.114 -4.373 -51.472 1.00 92.19 773 ILE A C 1
ATOM 6189 O O . ILE A 1 773 ? -22.769 -3.208 -51.629 1.00 92.19 773 ILE A O 1
ATOM 6193 N N . LEU A 1 774 ? -22.212 -5.299 -51.131 1.00 91.75 774 LEU A N 1
ATOM 6194 C CA . LEU A 1 774 ? -20.806 -4.934 -50.923 1.00 91.75 774 LEU A CA 1
ATOM 6195 C C . LEU A 1 774 ? -20.174 -4.354 -52.196 1.00 91.75 774 LEU A C 1
ATOM 6197 O O . LEU A 1 774 ? -19.475 -3.340 -52.139 1.00 91.75 774 LEU A O 1
ATOM 6201 N N . ARG A 1 775 ? -20.471 -4.945 -53.359 1.00 91.56 775 ARG A N 1
ATOM 6202 C CA . ARG A 1 775 ? -19.984 -4.449 -54.652 1.00 91.56 775 ARG A CA 1
ATOM 6203 C C . ARG A 1 775 ? -20.524 -3.057 -54.984 1.00 91.56 775 ARG A C 1
ATOM 6205 O O . ARG A 1 775 ? -19.757 -2.261 -55.522 1.00 91.56 775 ARG A O 1
ATOM 6212 N N . SER A 1 776 ? -21.779 -2.737 -54.652 1.00 91.69 776 SER A N 1
ATOM 6213 C CA . SER A 1 776 ? -22.352 -1.410 -54.936 1.00 91.69 776 SER A CA 1
ATOM 6214 C C . SER A 1 776 ? -21.650 -0.284 -54.165 1.00 91.69 776 SER A C 1
ATOM 6216 O O . SER A 1 776 ? -21.491 0.807 -54.708 1.00 91.69 776 SER A O 1
ATOM 6218 N N . PHE A 1 777 ? -21.135 -0.565 -52.962 1.00 87.81 777 PHE A N 1
ATOM 6219 C CA . PHE A 1 777 ? -20.380 0.392 -52.137 1.00 87.81 777 PHE A CA 1
ATOM 6220 C C . PHE A 1 777 ? -18.851 0.275 -52.259 1.00 87.81 777 PHE A C 1
ATOM 6222 O O . PHE A 1 777 ? -18.122 0.856 -51.453 1.00 87.81 777 PHE A O 1
ATOM 6229 N N . ASN A 1 778 ? -18.344 -0.465 -53.253 1.00 88.94 778 ASN A N 1
ATOM 6230 C CA . ASN A 1 778 ? -16.911 -0.724 -53.447 1.00 88.94 778 ASN A CA 1
ATOM 6231 C C . ASN A 1 778 ? -16.222 -1.343 -52.206 1.00 88.94 778 ASN A C 1
ATOM 6233 O O . ASN A 1 778 ? -15.063 -1.062 -51.889 1.00 88.94 778 ASN A O 1
ATOM 6237 N N . LEU A 1 779 ? -16.952 -2.192 -51.485 1.00 90.94 779 LEU A N 1
ATOM 6238 C CA . LEU A 1 779 ? -16.496 -2.905 -50.301 1.00 90.94 779 LEU A CA 1
ATOM 6239 C C . LEU A 1 779 ? -16.050 -4.323 -50.665 1.00 90.94 779 LEU A C 1
ATOM 6241 O O . LEU A 1 779 ? -16.713 -5.036 -51.413 1.00 90.94 779 LEU A O 1
ATOM 6245 N N . ASN A 1 780 ? -14.915 -4.745 -50.112 1.00 90.31 780 ASN A N 1
ATOM 6246 C CA . ASN A 1 780 ? -14.309 -6.043 -50.389 1.00 90.31 780 ASN A CA 1
ATOM 6247 C C . ASN A 1 780 ? -14.173 -6.840 -49.098 1.00 90.31 780 ASN A C 1
ATOM 6249 O O . ASN A 1 780 ? -13.541 -6.357 -48.161 1.00 90.31 780 ASN A O 1
ATOM 6253 N N . GLN A 1 781 ? -14.748 -8.043 -49.059 1.00 91.44 781 GLN A N 1
ATOM 6254 C CA . GLN A 1 781 ? -14.560 -9.003 -47.972 1.00 91.44 781 GLN A CA 1
ATOM 6255 C C . GLN A 1 781 ? -13.222 -9.742 -48.176 1.00 91.44 781 GLN A C 1
ATOM 6257 O O . GLN A 1 781 ? -12.886 -10.141 -49.292 1.00 91.44 781 GLN A O 1
ATOM 6262 N N . HIS A 1 782 ? -12.439 -9.882 -47.103 1.00 88.50 782 HIS A N 1
ATOM 6263 C CA . HIS A 1 782 ? -11.037 -10.319 -47.162 1.00 88.50 782 HIS A CA 1
ATOM 6264 C C . HIS A 1 782 ? -10.764 -11.740 -46.652 1.00 88.50 782 HIS A C 1
ATOM 6266 O O . HIS A 1 782 ? -9.710 -12.303 -46.962 1.00 88.50 782 HIS A O 1
ATOM 6272 N N . ILE A 1 783 ? -11.664 -12.316 -45.854 1.00 89.38 783 ILE A N 1
ATOM 6273 C CA . ILE A 1 783 ? -11.471 -13.619 -45.203 1.00 89.38 783 ILE A CA 1
ATOM 6274 C C . ILE A 1 783 ? -12.050 -14.723 -46.081 1.00 89.38 783 ILE A C 1
ATOM 6276 O O . ILE A 1 783 ? -13.238 -14.718 -46.374 1.00 89.38 783 ILE A O 1
ATOM 6280 N N . LYS A 1 784 ? -11.220 -15.689 -46.479 1.00 87.19 784 LYS A N 1
ATOM 6281 C CA . LYS A 1 784 ? -11.621 -16.787 -47.381 1.00 87.19 784 LYS A CA 1
ATOM 6282 C C . LYS A 1 784 ? -11.704 -18.148 -46.692 1.00 87.19 784 LYS A C 1
ATOM 6284 O O . LYS A 1 784 ? -12.362 -19.062 -47.192 1.00 87.19 784 LYS A O 1
ATOM 6289 N N . ASP A 1 785 ? -11.020 -18.284 -45.563 1.00 86.69 785 ASP A N 1
ATOM 6290 C CA . ASP A 1 785 ? -10.981 -19.520 -44.794 1.00 86.69 785 ASP A CA 1
ATOM 6291 C C . ASP A 1 785 ? -12.194 -19.608 -43.859 1.00 86.69 785 ASP A C 1
ATOM 6293 O O . ASP A 1 785 ? -12.693 -18.573 -43.426 1.00 86.69 785 ASP A O 1
ATOM 6297 N N . PRO A 1 786 ? -12.692 -20.816 -43.539 1.00 85.75 786 PRO A N 1
ATOM 6298 C CA . PRO A 1 786 ? -13.785 -20.975 -42.587 1.00 85.75 786 PRO A CA 1
ATOM 6299 C C . PRO A 1 786 ? -13.464 -20.342 -41.238 1.00 85.75 786 PRO A C 1
ATOM 6301 O O . PRO A 1 786 ? -12.357 -20.502 -40.731 1.00 85.75 786 PRO A O 1
ATOM 6304 N N . THR A 1 787 ? -14.461 -19.702 -40.643 1.00 83.31 787 THR A N 1
ATOM 6305 C CA . THR A 1 787 ? -14.352 -18.999 -39.362 1.00 83.31 787 THR A CA 1
ATOM 6306 C C . THR A 1 787 ? -15.146 -19.677 -38.252 1.00 83.31 787 THR A C 1
ATOM 6308 O O . THR A 1 787 ? -14.999 -19.310 -37.100 1.00 83.31 787 THR A O 1
ATOM 6311 N N . CYS A 1 788 ? -15.944 -20.706 -38.554 1.00 77.25 788 CYS A N 1
ATOM 6312 C CA . CYS A 1 788 ? -16.646 -21.504 -37.548 1.00 77.25 788 CYS A CA 1
ATOM 6313 C C . CYS A 1 788 ? -16.430 -23.008 -37.788 1.00 77.25 788 CYS A C 1
ATOM 6315 O O . CYS A 1 788 ? -16.787 -23.548 -38.849 1.00 77.25 788 CYS A O 1
ATOM 6317 N N . LYS A 1 789 ? -15.824 -23.690 -36.801 1.00 71.50 789 LYS A N 1
ATOM 6318 C CA . LYS A 1 789 ? -15.491 -25.135 -36.787 1.00 71.50 789 LYS A CA 1
ATOM 6319 C C . LYS A 1 789 ? -14.895 -25.672 -38.099 1.00 71.50 789 LYS A C 1
ATOM 6321 O O . LYS A 1 789 ? -15.210 -26.795 -38.505 1.00 71.50 789 LYS A O 1
ATOM 6326 N N . GLY A 1 790 ? -14.093 -24.874 -38.807 1.00 68.31 790 GLY A N 1
ATOM 6327 C CA . GLY A 1 790 ? -13.484 -25.270 -40.083 1.00 68.31 790 GLY A CA 1
ATOM 6328 C C . GLY A 1 790 ? -14.465 -25.516 -41.245 1.00 68.31 790 GLY A C 1
ATOM 6329 O O . GLY A 1 790 ? -14.062 -26.090 -42.257 1.00 68.31 790 GLY A O 1
ATOM 6330 N N . LYS A 1 791 ? -15.744 -25.129 -41.124 1.00 76.00 791 LYS A N 1
ATOM 6331 C CA . LYS A 1 791 ? -16.796 -25.455 -42.108 1.00 76.00 791 LYS A CA 1
ATOM 6332 C C . LYS A 1 791 ? -17.422 -24.236 -42.778 1.00 76.00 791 LYS A C 1
ATOM 6334 O O . LYS A 1 791 ? -17.512 -24.222 -44.002 1.00 76.00 791 LYS A O 1
ATOM 6339 N N . TRP A 1 792 ? -17.818 -23.238 -41.995 1.00 81.75 792 TRP A N 1
ATOM 6340 C CA . TRP A 1 792 ? -18.620 -22.102 -42.461 1.00 81.75 792 TRP A CA 1
ATOM 6341 C C . TRP A 1 792 ? -17.786 -20.822 -42.437 1.00 81.75 792 TRP A C 1
ATOM 6343 O O . TRP A 1 792 ? -16.980 -20.645 -41.523 1.00 81.75 792 TRP A O 1
ATOM 6353 N N . LEU A 1 793 ? -17.962 -19.952 -43.431 1.00 87.62 793 LEU A N 1
ATOM 6354 C CA . LEU A 1 793 ? -17.364 -18.616 -43.467 1.00 87.62 793 LEU A CA 1
ATOM 6355 C C . LEU A 1 793 ? -18.472 -17.606 -43.181 1.00 87.62 793 LEU A C 1
ATOM 6357 O O . LEU A 1 793 ? -19.191 -17.227 -44.098 1.00 87.62 793 LEU A O 1
ATOM 6361 N N . ILE A 1 794 ? -18.623 -17.242 -41.909 1.00 85.19 794 ILE A N 1
ATOM 6362 C CA . ILE A 1 794 ? -19.713 -16.377 -41.422 1.00 85.19 794 ILE A CA 1
ATOM 6363 C C . ILE A 1 794 ? -19.206 -15.103 -40.735 1.00 85.19 794 ILE A C 1
ATOM 6365 O O . ILE A 1 794 ? -19.927 -14.107 -40.672 1.00 85.19 794 ILE A O 1
ATOM 6369 N N . ASP A 1 795 ? -17.947 -15.101 -40.288 1.00 84.44 795 ASP A N 1
ATOM 6370 C CA . ASP A 1 795 ? -17.288 -13.940 -39.698 1.00 84.44 795 ASP A CA 1
ATOM 6371 C C . ASP A 1 795 ? -16.537 -13.183 -40.792 1.00 84.44 795 ASP A C 1
ATOM 6373 O O . ASP A 1 795 ? -15.572 -13.670 -41.390 1.00 84.44 795 ASP A O 1
ATOM 6377 N N . HIS A 1 796 ? -17.001 -11.978 -41.102 1.00 88.69 796 HIS A N 1
ATOM 6378 C CA . HIS A 1 796 ? -16.508 -11.218 -42.244 1.00 88.69 796 HIS A CA 1
ATOM 6379 C C . HIS A 1 796 ? -15.640 -10.053 -41.787 1.00 88.69 796 HIS A C 1
ATOM 6381 O O . HIS A 1 796 ? -15.935 -9.399 -40.792 1.00 88.69 796 HIS A O 1
ATOM 6387 N N . ILE A 1 797 ? -14.584 -9.760 -42.553 1.00 86.31 797 ILE A N 1
ATOM 6388 C CA . ILE A 1 797 ? -13.826 -8.508 -42.447 1.00 86.31 797 ILE A CA 1
ATOM 6389 C C . ILE A 1 797 ? -13.780 -7.874 -43.832 1.00 86.31 797 ILE A C 1
ATOM 6391 O O . ILE A 1 797 ? -13.336 -8.502 -44.792 1.00 86.31 797 ILE A O 1
ATOM 6395 N N . ILE A 1 798 ? -14.259 -6.640 -43.933 1.00 90.56 798 ILE A N 1
ATOM 6396 C CA . ILE A 1 798 ? -14.618 -5.966 -45.177 1.00 90.56 798 ILE A CA 1
ATOM 6397 C C . ILE A 1 798 ? -13.995 -4.574 -45.186 1.00 90.56 798 ILE A C 1
ATOM 6399 O O . ILE A 1 798 ? -14.056 -3.880 -44.175 1.00 90.56 798 ILE A O 1
ATOM 6403 N N . THR A 1 799 ? -13.414 -4.126 -46.302 1.00 87.81 799 THR A N 1
ATOM 6404 C CA . THR A 1 799 ? -12.910 -2.743 -46.415 1.00 87.81 799 THR A CA 1
ATOM 6405 C C . THR A 1 799 ? -13.114 -2.128 -47.801 1.00 87.81 799 THR A C 1
ATOM 6407 O O . THR A 1 799 ? -13.215 -2.847 -48.796 1.00 87.81 799 THR A O 1
ATOM 6410 N N . ASN A 1 800 ? -13.124 -0.791 -47.881 1.00 87.75 800 ASN A N 1
ATOM 6411 C CA . ASN A 1 800 ? -13.174 -0.035 -49.148 1.00 87.75 800 ASN A CA 1
ATOM 6412 C C . ASN A 1 800 ? -11.797 0.152 -49.827 1.00 87.75 800 ASN A C 1
ATOM 6414 O O . ASN A 1 800 ? -11.702 0.732 -50.906 1.00 87.75 800 ASN A O 1
ATOM 6418 N N . ILE A 1 801 ? -10.715 -0.335 -49.207 1.00 82.25 801 ILE A N 1
ATOM 6419 C CA . ILE A 1 801 ? -9.324 -0.165 -49.667 1.00 82.25 801 ILE A CA 1
ATOM 6420 C C . ILE A 1 801 ? -8.589 -1.512 -49.761 1.00 82.25 801 ILE A C 1
ATOM 6422 O O . ILE A 1 801 ? -7.604 -1.743 -49.053 1.00 82.25 801 ILE A O 1
ATOM 6426 N N . PRO A 1 802 ? -9.026 -2.428 -50.644 1.00 80.75 802 PRO A N 1
ATOM 6427 C CA . PRO A 1 802 ? -8.444 -3.769 -50.739 1.00 80.75 802 PRO A CA 1
ATOM 6428 C C . PRO A 1 802 ? -6.941 -3.759 -51.052 1.00 80.75 802 PRO A C 1
ATOM 6430 O O . PRO A 1 802 ? -6.199 -4.607 -50.570 1.00 80.75 802 PRO A O 1
ATOM 6433 N N . HIS A 1 803 ? -6.467 -2.758 -51.795 1.00 79.81 803 HIS A N 1
ATOM 6434 C CA . HIS A 1 803 ? -5.062 -2.607 -52.186 1.00 79.81 803 HIS A CA 1
ATOM 6435 C C . HIS A 1 803 ? -4.107 -2.329 -51.011 1.00 79.81 803 HIS A C 1
ATOM 6437 O O . HIS A 1 803 ? -2.897 -2.489 -51.155 1.00 79.81 803 HIS A O 1
ATOM 6443 N N . ASN A 1 804 ? -4.634 -1.931 -49.850 1.00 74.88 804 ASN A N 1
ATOM 6444 C CA . ASN A 1 804 ? -3.840 -1.679 -48.650 1.00 74.88 804 ASN A CA 1
ATOM 6445 C C . ASN A 1 804 ? -3.757 -2.901 -47.729 1.00 74.88 804 ASN A C 1
ATOM 6447 O O . ASN A 1 804 ? -3.052 -2.847 -46.725 1.00 74.88 804 ASN A O 1
ATOM 6451 N N . VAL A 1 805 ? -4.449 -3.999 -48.031 1.00 78.25 805 VAL A N 1
ATOM 6452 C CA . VAL A 1 805 ? -4.376 -5.223 -47.228 1.00 78.25 805 VAL A CA 1
ATOM 6453 C C . VAL A 1 805 ? -3.037 -5.927 -47.466 1.00 78.25 805 VAL A C 1
ATOM 6455 O O . VAL A 1 805 ? -2.689 -6.277 -48.588 1.00 78.25 805 VAL A O 1
ATOM 6458 N N . VAL A 1 806 ? -2.269 -6.119 -46.394 1.00 78.69 806 VAL A N 1
ATOM 6459 C CA . VAL A 1 806 ? -0.938 -6.749 -46.382 1.00 78.69 806 VAL A CA 1
ATOM 6460 C C . VAL A 1 806 ? -1.033 -8.250 -46.145 1.00 78.69 806 VAL A C 1
ATOM 6462 O O . VAL A 1 806 ? -0.287 -9.015 -46.748 1.00 78.69 806 VAL A O 1
ATOM 6465 N N . ALA A 1 807 ? -1.912 -8.668 -45.237 1.00 79.25 807 ALA A N 1
ATOM 6466 C CA . ALA A 1 807 ? -2.090 -10.069 -44.886 1.00 79.25 807 ALA A CA 1
ATOM 6467 C C . ALA A 1 807 ? -3.504 -10.322 -44.369 1.00 79.25 807 ALA A C 1
ATOM 6469 O O . ALA A 1 807 ? -4.129 -9.437 -43.787 1.00 79.25 807 ALA A O 1
ATOM 6470 N N . THR A 1 808 ? -3.975 -11.547 -44.551 1.00 85.88 808 THR A N 1
ATOM 6471 C CA . THR A 1 808 ? -5.268 -12.044 -44.080 1.00 85.88 808 THR A CA 1
ATOM 6472 C C . THR A 1 808 ? -5.074 -13.458 -43.540 1.00 85.88 808 THR A C 1
ATOM 6474 O O . THR A 1 808 ? -4.113 -14.132 -43.919 1.00 85.88 808 THR A O 1
ATOM 6477 N N . GLY A 1 809 ? -5.939 -13.904 -42.635 1.00 81.56 809 GLY A N 1
ATOM 6478 C CA . GLY A 1 809 ? -5.930 -15.286 -42.162 1.00 81.56 809 GLY A CA 1
ATOM 6479 C C . GLY A 1 809 ? -6.955 -15.541 -41.067 1.00 81.56 809 GLY A C 1
ATOM 6480 O O . GLY A 1 809 ? -7.627 -14.620 -40.607 1.00 81.56 809 GLY A O 1
ATOM 6481 N N . VAL A 1 810 ? -7.062 -16.800 -40.653 1.00 81.31 810 VAL A N 1
ATOM 6482 C CA . VAL A 1 810 ? -7.925 -17.238 -39.552 1.00 81.31 810 VAL A CA 1
ATOM 6483 C C . VAL A 1 810 ? -7.081 -18.028 -38.560 1.00 81.31 810 VAL A C 1
ATOM 6485 O O . VAL A 1 810 ? -6.358 -18.950 -38.938 1.00 81.31 810 VAL A O 1
ATOM 6488 N N . LEU A 1 811 ? -7.131 -17.634 -37.290 1.00 78.44 811 LEU A N 1
ATOM 6489 C CA . LEU A 1 811 ? -6.409 -18.292 -36.208 1.00 78.44 811 LEU A CA 1
ATOM 6490 C C . LEU A 1 811 ? -7.353 -19.251 -35.477 1.00 78.44 811 LEU A C 1
ATOM 6492 O O . LEU A 1 811 ? -8.365 -18.791 -34.951 1.00 78.44 811 LEU A O 1
ATOM 6496 N N . PRO A 1 812 ? -7.038 -20.556 -35.408 1.00 75.25 812 PRO A N 1
ATOM 6497 C CA . PRO A 1 812 ? -7.920 -21.518 -34.769 1.00 75.25 812 PRO A CA 1
ATOM 6498 C C . PRO A 1 812 ? -7.995 -21.276 -33.258 1.00 75.25 812 PRO A C 1
ATOM 6500 O O . PRO A 1 812 ? -6.959 -21.193 -32.592 1.00 75.25 812 PRO A O 1
ATOM 6503 N N . THR A 1 813 ? -9.209 -21.203 -32.708 1.00 71.19 813 THR A N 1
ATOM 6504 C CA . THR A 1 813 ? -9.446 -20.963 -31.269 1.00 71.19 813 THR A CA 1
ATOM 6505 C C . THR A 1 813 ? -10.335 -22.022 -30.595 1.00 71.19 813 THR A C 1
ATOM 6507 O O . THR A 1 813 ? -11.212 -21.667 -29.805 1.00 71.19 813 THR A O 1
ATOM 6510 N N . PRO A 1 814 ? -10.077 -23.334 -30.795 1.00 61.81 814 PRO A N 1
ATOM 6511 C CA . PRO A 1 814 ? -10.981 -24.417 -30.380 1.00 61.81 814 PRO A CA 1
ATOM 6512 C C . PRO A 1 814 ? -11.152 -24.566 -28.860 1.00 61.81 814 PRO A C 1
ATOM 6514 O O . PRO A 1 814 ? -12.099 -25.204 -28.408 1.00 61.81 814 PRO A O 1
ATOM 6517 N N . GLU A 1 815 ? -10.232 -24.018 -28.064 1.00 62.59 815 GLU A N 1
ATOM 6518 C CA . GLU A 1 815 ? -10.293 -24.058 -26.596 1.00 62.59 815 GLU A CA 1
ATOM 6519 C C . GLU A 1 815 ? -11.142 -22.922 -26.001 1.00 62.59 815 GLU A C 1
ATOM 6521 O O . GLU A 1 815 ? -11.485 -22.971 -24.820 1.00 62.59 815 GLU A O 1
ATOM 6526 N N . VAL A 1 816 ? -11.459 -21.892 -26.797 1.00 59.75 816 VAL A N 1
ATOM 6527 C CA . VAL A 1 816 ? -12.055 -20.631 -26.323 1.00 59.75 816 VAL A CA 1
ATOM 6528 C C . VAL A 1 816 ? -13.433 -20.386 -26.930 1.00 59.75 816 VAL A C 1
ATOM 6530 O O . VAL A 1 816 ? -14.327 -19.923 -26.226 1.00 59.75 816 VAL A O 1
ATOM 6533 N N . SER A 1 817 ? -13.610 -20.687 -28.215 1.00 69.50 817 SER A N 1
ATOM 6534 C CA . SER A 1 817 ? -14.860 -20.471 -28.939 1.00 69.50 817 SER A CA 1
ATOM 6535 C C . SER A 1 817 ? -15.030 -21.528 -30.026 1.00 69.50 817 SER A C 1
ATOM 6537 O O . SER A 1 817 ? -14.066 -22.136 -30.488 1.00 69.50 817 SER A O 1
ATOM 6539 N N . ASP A 1 818 ? -16.271 -21.765 -30.437 1.00 69.50 818 ASP A N 1
ATOM 6540 C CA . ASP A 1 818 ? -16.564 -22.509 -31.656 1.00 69.50 818 ASP A CA 1
ATOM 6541 C C . ASP A 1 818 ? -16.336 -21.699 -32.942 1.00 69.50 818 ASP A C 1
ATOM 6543 O O . ASP A 1 818 ? -16.295 -22.286 -34.031 1.00 69.50 818 ASP A O 1
ATOM 6547 N N . HIS A 1 819 ? -16.123 -20.390 -32.801 1.00 77.88 819 HIS A N 1
ATOM 6548 C CA . HIS A 1 819 ? -15.570 -19.522 -33.832 1.00 77.88 819 HIS A CA 1
ATOM 6549 C C . HIS A 1 819 ? -14.042 -19.475 -33.728 1.00 77.88 819 HIS A C 1
ATOM 6551 O O . HIS A 1 819 ? -13.469 -19.426 -32.638 1.00 77.88 819 HIS A O 1
ATOM 6557 N N . ASP A 1 820 ? -13.401 -19.468 -34.887 1.00 76.88 820 ASP A N 1
ATOM 6558 C CA . ASP A 1 820 ? -11.991 -19.188 -35.094 1.00 76.88 820 ASP A CA 1
ATOM 6559 C C . ASP A 1 820 ? -11.810 -17.683 -35.340 1.00 76.88 820 ASP A C 1
ATOM 6561 O O . ASP A 1 820 ? -12.719 -17.005 -35.808 1.00 76.88 820 ASP A O 1
ATOM 6565 N N . MET A 1 821 ? -10.645 -17.128 -35.015 1.00 78.56 821 MET A N 1
ATOM 6566 C CA . MET A 1 821 ? -10.419 -15.680 -35.014 1.00 78.56 821 MET A CA 1
ATOM 6567 C C . MET A 1 821 ? -9.903 -15.178 -36.377 1.00 78.56 821 MET A C 1
ATOM 6569 O O . MET A 1 821 ? -8.710 -15.344 -36.664 1.00 78.56 821 MET A O 1
ATOM 6573 N N . PRO A 1 822 ? -10.735 -14.535 -37.224 1.00 79.19 822 PRO A N 1
ATOM 6574 C CA . PRO A 1 822 ? -10.269 -13.926 -38.465 1.00 79.19 822 PRO A CA 1
ATOM 6575 C C . PRO A 1 822 ? -9.437 -12.667 -38.201 1.00 79.19 822 PRO A C 1
ATOM 6577 O O . PRO A 1 822 ? -9.733 -11.876 -37.304 1.00 79.19 822 PRO A O 1
ATOM 6580 N N . TYR A 1 823 ? -8.413 -12.436 -39.022 1.00 78.81 823 TYR A N 1
ATOM 6581 C CA . TYR A 1 823 ? -7.613 -11.216 -38.985 1.00 78.81 823 TYR A CA 1
ATOM 6582 C C . TYR A 1 823 ? -7.307 -10.679 -40.385 1.00 78.81 823 TYR A C 1
ATOM 6584 O O . TYR A 1 823 ? -7.121 -11.420 -41.353 1.00 78.81 823 TYR A O 1
ATOM 6592 N N . VAL A 1 824 ? -7.192 -9.354 -40.466 1.00 75.19 824 VAL A N 1
ATOM 6593 C CA . VAL A 1 824 ? -6.715 -8.619 -41.640 1.00 75.19 824 VAL A CA 1
ATOM 6594 C C . VAL A 1 824 ? -5.697 -7.584 -41.172 1.00 75.19 824 VAL A C 1
ATOM 6596 O O . VAL A 1 824 ? -5.938 -6.845 -40.221 1.00 75.19 824 VAL A O 1
ATOM 6599 N N . ILE A 1 825 ? -4.555 -7.514 -41.849 1.00 75.06 825 ILE A N 1
ATOM 6600 C CA . ILE A 1 825 ? -3.515 -6.509 -41.637 1.00 75.06 825 ILE A CA 1
ATOM 6601 C C . ILE A 1 825 ? -3.616 -5.498 -42.771 1.00 75.06 825 ILE A C 1
ATOM 6603 O O . ILE A 1 825 ? -3.401 -5.854 -43.925 1.00 75.06 825 ILE A O 1
ATOM 6607 N N . VAL A 1 826 ? -3.909 -4.237 -42.455 1.00 69.88 826 VAL A N 1
ATOM 6608 C CA . VAL A 1 826 ? -4.040 -3.153 -43.443 1.00 69.88 826 VAL A CA 1
ATOM 6609 C C . VAL A 1 826 ? -2.918 -2.132 -43.260 1.00 69.88 826 VAL A C 1
ATOM 6611 O O . VAL A 1 826 ? -2.666 -1.654 -42.156 1.00 69.88 826 VAL A O 1
ATOM 6614 N N . ASN A 1 827 ? -2.245 -1.769 -44.349 1.00 67.06 827 ASN A N 1
ATOM 6615 C CA . ASN A 1 827 ? -1.243 -0.714 -44.396 1.00 67.06 827 ASN A CA 1
ATOM 6616 C C . ASN A 1 827 ? -1.905 0.649 -44.615 1.00 67.06 827 ASN A C 1
ATOM 6618 O O . ASN A 1 827 ? -2.099 1.094 -45.745 1.00 67.06 827 ASN A O 1
ATOM 6622 N N . ALA A 1 828 ? -2.220 1.337 -43.523 1.00 58.25 828 ALA A N 1
ATOM 6623 C CA . ALA A 1 828 ? -2.695 2.715 -43.555 1.00 58.25 828 ALA A CA 1
ATOM 6624 C C . ALA A 1 828 ? -1.516 3.689 -43.778 1.00 58.25 828 ALA A C 1
ATOM 6626 O O . ALA A 1 828 ? -1.064 4.369 -42.853 1.00 58.25 828 ALA A O 1
ATOM 6627 N N . ARG A 1 829 ? -0.938 3.740 -44.989 1.00 53.16 829 ARG A N 1
ATOM 6628 C CA . ARG A 1 829 ? 0.122 4.720 -45.294 1.00 53.16 829 ARG A CA 1
ATOM 6629 C C . ARG A 1 829 ? -0.445 6.143 -45.242 1.00 53.16 829 ARG A C 1
ATOM 6631 O O . ARG A 1 829 ? -1.285 6.512 -46.051 1.00 53.16 829 ARG A O 1
ATOM 6638 N N . LEU A 1 830 ? 0.090 6.964 -44.337 1.00 50.47 830 LEU A N 1
ATOM 6639 C CA . LEU A 1 830 ? -0.112 8.415 -44.315 1.00 50.47 830 LEU A CA 1
ATOM 6640 C C . LEU A 1 830 ? 0.530 9.027 -45.570 1.00 50.47 830 LEU A C 1
ATOM 6642 O O . LEU A 1 830 ? 1.761 9.061 -45.672 1.00 50.47 830 LEU A O 1
ATOM 6646 N N . SER A 1 831 ? -0.267 9.520 -46.520 1.00 43.19 831 SER A N 1
ATOM 6647 C CA . SER A 1 831 ? 0.258 10.351 -47.608 1.00 43.19 831 SER A CA 1
ATOM 6648 C C . SER A 1 831 ? 0.983 11.560 -46.999 1.00 43.19 831 SER A C 1
ATOM 6650 O O . SER A 1 831 ? 0.440 12.260 -46.139 1.00 43.19 831 SER A O 1
ATOM 6652 N N . ARG A 1 832 ? 2.254 11.768 -47.374 1.00 41.88 832 ARG A N 1
ATOM 6653 C CA . ARG A 1 832 ? 3.066 12.887 -46.865 1.00 41.88 832 ARG A CA 1
ATOM 6654 C C . ARG A 1 832 ? 2.392 14.223 -47.198 1.00 41.88 832 ARG A C 1
ATOM 6656 O O . ARG A 1 832 ? 1.796 14.372 -48.256 1.00 41.88 832 ARG A O 1
ATOM 6663 N N . PHE A 1 833 ? 2.509 15.175 -46.273 1.00 43.59 833 PHE A N 1
ATOM 6664 C CA . PHE A 1 833 ? 1.996 16.540 -46.404 1.00 43.59 833 PHE A CA 1
ATOM 6665 C C . PHE A 1 833 ? 2.602 17.228 -47.638 1.00 43.59 833 PHE A C 1
ATOM 6667 O O . PHE A 1 833 ? 3.827 17.297 -47.745 1.00 43.59 833 PHE A O 1
ATOM 6674 N N . GLU A 1 834 ? 1.770 17.773 -48.525 1.00 43.16 834 GLU A N 1
ATOM 6675 C CA . GLU A 1 834 ? 2.230 18.766 -49.500 1.00 43.16 834 GLU A CA 1
ATOM 6676 C C . GLU A 1 834 ? 2.490 20.108 -48.801 1.00 43.16 834 GLU A C 1
ATOM 6678 O O . GLU A 1 834 ? 1.811 20.482 -47.837 1.00 43.16 834 GLU A O 1
ATOM 6683 N N . THR A 1 835 ? 3.516 20.824 -49.260 1.00 36.03 835 THR A N 1
ATOM 6684 C CA . THR A 1 835 ? 3.967 22.108 -48.710 1.00 36.03 835 THR A CA 1
ATOM 6685 C C . THR A 1 835 ? 2.835 23.136 -48.712 1.00 36.03 835 THR A C 1
ATOM 6687 O O . THR A 1 835 ? 2.383 23.563 -49.769 1.00 36.03 835 THR A O 1
ATOM 6690 N N . ARG A 1 836 ? 2.389 23.574 -47.527 1.00 47.03 836 ARG A N 1
ATOM 6691 C CA . ARG A 1 836 ? 1.415 24.669 -47.395 1.00 47.03 836 ARG A CA 1
ATOM 6692 C C . ARG A 1 836 ? 2.137 26.004 -47.238 1.00 47.03 836 ARG A C 1
ATOM 6694 O O . ARG A 1 836 ? 2.873 26.196 -46.270 1.00 47.03 836 ARG A O 1
ATOM 6701 N N . PHE A 1 837 ? 1.885 26.936 -48.152 1.00 52.00 837 PHE A N 1
ATOM 6702 C CA . PHE A 1 837 ? 2.307 28.328 -48.008 1.00 52.00 837 PHE A CA 1
ATOM 6703 C C . PHE A 1 837 ? 1.455 29.012 -46.930 1.00 52.00 837 PHE A C 1
ATOM 6705 O O . PHE A 1 837 ? 0.228 28.934 -46.953 1.00 52.00 837 PHE A O 1
ATOM 6712 N N . LYS A 1 838 ? 2.102 29.669 -45.963 1.00 39.59 838 LYS A N 1
ATOM 6713 C CA . LYS A 1 838 ? 1.432 30.566 -45.012 1.00 39.59 838 LYS A CA 1
ATOM 6714 C C . LYS A 1 838 ? 1.590 31.997 -45.504 1.00 39.59 838 LYS A C 1
ATOM 6716 O O . LYS A 1 838 ? 2.710 32.494 -45.580 1.00 39.59 838 LYS A O 1
ATOM 6721 N N . TYR A 1 839 ? 0.477 32.661 -45.783 1.00 52.62 839 TYR A N 1
ATOM 6722 C CA . TYR A 1 839 ? 0.462 34.097 -46.035 1.00 52.62 839 TYR A CA 1
ATOM 6723 C C . TYR A 1 839 ? 0.464 34.835 -44.693 1.00 52.62 839 TYR A C 1
ATOM 6725 O O . TYR A 1 839 ? -0.398 34.606 -43.846 1.00 52.62 839 TYR A O 1
ATOM 6733 N N . ILE A 1 840 ? 1.455 35.699 -44.481 1.00 50.25 840 ILE A N 1
ATOM 6734 C CA . ILE A 1 840 ? 1.560 36.545 -43.288 1.00 50.25 840 ILE A CA 1
ATOM 6735 C C . ILE A 1 840 ? 1.082 37.943 -43.688 1.00 50.25 840 ILE A C 1
ATOM 6737 O O . ILE A 1 840 ? 1.696 38.581 -44.545 1.00 50.25 840 ILE A O 1
ATOM 6741 N N . ARG A 1 841 ? -0.017 38.429 -43.092 1.00 56.62 841 ARG A N 1
ATOM 6742 C CA . ARG A 1 841 ? -0.473 39.812 -43.312 1.00 56.62 841 ARG A CA 1
ATOM 6743 C C . ARG A 1 841 ? 0.492 40.782 -42.642 1.00 56.62 841 ARG A C 1
ATOM 6745 O O . ARG A 1 841 ? 0.752 40.690 -41.445 1.00 56.62 841 ARG A O 1
ATOM 6752 N N . THR A 1 842 ? 0.999 41.726 -43.427 1.00 59.16 842 THR A N 1
ATOM 6753 C CA . THR A 1 842 ? 1.884 42.788 -42.948 1.00 59.16 842 THR A CA 1
ATOM 6754 C C . THR A 1 842 ? 1.059 44.053 -42.741 1.00 59.16 842 THR A C 1
ATOM 6756 O O . THR A 1 842 ? 0.556 44.628 -43.694 1.00 59.16 842 THR A O 1
ATOM 6759 N N . VAL A 1 843 ? 0.928 44.500 -41.493 1.00 64.44 843 VAL A N 1
ATOM 6760 C CA . VAL A 1 843 ? 0.102 45.663 -41.092 1.00 64.44 843 VAL A CA 1
ATOM 6761 C C . VAL A 1 843 ? 0.818 47.009 -41.283 1.00 64.44 843 VAL A C 1
ATOM 6763 O O . VAL A 1 843 ? 0.303 48.051 -40.898 1.00 64.44 843 VAL A O 1
ATOM 6766 N N . LYS A 1 844 ? 2.020 47.007 -41.875 1.00 70.88 844 LYS A N 1
ATOM 6767 C CA . LYS A 1 844 ? 2.851 48.214 -42.031 1.00 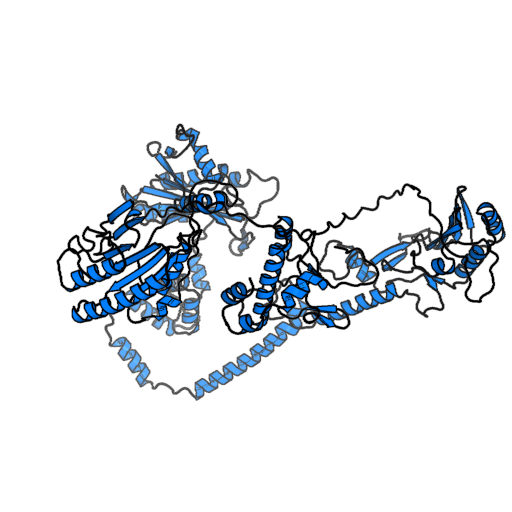70.88 844 LYS A CA 1
ATOM 6768 C C . LYS A 1 844 ? 2.222 49.277 -42.936 1.00 70.88 844 LYS A C 1
ATOM 6770 O O . LYS A 1 844 ? 2.544 50.445 -42.780 1.00 70.88 844 LYS A O 1
ATOM 6775 N N . SER A 1 845 ? 1.349 48.877 -43.857 1.00 68.25 845 SER A N 1
ATOM 6776 C CA . SER A 1 845 ? 0.630 49.756 -44.788 1.00 68.25 845 SER A CA 1
ATOM 6777 C C . SER A 1 845 ? -0.878 49.775 -44.515 1.00 68.25 845 SER A C 1
ATOM 6779 O O . SER A 1 845 ? -1.669 49.969 -45.432 1.00 68.25 845 SER A O 1
ATOM 6781 N N . PHE A 1 846 ? -1.296 49.490 -43.279 1.00 75.19 846 PHE A N 1
ATOM 6782 C CA . PHE A 1 846 ? -2.709 49.441 -42.921 1.00 75.19 846 PHE A CA 1
ATOM 6783 C C . PHE A 1 846 ? -3.324 50.845 -42.948 1.00 75.19 846 PHE A C 1
ATOM 6785 O O . PHE A 1 846 ? -2.986 51.686 -42.117 1.00 75.19 846 PHE A O 1
ATOM 6792 N N . CYS A 1 847 ? -4.228 51.081 -43.900 1.00 77.38 847 CYS A N 1
ATOM 6793 C CA . CYS A 1 847 ? -5.025 52.298 -43.981 1.00 77.38 847 CYS A CA 1
ATOM 6794 C C . CYS A 1 847 ? -6.400 52.035 -43.359 1.00 77.38 847 CYS A C 1
ATOM 6796 O O . CYS A 1 847 ? -7.204 51.274 -43.899 1.00 77.38 847 CYS A O 1
ATOM 6798 N N . SER A 1 848 ? -6.669 52.642 -42.202 1.00 74.88 848 SER A N 1
ATOM 6799 C CA . SER A 1 848 ? -7.912 52.397 -41.463 1.00 74.88 848 SER A CA 1
ATOM 6800 C C . SER A 1 848 ? -9.154 52.876 -42.211 1.00 74.88 848 SER A C 1
ATOM 6802 O O . SER A 1 848 ? -10.224 52.302 -42.043 1.00 74.88 848 SER A O 1
ATOM 6804 N N . GLU A 1 849 ? -9.024 53.917 -43.033 1.00 83.19 849 GLU A N 1
ATOM 6805 C CA . GLU A 1 849 ? -10.150 54.526 -43.747 1.00 83.19 849 GLU A CA 1
ATOM 6806 C C . GLU A 1 849 ? -10.644 53.665 -44.915 1.00 83.19 849 GLU A C 1
ATOM 6808 O O . GLU A 1 849 ? -11.848 53.584 -45.143 1.00 83.19 849 GLU A O 1
ATOM 6813 N N . GLU A 1 850 ? -9.748 52.988 -45.637 1.00 79.00 850 GLU A N 1
ATOM 6814 C CA . GLU A 1 850 ? -10.144 52.008 -46.660 1.00 79.00 850 GLU A CA 1
ATOM 6815 C C . GLU A 1 850 ? -10.721 50.746 -46.025 1.00 79.00 850 GLU A C 1
ATOM 6817 O O . GLU A 1 850 ? -11.769 50.275 -46.448 1.00 79.00 850 GLU A O 1
ATOM 6822 N N . TYR A 1 851 ? -10.114 50.259 -44.940 1.00 79.12 851 TYR A N 1
ATOM 6823 C CA . TYR A 1 851 ? -10.613 49.085 -44.226 1.00 79.12 851 TYR A CA 1
ATOM 6824 C C . TYR A 1 851 ? -12.037 49.278 -43.684 1.00 79.12 851 TYR A C 1
ATOM 6826 O O . TYR A 1 851 ? -12.872 48.380 -43.776 1.00 79.12 851 TYR A O 1
ATOM 6834 N N . LEU A 1 852 ? -12.334 50.458 -43.129 1.00 80.69 852 LEU A N 1
ATOM 6835 C CA . LEU A 1 852 ? -13.678 50.779 -42.642 1.00 80.69 852 LEU A CA 1
ATOM 6836 C C . LEU A 1 852 ? -14.692 50.922 -43.784 1.00 80.69 852 LEU A C 1
ATOM 6838 O O . LEU A 1 852 ? -15.860 50.593 -43.591 1.00 80.69 852 LEU A O 1
ATOM 6842 N N . ARG A 1 853 ? -14.248 51.370 -44.963 1.00 81.12 853 ARG A N 1
ATOM 6843 C CA . ARG A 1 853 ? -15.085 51.480 -46.163 1.00 81.12 853 ARG A CA 1
ATOM 6844 C C . ARG A 1 853 ? -15.441 50.103 -46.717 1.00 81.12 853 ARG A C 1
ATOM 6846 O O . ARG A 1 853 ? -16.626 49.818 -46.850 1.00 81.12 853 ARG A O 1
ATOM 6853 N N . ASP A 1 854 ? -14.453 49.228 -46.892 1.00 79.00 854 ASP A N 1
ATOM 6854 C CA . ASP A 1 854 ? -14.662 47.842 -47.335 1.00 79.00 854 ASP A CA 1
ATOM 6855 C C . ASP A 1 854 ? -15.591 47.082 -46.382 1.00 79.00 854 ASP A C 1
ATOM 6857 O O . ASP A 1 854 ? -16.510 46.392 -46.815 1.00 79.00 854 ASP A O 1
ATOM 6861 N N . ILE A 1 855 ? -15.414 47.251 -45.066 1.00 78.56 855 ILE A N 1
ATOM 6862 C CA . ILE A 1 855 ? -16.309 46.632 -44.081 1.00 78.56 855 ILE A CA 1
ATOM 6863 C C . ILE A 1 855 ? -17.731 47.175 -44.189 1.00 78.56 855 ILE A C 1
ATOM 6865 O O . ILE A 1 855 ? -18.678 46.409 -44.039 1.00 78.56 855 ILE A O 1
ATOM 6869 N N . SER A 1 856 ? -17.905 48.473 -44.437 1.00 78.38 856 SER A N 1
ATOM 6870 C CA . SER A 1 856 ? -19.242 49.066 -44.536 1.00 78.38 856 SER A CA 1
ATOM 6871 C C . SER A 1 856 ? -20.043 48.571 -45.745 1.00 78.38 856 SER A C 1
ATOM 6873 O O . SER A 1 856 ? -21.271 48.623 -45.717 1.00 78.38 856 SER A O 1
ATOM 6875 N N . GLU A 1 857 ? -19.365 48.051 -46.771 1.00 77.19 857 GLU A N 1
ATOM 6876 C CA . GLU A 1 857 ? -19.978 47.517 -47.990 1.00 77.19 857 GLU A CA 1
ATOM 6877 C C . GLU A 1 857 ? -20.285 46.007 -47.903 1.00 77.19 857 GLU A C 1
ATOM 6879 O O . GLU A 1 857 ? -20.964 45.465 -48.778 1.00 77.19 857 GLU A O 1
ATOM 6884 N N . LEU A 1 858 ? -19.853 45.315 -46.838 1.00 75.00 858 LEU A N 1
ATOM 6885 C CA . LEU A 1 858 ? -20.102 43.881 -46.672 1.00 75.00 858 LEU A CA 1
ATOM 6886 C C . LEU A 1 858 ? -21.563 43.588 -46.266 1.00 75.00 858 LEU A C 1
ATOM 6888 O O . LEU A 1 858 ? -22.072 44.153 -45.291 1.00 75.00 858 LEU A O 1
ATOM 6892 N N . PRO A 1 859 ? -22.250 42.647 -46.945 1.00 72.56 859 PRO A N 1
ATOM 6893 C CA . PRO A 1 859 ? -23.643 42.309 -46.671 1.00 72.56 859 PRO A CA 1
ATOM 6894 C C . PRO A 1 859 ? -23.760 41.377 -45.456 1.00 72.56 859 PRO A C 1
ATOM 6896 O O . PRO A 1 859 ? -24.092 40.196 -45.575 1.00 72.56 859 PRO A O 1
ATOM 6899 N N . PHE A 1 860 ? -23.521 41.917 -44.258 1.00 75.88 860 PHE A N 1
ATOM 6900 C CA . PHE A 1 860 ? -23.560 41.163 -42.997 1.00 75.88 860 PHE A CA 1
ATOM 6901 C C . PHE A 1 860 ? -24.888 40.435 -42.745 1.00 75.88 860 PHE A C 1
ATOM 6903 O O . PHE A 1 860 ? -24.919 39.463 -41.995 1.00 75.88 860 PHE A O 1
ATOM 6910 N N . SER A 1 861 ? -25.980 40.854 -43.389 1.00 76.88 861 SER A N 1
ATOM 6911 C CA . SER A 1 861 ? -27.284 40.189 -43.313 1.00 76.88 861 SER A CA 1
ATOM 6912 C C . SER A 1 861 ? -27.257 38.729 -43.781 1.00 76.88 861 SER A C 1
ATOM 6914 O O . SER A 1 861 ? -27.973 37.911 -43.210 1.00 76.88 861 SER A O 1
ATOM 6916 N N . LEU A 1 862 ? -26.410 38.374 -44.755 1.00 73.44 862 LEU A N 1
ATOM 6917 C CA . LEU A 1 862 ? -26.287 36.997 -45.255 1.00 73.44 862 LEU A CA 1
ATOM 6918 C C . LEU A 1 862 ? -25.676 36.049 -44.217 1.00 73.44 862 LEU A C 1
ATOM 6920 O O . LEU A 1 862 ? -26.020 34.874 -44.171 1.00 73.44 862 LEU A O 1
ATOM 6924 N N . VAL A 1 863 ? -24.825 36.570 -43.336 1.00 76.06 863 VAL A N 1
ATOM 6925 C CA . VAL A 1 863 ? -24.179 35.794 -42.269 1.00 76.06 863 VAL A CA 1
ATOM 6926 C C . VAL A 1 863 ? -25.196 35.375 -41.205 1.00 76.06 863 VAL A C 1
ATOM 6928 O O . VAL A 1 863 ? -25.082 34.309 -40.609 1.00 76.06 863 VAL A O 1
ATOM 6931 N N . TYR A 1 864 ? -26.227 36.189 -40.976 1.00 74.38 864 TYR A N 1
ATOM 6932 C CA . TYR A 1 864 ? -27.291 35.878 -40.018 1.00 74.38 864 TYR A CA 1
ATOM 6933 C C . TYR A 1 864 ? -28.396 34.985 -40.597 1.00 74.38 864 TYR A C 1
ATOM 6935 O O . TYR A 1 864 ? -29.276 34.570 -39.849 1.00 74.38 864 TYR A O 1
ATOM 6943 N N . ALA A 1 865 ? -28.360 34.689 -41.900 1.00 72.81 865 ALA A N 1
ATOM 6944 C CA . ALA A 1 865 ? -29.327 33.810 -42.559 1.00 72.81 865 ALA A CA 1
ATOM 6945 C C . ALA A 1 865 ? -28.979 32.317 -42.434 1.00 72.81 865 ALA A C 1
ATOM 6947 O O . ALA A 1 865 ? -29.795 31.467 -42.784 1.00 72.81 865 ALA A O 1
ATOM 6948 N N . VAL A 1 866 ? -27.776 32.002 -41.955 1.00 72.94 866 VAL A N 1
ATOM 6949 C CA . VAL A 1 866 ? -27.274 30.636 -41.782 1.00 72.94 866 VAL A CA 1
ATOM 6950 C C . VAL A 1 866 ? -27.064 30.395 -40.295 1.00 72.94 866 VAL A C 1
ATOM 6952 O O . VAL A 1 866 ? -26.745 31.337 -39.575 1.00 72.94 866 VAL A O 1
ATOM 6955 N N . ASP A 1 867 ? -27.242 29.172 -39.800 1.00 67.44 867 ASP A N 1
ATOM 6956 C CA . ASP A 1 867 ? -27.076 28.876 -38.370 1.00 67.44 867 ASP A CA 1
ATOM 6957 C C . ASP A 1 867 ? -25.674 28.348 -38.033 1.00 67.44 867 ASP A C 1
ATOM 6959 O O . ASP A 1 867 ? -25.153 28.664 -36.955 1.00 67.44 867 ASP A O 1
ATOM 6963 N N . ASP A 1 868 ? -25.026 27.653 -38.975 1.00 73.19 868 ASP A N 1
ATOM 6964 C CA . ASP A 1 868 ? -23.728 27.005 -38.778 1.00 73.19 868 ASP A CA 1
ATOM 6965 C C . ASP A 1 868 ? -22.554 28.008 -38.662 1.00 73.19 868 ASP A C 1
ATOM 6967 O O . ASP A 1 868 ? -22.379 28.873 -39.529 1.00 73.19 868 ASP A O 1
ATOM 6971 N N . PRO A 1 869 ? -21.726 27.931 -37.601 1.00 62.22 869 PRO A N 1
ATOM 6972 C CA . PRO A 1 869 ? -20.606 28.849 -37.392 1.00 62.22 869 PRO A CA 1
ATOM 6973 C C . PRO A 1 869 ? -19.504 28.782 -38.457 1.00 62.22 869 PRO A C 1
ATOM 6975 O O . PRO A 1 869 ? -18.882 29.811 -38.727 1.00 62.22 869 PRO A O 1
ATOM 6978 N N . ASP A 1 870 ? -19.250 27.619 -39.058 1.00 63.12 870 ASP A N 1
ATOM 6979 C CA . ASP A 1 870 ? -18.184 27.457 -40.049 1.00 63.12 870 ASP A CA 1
ATOM 6980 C C . ASP A 1 870 ? -18.630 27.986 -41.426 1.00 63.12 870 ASP A C 1
ATOM 6982 O O . ASP A 1 870 ? -17.856 28.652 -42.127 1.00 63.12 870 ASP A O 1
ATOM 6986 N N . GLU A 1 871 ? -19.905 27.813 -41.786 1.00 68.75 871 GLU A N 1
ATOM 6987 C CA . GLU A 1 871 ? -20.502 28.449 -42.969 1.00 68.75 871 GLU A CA 1
ATOM 6988 C C . GLU A 1 871 ? -20.566 29.977 -42.831 1.00 68.75 871 GLU A C 1
ATOM 6990 O O . GLU A 1 871 ? -20.225 30.695 -43.773 1.00 68.75 871 GLU A O 1
ATOM 6995 N N . LYS A 1 872 ? -20.883 30.502 -41.638 1.00 72.88 872 LYS A N 1
ATOM 6996 C CA . LYS A 1 872 ? -20.819 31.949 -41.346 1.00 72.88 872 LYS A CA 1
ATOM 6997 C C . LYS A 1 872 ? -19.440 32.535 -41.603 1.00 72.88 872 LYS A C 1
ATOM 6999 O O . LYS A 1 872 ? -19.316 33.611 -42.185 1.00 72.88 872 LYS A O 1
ATOM 7004 N N . ILE A 1 873 ? -18.402 31.830 -41.159 1.00 68.62 873 ILE A N 1
ATOM 7005 C CA . ILE A 1 873 ? -17.009 32.232 -41.367 1.00 68.62 873 ILE A CA 1
ATOM 7006 C C . ILE A 1 873 ? -16.651 32.176 -42.855 1.00 68.62 873 ILE A C 1
ATOM 7008 O O . ILE A 1 873 ? -15.882 33.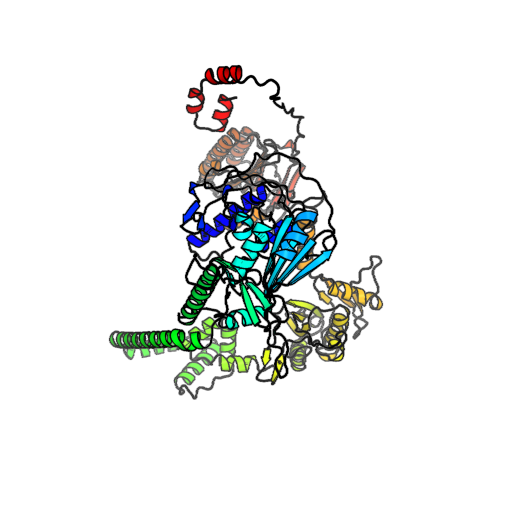010 -43.322 1.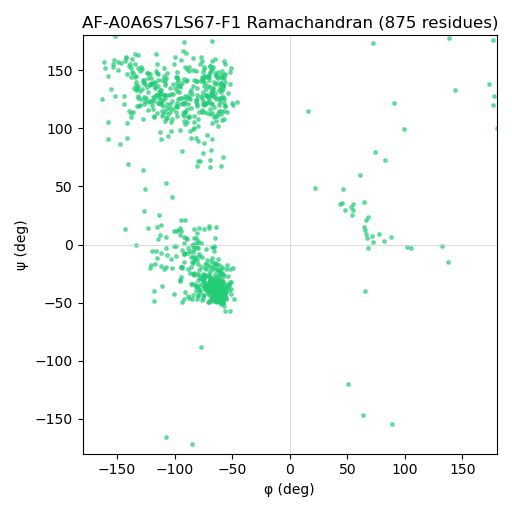00 68.62 873 ILE A O 1
ATOM 7012 N N . THR A 1 874 ? -17.215 31.233 -43.607 1.00 72.50 874 THR A N 1
ATOM 7013 C CA . THR A 1 874 ? -16.988 31.118 -45.054 1.00 72.50 874 THR A CA 1
ATOM 7014 C C . THR A 1 874 ? -17.663 32.247 -45.832 1.00 72.50 874 THR A C 1
ATOM 7016 O O . THR A 1 874 ? -17.078 32.744 -46.778 1.00 72.50 874 THR A O 1
ATOM 7019 N N . ILE A 1 875 ? -18.846 32.707 -45.415 1.00 68.25 875 ILE A N 1
ATOM 7020 C CA . ILE A 1 875 ? -19.544 33.848 -46.041 1.00 68.25 875 ILE A CA 1
ATOM 7021 C C . ILE A 1 875 ? -18.831 35.183 -45.757 1.00 68.25 875 ILE A C 1
ATOM 7023 O O . ILE A 1 875 ? -18.943 36.127 -46.535 1.00 68.25 875 ILE A O 1
ATOM 7027 N N . LEU A 1 876 ? -18.107 35.271 -44.636 1.00 62.22 876 LEU A N 1
ATOM 7028 C CA . LEU A 1 876 ? -17.337 36.454 -44.232 1.00 62.22 876 LEU A CA 1
ATOM 7029 C C . LEU A 1 876 ? -15.931 36.543 -44.851 1.00 62.22 876 LEU A C 1
ATOM 7031 O O . LEU A 1 876 ? -15.316 37.608 -44.757 1.00 62.22 876 LEU A O 1
ATOM 7035 N N . ASN A 1 877 ? -15.402 35.446 -45.402 1.00 57.09 877 ASN A N 1
ATOM 7036 C CA . ASN A 1 877 ? -14.081 35.385 -46.043 1.00 57.09 877 ASN A CA 1
ATOM 7037 C C . ASN A 1 877 ? -14.209 35.423 -47.561 1.00 57.09 877 ASN A C 1
ATOM 7039 O O . ASN A 1 877 ? -13.294 36.011 -48.182 1.00 57.09 877 ASN A O 1
#

Sequence (877 aa):
MAVEQVEGVSLSLFKIPFPARDDGDETVKLKSDARKEWLRVILRTRENTPELKKRINENNIFLCELHFKPELIYQHAKRKTLETGAVPTQNLPSKSHDSKPSSRRSLVREISGETPSTSALPPVDIEGKSVNVVNESFEELVPRVKESIALPWVMKKCNDLEIRTELWDNNYSLPKFVLHVDKCLQFSLHIFNWLLPDEHSIYTAHRRRITSAGVVELLQSLQDDDFLICEGLHQHAEYLTTIAKDPDDQSHPLHPSDVVRHSIPKSVEMDTNFGGLAVFRCVTCQVLVRRQDQGDVICEPCKQLQRKIVAQQNRSTRQSSAPAKDKAPLTRCSADKLRGSTVVESRVKCSLLEAKVKSLQVQIKKDSITVSETLEKDVLTIMGGHNLESTPHMKFFWEQQVRLRQANKFGRRFHPQVIRFALSIHCKSASAYRELRDSGALILPSERVLRDYRNYFKPGAGITKENVEELKEKASKFSGIHKYVAVIMDEMKIQENLVFDKTSGELIGFIDLGDPLTTFANTDEETPIASHALAFLVRGLCTNLKHVVAYYFTGNVTSFQLLPLFWKVVGVLETTVKLWVIAAVNDGASPNRKFFALHAKLGGTLPCGLVYKTPNLFVLTRMIYFFADVPHLIKITRNNCLYNSGYGSHSRYVKFNIFENVVHYLHETGLLLTVYFMIELVFFGVSQDVYYIYCILEHIWIEISGKNKNSNVLLGVFYQPDSDPARKVLWLEKFETILAAVHSKWDGILAIAGDMNIDLKNSSTTADKYEAILRSFNLNQHIKDPTCKGKWLIDHIITNIPHNVVATGVLPTPEVSDHDMPYVIVNARLSRFETRFKYIRTVKSFCSEEYLRDISELPFSLVYAVDDPDEKITILN